Protein AF-0000000078757137 (afdb_homodimer)

Structure (mmCIF, N/CA/C/O backbone):
data_AF-0000000078757137-model_v1
#
loop_
_entity.id
_entity.type
_entity.pdbx_description
1 polymer 'Transcriptional regulator, Crp/Fnr family'
#
loop_
_atom_site.group_PDB
_atom_site.id
_atom_site.type_symbol
_atom_site.label_atom_id
_atom_site.label_alt_id
_atom_site.label_comp_id
_atom_site.label_asym_id
_atom_site.label_entity_id
_atom_site.label_seq_id
_atom_site.pdbx_PDB_ins_code
_atom_site.Cartn_x
_atom_site.Cartn_y
_atom_site.Cartn_z
_atom_site.occupancy
_atom_site.B_iso_or_equiv
_atom_site.auth_seq_id
_atom_site.auth_comp_id
_atom_site.auth_asym_id
_atom_site.auth_atom_id
_atom_site.pdbx_PDB_model_num
ATOM 1 N N . MET A 1 1 ? 7.402 1.262 42.5 1 85.62 1 MET A N 1
ATOM 2 C CA . MET A 1 1 ? 6.785 1.989 41.406 1 85.62 1 MET A CA 1
ATOM 3 C C . MET A 1 1 ? 7.387 1.567 40.062 1 85.62 1 MET A C 1
ATOM 5 O O . MET A 1 1 ? 8.594 1.336 39.969 1 85.62 1 MET A O 1
ATOM 9 N N . GLN A 1 2 ? 6.516 1.352 39.156 1 92.06 2 GLN A N 1
ATOM 10 C CA . GLN A 1 2 ? 6.949 0.977 37.812 1 92.06 2 GLN A CA 1
ATOM 11 C C . GLN A 1 2 ? 6.891 2.17 36.844 1 92.06 2 GLN A C 1
ATOM 13 O O . GLN A 1 2 ? 5.902 2.904 36.812 1 92.06 2 GLN A O 1
ATOM 18 N N . VAL A 1 3 ? 8.016 2.514 36.25 1 94.12 3 VAL A N 1
ATOM 19 C CA . VAL A 1 3 ? 8.094 3.562 35.25 1 94.12 3 VAL A CA 1
ATOM 20 C C . VAL A 1 3 ? 8.242 2.938 33.875 1 94.12 3 VAL A C 1
ATOM 22 O O . VAL A 1 3 ? 9.156 2.141 33.625 1 94.12 3 VAL A O 1
ATOM 25 N N . THR A 1 4 ? 7.332 3.246 32.969 1 95 4 THR A N 1
ATOM 26 C CA . THR A 1 4 ? 7.336 2.678 31.625 1 95 4 THR A CA 1
ATOM 27 C C . THR A 1 4 ? 7.371 3.781 30.562 1 95 4 THR A C 1
ATOM 29 O O . THR A 1 4 ? 6.52 4.672 30.562 1 95 4 THR A O 1
ATOM 32 N N . GLU A 1 5 ? 8.344 3.771 29.703 1 94.19 5 GLU A N 1
ATOM 33 C CA . GLU A 1 5 ? 8.352 4.656 28.547 1 94.19 5 GLU A CA 1
ATOM 34 C C . GLU A 1 5 ? 7.395 4.156 27.453 1 94.19 5 GLU A C 1
ATOM 36 O O . GLU A 1 5 ? 7.504 3.012 27.016 1 94.19 5 GLU A O 1
ATOM 41 N N . ILE A 1 6 ? 6.484 4.938 27.094 1 94.75 6 ILE A N 1
ATOM 42 C CA . ILE A 1 6 ? 5.465 4.559 26.125 1 94.75 6 ILE A CA 1
ATOM 43 C C . ILE A 1 6 ? 5.949 4.902 24.719 1 94.75 6 ILE A C 1
ATOM 45 O O . ILE A 1 6 ? 5.922 4.055 23.812 1 94.75 6 ILE A O 1
ATOM 49 N N . THR A 1 7 ? 6.34 6.102 24.484 1 93.25 7 THR A N 1
ATOM 50 C CA . THR A 1 7 ? 6.953 6.664 23.281 1 93.25 7 THR A CA 1
ATOM 51 C C . THR A 1 7 ? 7.789 7.895 23.625 1 93.25 7 THR A C 1
ATOM 53 O O . THR A 1 7 ? 7.84 8.312 24.781 1 93.25 7 THR A O 1
ATOM 56 N N . HIS A 1 8 ? 8.406 8.445 22.688 1 91.38 8 HIS A N 1
ATOM 57 C CA . HIS A 1 8 ? 9.227 9.625 22.953 1 91.38 8 HIS A CA 1
ATOM 58 C C . HIS A 1 8 ? 8.391 10.75 23.547 1 91.38 8 HIS A C 1
ATOM 60 O O . HIS A 1 8 ? 7.348 11.109 23 1 91.38 8 HIS A O 1
ATOM 66 N N . GLY A 1 9 ? 8.828 11.18 24.734 1 92.56 9 GLY A N 1
ATOM 67 C CA . GLY A 1 9 ? 8.164 12.305 25.375 1 92.56 9 GLY A CA 1
ATOM 68 C C . GLY A 1 9 ? 6.969 11.891 26.219 1 92.56 9 GLY A C 1
ATOM 69 O O . GLY A 1 9 ? 6.27 12.734 26.766 1 92.56 9 GLY A O 1
ATOM 70 N N . VAL A 1 10 ? 6.715 10.531 26.297 1 95.75 10 VAL A N 1
ATOM 71 C CA . VAL A 1 10 ? 5.566 10.047 27.047 1 95.75 10 VAL A CA 1
ATOM 72 C C . VAL A 1 10 ? 6.012 8.945 28.016 1 95.75 10 VAL A C 1
ATOM 74 O O . VAL A 1 10 ? 6.547 7.922 27.578 1 95.75 10 VAL A O 1
ATOM 77 N N . VAL A 1 11 ? 5.758 9.109 29.266 1 96.56 11 VAL A N 1
ATOM 78 C CA . VAL A 1 11 ? 6.137 8.156 30.297 1 96.56 11 VAL A CA 1
ATOM 79 C C . VAL A 1 11 ? 4.953 7.906 31.234 1 96.56 11 VAL A C 1
ATOM 81 O O . VAL A 1 11 ? 4.195 8.828 31.547 1 96.56 11 VAL A O 1
ATOM 84 N N . VAL A 1 12 ? 4.793 6.676 31.641 1 97.06 12 VAL A N 1
ATOM 85 C CA . VAL A 1 12 ? 3.758 6.328 32.594 1 97.06 12 VAL A CA 1
ATOM 86 C C . VAL A 1 12 ? 4.402 5.852 33.906 1 97.06 12 VAL A C 1
ATOM 88 O O . VAL A 1 12 ? 5.293 4.996 33.875 1 97.06 12 VAL A O 1
ATOM 91 N N . GLY A 1 13 ? 4.098 6.539 35 1 95.88 13 GLY A N 1
ATOM 92 C CA . GLY A 1 13 ? 4.453 6.055 36.344 1 95.88 13 GLY A CA 1
ATOM 93 C C . GLY A 1 13 ? 3.293 5.395 37.062 1 95.88 13 GLY A C 1
ATOM 94 O O . GLY A 1 13 ? 2.24 6.004 37.25 1 95.88 13 GLY A O 1
ATOM 95 N N . ARG A 1 14 ? 3.482 4.105 37.438 1 92.25 14 ARG A N 1
ATOM 96 C CA . ARG A 1 14 ? 2.443 3.365 38.156 1 92.25 14 ARG A CA 1
ATOM 97 C C . ARG A 1 14 ? 2.812 3.178 39.625 1 92.25 14 ARG A C 1
ATOM 99 O O . ARG A 1 14 ? 3.795 2.504 39.938 1 92.25 14 ARG A O 1
ATOM 106 N N . THR A 1 15 ? 2.002 3.852 40.375 1 91.25 15 THR A N 1
ATOM 107 C CA . THR A 1 15 ? 2.127 3.646 41.812 1 91.25 15 THR A CA 1
ATOM 108 C C . THR A 1 15 ? 1.093 2.639 42.312 1 91.25 15 THR A C 1
ATOM 110 O O . THR A 1 15 ? 0.343 2.07 41.5 1 91.25 15 THR A O 1
ATOM 113 N N . ASP A 1 16 ? 1.133 2.297 43.656 1 88.62 16 ASP A N 1
ATOM 114 C CA . ASP A 1 16 ? 0.153 1.385 44.219 1 88.62 16 ASP A CA 1
ATOM 115 C C . ASP A 1 16 ? -1.258 1.96 44.125 1 88.62 16 ASP A C 1
ATOM 117 O O . ASP A 1 16 ? -2.24 1.215 44.156 1 88.62 16 ASP A O 1
ATOM 121 N N . LYS A 1 17 ? -1.377 3.293 43.875 1 86.75 17 LYS A N 1
ATOM 122 C CA . LYS A 1 17 ? -2.67 3.965 43.969 1 86.75 17 LYS A CA 1
ATOM 123 C C . LYS A 1 17 ? -3.09 4.531 42.625 1 86.75 17 LYS A C 1
ATOM 125 O O . LYS A 1 17 ? -4.281 4.715 42.375 1 86.75 17 LYS A O 1
ATOM 130 N N . ARG A 1 18 ? -2.117 4.969 41.906 1 91.44 18 ARG A N 1
ATOM 131 C CA . ARG A 1 18 ? -2.451 5.77 40.719 1 91.44 18 ARG A CA 1
ATOM 132 C C . ARG A 1 18 ? -1.58 5.383 39.531 1 91.44 18 ARG A C 1
ATOM 134 O O . ARG A 1 18 ? -0.434 4.965 39.719 1 91.44 18 ARG A O 1
ATOM 141 N N . THR A 1 19 ? -2.162 5.469 38.375 1 95.25 19 THR A N 1
ATOM 142 C CA . THR A 1 19 ? -1.427 5.512 37.094 1 95.25 19 THR A CA 1
ATOM 143 C C . THR A 1 19 ? -1.265 6.949 36.625 1 95.25 19 THR A C 1
ATOM 145 O O . THR A 1 19 ? -2.254 7.637 36.344 1 95.25 19 THR A O 1
ATOM 148 N N . VAL A 1 20 ? -0 7.418 36.531 1 97.62 20 VAL A N 1
ATOM 149 C CA . VAL A 1 20 ? 0.282 8.82 36.219 1 97.62 20 VAL A CA 1
ATOM 150 C C . VAL A 1 20 ? 0.923 8.922 34.844 1 97.62 20 VAL A C 1
ATOM 152 O O . VAL A 1 20 ? 1.949 8.289 34.594 1 97.62 20 VAL A O 1
ATOM 155 N N . LEU A 1 21 ? 0.304 9.703 34 1 98.12 21 LEU A N 1
ATOM 156 C CA . LEU A 1 21 ? 0.802 9.93 32.656 1 98.12 21 LEU A CA 1
ATOM 157 C C . LEU A 1 21 ? 1.577 11.242 32.562 1 98.12 21 LEU A C 1
ATOM 159 O O . LEU A 1 21 ? 1.073 12.289 32.969 1 98.12 21 LEU A O 1
ATOM 163 N N . PHE A 1 22 ? 2.844 11.188 32.094 1 97.31 22 PHE A N 1
ATOM 164 C CA . PHE A 1 22 ? 3.662 12.359 31.797 1 97.31 22 PHE A CA 1
ATOM 165 C C . PHE A 1 22 ? 3.805 12.555 30.297 1 97.31 22 PHE A C 1
ATOM 167 O O . PHE A 1 22 ? 4.332 11.688 29.594 1 97.31 22 PHE A O 1
ATOM 174 N N . GLY A 1 23 ? 3.445 13.727 29.766 1 94.56 23 GLY A N 1
ATOM 175 C CA . GLY A 1 23 ? 3.365 13.953 28.328 1 94.56 23 GLY A CA 1
ATOM 176 C C . GLY A 1 23 ? 2.033 13.539 27.734 1 94.56 23 GLY A C 1
ATOM 177 O O . GLY A 1 23 ? 1.483 12.492 28.094 1 94.56 23 GLY A O 1
ATOM 178 N N . CYS A 1 24 ? 1.476 14.336 26.859 1 96.38 24 CYS A N 1
ATOM 179 C CA . CYS A 1 24 ? 0.143 14.047 26.344 1 96.38 24 CYS A CA 1
ATOM 180 C C . CYS A 1 24 ? 0.017 14.5 24.891 1 96.38 24 CYS A C 1
ATOM 182 O O . CYS A 1 24 ? -0.789 15.375 24.578 1 96.38 24 CYS A O 1
ATOM 184 N N . PRO A 1 25 ? 0.8 13.844 23.984 1 95.94 25 PRO A N 1
ATOM 185 C CA . PRO A 1 25 ? 0.634 14.141 22.547 1 95.94 25 PRO A CA 1
ATOM 186 C C . PRO A 1 25 ? -0.701 13.648 22 1 95.94 25 PRO A C 1
ATOM 188 O O . PRO A 1 25 ? -1.481 13.023 22.719 1 95.94 25 PRO A O 1
ATOM 191 N N . PRO A 1 26 ? -1.008 13.984 20.734 1 95.62 26 PRO A N 1
ATOM 192 C CA . PRO A 1 26 ? -2.234 13.461 20.141 1 95.62 26 PRO A CA 1
ATOM 193 C C . PRO A 1 26 ? -2.275 11.93 20.109 1 95.62 26 PRO A C 1
ATOM 195 O O . PRO A 1 26 ? -1.242 11.289 19.922 1 95.62 26 PRO A O 1
ATOM 198 N N . GLU A 1 27 ? -3.434 11.391 20.312 1 96.31 27 GLU A N 1
ATOM 199 C CA . GLU A 1 27 ? -3.717 9.961 20.25 1 96.31 27 GLU A CA 1
ATOM 200 C C . GLU A 1 27 ? -2.912 9.195 21.297 1 96.31 27 GLU A C 1
ATOM 202 O O . GLU A 1 27 ? -2.523 8.047 21.062 1 96.31 27 GLU A O 1
ATOM 207 N N . VAL A 1 28 ? -2.559 9.789 22.375 1 96.75 28 VAL A N 1
ATOM 208 C CA . VAL A 1 28 ? -1.775 9.156 23.438 1 96.75 28 VAL A CA 1
ATOM 209 C C . VAL A 1 28 ? -2.51 7.926 23.953 1 96.75 28 VAL A C 1
ATOM 211 O O . VAL A 1 28 ? -1.882 6.93 24.328 1 96.75 28 VAL A O 1
ATOM 214 N N . ILE A 1 29 ? -3.832 7.953 23.969 1 96.56 29 ILE A N 1
ATOM 215 C CA . ILE A 1 29 ? -4.617 6.812 24.422 1 96.56 29 ILE A CA 1
ATOM 216 C C . ILE A 1 29 ? -4.352 5.609 23.516 1 96.56 29 ILE A C 1
ATOM 218 O O . ILE A 1 29 ? -4.324 4.469 24 1 96.56 29 ILE A O 1
ATOM 222 N N . LYS A 1 30 ? -4.25 5.891 22.25 1 96.62 30 LYS A N 1
ATOM 223 C CA . LYS A 1 30 ? -3.916 4.805 21.328 1 96.62 30 LYS A CA 1
ATOM 224 C C . LYS A 1 30 ? -2.539 4.227 21.641 1 96.62 30 LYS A C 1
ATOM 226 O O . LYS A 1 30 ? -2.342 3.01 21.578 1 96.62 30 LYS A O 1
ATOM 231 N N . HIS A 1 31 ? -1.549 5.062 21.953 1 96.62 31 HIS A N 1
ATOM 232 C CA . HIS A 1 31 ? -0.23 4.602 22.375 1 96.62 31 HIS A CA 1
ATOM 233 C C . HIS A 1 31 ? -0.327 3.682 23.594 1 96.62 31 HIS A C 1
ATOM 235 O O . HIS A 1 31 ? 0.357 2.658 23.656 1 96.62 31 HIS A O 1
ATOM 241 N N . LEU A 1 32 ? -1.182 4.07 24.516 1 96.75 32 LEU A N 1
ATOM 242 C CA . LEU A 1 32 ? -1.356 3.289 25.734 1 96.75 32 LEU A CA 1
ATOM 243 C C . LEU A 1 32 ? -2.027 1.953 25.438 1 96.75 32 LEU A C 1
ATOM 245 O O . LEU A 1 32 ? -1.587 0.908 25.922 1 96.75 32 LEU A O 1
ATOM 249 N N . MET A 1 33 ? -3.008 1.97 24.578 1 95.38 33 MET A N 1
ATOM 250 C CA . MET A 1 33 ? -3.76 0.768 24.234 1 95.38 33 MET A CA 1
ATOM 251 C C . MET A 1 33 ? -2.852 -0.269 23.578 1 95.38 33 MET A C 1
ATOM 253 O O . MET A 1 33 ? -2.934 -1.458 23.891 1 95.38 33 MET A O 1
ATOM 257 N N . VAL A 1 34 ? -2.062 0.181 22.641 1 94 34 VAL A N 1
ATOM 258 C CA . VAL A 1 34 ? -1.17 -0.717 21.906 1 94 34 VAL A CA 1
ATOM 259 C C . VAL A 1 34 ? -0.213 -1.396 22.891 1 94 34 VAL A C 1
ATOM 261 O O . VAL A 1 34 ? 0.199 -2.537 22.672 1 94 34 VAL A O 1
ATOM 264 N N . LYS A 1 35 ? 0.092 -0.786 24.062 1 93.56 35 LYS A N 1
ATOM 265 C CA . LYS A 1 35 ? 1.001 -1.329 25.062 1 93.56 35 LYS A CA 1
ATOM 266 C C . LYS A 1 35 ? 0.233 -2.045 26.172 1 93.56 35 LYS A C 1
ATOM 268 O O . LYS A 1 35 ? 0.822 -2.473 27.172 1 93.56 35 LYS A O 1
ATOM 273 N N . GLY A 1 36 ? -1.113 -2.094 26.062 1 92.94 36 GLY A N 1
ATOM 274 C CA . GLY A 1 36 ? -1.949 -2.781 27.047 1 92.94 36 GLY A CA 1
ATOM 275 C C . GLY A 1 36 ? -2.117 -2.008 28.328 1 92.94 36 GLY A C 1
ATOM 276 O O . GLY A 1 36 ? -2.326 -2.602 29.391 1 92.94 36 GLY A O 1
ATOM 277 N N . ILE A 1 37 ? -1.915 -0.707 28.266 1 94.38 37 ILE A N 1
ATOM 278 C CA . ILE A 1 37 ? -2.062 0.14 29.453 1 94.38 37 ILE A CA 1
ATOM 279 C C . ILE A 1 37 ? -3.424 0.834 29.422 1 94.38 37 ILE A C 1
ATOM 281 O O . ILE A 1 37 ? -3.824 1.381 28.391 1 94.38 37 ILE A O 1
ATOM 285 N N . GLY A 1 38 ? -4.137 0.819 30.453 1 92.38 38 GLY A N 1
ATOM 286 C CA . GLY A 1 38 ? -5.434 1.47 30.562 1 92.38 38 GLY A CA 1
ATOM 287 C C . GLY A 1 38 ? -5.336 2.977 30.688 1 92.38 38 GLY A C 1
ATOM 288 O O . GLY A 1 38 ? -4.254 3.551 30.547 1 92.38 38 GLY A O 1
ATOM 289 N N . SER A 1 39 ? -6.449 3.613 30.969 1 94.94 39 SER A N 1
ATOM 290 C CA . SER A 1 39 ? -6.508 5.062 31.109 1 94.94 39 SER A CA 1
ATOM 291 C C . SER A 1 39 ? -5.695 5.543 32.312 1 94.94 39 SER A C 1
ATOM 293 O O . SER A 1 39 ? -5.703 4.902 33.375 1 94.94 39 SER A O 1
ATOM 295 N N . PRO A 1 40 ? -5.043 6.648 32.188 1 96.94 40 PRO A N 1
ATOM 296 C CA . PRO A 1 40 ? -4.383 7.227 33.344 1 96.94 40 PRO A CA 1
ATOM 297 C C . PRO A 1 40 ? -5.367 7.84 34.344 1 96.94 40 PRO A C 1
ATOM 299 O O . PRO A 1 40 ? -6.414 8.352 33.938 1 96.94 40 PRO A O 1
ATOM 302 N N . ASP A 1 41 ? -4.926 7.84 35.625 1 96.69 41 ASP A N 1
ATOM 303 C CA . ASP A 1 41 ? -5.691 8.516 36.688 1 96.69 41 ASP A CA 1
ATOM 304 C C . ASP A 1 41 ? -5.312 9.992 36.781 1 96.69 41 ASP A C 1
ATOM 306 O O . ASP A 1 41 ? -6.113 10.812 37.219 1 96.69 41 ASP A O 1
ATOM 310 N N . VAL A 1 42 ? -4.078 10.172 36.438 1 98.12 42 VAL A N 1
ATOM 311 C CA . VAL A 1 42 ? -3.494 11.5 36.562 1 98.12 42 VAL A CA 1
ATOM 312 C C . VAL A 1 42 ? -2.734 11.836 35.281 1 98.12 42 VAL A C 1
ATOM 314 O O . VAL A 1 42 ? -2.031 10.984 34.719 1 98.12 42 VAL A O 1
ATOM 317 N N . ILE A 1 43 ? -2.926 13.016 34.75 1 98.56 43 ILE A N 1
ATOM 318 C CA . ILE A 1 43 ? -2.139 13.523 33.625 1 98.56 43 ILE A CA 1
ATOM 319 C C . ILE A 1 43 ? -1.332 14.742 34.094 1 98.56 43 ILE A C 1
ATOM 321 O O . ILE A 1 43 ? -1.896 15.719 34.594 1 98.56 43 ILE A O 1
ATOM 325 N N . VAL A 1 44 ? -0.049 14.648 33.906 1 98.25 44 VAL A N 1
ATOM 326 C CA . VAL A 1 44 ? 0.817 15.797 34.188 1 98.25 44 VAL A CA 1
ATOM 327 C C . VAL A 1 44 ? 1.119 16.531 32.875 1 98.25 44 VAL A C 1
ATOM 329 O O . VAL A 1 44 ? 1.781 15.977 31.984 1 98.25 44 VAL A O 1
ATOM 332 N N . LEU A 1 45 ? 0.645 17.75 32.75 1 97.25 45 LEU A N 1
ATOM 333 C CA . LEU A 1 45 ? 0.901 18.547 31.562 1 97.25 45 LEU A CA 1
ATOM 334 C C . LEU A 1 45 ? 2.361 18.984 31.5 1 97.25 45 LEU A C 1
ATOM 336 O O . LEU A 1 45 ? 2.9 19.5 32.5 1 97.25 45 LEU A O 1
ATOM 340 N N . PRO A 1 46 ? 2.984 18.766 30.391 1 95.31 46 PRO A N 1
ATOM 341 C CA . PRO A 1 46 ? 4.371 19.234 30.266 1 95.31 46 PRO A CA 1
ATOM 342 C C . PRO A 1 46 ? 4.488 20.75 30.219 1 95.31 46 PRO A C 1
ATOM 344 O O . PRO A 1 46 ? 3.514 21.438 29.906 1 95.31 46 PRO A O 1
ATOM 347 N N . ASP A 1 47 ? 5.707 21.219 30.516 1 92.94 47 ASP A N 1
ATOM 348 C CA . ASP A 1 47 ? 6.016 22.641 30.359 1 92.94 47 ASP A CA 1
ATOM 349 C C . ASP A 1 47 ? 6.051 23.031 28.891 1 92.94 47 ASP A C 1
ATOM 351 O O . ASP A 1 47 ? 5.684 24.156 28.531 1 92.94 47 ASP A O 1
ATOM 355 N N . THR A 1 48 ? 6.512 22.109 28.094 1 91.56 48 THR A N 1
ATOM 356 C CA . THR A 1 48 ? 6.609 22.312 26.641 1 91.56 48 THR A CA 1
ATOM 357 C C . THR A 1 48 ? 5.273 22.031 25.969 1 91.56 48 THR A C 1
ATOM 359 O O . THR A 1 48 ? 4.848 20.875 25.891 1 91.56 48 THR A O 1
ATOM 362 N N . PRO A 1 49 ? 4.656 23.062 25.422 1 92.25 49 PRO A N 1
ATOM 363 C CA . PRO A 1 49 ? 3.314 22.828 24.875 1 92.25 49 PRO A CA 1
ATOM 364 C C . PRO A 1 49 ? 3.338 22.141 23.516 1 92.25 49 PRO A C 1
ATOM 366 O O . PRO A 1 49 ? 2.344 21.531 23.109 1 92.25 49 PRO A O 1
ATOM 369 N N . TYR A 1 50 ? 4.383 22.281 22.734 1 92.69 50 TYR A N 1
ATOM 370 C CA . TYR A 1 50 ? 4.52 21.641 21.422 1 92.69 50 TYR A CA 1
ATOM 371 C C . TYR A 1 50 ? 5.984 21.438 21.062 1 92.69 50 TYR A C 1
ATOM 373 O O . TYR A 1 50 ? 6.852 22.188 21.516 1 92.69 50 TYR A O 1
ATOM 381 N N . ARG A 1 51 ? 6.246 20.406 20.359 1 89.38 51 ARG A N 1
ATOM 382 C CA . ARG A 1 51 ? 7.574 20.047 19.859 1 89.38 51 ARG A CA 1
ATOM 383 C C . ARG A 1 51 ? 7.477 19.203 18.609 1 89.38 51 ARG A C 1
ATOM 385 O O . ARG A 1 51 ? 6.609 18.328 18.5 1 89.38 51 ARG A O 1
ATOM 392 N N . PHE A 1 52 ? 8.336 19.406 17.594 1 85.69 52 PHE A N 1
ATOM 393 C CA . PHE A 1 52 ? 8.406 18.656 16.359 1 85.69 52 PHE A CA 1
ATOM 394 C C . PHE A 1 52 ? 7.047 18.625 15.664 1 85.69 52 PHE A C 1
ATOM 396 O O . PHE A 1 52 ? 6.566 17.562 15.266 1 85.69 52 PHE A O 1
ATOM 403 N N . ASN A 1 53 ? 6.336 19.719 15.656 1 85.81 53 ASN A N 1
ATOM 404 C CA . ASN A 1 53 ? 5.062 19.891 14.961 1 85.81 53 ASN A CA 1
ATOM 405 C C . ASN A 1 53 ? 3.945 19.094 15.625 1 85.81 53 ASN A C 1
ATOM 407 O O . ASN A 1 53 ? 2.967 18.734 14.969 1 85.81 53 ASN A O 1
ATOM 411 N N . VAL A 1 54 ? 4.168 18.766 16.922 1 92.62 54 VAL A N 1
ATOM 412 C CA . VAL A 1 54 ? 3.172 17.984 17.656 1 92.62 54 VAL A CA 1
ATOM 413 C C . VAL A 1 54 ? 2.822 18.703 18.969 1 92.62 54 VAL A C 1
ATOM 415 O O . VAL A 1 54 ? 3.711 19.172 19.688 1 92.62 54 VAL A O 1
ATOM 418 N N . LEU A 1 55 ? 1.564 18.812 19.188 1 95.38 55 LEU A N 1
ATOM 419 C CA . LEU A 1 55 ? 1.106 19.312 20.469 1 95.38 55 LEU A CA 1
ATOM 420 C C . LEU A 1 55 ? 1.378 18.312 21.578 1 95.38 55 LEU A C 1
ATOM 422 O O . LEU A 1 55 ? 1.392 17.109 21.344 1 95.38 55 LEU A O 1
ATOM 426 N N . GLN A 1 56 ? 1.565 18.797 22.797 1 95.06 56 GLN A N 1
ATOM 427 C CA . GLN A 1 56 ? 1.932 17.906 23.891 1 95.06 56 GLN A CA 1
ATOM 428 C C . GLN A 1 56 ? 0.898 17.953 25.016 1 95.06 56 GLN A C 1
ATOM 430 O O . GLN A 1 56 ? 1.136 17.422 26.109 1 95.06 56 GLN A O 1
ATOM 435 N N . ASN A 1 57 ? -0.209 18.578 24.812 1 96.62 57 ASN A N 1
ATOM 436 C CA . ASN A 1 57 ? -1.226 18.781 25.844 1 96.62 57 ASN A CA 1
ATOM 437 C C . ASN A 1 57 ? -2.621 18.438 25.312 1 96.62 57 ASN A C 1
ATOM 439 O O . ASN A 1 57 ? -3.57 19.188 25.547 1 96.62 57 ASN A O 1
ATOM 443 N N . CYS A 1 58 ? -2.744 17.344 24.625 1 97.25 58 CYS A N 1
ATOM 444 C CA . CYS A 1 58 ? -4.008 16.891 24.062 1 97.25 58 CYS A CA 1
ATOM 445 C C . CYS A 1 58 ? -4.762 16.016 25.062 1 97.25 58 CYS A C 1
ATOM 447 O O . CYS A 1 58 ? -4.812 14.797 24.922 1 97.25 58 CYS A O 1
ATOM 449 N N . THR A 1 59 ? -5.527 16.578 26 1 98.06 59 THR A N 1
ATOM 450 C CA . THR A 1 59 ? -6.102 15.859 27.141 1 98.06 59 THR A CA 1
ATOM 451 C C . THR A 1 59 ? -7.551 15.477 26.859 1 98.06 59 THR A C 1
ATOM 453 O O . THR A 1 59 ? -8.172 14.766 27.656 1 98.06 59 THR A O 1
ATOM 456 N N . GLU A 1 60 ? -8.078 15.867 25.703 1 97 60 GLU A N 1
ATOM 457 C CA . GLU A 1 60 ? -9.5 15.695 25.422 1 97 60 GLU A CA 1
ATOM 458 C C . GLU A 1 60 ? -9.875 14.211 25.391 1 97 60 GLU A C 1
ATOM 460 O O . GLU A 1 60 ? -10.719 13.766 26.156 1 97 60 GLU A O 1
ATOM 465 N N . PHE A 1 61 ? -9.227 13.453 24.578 1 96.31 61 PHE A N 1
ATOM 466 C CA . PHE A 1 61 ? -9.617 12.07 24.359 1 96.31 61 PHE A CA 1
ATOM 467 C C . PHE A 1 61 ? -9.195 11.203 25.547 1 96.31 61 PHE A C 1
ATOM 469 O O . PHE A 1 61 ? -9.883 10.242 25.891 1 96.31 61 PHE A O 1
ATOM 476 N N . PRO A 1 62 ? -8.055 11.477 26.172 1 97.31 62 PRO A N 1
ATOM 477 C CA . PRO A 1 62 ? -7.805 10.781 27.438 1 97.31 62 PRO A CA 1
ATOM 478 C C . PRO A 1 62 ? -8.938 10.953 28.438 1 97.31 62 PRO A C 1
ATOM 480 O O . PRO A 1 62 ? -9.328 10 29.109 1 97.31 62 PRO A O 1
ATOM 483 N N . LEU A 1 63 ? -9.453 12.156 28.531 1 97.06 63 LEU A N 1
ATOM 484 C CA . LEU A 1 63 ? -10.586 12.398 29.422 1 97.06 63 LEU A CA 1
ATOM 485 C C . LEU A 1 63 ? -11.805 11.586 28.984 1 97.06 63 LEU A C 1
ATOM 487 O O . LEU A 1 63 ? -12.445 10.93 29.812 1 97.06 63 LEU A O 1
ATOM 491 N N . TYR A 1 64 ? -12.141 11.656 27.703 1 94.81 64 TYR A N 1
ATOM 492 C CA . TYR A 1 64 ? -13.312 10.945 27.203 1 94.81 64 TYR A CA 1
ATOM 493 C C . TYR A 1 64 ? -13.172 9.445 27.406 1 94.81 64 TYR A C 1
ATOM 495 O O . TYR A 1 64 ? -14.141 8.766 27.766 1 94.81 64 TYR A O 1
ATOM 503 N N . TYR A 1 65 ? -11.977 8.969 27.094 1 95.25 65 TYR A N 1
ATOM 504 C CA . TYR A 1 65 ? -11.719 7.551 27.312 1 95.25 65 TYR A CA 1
ATOM 505 C C . TYR A 1 65 ? -11.914 7.172 28.766 1 95.25 65 TYR A C 1
ATOM 507 O O . TYR A 1 65 ? -12.578 6.184 29.078 1 95.25 65 TYR A O 1
ATOM 515 N N . PHE A 1 66 ? -11.375 7.938 29.688 1 95.81 66 PHE A N 1
ATOM 516 C CA . PHE A 1 66 ? -11.453 7.734 31.141 1 95.81 66 PHE A CA 1
ATOM 517 C C . PHE A 1 66 ? -12.906 7.746 31.594 1 95.81 66 PHE A C 1
ATOM 519 O O . PHE A 1 66 ? -13.336 6.852 32.344 1 95.81 66 PHE A O 1
ATOM 526 N N . LEU A 1 67 ? -13.68 8.656 31.125 1 92.75 67 LEU A N 1
ATOM 527 C CA . LEU A 1 67 ? -15.023 8.883 31.641 1 92.75 67 LEU A CA 1
ATOM 528 C C . LEU A 1 67 ? -16.016 7.906 31.031 1 92.75 67 LEU A C 1
ATOM 530 O O . LEU A 1 67 ? -16.844 7.32 31.734 1 92.75 67 LEU A O 1
ATOM 534 N N . PHE A 1 68 ? -15.922 7.734 29.672 1 88.19 68 PHE A N 1
ATOM 535 C CA . PHE A 1 68 ? -17.047 7.141 28.984 1 88.19 68 PHE A CA 1
ATOM 536 C C . PHE A 1 68 ? -16.719 5.738 28.484 1 88.19 68 PHE A C 1
ATOM 538 O O . PHE A 1 68 ? -17.594 4.875 28.406 1 88.19 68 PHE A O 1
ATOM 545 N N . VAL A 1 69 ? -15.508 5.52 28.062 1 88.56 69 VAL A N 1
ATOM 546 C CA . VAL A 1 69 ? -15.125 4.203 27.562 1 88.56 69 VAL A CA 1
ATOM 547 C C . VAL A 1 69 ? -14.875 3.262 28.734 1 88.56 69 VAL A C 1
ATOM 549 O O . VAL A 1 69 ? -15.414 2.154 28.781 1 88.56 69 VAL A O 1
ATOM 552 N N . GLU A 1 70 ? -14.125 3.756 29.719 1 92.44 70 GLU A N 1
ATOM 553 C CA . GLU A 1 70 ? -13.852 2.934 30.891 1 92.44 70 GLU A CA 1
ATOM 554 C C . GLU A 1 70 ? -14.953 3.092 31.938 1 92.44 70 GLU A C 1
ATOM 556 O O . GLU A 1 70 ? -14.953 2.391 32.938 1 92.44 70 GLU A O 1
ATOM 561 N N . ARG A 1 71 ? -15.914 4.086 31.812 1 89.38 71 ARG A N 1
ATOM 562 C CA . ARG A 1 71 ? -17.109 4.301 32.625 1 89.38 71 ARG A CA 1
ATOM 563 C C . ARG A 1 71 ? -16.75 4.691 34.062 1 89.38 71 ARG A C 1
ATOM 565 O O . ARG A 1 71 ? -17.406 4.266 35 1 89.38 71 ARG A O 1
ATOM 572 N N . ASN A 1 72 ? -15.633 5.391 34.188 1 89.25 72 ASN A N 1
ATOM 573 C CA . ASN A 1 72 ? -15.219 5.848 35.5 1 89.25 72 ASN A CA 1
ATOM 574 C C . ASN A 1 72 ? -16.188 6.887 36.062 1 89.25 72 ASN A C 1
ATOM 576 O O . ASN A 1 72 ? -16.297 7.031 37.281 1 89.25 72 ASN A O 1
ATOM 580 N N . PHE A 1 73 ? -16.828 7.535 35.156 1 85.62 73 PHE A N 1
ATOM 581 C CA . PHE A 1 73 ? -17.781 8.562 35.594 1 85.62 73 PHE A CA 1
ATOM 582 C C . PHE A 1 73 ? -18.891 7.949 36.438 1 85.62 73 PHE A C 1
ATOM 584 O O . PHE A 1 73 ? -19.344 8.555 37.406 1 85.62 73 PHE A O 1
ATOM 591 N N . MET A 1 74 ? -19.312 6.82 36.031 1 83.12 74 MET A N 1
ATOM 592 C CA . MET A 1 74 ? -20.375 6.125 36.75 1 83.12 74 MET A CA 1
ATOM 593 C C . MET A 1 74 ? -19.938 5.738 38.156 1 83.12 74 MET A C 1
ATOM 595 O O . MET A 1 74 ? -20.766 5.539 39.031 1 83.12 74 MET A O 1
ATOM 599 N N . GLN A 1 75 ? -18.672 5.668 38.344 1 89.06 75 GLN A N 1
ATOM 600 C CA . GLN A 1 75 ? -18.125 5.297 39.625 1 89.06 75 GLN A CA 1
ATOM 601 C C . GLN A 1 75 ? -17.797 6.531 40.469 1 89.06 75 GLN A C 1
ATOM 603 O O . GLN A 1 75 ? -17.234 6.418 41.562 1 89.06 75 GLN A O 1
ATOM 608 N N . GLY A 1 76 ? -18.062 7.672 39.906 1 86.94 76 GLY A N 1
ATOM 609 C CA . GLY A 1 76 ? -17.828 8.922 40.625 1 86.94 76 GLY A CA 1
ATOM 610 C C . GLY A 1 76 ? -16.375 9.344 40.625 1 86.94 76 GLY A C 1
ATOM 611 O O . GLY A 1 76 ? -15.969 10.18 41.438 1 86.94 76 GLY A O 1
ATOM 612 N N . LYS A 1 77 ? -15.594 8.758 39.75 1 92.75 77 LYS A N 1
ATOM 613 C CA . LYS A 1 77 ? -14.18 9.094 39.688 1 92.75 77 LYS A CA 1
ATOM 614 C C . LYS A 1 77 ? -13.938 10.289 38.781 1 92.75 77 LYS A C 1
ATOM 616 O O . LYS A 1 77 ? -14.641 10.469 37.781 1 92.75 77 LYS A O 1
ATOM 621 N N . LYS A 1 78 ? -12.938 11.062 39.156 1 95.62 78 LYS A N 1
ATOM 622 C CA . LYS A 1 78 ? -12.492 12.195 38.344 1 95.62 78 LYS A CA 1
ATOM 623 C C . LYS A 1 78 ? -11.07 11.969 37.844 1 95.62 78 LYS A C 1
ATOM 625 O O . LYS A 1 78 ? -10.258 11.32 38.5 1 95.62 78 LYS A O 1
ATOM 630 N N . LEU A 1 79 ? -10.883 12.43 36.656 1 97.5 79 LEU A N 1
ATOM 631 C CA . LEU A 1 79 ? -9.508 12.508 36.156 1 97.5 79 LEU A CA 1
ATOM 632 C C . LEU A 1 79 ? -8.758 13.656 36.844 1 97.5 79 LEU A C 1
ATOM 634 O O . LEU A 1 79 ? -9.312 14.742 37.031 1 97.5 79 LEU A O 1
ATOM 638 N N . THR A 1 80 ? -7.539 13.398 37.219 1 98.19 80 THR A N 1
ATOM 639 C CA . THR A 1 80 ? -6.727 14.461 37.812 1 98.19 80 THR A CA 1
ATOM 640 C C . THR A 1 80 ? -5.746 15.008 36.781 1 98.19 80 THR A C 1
ATOM 642 O O . THR A 1 80 ? -5.023 14.242 36.125 1 98.19 80 THR A O 1
ATOM 645 N N . ILE A 1 81 ? -5.734 16.312 36.562 1 98.56 81 ILE A N 1
ATOM 646 C CA . ILE A 1 81 ? -4.758 16.953 35.688 1 98.56 81 ILE A CA 1
ATOM 647 C C . ILE A 1 81 ? -3.869 17.891 36.5 1 98.56 81 ILE A C 1
ATOM 649 O O . ILE A 1 81 ? -4.363 18.75 37.219 1 98.56 81 ILE A O 1
ATOM 653 N N . VAL A 1 82 ? -2.574 17.656 36.375 1 98.5 82 VAL A N 1
ATOM 654 C CA . VAL A 1 82 ? -1.57 18.406 37.125 1 98.5 82 VAL A CA 1
ATOM 655 C C . VAL A 1 82 ? -0.774 19.297 36.188 1 98.5 82 VAL A C 1
ATOM 657 O O . VAL A 1 82 ? -0.503 18.906 35.031 1 98.5 82 VAL A O 1
ATOM 660 N N . GLY A 1 83 ? -0.446 20.484 36.562 1 97.44 83 GLY A N 1
ATOM 661 C CA . GLY A 1 83 ? 0.354 21.391 35.75 1 97.44 83 GLY A CA 1
ATOM 662 C C . GLY A 1 83 ? 0.561 22.75 36.406 1 97.44 83 GLY A C 1
ATOM 663 O O . GLY A 1 83 ? 0.227 22.938 37.562 1 97.44 83 GLY A O 1
ATOM 664 N N . THR A 1 84 ? 1.194 23.641 35.688 1 94.69 84 THR A N 1
ATOM 665 C CA . THR A 1 84 ? 1.3 25.016 36.188 1 94.69 84 THR A CA 1
ATOM 666 C C . THR A 1 84 ? -0.067 25.703 36.188 1 94.69 84 THR A C 1
ATOM 668 O O . THR A 1 84 ? -0.992 25.25 35.5 1 94.69 84 THR A O 1
ATOM 671 N N . ALA A 1 85 ? -0.179 26.75 36.906 1 94.5 85 ALA A N 1
ATOM 672 C CA . ALA A 1 85 ? -1.453 27.469 37 1 94.5 85 ALA A CA 1
ATOM 673 C C . ALA A 1 85 ? -1.912 27.938 35.625 1 94.5 85 ALA A C 1
ATOM 675 O O . ALA A 1 85 ? -3.098 27.859 35.281 1 94.5 85 ALA A O 1
ATOM 676 N N . LEU A 1 86 ? -0.991 28.406 34.875 1 93.19 86 LEU A N 1
ATOM 677 C CA . LEU A 1 86 ? -1.298 28.922 33.531 1 93.19 86 LEU A CA 1
ATOM 678 C C . LEU A 1 86 ? -1.794 27.797 32.625 1 93.19 86 LEU A C 1
ATOM 680 O O . LEU A 1 86 ? -2.803 27.953 31.938 1 93.19 86 LEU A O 1
ATOM 684 N N . HIS A 1 87 ? -1.1 26.719 32.688 1 95.25 87 HIS A N 1
ATOM 685 C CA . HIS A 1 87 ? -1.47 25.594 31.828 1 95.25 87 HIS A CA 1
ATOM 686 C C . HIS A 1 87 ? -2.814 25 32.25 1 95.25 87 HIS A C 1
ATOM 688 O O . HIS A 1 87 ? -3.605 24.594 31.391 1 95.25 87 HIS A O 1
ATOM 694 N N . LEU A 1 88 ? -3.076 24.938 33.5 1 97.62 88 LEU A N 1
ATOM 695 C CA . LEU A 1 88 ? -4.328 24.375 34 1 97.62 88 LEU A CA 1
ATOM 696 C C . LEU A 1 88 ? -5.508 25.266 33.625 1 97.62 88 LEU A C 1
ATOM 698 O O . LEU A 1 88 ? -6.59 24.766 33.312 1 97.62 88 LEU A O 1
ATOM 702 N N . LYS A 1 89 ? -5.238 26.547 33.719 1 97.38 89 LYS A N 1
ATOM 703 C CA . LYS A 1 89 ? -6.293 27.469 33.344 1 97.38 89 LYS A CA 1
ATOM 704 C C . LYS A 1 89 ? -6.668 27.297 31.859 1 97.38 89 LYS A C 1
ATOM 706 O O . LYS A 1 89 ? -7.848 27.25 31.516 1 97.38 89 LYS A O 1
ATOM 711 N N . ALA A 1 90 ? -5.703 27.25 31.047 1 97.44 90 ALA A N 1
ATOM 712 C CA . ALA A 1 90 ? -5.918 27.062 29.625 1 97.44 90 ALA A CA 1
ATOM 713 C C . ALA A 1 90 ? -6.578 25.719 29.344 1 97.44 90 ALA A C 1
ATOM 715 O O . ALA A 1 90 ? -7.508 25.625 28.531 1 97.44 90 ALA A O 1
ATOM 716 N N . ASN A 1 91 ? -6.086 24.688 30 1 98 91 ASN A N 1
ATOM 717 C CA . ASN A 1 91 ? -6.613 23.344 29.766 1 98 91 ASN A CA 1
ATOM 718 C C . ASN A 1 91 ? -8.062 23.219 30.219 1 98 91 ASN A C 1
ATOM 720 O O . ASN A 1 91 ? -8.867 22.547 29.562 1 98 91 ASN A O 1
ATOM 724 N N . ARG A 1 92 ? -8.391 23.844 31.328 1 98.06 92 ARG A N 1
ATOM 725 C CA . ARG A 1 92 ? -9.758 23.844 31.844 1 98.06 92 ARG A CA 1
ATOM 726 C C . ARG A 1 92 ? -10.711 24.469 30.812 1 98.06 92 ARG A C 1
ATOM 728 O O . ARG A 1 92 ? -11.773 23.891 30.531 1 98.06 92 ARG A O 1
ATOM 735 N N . LYS A 1 93 ? -10.312 25.547 30.297 1 97.81 93 LYS A N 1
ATOM 736 C CA . LYS A 1 93 ? -11.133 26.203 29.281 1 97.81 93 LYS A CA 1
ATOM 737 C C . LYS A 1 93 ? -11.227 25.359 28.016 1 97.81 93 LYS A C 1
ATOM 739 O O . LYS A 1 93 ? -12.281 25.312 27.375 1 97.81 93 LYS A O 1
ATOM 744 N N . LEU A 1 94 ? -10.133 24.781 27.641 1 98 94 LEU A N 1
ATOM 745 C CA . LEU A 1 94 ? -10.094 23.922 26.453 1 98 94 LEU A CA 1
ATOM 746 C C . LEU A 1 94 ? -11.078 22.766 26.594 1 98 94 LEU A C 1
ATOM 748 O O . LEU A 1 94 ? -11.867 22.5 25.688 1 98 94 LEU A O 1
ATOM 752 N N . LEU A 1 95 ? -11.023 22.047 27.719 1 98.12 95 LEU A N 1
ATOM 753 C CA . LEU A 1 95 ? -11.883 20.891 27.953 1 98.12 95 LEU A CA 1
ATOM 754 C C . LEU A 1 95 ? -13.344 21.312 28.031 1 98.12 95 LEU A C 1
ATOM 756 O O . LEU A 1 95 ? -14.234 20.578 27.578 1 98.12 95 LEU A O 1
ATOM 760 N N . ARG A 1 96 ? -13.586 22.469 28.625 1 97 96 ARG A N 1
ATOM 761 C CA . ARG A 1 96 ? -14.953 22.984 28.656 1 97 96 ARG A CA 1
ATOM 762 C C . ARG A 1 96 ? -15.477 23.234 27.25 1 97 96 ARG A C 1
ATOM 764 O O . ARG A 1 96 ? -16.594 22.812 26.906 1 97 96 ARG A O 1
ATOM 771 N N . LEU A 1 97 ? -14.719 23.875 26.438 1 97.5 97 LEU A N 1
ATOM 772 C CA . LEU A 1 97 ? -15.109 24.234 25.078 1 97.5 97 LEU A CA 1
ATOM 773 C C . LEU A 1 97 ? -15.375 22.984 24.25 1 97.5 97 LEU A C 1
ATOM 775 O O . LEU A 1 97 ? -16.344 22.938 23.5 1 97.5 97 LEU A O 1
ATOM 779 N N . THR A 1 98 ? -14.531 21.969 24.344 1 96.69 98 THR A N 1
ATOM 780 C CA . THR A 1 98 ? -14.617 20.781 23.5 1 96.69 98 THR A CA 1
ATOM 781 C C . THR A 1 98 ? -15.703 19.844 24 1 96.69 98 THR A C 1
ATOM 783 O O . THR A 1 98 ? -16.281 19.094 23.219 1 96.69 98 THR A O 1
ATOM 786 N N . LEU A 1 99 ? -15.953 19.875 25.281 1 94.12 99 LEU A N 1
ATOM 787 C CA . LEU A 1 99 ? -16.953 18.984 25.844 1 94.12 99 LEU A CA 1
ATOM 788 C C . LEU A 1 99 ? -18.344 19.594 25.734 1 94.12 99 LEU A C 1
ATOM 790 O O . LEU A 1 99 ? -19.312 18.875 25.438 1 94.12 99 LEU A O 1
ATOM 794 N N . LEU A 1 100 ? -18.484 20.953 25.984 1 93.62 100 LEU A N 1
ATOM 795 C CA . LEU A 1 100 ? -19.812 21.547 26.141 1 93.62 100 LEU A CA 1
ATOM 796 C C . LEU A 1 100 ? -20.094 22.516 25.016 1 93.62 100 LEU A C 1
ATOM 798 O O . LEU A 1 100 ? -21.25 22.922 24.828 1 93.62 100 LEU A O 1
ATOM 802 N N . GLY A 1 101 ? -19.109 22.891 24.266 1 95.25 101 GLY A N 1
ATOM 803 C CA . GLY A 1 101 ? -19.312 23.875 23.219 1 95.25 101 GLY A CA 1
ATOM 804 C C . GLY A 1 101 ? -19.281 25.297 23.734 1 95.25 101 GLY A C 1
ATOM 805 O O . GLY A 1 101 ? -19 25.531 24.922 1 95.25 101 GLY A O 1
ATOM 806 N N . PRO A 1 102 ? -19.578 26.266 22.859 1 97.06 102 PRO A N 1
ATOM 807 C CA . PRO A 1 102 ? -19.547 27.672 23.25 1 97.06 102 PRO A CA 1
ATOM 808 C C . PRO A 1 102 ? -20.656 28.031 24.234 1 97.06 102 PRO A C 1
ATOM 810 O O . PRO A 1 102 ? -21.766 27.484 24.156 1 97.06 102 PRO A O 1
ATOM 813 N N . THR A 1 103 ? -20.375 29 25.125 1 95.5 103 THR A N 1
ATOM 814 C CA . THR A 1 103 ? -21.391 29.562 26.016 1 95.5 103 THR A CA 1
ATOM 815 C C . THR A 1 103 ? -22.266 30.562 25.266 1 95.5 103 THR A C 1
ATOM 817 O O . THR A 1 103 ? -21.938 30.969 24.141 1 95.5 103 THR A O 1
ATOM 820 N N . ARG A 1 104 ? -23.359 30.922 25.922 1 95.38 104 ARG A N 1
ATOM 821 C CA . ARG A 1 104 ? -24.234 31.922 25.328 1 95.38 104 ARG A CA 1
ATOM 822 C C . ARG A 1 104 ? -23.484 33.25 25.078 1 95.38 104 ARG A C 1
ATOM 824 O O . ARG A 1 104 ? -23.672 33.875 24.062 1 95.38 104 ARG A O 1
ATOM 831 N N . LYS A 1 105 ? -22.656 33.562 26.031 1 96.25 105 LYS A N 1
ATOM 832 C CA . LYS A 1 105 ? -21.859 34.781 25.922 1 96.25 105 LYS A CA 1
ATOM 833 C C . LYS A 1 105 ? -20.891 34.688 24.734 1 96.25 105 LYS A C 1
ATOM 835 O O . LYS A 1 105 ? -20.688 35.688 24.047 1 96.25 105 LYS A O 1
ATOM 840 N N . GLU A 1 106 ? -20.312 33.594 24.562 1 96.69 106 GLU A N 1
ATOM 841 C CA . GLU A 1 106 ? -19.375 33.406 23.469 1 96.69 106 GLU A CA 1
ATOM 842 C C . GLU A 1 106 ? -20.094 33.469 22.109 1 96.69 106 GLU A C 1
ATOM 844 O O . GLU A 1 106 ? -19.594 34.031 21.156 1 96.69 106 GLU A O 1
ATOM 849 N N . TYR A 1 107 ? -21.312 32.844 21.984 1 97.06 107 TYR A N 1
ATOM 850 C CA . TYR A 1 107 ? -22.125 32.969 20.766 1 97.06 107 TYR A CA 1
ATOM 851 C C . TYR A 1 107 ? -22.469 34.438 20.5 1 97.06 107 TYR A C 1
ATOM 853 O O . TYR A 1 107 ? -22.422 34.875 19.359 1 97.06 107 TYR A O 1
ATOM 861 N N . ASP A 1 108 ? -22.812 35.156 21.594 1 95.88 108 ASP A N 1
ATOM 862 C CA . ASP A 1 108 ? -23.172 36.562 21.453 1 95.88 108 ASP A CA 1
ATOM 863 C C . ASP A 1 108 ? -22 37.375 20.906 1 95.88 108 ASP A C 1
ATOM 865 O O . ASP A 1 108 ? -22.188 38.281 20.094 1 95.88 108 ASP A O 1
ATOM 869 N N . ALA A 1 109 ? -20.859 37.031 21.344 1 96.06 109 ALA A N 1
ATOM 870 C CA . ALA A 1 109 ? -19.641 37.719 20.938 1 96.06 109 ALA A CA 1
ATOM 871 C C . ALA A 1 109 ? -19.344 37.469 19.469 1 96.06 109 ALA A C 1
ATOM 873 O O . ALA A 1 109 ? -18.672 38.281 18.812 1 96.06 109 ALA A O 1
ATOM 874 N N . LEU A 1 110 ? -19.875 36.375 18.906 1 95.5 110 LEU A N 1
ATOM 875 C CA . LEU A 1 110 ? -19.609 36 17.516 1 95.5 110 LEU A CA 1
ATOM 876 C C . LEU A 1 110 ? -20.578 36.656 16.562 1 95.5 110 LEU A C 1
ATOM 878 O O . LEU A 1 110 ? -20.391 36.656 15.344 1 95.5 110 LEU A O 1
ATOM 882 N N . GLY A 1 111 ? -21.531 37.344 17.109 1 92.62 111 GLY A N 1
ATOM 883 C CA . GLY A 1 111 ? -22.531 38.031 16.281 1 92.62 111 GLY A CA 1
ATOM 884 C C . GLY A 1 111 ? -23.812 37.25 16.141 1 92.62 111 GLY A C 1
ATOM 885 O O . GLY A 1 111 ? -24.094 36.344 16.953 1 92.62 111 GLY A O 1
ATOM 886 N N . GLN A 1 112 ? -24.594 37.625 15.141 1 90.5 112 GLN A N 1
ATOM 887 C CA . GLN A 1 112 ? -25.922 37.031 15.008 1 90.5 112 GLN A CA 1
ATOM 888 C C . GLN A 1 112 ? -25.906 35.875 14.016 1 90.5 112 GLN A C 1
ATOM 890 O O . GLN A 1 112 ? -25.188 35.906 13.016 1 90.5 112 GLN A O 1
ATOM 895 N N . SER A 1 113 ? -26.531 34.844 14.344 1 93.81 113 SER A N 1
ATOM 896 C CA . SER A 1 113 ? -26.812 33.688 13.492 1 93.81 113 SER A CA 1
ATOM 897 C C . SER A 1 113 ? -28.156 33.062 13.836 1 93.81 113 SER A C 1
ATOM 899 O O . SER A 1 113 ? -28.531 32.969 15.008 1 93.81 113 SER A O 1
ATOM 901 N N . PRO A 1 114 ? -28.844 32.719 12.797 1 93.38 114 PRO A N 1
ATOM 902 C CA . PRO A 1 114 ? -30.109 32.062 13.07 1 93.38 114 PRO A CA 1
ATOM 903 C C . PRO A 1 114 ? -29.938 30.656 13.664 1 93.38 114 PRO A C 1
ATOM 905 O O . PRO A 1 114 ? -30.922 30.031 14.086 1 93.38 114 PRO A O 1
ATOM 908 N N . TRP A 1 115 ? -28.734 30.188 13.82 1 95.69 115 TRP A N 1
ATOM 909 C CA . TRP A 1 115 ? -28.516 28.797 14.188 1 95.69 115 TRP A CA 1
ATOM 910 C C . TRP A 1 115 ? -27.938 28.688 15.602 1 95.69 115 TRP A C 1
ATOM 912 O O . TRP A 1 115 ? -27.953 27.609 16.203 1 95.69 115 TRP A O 1
ATOM 922 N N . PHE A 1 116 ? -27.422 29.75 16.203 1 96.81 116 PHE A N 1
ATOM 923 C CA . PHE A 1 116 ? -26.672 29.688 17.453 1 96.81 116 PHE A CA 1
ATOM 924 C C . PHE A 1 116 ? -27.547 29.188 18.594 1 96.81 116 PHE A C 1
ATOM 926 O O . PHE A 1 116 ? -27.094 28.438 19.438 1 96.81 116 PHE A O 1
ATOM 933 N N . ASP A 1 117 ? -28.797 29.625 18.547 1 95.94 117 ASP A N 1
ATOM 934 C CA . ASP A 1 117 ? -29.719 29.172 19.578 1 95.94 117 ASP A CA 1
ATOM 935 C C . ASP A 1 117 ? -29.922 27.656 19.516 1 95.94 117 ASP A C 1
ATOM 937 O O . ASP A 1 117 ? -29.922 26.984 20.547 1 95.94 117 ASP A O 1
ATOM 941 N N . GLU A 1 118 ? -30.156 27.219 18.359 1 96.31 118 GLU A N 1
ATOM 942 C CA . GLU A 1 118 ? -30.359 25.781 18.203 1 96.31 118 GLU A CA 1
ATOM 943 C C . GLU A 1 118 ? -29.109 25 18.562 1 96.31 118 GLU A C 1
ATOM 945 O O . GLU A 1 118 ? -29.172 23.969 19.219 1 96.31 118 GLU A O 1
ATOM 950 N N . LEU A 1 119 ? -27.953 25.453 18.062 1 97.31 119 LEU A N 1
ATOM 951 C CA . LEU A 1 119 ? -26.703 24.766 18.344 1 97.31 119 LEU A CA 1
ATOM 952 C C . LEU A 1 119 ? -26.453 24.703 19.844 1 97.31 119 LEU A C 1
ATOM 954 O O . LEU A 1 119 ? -25.984 23.672 20.359 1 97.31 119 LEU A O 1
ATOM 958 N N . TYR A 1 120 ? -26.781 25.797 20.5 1 96.56 120 TYR A N 1
ATOM 959 C CA . TYR A 1 120 ? -26.656 25.828 21.953 1 96.56 120 TYR A CA 1
ATOM 960 C C . TYR A 1 120 ? -27.578 24.812 22.594 1 96.56 120 TYR A C 1
ATOM 962 O O . TYR A 1 120 ? -27.172 24.062 23.484 1 96.56 120 TYR A O 1
ATOM 970 N N . ARG A 1 121 ? -28.797 24.75 22.172 1 95.38 121 ARG A N 1
ATOM 971 C CA . ARG A 1 121 ? -29.797 23.828 22.719 1 95.38 121 ARG A CA 1
ATOM 972 C C . ARG A 1 121 ? -29.375 22.375 22.5 1 95.38 121 ARG A C 1
ATOM 974 O O . ARG A 1 121 ? -29.562 21.531 23.375 1 95.38 121 ARG A O 1
ATOM 981 N N . GLU A 1 122 ? -28.906 22.109 21.344 1 96.38 122 GLU A N 1
ATOM 982 C CA . GLU A 1 122 ? -28.453 20.75 21.031 1 96.38 122 GLU A CA 1
ATOM 983 C C . GLU A 1 122 ? -27.328 20.328 21.984 1 96.38 122 GLU A C 1
ATOM 985 O O . GLU A 1 122 ? -27.391 19.219 22.547 1 96.38 122 GLU A O 1
ATOM 990 N N . ALA A 1 123 ? -26.344 21.188 22.156 1 95.5 123 ALA A N 1
ATOM 991 C CA . ALA A 1 123 ? -25.219 20.875 23.016 1 95.5 123 ALA A CA 1
ATOM 992 C C . ALA A 1 123 ? -25.688 20.625 24.453 1 95.5 123 ALA A C 1
ATOM 994 O O . ALA A 1 123 ? -25.219 19.688 25.109 1 95.5 123 ALA A O 1
ATOM 995 N N . ARG A 1 124 ? -26.641 21.406 24.938 1 93.69 124 ARG A N 1
ATOM 996 C CA . ARG A 1 124 ? -27.156 21.25 26.297 1 93.69 124 ARG A CA 1
ATOM 997 C C . ARG A 1 124 ? -27.953 19.953 26.453 1 93.69 124 ARG A C 1
ATOM 999 O O . ARG A 1 124 ? -27.875 19.297 27.484 1 93.69 124 ARG A O 1
ATOM 1006 N N . ALA A 1 125 ? -28.641 19.672 25.406 1 93.81 125 ALA A N 1
ATOM 1007 C CA . ALA A 1 125 ? -29.453 18.469 25.438 1 93.81 125 ALA A CA 1
ATOM 1008 C C . ALA A 1 125 ? -28.562 17.219 25.484 1 93.81 125 ALA A C 1
ATOM 1010 O O . ALA A 1 125 ? -28.922 16.219 26.109 1 93.81 125 ALA A O 1
ATOM 1011 N N . ILE A 1 126 ? -27.438 17.266 24.875 1 92.94 126 ILE A N 1
ATOM 1012 C CA . ILE A 1 126 ? -26.562 16.094 24.734 1 92.94 126 ILE A CA 1
ATOM 1013 C C . ILE A 1 126 ? -25.641 16.016 25.938 1 92.94 126 ILE A C 1
ATOM 1015 O O . ILE A 1 126 ? -25.109 14.945 26.25 1 92.94 126 ILE A O 1
ATOM 1019 N N . SER A 1 127 ? -25.453 17.078 26.641 1 90.81 127 SER A N 1
ATOM 1020 C CA . SER A 1 127 ? -24.547 17.125 27.797 1 90.81 127 SER A CA 1
ATOM 1021 C C . SER A 1 127 ? -25 16.156 28.875 1 90.81 127 SER A C 1
ATOM 1023 O O . SER A 1 127 ? -26.188 15.875 29.016 1 90.81 127 SER A O 1
ATOM 1025 N N . VAL A 1 128 ? -24.031 15.688 29.594 1 87.25 128 VAL A N 1
ATOM 1026 C CA . VAL A 1 128 ? -24.312 14.75 30.672 1 87.25 128 VAL A CA 1
ATOM 1027 C C . VAL A 1 128 ? -24.938 15.492 31.844 1 87.25 128 VAL A C 1
ATOM 1029 O O . VAL A 1 128 ? -24.469 16.562 32.25 1 87.25 128 VAL A O 1
ATOM 1032 N N . LYS A 1 129 ? -26.016 14.836 32.406 1 89.31 129 LYS A N 1
ATOM 1033 C CA . LYS A 1 129 ? -26.734 15.422 33.531 1 89.31 129 LYS A CA 1
ATOM 1034 C C . LYS A 1 129 ? -26.844 14.438 34.688 1 89.31 129 LYS A C 1
ATOM 1036 O O . LYS A 1 129 ? -26.75 13.227 34.469 1 89.31 129 LYS A O 1
ATOM 1041 N N . ASN A 1 130 ? -26.844 15.094 35.812 1 86.25 130 ASN A N 1
ATOM 1042 C CA . ASN A 1 130 ? -27.094 14.234 36.969 1 86.25 130 ASN A CA 1
ATOM 1043 C C . ASN A 1 130 ? -28.578 13.898 37.094 1 86.25 130 ASN A C 1
ATOM 1045 O O . ASN A 1 130 ? -29.391 14.242 36.219 1 86.25 130 ASN A O 1
ATOM 1049 N N . SER A 1 131 ? -28.906 13.188 38.219 1 84.88 131 SER A N 1
ATOM 1050 C CA . SER A 1 131 ? -30.281 12.711 38.406 1 84.88 131 SER A CA 1
ATOM 1051 C C . SER A 1 131 ? -31.25 13.875 38.594 1 84.88 131 SER A C 1
ATOM 1053 O O . SER A 1 131 ? -32.438 13.75 38.312 1 84.88 131 SER A O 1
ATOM 1055 N N . GLU A 1 132 ? -30.75 15 39.062 1 89.12 132 GLU A N 1
ATOM 1056 C CA . GLU A 1 132 ? -31.594 16.172 39.312 1 89.12 132 GLU A CA 1
ATOM 1057 C C . GLU A 1 132 ? -31.703 17.047 38.062 1 89.12 132 GLU A C 1
ATOM 1059 O O . GLU A 1 132 ? -32.406 18.062 38.094 1 89.12 132 GLU A O 1
ATOM 1064 N N . GLY A 1 133 ? -31.016 16.656 37.031 1 85.88 133 GLY A N 1
ATOM 1065 C CA . GLY A 1 133 ? -31.125 17.391 35.781 1 85.88 133 GLY A CA 1
ATOM 1066 C C . GLY A 1 133 ? -30.078 18.469 35.625 1 85.88 133 GLY A C 1
ATOM 1067 O O . GLY A 1 133 ? -30.062 19.219 34.656 1 85.88 133 GLY A O 1
ATOM 1068 N N . ARG A 1 134 ? -29.219 18.562 36.594 1 89.56 134 ARG A N 1
ATOM 1069 C CA . ARG A 1 134 ? -28.141 19.547 36.5 1 89.56 134 ARG A CA 1
ATOM 1070 C C . ARG A 1 134 ? -27.047 19.078 35.562 1 89.56 134 ARG A C 1
ATOM 1072 O O . ARG A 1 134 ? -26.578 17.953 35.625 1 89.56 134 ARG A O 1
ATOM 1079 N N . GLU A 1 135 ? -26.641 20.047 34.688 1 90.62 135 GLU A N 1
ATOM 1080 C CA . GLU A 1 135 ? -25.562 19.75 33.75 1 90.62 135 GLU A CA 1
ATOM 1081 C C . GLU A 1 135 ? -24.219 19.688 34.469 1 90.62 135 GLU A C 1
ATOM 1083 O O . GLU A 1 135 ? -23.906 20.547 35.312 1 90.62 135 GLU A O 1
ATOM 1088 N N . PHE A 1 136 ? -23.484 18.719 34.156 1 90.88 136 PHE A N 1
ATOM 1089 C CA . PHE A 1 136 ? -22.156 18.594 34.719 1 90.88 136 PHE A CA 1
ATOM 1090 C C . PHE A 1 136 ? -21.203 19.609 34.094 1 90.88 136 PHE A C 1
ATOM 1092 O O . PHE A 1 136 ? -21.281 19.875 32.875 1 90.88 136 PHE A O 1
ATOM 1099 N N . SER A 1 137 ? -20.391 20.188 34.938 1 91.56 137 SER A N 1
ATOM 1100 C CA . SER A 1 137 ? -19.312 21.047 34.469 1 91.56 137 SER A CA 1
ATOM 1101 C C . SER A 1 137 ? -18 20.297 34.375 1 91.56 137 SER A C 1
ATOM 1103 O O . SER A 1 137 ? -17.891 19.156 34.812 1 91.56 137 SER A O 1
ATOM 1105 N N . ILE A 1 138 ? -17.031 20.969 33.812 1 95.06 138 ILE A N 1
ATOM 1106 C CA . ILE A 1 138 ? -15.719 20.328 33.625 1 95.06 138 ILE A CA 1
ATOM 1107 C C . ILE A 1 138 ? -15.133 20.016 35 1 95.06 138 ILE A C 1
ATOM 1109 O O . ILE A 1 138 ? -14.438 19 35.156 1 95.06 138 ILE A O 1
ATOM 1113 N N . ASP A 1 139 ? -15.5 20.781 36 1 94.81 139 ASP A N 1
ATOM 1114 C CA . ASP A 1 139 ? -14.969 20.594 37.344 1 94.81 139 ASP A CA 1
ATOM 1115 C C . ASP A 1 139 ? -15.594 19.375 38 1 94.81 139 ASP A C 1
ATOM 1117 O O . ASP A 1 139 ? -15.086 18.891 39.031 1 94.81 139 ASP A O 1
ATOM 1121 N N . ASP A 1 140 ? -16.672 18.891 37.469 1 94.12 140 ASP A N 1
ATOM 1122 C CA . ASP A 1 140 ? -17.281 17.656 37.938 1 94.12 140 ASP A CA 1
ATOM 1123 C C . ASP A 1 140 ? -16.547 16.422 37.406 1 94.12 140 ASP A C 1
ATOM 1125 O O . ASP A 1 140 ? -16.672 15.328 37.938 1 94.12 140 ASP A O 1
ATOM 1129 N N . PHE A 1 141 ? -15.797 16.641 36.375 1 95.31 141 PHE A N 1
ATOM 1130 C CA . PHE A 1 141 ? -15.156 15.523 35.688 1 95.31 141 PHE A CA 1
ATOM 1131 C C . PHE A 1 141 ? -13.664 15.5 35.969 1 95.31 141 PHE A C 1
ATOM 1133 O O . PHE A 1 141 ? -13.023 14.453 35.875 1 95.31 141 PHE A O 1
ATOM 1140 N N . VAL A 1 142 ? -13.078 16.688 36.281 1 97.69 142 VAL A N 1
ATOM 1141 C CA . VAL A 1 142 ? -11.625 16.797 36.344 1 97.69 142 VAL A CA 1
ATOM 1142 C C . VAL A 1 142 ? -11.219 17.516 37.625 1 97.69 142 VAL A C 1
ATOM 1144 O O . VAL A 1 142 ? -11.844 18.516 38 1 97.69 142 VAL A O 1
ATOM 1147 N N . ASP A 1 143 ? -10.266 16.984 38.344 1 97.5 143 ASP A N 1
ATOM 1148 C CA . ASP A 1 143 ? -9.586 17.688 39.438 1 97.5 143 ASP A CA 1
ATOM 1149 C C . ASP A 1 143 ? -8.305 18.344 38.938 1 97.5 143 ASP A C 1
ATOM 1151 O O . ASP A 1 143 ? -7.336 17.656 38.594 1 97.5 143 ASP A O 1
ATOM 1155 N N . PHE A 1 144 ? -8.328 19.656 38.938 1 98.25 144 PHE A N 1
ATOM 1156 C CA . PHE A 1 144 ? -7.148 20.391 38.5 1 98.25 144 PHE A CA 1
ATOM 1157 C C . PHE A 1 144 ? -6.25 20.719 39.688 1 98.25 144 PHE A C 1
ATOM 1159 O O . PHE A 1 144 ? -6.664 21.422 40.625 1 98.25 144 PHE A O 1
ATOM 1166 N N . VAL A 1 145 ? -5.027 20.203 39.656 1 98.38 145 VAL A N 1
ATOM 1167 C CA . VAL A 1 145 ? -4.117 20.375 40.781 1 98.38 145 VAL A CA 1
ATOM 1168 C C . VAL A 1 145 ? -2.865 21.125 40.344 1 98.38 145 VAL A C 1
ATOM 1170 O O . VAL A 1 145 ? -2.037 20.562 39.594 1 98.38 145 VAL A O 1
ATOM 1173 N N . PRO A 1 146 ? -2.633 22.328 40.75 1 97.88 146 PRO A N 1
ATOM 1174 C CA . PRO A 1 146 ? -1.457 23.094 40.344 1 97.88 146 PRO A CA 1
ATOM 1175 C C . PRO A 1 146 ? -0.203 22.75 41.125 1 97.88 146 PRO A C 1
ATOM 1177 O O . PRO A 1 146 ? -0.3 22.312 42.281 1 97.88 146 PRO A O 1
ATOM 1180 N N . PHE A 1 147 ? 0.944 22.875 40.531 1 97.31 147 PHE A N 1
ATOM 1181 C CA . PHE A 1 147 ? 2.195 22.891 41.281 1 97.31 147 PHE A CA 1
ATOM 1182 C C . PHE A 1 147 ? 2.291 24.125 42.156 1 97.31 147 PHE A C 1
ATOM 1184 O O . PHE A 1 147 ? 2.211 25.25 41.656 1 97.31 147 PHE A O 1
ATOM 1191 N N . GLN A 1 148 ? 2.365 23.922 43.344 1 95.44 148 GLN A N 1
ATOM 1192 C CA . GLN A 1 148 ? 2.623 24.984 44.312 1 95.44 148 GLN A CA 1
ATOM 1193 C C . GLN A 1 148 ? 4.008 24.844 44.938 1 95.44 148 GLN A C 1
ATOM 1195 O O . GLN A 1 148 ? 4.281 23.859 45.625 1 95.44 148 GLN A O 1
ATOM 1200 N N . ASN A 1 149 ? 4.82 25.797 44.781 1 93.5 149 ASN A N 1
ATOM 1201 C CA . ASN A 1 149 ? 6.203 25.75 45.219 1 93.5 149 ASN A CA 1
ATOM 1202 C C . ASN A 1 149 ? 6.891 24.453 44.781 1 93.5 149 ASN A C 1
ATOM 1204 O O . ASN A 1 149 ? 7.543 23.781 45.562 1 93.5 149 ASN A O 1
ATOM 1208 N N . GLY A 1 150 ? 6.547 24.078 43.594 1 94.75 150 GLY A N 1
ATOM 1209 C CA . GLY A 1 150 ? 7.234 22.969 42.969 1 94.75 150 GLY A CA 1
ATOM 1210 C C . GLY A 1 150 ? 6.637 21.609 43.312 1 94.75 150 GLY A C 1
ATOM 1211 O O . GLY A 1 150 ? 7.191 20.562 42.938 1 94.75 150 GLY A O 1
ATOM 1212 N N . VAL A 1 151 ? 5.531 21.594 44 1 97.25 151 VAL A N 1
ATOM 1213 C CA . VAL A 1 151 ? 4.957 20.312 44.375 1 97.25 151 VAL A CA 1
ATOM 1214 C C . VAL A 1 151 ? 3.447 20.344 44.156 1 97.25 151 VAL A C 1
ATOM 1216 O O . VAL A 1 151 ? 2.785 21.328 44.469 1 97.25 151 VAL A O 1
ATOM 1219 N N . ALA A 1 152 ? 2.92 19.297 43.531 1 97.81 152 ALA A N 1
ATOM 1220 C CA . ALA A 1 152 ? 1.483 19.047 43.469 1 97.81 152 ALA A CA 1
ATOM 1221 C C . ALA A 1 152 ? 1.064 17.922 44.406 1 97.81 152 ALA A C 1
ATOM 1223 O O . ALA A 1 152 ? 1.633 16.828 44.375 1 97.81 152 ALA A O 1
ATOM 1224 N N . ARG A 1 153 ? 0.135 18.188 45.25 1 96.38 153 ARG A N 1
ATOM 1225 C CA . ARG A 1 153 ? -0.367 17.203 46.188 1 96.38 153 ARG A CA 1
ATOM 1226 C C . ARG A 1 153 ? -1.776 16.75 45.844 1 96.38 153 ARG A C 1
ATOM 1228 O O . ARG A 1 153 ? -2.713 17.547 45.844 1 96.38 153 ARG A O 1
ATOM 1235 N N . LEU A 1 154 ? -1.865 15.539 45.594 1 95.81 154 LEU A N 1
ATOM 1236 C CA . LEU A 1 154 ? -3.15 14.977 45.188 1 95.81 154 LEU A CA 1
ATOM 1237 C C . LEU A 1 154 ? -4.008 14.664 46.406 1 95.81 154 LEU A C 1
ATOM 1239 O O . LEU A 1 154 ? -3.52 14.703 47.531 1 95.81 154 LEU A O 1
ATOM 1243 N N . ALA A 1 155 ? -5.25 14.344 46.188 1 91.5 155 ALA A N 1
ATOM 1244 C CA . ALA A 1 155 ? -6.215 14.109 47.281 1 91.5 155 ALA A CA 1
ATOM 1245 C C . ALA A 1 155 ? -5.824 12.906 48.125 1 91.5 155 ALA A C 1
ATOM 1247 O O . ALA A 1 155 ? -6.086 12.867 49.312 1 91.5 155 ALA A O 1
ATOM 1248 N N . ASP A 1 156 ? -5.176 11.953 47.531 1 91.75 156 ASP A N 1
ATOM 1249 C CA . ASP A 1 156 ? -4.836 10.719 48.25 1 91.75 156 ASP A CA 1
ATOM 1250 C C . ASP A 1 156 ? -3.461 10.828 48.906 1 91.75 156 ASP A C 1
ATOM 1252 O O . ASP A 1 156 ? -2.93 9.836 49.406 1 91.75 156 ASP A O 1
ATOM 1256 N N . GLY A 1 157 ? -2.838 11.93 48.781 1 90.81 157 GLY A N 1
ATOM 1257 C CA . GLY A 1 157 ? -1.567 12.164 49.469 1 90.81 157 GLY A CA 1
ATOM 1258 C C . GLY A 1 157 ? -0.371 11.992 48.531 1 90.81 157 GLY A C 1
ATOM 1259 O O . GLY A 1 157 ? 0.761 12.289 48.938 1 90.81 157 GLY A O 1
ATOM 1260 N N . THR A 1 158 ? -0.635 11.555 47.344 1 93.44 158 THR A N 1
ATOM 1261 C CA . THR A 1 158 ? 0.455 11.422 46.375 1 93.44 158 THR A CA 1
ATOM 1262 C C . THR A 1 158 ? 1.056 12.781 46.062 1 93.44 158 THR A C 1
ATOM 1264 O O . THR A 1 158 ? 0.327 13.75 45.812 1 93.44 158 THR A O 1
ATOM 1267 N N . GLU A 1 159 ? 2.365 12.789 46.094 1 95.31 159 GLU A N 1
ATOM 1268 C CA . GLU A 1 159 ? 3.059 14.031 45.75 1 95.31 159 GLU A CA 1
ATOM 1269 C C . GLU A 1 159 ? 3.854 13.891 44.469 1 95.31 159 GLU A C 1
ATOM 1271 O O . GLU A 1 159 ? 4.578 12.914 44.281 1 95.31 159 GLU A O 1
ATOM 1276 N N . ILE A 1 160 ? 3.676 14.859 43.625 1 97.12 160 ILE A N 1
ATOM 1277 C CA . ILE A 1 160 ? 4.445 14.961 42.375 1 97.12 160 ILE A CA 1
ATOM 1278 C C . ILE A 1 160 ? 5.305 16.219 42.406 1 97.12 160 ILE A C 1
ATOM 1280 O O . ILE A 1 160 ? 4.793 17.328 42.594 1 97.12 160 ILE A O 1
ATOM 1284 N N . PHE A 1 161 ? 6.586 16.031 42.188 1 97.44 161 PHE A N 1
ATOM 1285 C CA . PHE A 1 161 ? 7.508 17.156 42.281 1 97.44 161 PHE A CA 1
ATOM 1286 C C . PHE A 1 161 ? 7.887 17.656 40.875 1 97.44 161 PHE A C 1
ATOM 1288 O O . PHE A 1 161 ? 8.102 16.844 39.969 1 97.44 161 PHE A O 1
ATOM 1295 N N . HIS A 1 162 ? 7.816 18.938 40.719 1 96.94 162 HIS A N 1
ATOM 1296 C CA . HIS A 1 162 ? 8.305 19.625 39.531 1 96.94 162 HIS A CA 1
ATOM 1297 C C . HIS A 1 162 ? 9.711 20.172 39.75 1 96.94 162 HIS A C 1
ATOM 1299 O O . HIS A 1 162 ? 9.883 21.266 40.281 1 96.94 162 HIS A O 1
ATOM 1305 N N . ASN A 1 163 ? 10.688 19.516 39.188 1 94.5 163 ASN A N 1
ATOM 1306 C CA . ASN A 1 163 ? 12.078 19.812 39.5 1 94.5 163 ASN A CA 1
ATOM 1307 C C . ASN A 1 163 ? 12.68 20.812 38.531 1 94.5 163 ASN A C 1
ATOM 1309 O O . ASN A 1 163 ? 13.516 21.625 38.906 1 94.5 163 ASN A O 1
ATOM 1313 N N . ALA A 1 164 ? 12.391 20.672 37.344 1 93.38 164 ALA A N 1
ATOM 1314 C CA . ALA A 1 164 ? 12.836 21.516 36.219 1 93.38 164 ALA A CA 1
ATOM 1315 C C . ALA A 1 164 ? 11.906 21.391 35.031 1 93.38 164 ALA A C 1
ATOM 1317 O O . ALA A 1 164 ? 10.906 20.672 35.094 1 93.38 164 ALA A O 1
ATOM 1318 N N . ARG A 1 165 ? 12.266 22.141 34.062 1 92.44 165 ARG A N 1
ATOM 1319 C CA . ARG A 1 165 ? 11.438 22.094 32.844 1 92.44 165 ARG A CA 1
ATOM 1320 C C . ARG A 1 165 ? 11.281 20.672 32.344 1 92.44 165 ARG A C 1
ATOM 1322 O O . ARG A 1 165 ? 12.266 20.047 31.922 1 92.44 165 ARG A O 1
ATOM 1329 N N . ASP A 1 166 ? 10.094 20.156 32.406 1 94.75 166 ASP A N 1
ATOM 1330 C CA . ASP A 1 166 ? 9.703 18.828 31.906 1 94.75 166 ASP A CA 1
ATOM 1331 C C . ASP A 1 166 ? 10.398 17.719 32.719 1 94.75 166 ASP A C 1
ATOM 1333 O O . ASP A 1 166 ? 10.625 16.641 32.188 1 94.75 166 ASP A O 1
ATOM 1337 N N . GLN A 1 167 ? 10.844 18.031 33.906 1 96 167 GLN A N 1
ATOM 1338 C CA . GLN A 1 167 ? 11.453 17.062 34.812 1 96 167 GLN A CA 1
ATOM 1339 C C . GLN A 1 167 ? 10.648 16.953 36.094 1 96 167 GLN A C 1
ATOM 1341 O O . GLN A 1 167 ? 10.352 17.969 36.75 1 96 167 GLN A O 1
ATOM 1346 N N . TYR A 1 168 ? 10.359 15.758 36.438 1 97.06 168 TYR A N 1
ATOM 1347 C CA . TYR A 1 168 ? 9.477 15.516 37.562 1 97.06 168 TYR A CA 1
ATOM 1348 C C . TYR A 1 168 ? 10.016 14.406 38.469 1 97.06 168 TYR A C 1
ATOM 1350 O O . TYR A 1 168 ? 11.008 13.758 38.125 1 97.06 168 TYR A O 1
ATOM 1358 N N . ARG A 1 169 ? 9.492 14.32 39.594 1 96.75 169 ARG A N 1
ATOM 1359 C CA . ARG A 1 169 ? 9.789 13.227 40.5 1 96.75 169 ARG A CA 1
ATOM 1360 C C . ARG A 1 169 ? 8.516 12.68 41.156 1 96.75 169 ARG A C 1
ATOM 1362 O O . ARG A 1 169 ? 7.629 13.445 41.531 1 96.75 169 ARG A O 1
ATOM 1369 N N . LEU A 1 170 ? 8.367 11.438 41.094 1 95.44 170 LEU A N 1
ATOM 1370 C CA . LEU A 1 170 ? 7.234 10.703 41.656 1 95.44 170 LEU A CA 1
ATOM 1371 C C . LEU A 1 170 ? 7.707 9.523 42.5 1 95.44 170 LEU A C 1
ATOM 1373 O O . LEU A 1 170 ? 8.461 8.672 42 1 95.44 170 LEU A O 1
ATOM 1377 N N . ASN A 1 171 ? 7.258 9.484 43.719 1 91.81 171 ASN A N 1
ATOM 1378 C CA . ASN A 1 171 ? 7.633 8.406 44.625 1 91.81 171 ASN A CA 1
ATOM 1379 C C . ASN A 1 171 ? 9.141 8.172 44.656 1 91.81 171 ASN A C 1
ATOM 1381 O O . ASN A 1 171 ? 9.594 7.035 44.5 1 91.81 171 ASN A O 1
ATOM 1385 N N . GLY A 1 172 ? 9.891 9.211 44.625 1 88.62 172 GLY A N 1
ATOM 1386 C CA . GLY A 1 172 ? 11.344 9.141 44.75 1 88.62 172 GLY A CA 1
ATOM 1387 C C . GLY A 1 172 ? 12.039 8.883 43.406 1 88.62 172 GLY A C 1
ATOM 1388 O O . GLY A 1 172 ? 13.266 8.977 43.312 1 88.62 172 GLY A O 1
ATOM 1389 N N . GLU A 1 173 ? 11.312 8.562 42.375 1 93.56 173 GLU A N 1
ATOM 1390 C CA . GLU A 1 173 ? 11.891 8.289 41.062 1 93.56 173 GLU A CA 1
ATOM 1391 C C . GLU A 1 173 ? 11.844 9.531 40.188 1 93.56 173 GLU A C 1
ATOM 1393 O O . GLU A 1 173 ? 10.836 10.242 40.156 1 93.56 173 GLU A O 1
ATOM 1398 N N . ASN A 1 174 ? 12.922 9.789 39.5 1 94.19 174 ASN A N 1
ATOM 1399 C CA . ASN A 1 174 ? 12.992 10.906 38.562 1 94.19 174 ASN A CA 1
ATOM 1400 C C . ASN A 1 174 ? 12.375 10.547 37.219 1 94.19 174 ASN A C 1
ATOM 1402 O O . ASN A 1 174 ? 12.648 9.477 36.688 1 94.19 174 ASN A O 1
ATOM 1406 N N . ILE A 1 175 ? 11.492 11.414 36.75 1 95.06 175 ILE A N 1
ATOM 1407 C CA . ILE A 1 175 ? 10.844 11.266 35.469 1 95.06 175 ILE A CA 1
ATOM 1408 C C . ILE A 1 175 ? 11.266 12.406 34.531 1 95.06 175 ILE A C 1
ATOM 1410 O O . ILE A 1 175 ? 10.93 13.562 34.781 1 95.06 175 ILE A O 1
ATOM 1414 N N . ASP A 1 176 ? 11.969 12.047 33.531 1 91.31 176 ASP A N 1
ATOM 1415 C CA . ASP A 1 176 ? 12.414 13.008 32.5 1 91.31 176 ASP A CA 1
ATOM 1416 C C . ASP A 1 176 ? 11.719 12.766 31.172 1 91.31 176 ASP A C 1
ATOM 1418 O O . ASP A 1 176 ? 11.938 11.734 30.531 1 91.31 176 ASP A O 1
ATOM 1422 N N . ILE A 1 177 ? 10.805 13.648 30.859 1 90.06 177 ILE A N 1
ATOM 1423 C CA . ILE A 1 177 ? 10.164 13.547 29.547 1 90.06 177 ILE A CA 1
ATOM 1424 C C . ILE A 1 177 ? 11 14.297 28.516 1 90.06 177 ILE A C 1
ATOM 1426 O O . ILE A 1 177 ? 11.086 15.523 28.547 1 90.06 177 ILE A O 1
ATOM 1430 N N . ARG A 1 178 ? 11.883 13.578 27.703 1 79.56 178 ARG A N 1
ATOM 1431 C CA . ARG A 1 178 ? 12.82 14.062 26.703 1 79.56 178 ARG A CA 1
ATOM 1432 C C . ARG A 1 178 ? 12.125 14.289 25.359 1 79.56 178 ARG A C 1
ATOM 1434 O O . ARG A 1 178 ? 11.406 13.414 24.875 1 79.56 178 ARG A O 1
ATOM 1441 N N . PHE A 1 179 ? 12.07 15.594 24.938 1 86.12 179 PHE A N 1
ATOM 1442 C CA . PHE A 1 179 ? 11.5 15.906 23.641 1 86.12 179 PHE A CA 1
ATOM 1443 C C . PHE A 1 179 ? 12.594 16.016 22.578 1 86.12 179 PHE A C 1
ATOM 1445 O O . PHE A 1 179 ? 12.602 16.953 21.781 1 86.12 179 PHE A O 1
ATOM 1452 N N . ASP A 1 180 ? 13.531 15.156 22.469 1 85.25 180 ASP A N 1
ATOM 1453 C CA . ASP A 1 180 ? 14.695 15.25 21.594 1 85.25 180 ASP A CA 1
ATOM 1454 C C . ASP A 1 180 ? 14.461 14.508 20.281 1 85.25 180 ASP A C 1
ATOM 1456 O O . ASP A 1 180 ? 15.203 14.688 19.328 1 85.25 180 ASP A O 1
ATOM 1460 N N . THR A 1 181 ? 13.43 13.742 20.297 1 88.19 181 THR A N 1
ATOM 1461 C CA . THR A 1 181 ? 13.125 12.953 19.109 1 88.19 181 THR A CA 1
ATOM 1462 C C . THR A 1 181 ? 11.656 13.117 18.719 1 88.19 181 THR A C 1
ATOM 1464 O O . THR A 1 181 ? 10.781 13.172 19.578 1 88.19 181 THR A O 1
ATOM 1467 N N . PRO A 1 182 ? 11.469 13.156 17.438 1 87.94 182 PRO A N 1
ATOM 1468 C CA . PRO A 1 182 ? 10.086 13.266 16.984 1 87.94 182 PRO A CA 1
ATOM 1469 C C . PRO A 1 182 ? 9.234 12.062 17.391 1 87.94 182 PRO A C 1
ATOM 1471 O O . PRO A 1 182 ? 9.742 10.945 17.453 1 87.94 182 PRO A O 1
ATOM 1474 N N . GLN A 1 183 ? 7.945 12.305 17.656 1 90.5 183 GLN A N 1
ATOM 1475 C CA . GLN A 1 183 ? 6.984 11.258 17.984 1 90.5 183 GLN A CA 1
ATOM 1476 C C . GLN A 1 183 ? 6.289 10.734 16.734 1 90.5 183 GLN A C 1
ATOM 1478 O O . GLN A 1 183 ? 5.906 11.508 15.852 1 90.5 183 GLN A O 1
ATOM 1483 N N . ASP A 1 184 ? 6.129 9.414 16.656 1 90.31 184 ASP A N 1
ATOM 1484 C CA . ASP A 1 184 ? 5.418 8.758 15.555 1 90.31 184 ASP A CA 1
ATOM 1485 C C . ASP A 1 184 ? 4.059 8.242 16.016 1 90.31 184 ASP A C 1
ATOM 1487 O O . ASP A 1 184 ? 3.854 7.996 17.203 1 90.31 184 ASP A O 1
ATOM 1491 N N . PRO A 1 185 ? 3.092 8.148 15.047 1 94.12 185 PRO A N 1
ATOM 1492 C CA . PRO A 1 185 ? 1.828 7.52 15.43 1 94.12 185 PRO A CA 1
ATOM 1493 C C . PRO A 1 185 ? 2.006 6.078 15.906 1 94.12 185 PRO A C 1
ATOM 1495 O O . PRO A 1 185 ? 3.01 5.438 15.586 1 94.12 185 PRO A O 1
ATOM 1498 N N . PRO A 1 186 ? 1.116 5.566 16.688 1 94.19 186 PRO A N 1
ATOM 1499 C CA . PRO A 1 186 ? 1.26 4.223 17.25 1 94.19 186 PRO A CA 1
ATOM 1500 C C . PRO A 1 186 ? 0.847 3.123 16.266 1 94.19 186 PRO A C 1
ATOM 1502 O O . PRO A 1 186 ? 0.732 1.959 16.656 1 94.19 186 PRO A O 1
ATOM 1505 N N . TYR A 1 187 ? 0.539 3.381 15.031 1 94 187 TYR A N 1
ATOM 1506 C CA . TYR A 1 187 ? 0.076 2.42 14.031 1 94 187 TYR A CA 1
ATOM 1507 C C . TYR A 1 187 ? 0.84 2.578 12.727 1 94 187 TYR A C 1
ATOM 1509 O O . TYR A 1 187 ? 1.516 3.588 12.508 1 94 187 TYR A O 1
ATOM 1517 N N . ASP A 1 188 ? 0.761 1.486 11.914 1 92.94 188 ASP A N 1
ATOM 1518 C CA . ASP A 1 188 ? 1.358 1.5 10.586 1 92.94 188 ASP A CA 1
ATOM 1519 C C . ASP A 1 188 ? 0.456 2.219 9.586 1 92.94 188 ASP A C 1
ATOM 1521 O O . ASP A 1 188 ? -0.681 1.802 9.352 1 92.94 188 ASP A O 1
ATOM 1525 N N . LEU A 1 189 ? 0.956 3.289 9.016 1 94.38 189 LEU A N 1
ATOM 1526 C CA . LEU A 1 189 ? 0.176 4.09 8.07 1 94.38 189 LEU A CA 1
ATOM 1527 C C . LEU A 1 189 ? 0.136 3.428 6.699 1 94.38 189 LEU A C 1
ATOM 1529 O O . LEU A 1 189 ? -0.577 3.887 5.805 1 94.38 189 LEU A O 1
ATOM 1533 N N . ARG A 1 190 ? 0.877 2.301 6.512 1 91.56 190 ARG A N 1
ATOM 1534 C CA . ARG A 1 190 ? 0.924 1.573 5.246 1 91.56 190 ARG A CA 1
ATOM 1535 C C . ARG A 1 190 ? 1.268 2.506 4.09 1 91.56 190 ARG A C 1
ATOM 1537 O O . ARG A 1 190 ? 0.492 2.637 3.141 1 91.56 190 ARG A O 1
ATOM 1544 N N . SER A 1 191 ? 2.434 3.01 4.086 1 93.75 191 SER A N 1
ATOM 1545 C CA . SER A 1 191 ? 2.879 4.004 3.115 1 93.75 191 SER A CA 1
ATOM 1546 C C . SER A 1 191 ? 2.906 3.426 1.705 1 93.75 191 SER A C 1
ATOM 1548 O O . SER A 1 191 ? 3.316 2.281 1.506 1 93.75 191 SER A O 1
ATOM 1550 N N . ASP A 1 192 ? 2.438 4.164 0.784 1 93.19 192 ASP A N 1
ATOM 1551 C CA . ASP A 1 192 ? 2.457 3.771 -0.622 1 93.19 192 ASP A CA 1
ATOM 1552 C C . ASP A 1 192 ? 3.879 3.797 -1.18 1 93.19 192 ASP A C 1
ATOM 1554 O O . ASP A 1 192 ? 4.703 4.605 -0.752 1 93.19 192 ASP A O 1
ATOM 1558 N N . PHE A 1 193 ? 4.105 2.961 -2.18 1 92.19 193 PHE A N 1
ATOM 1559 C CA . PHE A 1 193 ? 5.391 2.99 -2.867 1 92.19 193 PHE A CA 1
ATOM 1560 C C . PHE A 1 193 ? 5.293 3.789 -4.16 1 92.19 193 PHE A C 1
ATOM 1562 O O . PHE A 1 193 ? 6.273 4.402 -4.594 1 92.19 193 PHE A O 1
ATOM 1569 N N . THR A 1 194 ? 4.078 3.812 -4.703 1 91.62 194 THR A N 1
ATOM 1570 C CA . THR A 1 194 ? 3.947 4.336 -6.059 1 91.62 194 THR A CA 1
ATOM 1571 C C . THR A 1 194 ? 3.074 5.586 -6.074 1 91.62 194 THR A C 1
ATOM 1573 O O . THR A 1 194 ? 2.275 5.805 -5.16 1 91.62 194 THR A O 1
ATOM 1576 N N . THR A 1 195 ? 3.254 6.328 -7.121 1 88.69 195 THR A N 1
ATOM 1577 C CA . THR A 1 195 ? 2.459 7.535 -7.312 1 88.69 195 THR A CA 1
ATOM 1578 C C . THR A 1 195 ? 1.156 7.215 -8.039 1 88.69 195 THR A C 1
ATOM 1580 O O . THR A 1 195 ? 1.028 6.16 -8.656 1 88.69 195 THR A O 1
ATOM 1583 N N . THR A 1 196 ? 0.209 8.078 -7.84 1 83.75 196 THR A N 1
ATOM 1584 C CA . THR A 1 196 ? -1.034 8.023 -8.602 1 83.75 196 THR A CA 1
ATOM 1585 C C . THR A 1 196 ? -1.256 9.32 -9.375 1 83.75 196 THR A C 1
ATOM 1587 O O . THR A 1 196 ? -0.797 10.383 -8.961 1 83.75 196 THR A O 1
ATOM 1590 N N . LEU A 1 197 ? -1.953 9.156 -10.492 1 84.12 197 LEU A N 1
ATOM 1591 C CA . LEU A 1 197 ? -2.303 10.352 -11.25 1 84.12 197 LEU A CA 1
ATOM 1592 C C . LEU A 1 197 ? -3.236 11.258 -10.453 1 84.12 197 LEU A C 1
ATOM 1594 O O . LEU A 1 197 ? -4.156 10.773 -9.789 1 84.12 197 LEU A O 1
ATOM 1598 N N . PRO A 1 198 ? -2.959 12.547 -10.555 1 86.25 198 PRO A N 1
ATOM 1599 C CA . PRO A 1 198 ? -3.871 13.453 -9.859 1 86.25 198 PRO A CA 1
ATOM 1600 C C . PRO A 1 198 ? -5.309 13.344 -10.367 1 86.25 198 PRO A C 1
ATOM 1602 O O . PRO A 1 198 ? -5.535 13.195 -11.57 1 86.25 198 PRO A O 1
ATOM 1605 N N . SER A 1 199 ? -6.285 13.438 -9.5 1 90.12 199 SER A N 1
ATOM 1606 C CA . SER A 1 199 ? -7.703 13.391 -9.836 1 90.12 199 SER A CA 1
ATOM 1607 C C . SER A 1 199 ? -8.266 14.789 -10.07 1 90.12 199 SER A C 1
ATOM 1609 O O . SER A 1 199 ? -7.887 15.742 -9.375 1 90.12 199 SER A O 1
ATOM 1611 N N . GLN A 1 200 ? -9.102 14.906 -11.07 1 92.81 200 GLN A N 1
ATOM 1612 C CA . GLN A 1 200 ? -9.836 16.156 -11.203 1 92.81 200 GLN A CA 1
ATOM 1613 C C . GLN A 1 200 ? -10.836 16.328 -10.055 1 92.81 200 GLN A C 1
ATOM 1615 O O . GLN A 1 200 ? -11.047 17.453 -9.578 1 92.81 200 GLN A O 1
ATOM 1620 N N . PHE A 1 201 ? -11.492 15.266 -9.734 1 96.38 201 PHE A N 1
ATOM 1621 C CA . PHE A 1 201 ? -12.43 15.234 -8.625 1 96.38 201 PHE A CA 1
ATOM 1622 C C . PHE A 1 201 ? -12.406 13.875 -7.934 1 96.38 201 PHE A C 1
ATOM 1624 O O . PHE A 1 201 ? -12.594 12.844 -8.586 1 96.38 201 PHE A O 1
ATOM 1631 N N . GLY A 1 202 ? -12.055 13.797 -6.684 1 96.56 202 GLY A N 1
ATOM 1632 C CA . GLY A 1 202 ? -11.961 12.539 -5.973 1 96.56 202 GLY A CA 1
ATOM 1633 C C . GLY A 1 202 ? -11.555 12.695 -4.52 1 96.56 202 GLY A C 1
ATOM 1634 O O . GLY A 1 202 ? -11.531 13.812 -3.996 1 96.56 202 GLY A O 1
ATOM 1635 N N . VAL A 1 203 ? -11.336 11.516 -3.834 1 97.44 203 VAL A N 1
ATOM 1636 C CA . VAL A 1 203 ? -11.023 11.547 -2.408 1 97.44 203 VAL A CA 1
ATOM 1637 C C . VAL A 1 203 ? -9.945 10.516 -2.096 1 97.44 203 VAL A C 1
ATOM 1639 O O . VAL A 1 203 ? -9.945 9.414 -2.648 1 97.44 203 VAL A O 1
ATOM 1642 N N . THR A 1 204 ? -8.961 10.875 -1.306 1 97.38 204 THR A N 1
ATOM 1643 C CA . THR A 1 204 ? -8.023 9.961 -0.662 1 97.38 204 THR A CA 1
ATOM 1644 C C . THR A 1 204 ? -8.312 9.852 0.832 1 97.38 204 THR A C 1
ATOM 1646 O O . THR A 1 204 ? -8.477 10.859 1.515 1 97.38 204 THR A O 1
ATOM 1649 N N . VAL A 1 205 ? -8.352 8.633 1.325 1 97.81 205 VAL A N 1
ATOM 1650 C CA . VAL A 1 205 ? -8.641 8.422 2.738 1 97.81 205 VAL A CA 1
ATOM 1651 C C . VAL A 1 205 ? -7.344 8.438 3.543 1 97.81 205 VAL A C 1
ATOM 1653 O O . VAL A 1 205 ? -6.473 7.586 3.34 1 97.81 205 VAL A O 1
ATOM 1656 N N . LEU A 1 206 ? -7.18 9.383 4.488 1 97.62 206 LEU A N 1
ATOM 1657 C CA . LEU A 1 206 ? -6.043 9.422 5.406 1 97.62 206 LEU A CA 1
ATOM 1658 C C . LEU A 1 206 ? -6.305 8.547 6.629 1 97.62 206 LEU A C 1
ATOM 1660 O O . LEU A 1 206 ? -5.371 7.977 7.199 1 97.62 206 LEU A O 1
ATOM 1664 N N . GLY A 1 207 ? -7.574 8.523 7.008 1 96.62 207 GLY A N 1
ATOM 1665 C CA . GLY A 1 207 ? -8.031 7.691 8.109 1 96.62 207 GLY A CA 1
ATOM 1666 C C . GLY A 1 207 ? -9.539 7.648 8.242 1 96.62 207 GLY A C 1
ATOM 1667 O O . GLY A 1 207 ? -10.227 8.578 7.824 1 96.62 207 GLY A O 1
ATOM 1668 N N . GLY A 1 208 ? -10.016 6.574 8.805 1 95.31 208 GLY A N 1
ATOM 1669 C CA . GLY A 1 208 ? -11.453 6.406 8.93 1 95.31 208 GLY A CA 1
ATOM 1670 C C . GLY A 1 208 ? -11.891 5.98 10.312 1 95.31 208 GLY A C 1
ATOM 1671 O O . GLY A 1 208 ? -13.07 5.703 10.547 1 95.31 208 GLY A O 1
ATOM 1672 N N . ALA A 1 209 ? -11.008 5.996 11.305 1 95.06 209 ALA A N 1
ATOM 1673 C CA . ALA A 1 209 ? -11.312 5.461 12.625 1 95.06 209 ALA A CA 1
ATOM 1674 C C . ALA A 1 209 ? -11.609 6.582 13.617 1 95.06 209 ALA A C 1
ATOM 1676 O O . ALA A 1 209 ? -11.305 7.75 13.352 1 95.06 209 ALA A O 1
ATOM 1677 N N . SER A 1 210 ? -12.195 6.191 14.68 1 93.19 210 SER A N 1
ATOM 1678 C CA . SER A 1 210 ? -12.391 7.129 15.781 1 93.19 210 SER A CA 1
ATOM 1679 C C . SER A 1 210 ? -11.133 7.258 16.625 1 93.19 210 SER A C 1
ATOM 1681 O O . SER A 1 210 ? -10.141 6.559 16.391 1 93.19 210 SER A O 1
ATOM 1683 N N . GLY A 1 211 ? -11.227 8.109 17.625 1 93.5 211 GLY A N 1
ATOM 1684 C CA . GLY A 1 211 ? -10.094 8.32 18.5 1 93.5 211 GLY A CA 1
ATOM 1685 C C . GLY A 1 211 ? -9.859 7.18 19.469 1 93.5 211 GLY A C 1
ATOM 1686 O O . GLY A 1 211 ? -8.836 7.129 20.141 1 93.5 211 GLY A O 1
ATOM 1687 N N . PHE A 1 212 ? -10.711 6.121 19.422 1 93 212 PHE A N 1
ATOM 1688 C CA . PHE A 1 212 ? -10.641 5.074 20.438 1 93 212 PHE A CA 1
ATOM 1689 C C . PHE A 1 212 ? -10.242 3.742 19.812 1 93 212 PHE A C 1
ATOM 1691 O O . PHE A 1 212 ? -10.305 2.701 20.469 1 93 212 PHE A O 1
ATOM 1698 N N . ILE A 1 213 ? -9.898 3.803 18.547 1 92.88 213 ILE A N 1
ATOM 1699 C CA . ILE A 1 213 ? -9.43 2.607 17.844 1 92.88 213 ILE A CA 1
ATOM 1700 C C . ILE A 1 213 ? -7.902 2.613 17.781 1 92.88 213 ILE A C 1
ATOM 17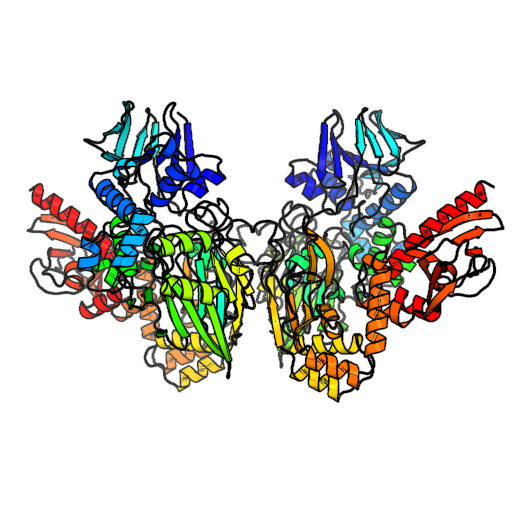02 O O . ILE A 1 213 ? -7.309 3.441 17.094 1 92.88 213 ILE A O 1
ATOM 1706 N N . ALA A 1 214 ? -7.273 1.756 18.406 1 92.69 214 ALA A N 1
ATOM 1707 C CA . ALA A 1 214 ? -5.859 1.798 18.766 1 92.69 214 ALA A CA 1
ATOM 1708 C C . ALA A 1 214 ? -4.977 1.798 17.516 1 92.69 214 ALA A C 1
ATOM 1710 O O . ALA A 1 214 ? -3.996 2.543 17.438 1 92.69 214 ALA A O 1
ATOM 1711 N N . ASP A 1 215 ? -5.32 1.027 16.5 1 92.81 215 ASP A N 1
ATOM 1712 C CA . ASP A 1 215 ? -4.316 0.715 15.484 1 92.81 215 ASP A CA 1
ATOM 1713 C C . ASP A 1 215 ? -4.684 1.332 14.141 1 92.81 215 ASP A C 1
ATOM 1715 O O . ASP A 1 215 ? -4.219 0.876 13.094 1 92.81 215 ASP A O 1
ATOM 1719 N N . LYS A 1 216 ? -5.547 2.309 14.172 1 94.81 216 LYS A N 1
ATOM 1720 C CA . LYS A 1 216 ? -5.961 2.955 12.93 1 94.81 216 LYS A CA 1
ATOM 1721 C C . LYS A 1 216 ? -5.992 4.473 13.086 1 94.81 216 LYS A C 1
ATOM 1723 O O . LYS A 1 216 ? -6.324 4.988 14.156 1 94.81 216 LYS A O 1
ATOM 1728 N N . PRO A 1 217 ? -5.676 5.211 12.023 1 96.19 217 PRO A N 1
ATOM 1729 C CA . PRO A 1 217 ? -5.695 6.676 12.109 1 96.19 217 PRO A CA 1
ATOM 1730 C C . PRO A 1 217 ? -7.109 7.238 12.242 1 96.19 217 PRO A C 1
ATOM 1732 O O . PRO A 1 217 ? -8.055 6.672 11.695 1 96.19 217 PRO A O 1
ATOM 1735 N N . CYS A 1 218 ? -7.207 8.352 12.852 1 96.75 218 CYS A N 1
ATOM 1736 C CA . CYS A 1 218 ? -8.469 9.062 13.023 1 96.75 218 CYS A CA 1
ATOM 1737 C C . CYS A 1 218 ? -9.031 9.508 11.68 1 96.75 218 CYS A C 1
ATOM 1739 O O . CYS A 1 218 ? -8.336 9.469 10.664 1 96.75 218 CYS A O 1
ATOM 1741 N N . SER A 1 219 ? -10.242 9.961 11.734 1 94.81 219 SER A N 1
ATOM 1742 C CA . SER A 1 219 ? -10.984 10.32 10.531 1 94.81 219 SER A CA 1
ATOM 1743 C C . SER A 1 219 ? -10.398 11.555 9.867 1 94.81 219 SER A C 1
ATOM 1745 O O . SER A 1 219 ? -10.172 12.578 10.523 1 94.81 219 SER A O 1
ATOM 1747 N N . GLY A 1 220 ? -10.148 11.461 8.617 1 97.31 220 GLY A N 1
ATOM 1748 C CA . GLY A 1 220 ? -9.664 12.547 7.777 1 97.31 220 GLY A CA 1
ATOM 1749 C C . GLY A 1 220 ? -9.523 12.148 6.32 1 97.31 220 GLY A C 1
ATOM 1750 O O . GLY A 1 220 ? -9.164 11.008 6.012 1 97.31 220 GLY A O 1
ATOM 1751 N N . LEU A 1 221 ? -9.82 13.055 5.43 1 98.38 221 LEU A N 1
ATOM 1752 C CA . LEU A 1 221 ? -9.773 12.812 3.988 1 98.38 221 LEU A CA 1
ATOM 1753 C C . LEU A 1 221 ? -8.992 13.914 3.281 1 98.38 221 LEU A C 1
ATOM 1755 O O . LEU A 1 221 ? -8.766 14.992 3.85 1 98.38 221 LEU A O 1
ATOM 1759 N N . VAL A 1 222 ? -8.523 13.633 2.129 1 98.19 222 VAL A N 1
ATOM 1760 C CA . VAL A 1 222 ? -8.055 14.633 1.179 1 98.19 222 VAL A CA 1
ATOM 1761 C C . VAL A 1 222 ? -8.984 14.688 -0.027 1 98.19 222 VAL A C 1
ATOM 1763 O O . VAL A 1 222 ? -9.102 13.711 -0.773 1 98.19 222 VAL A O 1
ATOM 1766 N N . LEU A 1 223 ? -9.695 15.734 -0.178 1 98.25 223 LEU A N 1
ATOM 1767 C CA . LEU A 1 223 ? -10.508 15.953 -1.367 1 98.25 223 LEU A CA 1
ATOM 1768 C C . LEU A 1 223 ? -9.664 16.516 -2.508 1 98.25 223 LEU A C 1
ATOM 1770 O O . LEU A 1 223 ? -8.938 17.5 -2.326 1 98.25 223 LEU A O 1
ATOM 1774 N N . HIS A 1 224 ? -9.719 15.875 -3.592 1 96.19 224 HIS A N 1
ATOM 1775 C CA . HIS A 1 224 ? -9.062 16.359 -4.801 1 96.19 224 HIS A CA 1
ATOM 1776 C C . HIS A 1 224 ? -10.023 17.156 -5.672 1 96.19 224 HIS A C 1
ATOM 1778 O O . HIS A 1 224 ? -11.109 16.672 -6 1 96.19 224 HIS A O 1
ATOM 1784 N N . TYR A 1 225 ? -9.68 18.375 -5.98 1 94.19 225 TYR A N 1
ATOM 1785 C CA . TYR A 1 225 ? -10.461 19.234 -6.863 1 94.19 225 TYR A CA 1
ATOM 1786 C C . TYR A 1 225 ? -9.555 19.984 -7.832 1 94.19 225 TYR A C 1
ATOM 1788 O O . TYR A 1 225 ? -8.766 20.844 -7.414 1 94.19 225 TYR A O 1
ATOM 1796 N N . ASN A 1 226 ? -9.633 19.75 -9.102 1 90.12 226 ASN A N 1
ATOM 1797 C CA . ASN A 1 226 ? -8.773 20.328 -10.133 1 90.12 226 ASN A CA 1
ATOM 1798 C C . ASN A 1 226 ? -7.297 20.062 -9.844 1 90.12 226 ASN A C 1
ATOM 1800 O O . ASN A 1 226 ? -6.473 20.984 -9.922 1 90.12 226 ASN A O 1
ATOM 1804 N N . SER A 1 227 ? -7.008 18.891 -9.312 1 85.62 227 SER A N 1
ATOM 1805 C CA . SER A 1 227 ? -5.66 18.391 -9.047 1 85.62 227 SER A CA 1
ATOM 1806 C C . SER A 1 227 ? -5.039 19.109 -7.852 1 85.62 227 SER A C 1
ATOM 1808 O O . SER A 1 227 ? -3.818 19.062 -7.668 1 85.62 227 SER A O 1
ATOM 1810 N N . GLU A 1 228 ? -5.84 19.859 -7.098 1 91.62 228 GLU A N 1
ATOM 1811 C CA . GLU A 1 228 ? -5.441 20.453 -5.82 1 91.62 228 GLU A CA 1
ATOM 1812 C C . GLU A 1 228 ? -5.957 19.609 -4.648 1 91.62 228 GLU A C 1
ATOM 1814 O O . GLU A 1 228 ? -6.816 18.75 -4.828 1 91.62 228 GLU A O 1
ATOM 1819 N N . HIS A 1 229 ? -5.414 19.891 -3.48 1 95.31 229 HIS A N 1
ATOM 1820 C CA . HIS A 1 229 ? -5.758 19.078 -2.322 1 95.31 229 HIS A CA 1
ATOM 1821 C C . HIS A 1 229 ? -6.422 19.906 -1.233 1 95.31 229 HIS A C 1
ATOM 1823 O O . HIS A 1 229 ? -5.914 20.969 -0.863 1 95.31 229 HIS A O 1
ATOM 1829 N N . MET A 1 230 ? -7.539 19.5 -0.825 1 97.69 230 MET A N 1
ATOM 1830 C CA . MET A 1 230 ? -8.242 20.062 0.328 1 97.69 230 MET A CA 1
ATOM 1831 C C . MET A 1 230 ? -8.391 19.016 1.432 1 97.69 230 MET A C 1
ATOM 1833 O O . MET A 1 230 ? -8.914 17.922 1.197 1 97.69 230 MET A O 1
ATOM 1837 N N . LEU A 1 231 ? -7.898 19.359 2.562 1 98.38 231 LEU A N 1
ATOM 1838 C CA . LEU A 1 231 ? -8.156 18.469 3.693 1 98.38 231 LEU A CA 1
ATOM 1839 C C . LEU A 1 231 ? -9.609 18.578 4.141 1 98.38 231 LEU A C 1
ATOM 1841 O O . LEU A 1 231 ? -10.188 19.656 4.156 1 98.38 231 LEU A O 1
ATOM 1845 N N . ILE A 1 232 ? -10.25 17.469 4.387 1 98.69 232 ILE A N 1
ATOM 1846 C CA . ILE A 1 232 ? -11.445 17.422 5.211 1 98.69 232 ILE A CA 1
ATOM 1847 C C . ILE A 1 232 ? -11.094 16.922 6.609 1 98.69 232 ILE A C 1
ATOM 1849 O O . ILE A 1 232 ? -10.922 15.719 6.824 1 98.69 232 ILE A O 1
ATOM 1853 N N . ASP A 1 233 ? -11.039 17.875 7.516 1 98.31 233 ASP A N 1
ATOM 1854 C CA . ASP A 1 233 ? -10.523 17.672 8.867 1 98.31 233 ASP A CA 1
ATOM 1855 C C . ASP A 1 233 ? -9.016 17.422 8.836 1 98.31 233 ASP A C 1
ATOM 1857 O O . ASP A 1 233 ? -8.422 17.266 7.766 1 98.31 233 ASP A O 1
ATOM 1861 N N . CYS A 1 234 ? -8.414 17.547 9.969 1 97.38 234 CYS A N 1
ATOM 1862 C CA . CYS A 1 234 ? -6.973 17.406 10.133 1 97.38 234 CYS A CA 1
ATOM 1863 C C . CYS A 1 234 ? -6.641 16.297 11.133 1 97.38 234 CYS A C 1
ATOM 1865 O O . CYS A 1 234 ? -6.758 16.484 12.344 1 97.38 234 CYS A O 1
ATOM 1867 N N . VAL A 1 235 ? -6.105 15.195 10.609 1 96.38 235 VAL A N 1
ATOM 1868 C CA . VAL A 1 235 ? -5.801 14.039 11.445 1 96.38 235 VAL A CA 1
ATOM 1869 C C . VAL A 1 235 ? -4.562 14.328 12.289 1 96.38 235 VAL A C 1
ATOM 1871 O O . VAL A 1 235 ? -3.727 15.156 11.922 1 96.38 235 VAL A O 1
ATOM 1874 N N . PRO A 1 236 ? -4.449 13.656 13.484 1 95.88 236 PRO A N 1
ATOM 1875 C CA . PRO A 1 236 ? -3.16 13.68 14.18 1 95.88 236 PRO A CA 1
ATOM 1876 C C . PRO A 1 236 ? -2.023 13.109 13.336 1 95.88 236 PRO A C 1
ATOM 1878 O O . PRO A 1 236 ? -2.25 12.219 12.516 1 95.88 236 PRO A O 1
ATOM 1881 N N . TYR A 1 237 ? -0.831 13.688 13.5 1 95.5 237 TYR A N 1
ATOM 1882 C CA . TYR A 1 237 ? 0.335 13.258 12.734 1 95.5 237 TYR A CA 1
ATOM 1883 C C . TYR A 1 237 ? 0.099 13.438 11.234 1 95.5 237 TYR A C 1
ATOM 1885 O O . TYR A 1 237 ? 0.322 12.508 10.453 1 95.5 237 TYR A O 1
ATOM 1893 N N . LEU A 1 238 ? -0.389 14.609 10.914 1 95.94 238 LEU A N 1
ATOM 1894 C CA . LEU A 1 238 ? -0.812 14.945 9.555 1 95.94 238 LEU A CA 1
ATOM 1895 C C . LEU A 1 238 ? 0.329 14.742 8.57 1 95.94 238 LEU A C 1
ATOM 1897 O O . LEU A 1 238 ? 0.129 14.172 7.492 1 95.94 238 LEU A O 1
ATOM 1901 N N . GLU A 1 239 ? 1.533 15.242 8.883 1 93.69 239 GLU A N 1
ATOM 1902 C CA . GLU A 1 239 ? 2.66 15.133 7.961 1 93.69 239 GLU A CA 1
ATOM 1903 C C . GLU A 1 239 ? 2.941 13.68 7.602 1 93.69 239 GLU A C 1
ATOM 1905 O O . GLU A 1 239 ? 3.146 13.352 6.43 1 93.69 239 GLU A O 1
ATOM 1910 N N . GLN A 1 240 ? 2.979 12.836 8.625 1 95.12 240 GLN A N 1
ATOM 1911 C CA . GLN A 1 240 ? 3.217 11.414 8.391 1 95.12 240 GLN A CA 1
ATOM 1912 C C . GLN A 1 240 ? 2.098 10.805 7.559 1 95.12 240 GLN A C 1
ATOM 1914 O O . GLN A 1 240 ? 2.355 10 6.656 1 95.12 240 GLN A O 1
ATOM 1919 N N . ALA A 1 241 ? 0.876 11.172 7.875 1 96.88 241 ALA A N 1
ATOM 1920 C CA . ALA A 1 241 ? -0.271 10.656 7.133 1 96.88 241 ALA A CA 1
ATOM 1921 C C . ALA A 1 241 ? -0.212 11.07 5.668 1 96.88 241 ALA A C 1
ATOM 1923 O O . ALA A 1 241 ? -0.491 10.266 4.773 1 96.88 241 ALA A O 1
ATOM 1924 N N . LEU A 1 242 ? 0.114 12.312 5.426 1 96.56 242 LEU A N 1
ATOM 1925 C CA . LEU A 1 242 ? 0.224 12.82 4.062 1 96.56 242 LEU A CA 1
ATOM 1926 C C . LEU A 1 242 ? 1.367 12.133 3.318 1 96.56 242 LEU A C 1
ATOM 1928 O O . LEU A 1 242 ? 1.194 11.688 2.184 1 96.56 242 LEU A O 1
ATOM 1932 N N . ASN A 1 243 ? 2.492 12.055 3.963 1 95.38 243 ASN A N 1
ATOM 1933 C CA . ASN A 1 243 ? 3.652 11.422 3.342 1 95.38 243 ASN A CA 1
ATOM 1934 C C . ASN A 1 243 ? 3.375 9.969 2.973 1 95.38 243 ASN A C 1
ATOM 1936 O O . ASN A 1 243 ? 3.879 9.477 1.964 1 95.38 243 ASN A O 1
ATOM 1940 N N . ALA A 1 244 ? 2.617 9.328 3.793 1 96.56 244 ALA A N 1
ATOM 1941 C CA . ALA A 1 244 ? 2.275 7.938 3.523 1 96.56 244 ALA A CA 1
ATOM 1942 C C . ALA A 1 244 ? 1.511 7.805 2.209 1 96.56 244 ALA A C 1
ATOM 1944 O O . ALA A 1 244 ? 1.507 6.738 1.59 1 96.56 244 ALA A O 1
ATOM 1945 N N . ARG A 1 245 ? 0.852 8.859 1.727 1 96.25 245 ARG A N 1
ATOM 1946 C CA . ARG A 1 245 ? 0.067 8.852 0.496 1 96.25 245 ARG A CA 1
ATOM 1947 C C . ARG A 1 245 ? 0.803 9.578 -0.626 1 96.25 245 ARG A C 1
ATOM 1949 O O . ARG A 1 245 ? 0.219 9.867 -1.672 1 96.25 245 ARG A O 1
ATOM 1956 N N . GLY A 1 246 ? 2.082 9.992 -0.391 1 95.25 246 GLY A N 1
ATOM 1957 C CA . GLY A 1 246 ? 2.875 10.672 -1.402 1 95.25 246 GLY A CA 1
ATOM 1958 C C . GLY A 1 246 ? 2.508 12.133 -1.559 1 95.25 246 GLY A C 1
ATOM 1959 O O . GLY A 1 246 ? 2.695 12.719 -2.629 1 95.25 246 GLY A O 1
ATOM 1960 N N . ILE A 1 247 ? 1.957 12.742 -0.528 1 95.06 247 ILE A N 1
ATOM 1961 C CA . ILE A 1 247 ? 1.574 14.148 -0.544 1 95.06 247 ILE A CA 1
ATOM 1962 C C . ILE A 1 247 ? 2.445 14.93 0.435 1 95.06 247 ILE A C 1
ATOM 1964 O O . ILE A 1 247 ? 2.557 14.562 1.607 1 95.06 247 ILE A O 1
ATOM 1968 N N . SER A 1 248 ? 3.141 15.922 -0.075 1 92.88 248 SER A N 1
ATOM 1969 C CA . SER A 1 248 ? 3.881 16.781 0.847 1 92.88 248 SER A CA 1
ATOM 1970 C C . SER A 1 248 ? 2.98 17.844 1.451 1 92.88 248 SER A C 1
ATOM 1972 O O . SER A 1 248 ? 1.927 18.172 0.897 1 92.88 248 SER A O 1
ATOM 1974 N N . SER A 1 249 ? 3.381 18.391 2.547 1 90.38 249 SER A N 1
ATOM 1975 C CA . SER A 1 249 ? 2.572 19.375 3.27 1 90.38 249 SER A CA 1
ATOM 1976 C C . SER A 1 249 ? 2.365 20.641 2.441 1 90.38 249 SER A C 1
ATOM 1978 O O . SER A 1 249 ? 1.338 21.312 2.568 1 90.38 249 SER A O 1
ATOM 1980 N N . THR A 1 250 ? 3.318 20.938 1.55 1 89 250 THR A N 1
ATOM 1981 C CA . THR A 1 250 ? 3.258 22.156 0.761 1 89 250 THR A CA 1
ATOM 1982 C C . THR A 1 250 ? 2.162 22.078 -0.297 1 89 250 THR A C 1
ATOM 1984 O O . THR A 1 250 ? 1.767 23.078 -0.879 1 89 250 THR A O 1
ATOM 1987 N N . GLU A 1 251 ? 1.688 20.891 -0.489 1 92.19 251 GLU A N 1
ATOM 1988 C CA . GLU A 1 251 ? 0.658 20.688 -1.504 1 92.19 251 GLU A CA 1
ATOM 1989 C C . GLU A 1 251 ? -0.731 20.984 -0.948 1 92.19 251 GLU A C 1
ATOM 1991 O O . GLU A 1 251 ? -1.697 21.109 -1.706 1 92.19 251 GLU A O 1
ATOM 1996 N N . ILE A 1 252 ? -0.87 21.156 0.331 1 94.06 252 ILE A N 1
ATOM 1997 C CA . ILE A 1 252 ? -2.164 21.406 0.956 1 94.06 252 ILE A CA 1
ATOM 1998 C C . ILE A 1 252 ? -2.496 22.891 0.893 1 94.06 252 ILE A C 1
ATOM 2000 O O . ILE A 1 252 ? -1.749 23.719 1.413 1 94.06 252 ILE A O 1
ATOM 2004 N N . ARG A 1 253 ? -3.648 23.188 0.341 1 91.12 253 ARG A N 1
ATOM 2005 C CA . ARG A 1 253 ? -4 24.594 0.143 1 91.12 253 ARG A CA 1
ATOM 2006 C C . ARG A 1 253 ? -5.258 24.953 0.923 1 91.12 253 ARG A C 1
ATOM 2008 O O . ARG A 1 253 ? -5.52 26.141 1.171 1 91.12 253 ARG A O 1
ATOM 2015 N N . SER A 1 254 ? -5.973 23.984 1.244 1 96.38 254 SER A N 1
ATOM 2016 C CA . SER A 1 254 ? -7.246 24.266 1.896 1 96.38 254 SER A CA 1
ATOM 2017 C C . SER A 1 254 ? -7.609 23.172 2.906 1 96.38 254 SER A C 1
ATOM 2019 O O . SER A 1 254 ? -7.121 22.047 2.811 1 96.38 254 SER A O 1
ATOM 2021 N N . LEU A 1 255 ? -8.352 23.562 3.873 1 98.25 255 LEU A N 1
ATOM 2022 C CA . LEU A 1 255 ? -8.898 22.703 4.914 1 98.25 255 LEU A CA 1
ATOM 2023 C C . LEU A 1 255 ? -10.383 22.984 5.137 1 98.25 255 LEU A C 1
ATOM 2025 O O . LEU A 1 255 ? -10.758 24.125 5.434 1 98.25 255 LEU A O 1
ATOM 2029 N N . PHE A 1 256 ? -11.227 22.062 4.832 1 98.75 256 PHE A N 1
ATOM 2030 C CA . PHE A 1 256 ? -12.602 22.094 5.316 1 98.75 256 PHE A CA 1
ATOM 2031 C C . PHE A 1 256 ? -12.703 21.469 6.703 1 98.75 256 PHE A C 1
ATOM 2033 O O . PHE A 1 256 ? -12.484 20.266 6.859 1 98.75 256 PHE A O 1
ATOM 2040 N N . LEU A 1 257 ? -13.047 22.203 7.691 1 98.75 257 LEU A N 1
ATOM 2041 C CA . LEU A 1 257 ? -13.055 21.719 9.07 1 98.75 257 LEU A CA 1
ATOM 2042 C C . LEU A 1 257 ? -14.484 21.469 9.539 1 98.75 257 LEU A C 1
ATOM 2044 O O . LEU A 1 257 ? -15.305 22.391 9.562 1 98.75 257 LEU A O 1
ATOM 2048 N N . THR A 1 258 ? -14.742 20.219 9.938 1 98.62 258 THR A N 1
ATOM 2049 C CA . THR A 1 258 ? -16.094 19.859 10.359 1 98.62 258 THR A CA 1
ATOM 2050 C C . THR A 1 258 ? -16.359 20.328 11.789 1 98.62 258 THR A C 1
ATOM 2052 O O . THR A 1 258 ? -17.406 20.906 12.07 1 98.62 258 THR A O 1
ATOM 2055 N N . HIS A 1 259 ? -15.477 20.047 12.695 1 98.44 259 HIS A N 1
ATOM 2056 C CA . HIS A 1 259 ? -15.578 20.453 14.086 1 98.44 259 HIS A CA 1
ATOM 2057 C C . HIS A 1 259 ? -14.242 20.297 14.812 1 98.44 259 HIS A C 1
ATOM 2059 O O . HIS A 1 259 ? -13.234 19.953 14.195 1 98.44 259 HIS A O 1
ATOM 2065 N N . ILE A 1 260 ? -14.211 20.562 16.125 1 98.44 260 ILE A N 1
ATOM 2066 C CA . ILE A 1 260 ? -12.891 20.844 16.688 1 98.44 260 ILE A CA 1
ATOM 2067 C C . ILE A 1 260 ? -12.453 19.688 17.578 1 98.44 260 ILE A C 1
ATOM 2069 O O . ILE A 1 260 ? -11.43 19.766 18.266 1 98.44 260 ILE A O 1
ATOM 2073 N N . HIS A 1 261 ? -13.164 18.547 17.641 1 97.69 261 HIS A N 1
ATOM 2074 C CA . HIS A 1 261 ? -12.68 17.422 18.438 1 97.69 261 HIS A CA 1
ATOM 2075 C C . HIS A 1 261 ? -11.297 16.969 17.953 1 97.69 261 HIS A C 1
ATOM 2077 O O . HIS A 1 261 ? -10.984 17.078 16.766 1 97.69 261 HIS A O 1
ATOM 2083 N N . ASP A 1 262 ? -10.531 16.438 18.828 1 96.31 262 ASP A N 1
ATOM 2084 C CA . ASP A 1 262 ? -9.117 16.125 18.609 1 96.31 262 ASP A CA 1
ATOM 2085 C C . ASP A 1 262 ? -8.945 15.117 17.469 1 96.31 262 ASP A C 1
ATOM 2087 O O . ASP A 1 262 ? -7.926 15.125 16.781 1 96.31 262 ASP A O 1
ATOM 2091 N N . ASP A 1 263 ? -9.891 14.242 17.344 1 95.81 263 ASP A N 1
ATOM 2092 C CA . ASP A 1 263 ? -9.742 13.227 16.312 1 95.81 263 ASP A CA 1
ATOM 2093 C C . ASP A 1 263 ? -10.07 13.781 14.93 1 95.81 263 ASP A C 1
ATOM 2095 O O . ASP A 1 263 ? -9.867 13.109 13.914 1 95.81 263 ASP A O 1
ATOM 2099 N N . HIS A 1 264 ? -10.453 15.07 14.867 1 97.19 264 HIS A N 1
ATOM 2100 C CA . HIS A 1 264 ? -10.766 15.711 13.594 1 97.19 264 HIS A CA 1
ATOM 2101 C C . HIS A 1 264 ? -9.961 17 13.422 1 97.19 264 HIS A C 1
ATOM 2103 O O . HIS A 1 264 ? -9.883 17.531 12.312 1 97.19 264 HIS A O 1
ATOM 2109 N N . CYS A 1 265 ? -9.445 17.5 14.477 1 97.44 265 CYS A N 1
ATOM 2110 C CA . CYS A 1 265 ? -8.914 18.859 14.43 1 97.44 265 CYS A CA 1
ATOM 2111 C C . CYS A 1 265 ? -7.539 18.922 15.078 1 97.44 265 CYS A C 1
ATOM 2113 O O . CYS A 1 265 ? -7.391 19.484 16.172 1 97.44 265 CYS A O 1
ATOM 2115 N N . ASN A 1 266 ? -6.551 18.484 14.469 1 96 266 ASN A N 1
ATOM 2116 C CA . ASN A 1 266 ? -5.148 18.688 14.828 1 96 266 ASN A CA 1
ATOM 2117 C C . ASN A 1 266 ? -4.441 19.609 13.844 1 96 266 ASN A C 1
ATOM 2119 O O . ASN A 1 266 ? -3.557 19.172 13.102 1 96 266 ASN A O 1
ATOM 2123 N N . ILE A 1 267 ? -4.699 20.906 13.984 1 96.5 267 ILE A N 1
ATOM 2124 C CA . ILE A 1 267 ? -4.352 21.812 12.891 1 96.5 267 ILE A CA 1
ATOM 2125 C C . ILE A 1 267 ? -3.035 22.516 13.211 1 96.5 267 ILE A C 1
ATOM 2127 O O . ILE A 1 267 ? -2.576 23.359 12.438 1 96.5 267 ILE A O 1
ATOM 2131 N N . PHE A 1 268 ? -2.346 22.156 14.289 1 95.81 268 PHE A N 1
ATOM 2132 C CA . PHE A 1 268 ? -1.095 22.797 14.68 1 95.81 268 PHE A CA 1
ATOM 2133 C C . PHE A 1 268 ? -0.058 22.688 13.57 1 95.81 268 PHE A C 1
ATOM 2135 O O . PHE A 1 268 ? 0.638 23.656 13.266 1 95.81 268 PHE A O 1
ATOM 2142 N N . PRO A 1 269 ? 0.007 21.516 12.891 1 94.25 269 PRO A N 1
ATOM 2143 C CA . PRO A 1 269 ? 1.021 21.391 11.844 1 94.25 269 PRO A CA 1
ATOM 2144 C C . PRO A 1 269 ? 0.819 22.406 10.711 1 94.25 269 PRO A C 1
ATOM 2146 O O . PRO A 1 269 ? 1.77 22.734 9.992 1 94.25 269 PRO A O 1
ATOM 2149 N N . LEU A 1 270 ? -0.315 22.906 10.57 1 94.69 270 LEU A N 1
ATOM 2150 C CA . LEU A 1 270 ? -0.6 23.844 9.484 1 94.69 270 LEU A CA 1
ATOM 2151 C C . LEU A 1 270 ? 0.05 25.188 9.758 1 94.69 270 LEU A C 1
ATOM 2153 O O . LEU A 1 270 ? 0.221 26 8.836 1 94.69 270 LEU A O 1
ATOM 2157 N N . LEU A 1 271 ? 0.401 25.438 11.039 1 91.81 271 LEU A N 1
ATOM 2158 C CA . LEU A 1 271 ? 1.113 26.656 11.406 1 91.81 271 LEU A CA 1
ATOM 2159 C C . LEU A 1 271 ? 2.562 26.594 10.938 1 91.81 271 LEU A C 1
ATOM 2161 O O . LEU A 1 271 ? 3.248 27.625 10.906 1 91.81 271 LEU A O 1
ATOM 2165 N N . ARG A 1 272 ? 2.924 25.469 10.539 1 85.31 272 ARG A N 1
ATOM 2166 C CA . ARG A 1 272 ? 4.328 25.266 10.195 1 85.31 272 ARG A CA 1
ATOM 2167 C C . ARG A 1 272 ? 4.508 25.109 8.688 1 85.31 272 ARG A C 1
ATOM 2169 O O . ARG A 1 272 ? 5.516 24.562 8.234 1 85.31 272 ARG A O 1
ATOM 2176 N N . LEU A 1 273 ? 3.537 25.547 7.988 1 88.38 273 LEU A N 1
ATOM 2177 C CA . LEU A 1 273 ? 3.607 25.484 6.535 1 88.38 273 LEU A CA 1
ATOM 2178 C C . LEU A 1 273 ? 4.184 26.766 5.957 1 88.38 273 LEU A C 1
ATOM 2180 O O . LEU A 1 273 ? 4.23 27.797 6.641 1 88.38 273 LEU A O 1
ATOM 2184 N N . SER A 1 274 ? 4.648 26.672 4.73 1 84.88 274 SER A N 1
ATOM 2185 C CA . SER A 1 274 ? 5.266 27.812 4.047 1 84.88 274 SER A CA 1
ATOM 2186 C C . SER A 1 274 ? 4.215 28.719 3.424 1 84.88 274 SER A C 1
ATOM 2188 O O . SER A 1 274 ? 4.512 29.859 3.053 1 84.88 274 SER A O 1
ATOM 2190 N N . ASN A 1 275 ? 3.045 28.203 3.301 1 86.44 275 ASN A N 1
ATOM 2191 C CA . ASN A 1 275 ? 1.939 28.984 2.76 1 86.44 275 ASN A CA 1
ATOM 2192 C C . ASN A 1 275 ? 0.696 28.875 3.639 1 86.44 275 ASN A C 1
ATOM 2194 O O . ASN A 1 275 ? 0.457 27.844 4.262 1 86.44 275 ASN A O 1
ATOM 2198 N N . LYS A 1 276 ? -0.11 29.969 3.627 1 92.06 276 LYS A N 1
ATOM 2199 C CA . LYS A 1 276 ? -1.359 29.969 4.383 1 92.06 276 LYS A CA 1
ATOM 2200 C C . LYS A 1 276 ? -2.363 29 3.779 1 92.06 276 LYS A C 1
ATOM 2202 O O . LYS A 1 276 ? -2.479 28.891 2.555 1 92.06 276 LYS A O 1
ATOM 2207 N N . VAL A 1 277 ? -2.967 28.375 4.641 1 95.12 277 VAL A N 1
ATOM 2208 C CA . VAL A 1 277 ? -4.027 27.453 4.234 1 95.12 277 VAL A CA 1
ATOM 2209 C C . VAL A 1 277 ? -5.383 28.141 4.34 1 95.12 277 VAL A C 1
ATOM 2211 O O . VAL A 1 277 ? -5.633 28.891 5.293 1 95.12 277 VAL A O 1
ATOM 2214 N N . ARG A 1 278 ? -6.238 28 3.295 1 97 278 ARG A N 1
ATOM 2215 C CA . ARG A 1 278 ? -7.621 28.438 3.391 1 97 278 ARG A CA 1
ATOM 2216 C C . ARG A 1 278 ? -8.43 27.547 4.32 1 97 278 ARG A C 1
ATOM 2218 O O . ARG A 1 278 ? -8.617 26.359 4.035 1 97 278 ARG A O 1
ATOM 2225 N N . LEU A 1 279 ? -8.75 28.078 5.418 1 98.38 279 LEU A N 1
ATOM 2226 C CA . LEU A 1 279 ? -9.578 27.328 6.352 1 98.38 279 LEU A CA 1
ATOM 2227 C C . LEU A 1 279 ? -11.055 27.594 6.113 1 98.38 279 LEU A C 1
ATOM 2229 O O . LEU A 1 279 ? -11.531 28.703 6.355 1 98.38 279 LEU A O 1
ATOM 2233 N N . ILE A 1 280 ? -11.766 26.641 5.617 1 98.62 280 ILE A N 1
ATOM 2234 C CA . ILE A 1 280 ? -13.172 26.719 5.242 1 98.62 280 ILE A CA 1
ATOM 2235 C C . ILE A 1 280 ? -14.039 26.172 6.375 1 98.62 280 ILE A C 1
ATOM 2237 O O . ILE A 1 280 ? -13.969 24.984 6.699 1 98.62 280 ILE A O 1
ATOM 2241 N N . ALA A 1 281 ? -14.844 26.969 6.984 1 98.56 281 ALA A N 1
ATOM 2242 C CA . ALA A 1 281 ? -15.719 26.594 8.094 1 98.56 281 ALA A CA 1
ATOM 2243 C C . ALA A 1 281 ? -16.766 27.688 8.352 1 98.56 281 ALA A C 1
ATOM 2245 O O . ALA A 1 281 ? -16.75 28.734 7.711 1 98.56 281 ALA A O 1
ATOM 2246 N N . THR A 1 282 ? -17.703 27.453 9.18 1 98.31 282 THR A N 1
ATOM 2247 C CA . THR A 1 282 ? -18.594 28.484 9.688 1 98.31 282 THR A CA 1
ATOM 2248 C C . THR A 1 282 ? -17.859 29.359 10.719 1 98.31 282 THR A C 1
ATOM 2250 O O . THR A 1 282 ? -16.797 28.984 11.211 1 98.31 282 THR A O 1
ATOM 2253 N N . LYS A 1 283 ? -18.391 30.5 11.008 1 97.31 283 LYS A N 1
ATOM 2254 C CA . LYS A 1 283 ? -17.688 31.453 11.844 1 97.31 283 LYS A CA 1
ATOM 2255 C C . LYS A 1 283 ? -17.453 30.906 13.25 1 97.31 283 LYS A C 1
ATOM 2257 O O . LYS A 1 283 ? -16.391 31.125 13.836 1 97.31 283 LYS A O 1
ATOM 2262 N N . GLU A 1 284 ? -18.484 30.203 13.812 1 98 284 GLU A N 1
ATOM 2263 C CA . GLU A 1 284 ? -18.312 29.672 15.164 1 98 284 GLU A CA 1
ATOM 2264 C C . GLU A 1 284 ? -17.266 28.562 15.195 1 98 284 GLU A C 1
ATOM 2266 O O . GLU A 1 284 ? -16.484 28.484 16.141 1 98 284 GLU A O 1
ATOM 2271 N N . ILE A 1 285 ? -17.266 27.672 14.188 1 98.62 285 ILE A N 1
ATOM 2272 C CA . ILE A 1 285 ? -16.297 26.578 14.141 1 98.62 285 ILE A CA 1
ATOM 2273 C C . ILE A 1 285 ? -14.891 27.156 13.945 1 98.62 285 ILE A C 1
ATOM 2275 O O . ILE A 1 285 ? -13.93 26.656 14.539 1 98.62 285 ILE A O 1
ATOM 2279 N N . PHE A 1 286 ? -14.773 28.156 13.125 1 98.44 286 PHE A N 1
ATOM 2280 C CA . PHE A 1 286 ? -13.492 28.828 12.953 1 98.44 286 PHE A CA 1
ATOM 2281 C C . PHE A 1 286 ? -13 29.406 14.281 1 98.44 286 PHE A C 1
ATOM 2283 O O . PHE A 1 286 ? -11.844 29.203 14.664 1 98.44 286 PHE A O 1
ATOM 2290 N N . TRP A 1 287 ? -13.867 30.094 14.938 1 98.5 287 TRP A N 1
ATOM 2291 C CA . TRP A 1 287 ? -13.5 30.672 16.219 1 98.5 287 TRP A CA 1
ATOM 2292 C C . TRP A 1 287 ? -13.086 29.594 17.219 1 98.5 287 TRP A C 1
ATOM 2294 O O . TRP A 1 287 ? -12.094 29.734 17.922 1 98.5 287 TRP A O 1
ATOM 2304 N N . MET A 1 288 ? -13.891 28.562 17.281 1 98.62 288 MET A N 1
ATOM 2305 C CA . MET A 1 288 ? -13.602 27.469 18.203 1 98.62 288 MET A CA 1
ATOM 2306 C C . MET A 1 288 ? -12.234 26.859 17.906 1 98.62 288 MET A C 1
ATOM 2308 O O . MET A 1 288 ? -11.484 26.547 18.844 1 98.62 288 MET A O 1
ATOM 2312 N N . ALA A 1 289 ? -11.938 26.688 16.625 1 98.62 289 ALA A N 1
ATOM 2313 C CA . ALA A 1 289 ? -10.656 26.109 16.234 1 98.62 289 ALA A CA 1
ATOM 2314 C C . ALA A 1 289 ? -9.5 27.016 16.656 1 98.62 289 ALA A C 1
ATOM 2316 O O . ALA A 1 289 ? -8.492 26.531 17.172 1 98.62 289 ALA A O 1
ATOM 2317 N N . MET A 1 290 ? -9.641 28.312 16.453 1 98.19 290 MET A N 1
ATOM 2318 C CA . MET A 1 290 ? -8.602 29.266 16.828 1 98.19 290 MET A CA 1
ATOM 2319 C C . MET A 1 290 ? -8.445 29.344 18.344 1 98.19 290 MET A C 1
ATOM 2321 O O . MET A 1 290 ? -7.332 29.438 18.844 1 98.19 290 MET A O 1
ATOM 2325 N N . MET A 1 291 ? -9.562 29.297 19.016 1 98.25 291 MET A N 1
ATOM 2326 C CA . MET A 1 291 ? -9.531 29.312 20.469 1 98.25 291 MET A CA 1
ATOM 2327 C C . MET A 1 291 ? -8.828 28.078 21.016 1 98.25 291 MET A C 1
ATOM 2329 O O . MET A 1 291 ? -7.973 28.188 21.906 1 98.25 291 MET A O 1
ATOM 2333 N N . LYS A 1 292 ? -9.227 26.969 20.469 1 98.19 292 LYS A N 1
ATOM 2334 C CA . LYS A 1 292 ? -8.57 25.719 20.875 1 98.19 292 LYS A CA 1
ATOM 2335 C C . LYS A 1 292 ? -7.066 25.797 20.656 1 98.19 292 LYS A C 1
ATOM 2337 O O . LYS A 1 292 ? -6.285 25.453 21.547 1 98.19 292 LYS A O 1
ATOM 2342 N N . LEU A 1 293 ? -6.688 26.234 19.5 1 97.12 293 LEU A N 1
ATOM 2343 C CA . LEU A 1 293 ? -5.273 26.359 19.172 1 97.12 293 LEU A CA 1
ATOM 2344 C C . LEU A 1 293 ? -4.578 27.344 20.109 1 97.12 293 LEU A C 1
ATOM 2346 O O . LEU A 1 293 ? -3.439 27.109 20.516 1 97.12 293 LEU A O 1
ATOM 2350 N N . SER A 1 294 ? -5.238 28.422 20.391 1 96.81 294 SER A N 1
ATOM 2351 C CA . SER A 1 294 ? -4.695 29.422 21.297 1 96.81 294 SER A CA 1
ATOM 2352 C C . SER A 1 294 ? -4.445 28.844 22.688 1 96.81 294 SER A C 1
ATOM 2354 O O . SER A 1 294 ? -3.385 29.062 23.281 1 96.81 294 SER A O 1
ATOM 2356 N N . LEU A 1 295 ? -5.363 28.125 23.172 1 97.31 295 LEU A N 1
ATOM 2357 C CA . LEU A 1 295 ? -5.273 27.531 24.5 1 97.31 295 LEU A CA 1
ATOM 2358 C C . LEU A 1 295 ? -4.172 26.469 24.547 1 97.31 295 LEU A C 1
ATOM 2360 O O . LEU A 1 295 ? -3.523 26.281 25.578 1 97.31 295 LEU A O 1
ATOM 2364 N N . GLN A 1 296 ? -3.932 25.844 23.469 1 96.31 296 GLN A N 1
ATOM 2365 C CA . GLN A 1 296 ? -2.949 24.766 23.422 1 96.31 296 GLN A CA 1
ATOM 2366 C C . GLN A 1 296 ? -1.543 25.312 23.188 1 96.31 296 GLN A C 1
ATOM 2368 O O . GLN A 1 296 ? -0.56 24.719 23.656 1 96.31 296 GLN A O 1
ATOM 2373 N N . THR A 1 297 ? -1.404 26.438 22.484 1 93.69 297 THR A N 1
ATOM 2374 C CA . THR A 1 297 ? -0.095 26.984 22.141 1 93.69 297 THR A CA 1
ATOM 2375 C C . THR A 1 297 ? 0.272 28.125 23.062 1 93.69 297 THR A C 1
ATOM 2377 O O . THR A 1 297 ? 1.425 28.562 23.094 1 93.69 297 THR A O 1
ATOM 2380 N N . MET A 1 298 ? -0.671 28.719 23.75 1 90.12 298 MET A N 1
ATOM 2381 C CA . MET A 1 298 ? -0.518 29.875 24.625 1 90.12 298 MET A CA 1
ATOM 2382 C C . MET A 1 298 ? -0.229 31.141 23.828 1 90.12 298 MET A C 1
ATOM 2384 O O . MET A 1 298 ? 0.388 32.062 24.328 1 90.12 298 MET A O 1
ATOM 2388 N N . LEU A 1 299 ? -0.639 31.125 22.547 1 91.81 299 LEU A N 1
ATOM 2389 C CA . LEU A 1 299 ? -0.509 32.312 21.703 1 91.81 299 LEU A CA 1
ATOM 2390 C C . LEU A 1 299 ? -1.837 33.062 21.594 1 91.81 299 LEU A C 1
ATOM 2392 O O . LEU A 1 299 ? -2.904 32.438 21.672 1 91.81 299 LEU A O 1
ATOM 2396 N N . PRO A 1 300 ? -1.703 34.375 21.375 1 92.31 300 PRO A N 1
ATOM 2397 C CA . PRO A 1 300 ? -2.951 35.125 21.219 1 92.31 300 PRO A CA 1
ATOM 2398 C C . PRO A 1 300 ? -3.768 34.656 20.016 1 92.31 300 PRO A C 1
ATOM 2400 O O . PRO A 1 300 ? -3.203 34.406 18.953 1 92.31 300 PRO A O 1
ATOM 2403 N N . ILE A 1 301 ? -5.051 34.562 20.234 1 95.75 301 ILE A N 1
ATOM 2404 C CA . ILE A 1 301 ? -5.965 34.062 19.219 1 95.75 301 ILE A CA 1
ATOM 2405 C C . ILE A 1 301 ? -5.867 34.906 17.953 1 95.75 301 ILE A C 1
ATOM 2407 O O . ILE A 1 301 ? -5.977 34.375 16.844 1 95.75 301 ILE A O 1
ATOM 2411 N N . ASP A 1 302 ? -5.648 36.219 18.031 1 93.69 302 ASP A N 1
ATOM 2412 C CA . ASP A 1 302 ? -5.609 37.125 16.891 1 93.69 302 ASP A CA 1
ATOM 2413 C C . ASP A 1 302 ? -4.371 36.875 16.031 1 93.69 302 ASP A C 1
ATOM 2415 O O . ASP A 1 302 ? -4.41 37.031 14.812 1 93.69 302 ASP A O 1
ATOM 2419 N N . ASP A 1 303 ? -3.293 36.531 16.672 1 91.69 303 ASP A N 1
ATOM 2420 C CA . ASP A 1 303 ? -2.086 36.156 15.938 1 91.69 303 ASP A CA 1
ATOM 2421 C C . ASP A 1 303 ? -2.301 34.875 15.141 1 91.69 303 ASP A C 1
ATOM 2423 O O . ASP A 1 303 ? -1.855 34.781 13.992 1 91.69 303 ASP A O 1
ATOM 2427 N N . LEU A 1 304 ? -2.979 33.938 15.758 1 95 304 LEU A N 1
ATOM 2428 C CA . LEU A 1 304 ? -3.225 32.656 15.109 1 95 304 LEU A CA 1
ATOM 2429 C C . LEU A 1 304 ? -4.16 32.812 13.922 1 95 304 LEU A C 1
ATOM 2431 O O . LEU A 1 304 ? -3.963 32.188 12.875 1 95 304 LEU A O 1
ATOM 2435 N N . LYS A 1 305 ? -5.16 33.656 14.055 1 95.94 305 LYS A N 1
ATOM 2436 C CA . LYS A 1 305 ? -6.102 33.938 12.969 1 95.94 305 LYS A CA 1
ATOM 2437 C C . LYS A 1 305 ? -5.375 34.406 11.719 1 95.94 305 LYS A C 1
ATOM 2439 O O . LYS A 1 305 ? -5.773 34.094 10.594 1 95.94 305 LYS A O 1
ATOM 2444 N N . GLN A 1 306 ? -4.273 35.125 11.914 1 93.38 306 GLN A N 1
ATOM 2445 C CA . GLN A 1 306 ? -3.537 35.719 10.805 1 93.38 306 GLN A CA 1
ATOM 2446 C C . GLN A 1 306 ? -2.746 34.688 10.047 1 93.38 306 GLN A C 1
ATOM 2448 O O . GLN A 1 306 ? -2.289 34.906 8.93 1 93.38 306 GLN A O 1
ATOM 2453 N N . MET A 1 307 ? -2.641 33.562 10.586 1 95.25 307 MET A N 1
ATOM 2454 C CA . MET A 1 307 ? -1.815 32.531 9.984 1 95.25 307 MET A CA 1
ATOM 2455 C C . MET A 1 307 ? -2.648 31.641 9.062 1 95.25 307 MET A C 1
ATOM 2457 O O . MET A 1 307 ? -2.109 30.766 8.391 1 95.25 307 MET A O 1
ATOM 2461 N N . PHE A 1 308 ? -3.959 31.859 9.016 1 96.38 308 PHE A N 1
ATOM 2462 C CA . PHE A 1 308 ? -4.879 31.188 8.109 1 96.38 308 PHE A CA 1
ATOM 2463 C C . PHE A 1 308 ? -5.609 32.188 7.227 1 96.38 308 PHE A C 1
ATOM 2465 O O . PHE A 1 308 ? -5.602 33.406 7.508 1 96.38 308 PHE A O 1
ATOM 2472 N N . GLN A 1 309 ? -6.027 31.797 6.102 1 95.81 309 GLN A N 1
ATOM 2473 C CA . GLN A 1 309 ? -7.02 32.531 5.316 1 95.81 309 GLN A CA 1
ATOM 2474 C C . GLN A 1 309 ? -8.422 31.969 5.543 1 95.81 309 GLN A C 1
ATOM 2476 O O . GLN A 1 309 ? -8.781 30.938 4.969 1 95.81 309 GLN A O 1
ATOM 2481 N N . PHE A 1 310 ? -9.258 32.75 6.312 1 97.62 310 PHE A N 1
ATOM 2482 C CA . PHE A 1 310 ? -10.586 32.281 6.668 1 97.62 310 PHE A CA 1
ATOM 2483 C C . PHE A 1 310 ? -11.555 32.438 5.508 1 97.62 310 PHE A C 1
ATOM 2485 O O . PHE A 1 310 ? -11.688 33.531 4.953 1 97.62 310 PHE A O 1
ATOM 2492 N N . VAL A 1 311 ? -12.133 31.297 5.113 1 97.44 311 VAL A N 1
ATOM 2493 C CA . VAL A 1 311 ? -13.219 31.281 4.137 1 97.44 311 VAL A CA 1
ATOM 2494 C C . VAL A 1 311 ? -14.516 30.844 4.816 1 97.44 311 VAL A C 1
ATOM 2496 O O . VAL A 1 311 ? -14.742 29.656 5.031 1 97.44 311 VAL A O 1
ATOM 2499 N N . GLU A 1 312 ? -15.344 31.797 5.078 1 97.38 312 GLU A N 1
ATOM 2500 C CA . GLU A 1 312 ? -16.594 31.5 5.766 1 97.38 312 GLU A CA 1
ATOM 2501 C C . GLU A 1 312 ? -17.609 30.859 4.812 1 97.38 312 GLU A C 1
ATOM 2503 O O . GLU A 1 312 ? -17.828 31.359 3.711 1 97.38 312 GLU A O 1
ATOM 2508 N N . VAL A 1 313 ? -18.125 29.766 5.219 1 97.62 313 VAL A N 1
ATOM 2509 C CA . VAL A 1 313 ? -19.234 29.156 4.508 1 97.62 313 VAL A CA 1
ATOM 2510 C C . VAL A 1 313 ? -20.5 29.234 5.363 1 97.62 313 VAL A C 1
ATOM 2512 O O . VAL A 1 313 ? -20.422 29.219 6.594 1 97.62 313 VAL A O 1
ATOM 2515 N N . LYS A 1 314 ? -21.594 29.391 4.715 1 96.44 314 LYS A N 1
ATOM 2516 C CA . LYS A 1 314 ? -22.891 29.469 5.387 1 96.44 314 LYS A CA 1
ATOM 2517 C C . LYS A 1 314 ? -23.688 28.172 5.191 1 96.44 314 LYS A C 1
ATOM 2519 O O . LYS A 1 314 ? -23.812 27.688 4.07 1 96.44 314 LYS A O 1
ATOM 2524 N N . PRO A 1 315 ? -24.172 27.625 6.312 1 96.62 315 PRO A N 1
ATOM 2525 C CA . PRO A 1 315 ? -24.922 26.375 6.184 1 96.62 315 PRO A CA 1
ATOM 2526 C C . PRO A 1 315 ? -26.078 26.484 5.195 1 96.62 315 PRO A C 1
ATOM 2528 O O . PRO A 1 315 ? -26.828 27.469 5.223 1 96.62 315 PRO A O 1
ATOM 2531 N N . TYR A 1 316 ? -26.141 25.5 4.289 1 96.69 316 TYR A N 1
ATOM 2532 C CA . TYR A 1 316 ? -27.234 25.281 3.359 1 96.69 316 TYR A CA 1
ATOM 2533 C C . TYR A 1 316 ? -27.203 26.281 2.215 1 96.69 316 TYR A C 1
ATOM 2535 O O . TYR A 1 316 ? -28.172 26.438 1.475 1 96.69 316 TYR A O 1
ATOM 2543 N N . GLU A 1 317 ? -26.125 27.016 2.131 1 96.56 317 GLU A N 1
ATOM 2544 C CA . GLU A 1 317 ? -25.859 27.891 0.985 1 96.56 317 GLU A CA 1
ATOM 2545 C C . GLU A 1 317 ? -24.641 27.391 0.196 1 96.56 317 GLU A C 1
ATOM 2547 O O . GLU A 1 317 ? -23.656 26.953 0.781 1 96.56 317 GLU A O 1
ATOM 2552 N N . THR A 1 318 ? -24.766 27.453 -1.079 1 96.88 318 THR A N 1
ATOM 2553 C CA . THR A 1 318 ? -23.672 27 -1.932 1 96.88 318 THR A CA 1
ATOM 2554 C C . THR A 1 318 ? -22.594 28.078 -2.049 1 96.88 318 THR A C 1
ATOM 2556 O O . THR A 1 318 ? -22.891 29.234 -2.314 1 96.88 318 THR A O 1
ATOM 2559 N N . THR A 1 319 ? -21.438 27.734 -1.785 1 95.75 319 THR A N 1
ATOM 2560 C CA . THR A 1 319 ? -20.266 28.578 -2.006 1 95.75 319 THR A CA 1
ATOM 2561 C C . THR A 1 319 ? -19.422 28.031 -3.162 1 95.75 319 THR A C 1
ATOM 2563 O O . THR A 1 319 ? -19.016 26.875 -3.146 1 95.75 319 THR A O 1
ATOM 2566 N N . GLU A 1 320 ? -19.234 28.875 -4.137 1 94.62 320 GLU A N 1
ATOM 2567 C CA . GLU A 1 320 ? -18.359 28.5 -5.25 1 94.62 320 GLU A CA 1
ATOM 2568 C C . GLU A 1 320 ? -16.891 28.656 -4.891 1 94.62 320 GLU A C 1
ATOM 2570 O O . GLU A 1 320 ? -16.516 29.641 -4.242 1 94.62 320 GLU A O 1
ATOM 2575 N N . PHE A 1 321 ? -16.156 27.719 -5.137 1 94.75 321 PHE A N 1
ATOM 2576 C CA . PHE A 1 321 ? -14.758 27.641 -4.73 1 94.75 321 PHE A CA 1
ATOM 2577 C C . PHE A 1 321 ? -13.898 27.094 -5.859 1 94.75 321 PHE A C 1
ATOM 2579 O O . PHE A 1 321 ? -13.586 25.906 -5.883 1 94.75 321 PHE A O 1
ATOM 2586 N N . PHE A 1 322 ? -13.406 27.891 -6.816 1 91.25 322 PHE A N 1
ATOM 2587 C CA . PHE A 1 322 ? -12.516 27.578 -7.922 1 91.25 322 PHE A CA 1
ATOM 2588 C C . PHE A 1 322 ? -13.062 26.422 -8.742 1 91.25 322 PHE A C 1
ATOM 2590 O O . PHE A 1 322 ? -12.352 25.453 -9.016 1 91.25 322 PHE A O 1
ATOM 2597 N N . GLY A 1 323 ? -14.312 26.375 -9.109 1 90.62 323 GLY A N 1
ATOM 2598 C CA . GLY A 1 323 ? -14.945 25.344 -9.922 1 90.62 323 GLY A CA 1
ATOM 2599 C C . GLY A 1 323 ? -15.609 24.266 -9.094 1 90.62 323 GLY A C 1
ATOM 2600 O O . GLY A 1 323 ? -16.359 23.453 -9.625 1 90.62 323 GLY A O 1
ATOM 2601 N N . LEU A 1 324 ? -15.32 24.234 -7.855 1 95 324 LEU A N 1
ATOM 2602 C CA . LEU A 1 324 ? -15.977 23.359 -6.895 1 95 324 LEU A CA 1
ATOM 2603 C C . LEU A 1 324 ? -17.125 24.062 -6.199 1 95 324 LEU A C 1
ATOM 2605 O O . LEU A 1 324 ? -17.016 25.234 -5.852 1 95 324 LEU A O 1
ATOM 2609 N N . SER A 1 325 ? -18.203 23.375 -6.105 1 96.69 325 SER A N 1
ATOM 2610 C CA . SER A 1 325 ? -19.297 23.891 -5.289 1 96.69 325 SER A CA 1
ATOM 2611 C C . SER A 1 325 ? -19.328 23.219 -3.922 1 96.69 325 SER A C 1
ATOM 2613 O O . SER A 1 325 ? -19.281 21.984 -3.826 1 96.69 325 SER A O 1
ATOM 2615 N N . ILE A 1 326 ? -19.391 24.062 -2.871 1 97.94 326 ILE A N 1
ATOM 2616 C CA . ILE A 1 326 ? -19.438 23.547 -1.506 1 97.94 326 ILE A CA 1
ATOM 2617 C C . ILE A 1 326 ? -20.766 23.938 -0.85 1 97.94 326 ILE A C 1
ATOM 2619 O O . ILE A 1 326 ? -21.094 25.109 -0.754 1 97.94 326 ILE A O 1
ATOM 2623 N N . GLU A 1 327 ? -21.484 22.969 -0.478 1 98.44 327 GLU A N 1
ATOM 2624 C CA . GLU A 1 327 ? -22.734 23.203 0.244 1 98.44 327 GLU A CA 1
ATOM 2625 C C . GLU A 1 327 ? -22.703 22.578 1.635 1 98.44 327 GLU A C 1
ATOM 2627 O O . GLU A 1 327 ? -23.047 21.406 1.807 1 98.44 327 GLU A O 1
ATOM 2632 N N . PRO A 1 328 ? -22.406 23.453 2.656 1 98.31 328 PRO A N 1
ATOM 2633 C CA . PRO A 1 328 ? -22.312 22.922 4.02 1 98.31 328 PRO A CA 1
ATOM 2634 C C . PRO A 1 328 ? -23.688 22.656 4.645 1 98.31 328 PRO A C 1
ATOM 2636 O O . PRO A 1 328 ? -24.672 23.297 4.258 1 98.31 328 PRO A O 1
ATOM 2639 N N . HIS A 1 329 ? -23.781 21.703 5.52 1 98.56 329 HIS A N 1
ATOM 2640 C CA . HIS A 1 329 ? -24.938 21.438 6.355 1 98.56 329 HIS A CA 1
ATOM 2641 C C . HIS A 1 329 ? -24.531 21.203 7.805 1 98.56 329 HIS A C 1
ATOM 2643 O O . HIS A 1 329 ? -23.422 20.766 8.078 1 98.56 329 HIS A O 1
ATOM 2649 N N . TYR A 1 330 ? -25.406 21.547 8.75 1 98.31 330 TYR A N 1
ATOM 2650 C CA . TYR A 1 330 ? -25.188 21.188 10.148 1 98.31 330 TYR A CA 1
ATOM 2651 C C . TYR A 1 330 ? -25.578 19.734 10.406 1 98.31 330 TYR A C 1
ATOM 2653 O O . TYR A 1 330 ? -26.516 19.219 9.812 1 98.31 330 TYR A O 1
ATOM 2661 N N . THR A 1 331 ? -24.828 19.094 11.219 1 97.94 331 THR A N 1
ATOM 2662 C CA . THR A 1 331 ? -25.219 17.797 11.766 1 97.94 331 THR A CA 1
ATOM 2663 C C . THR A 1 331 ? -25.703 17.938 13.203 1 97.94 331 THR A C 1
ATOM 2665 O O . THR A 1 331 ? -25.859 19.047 13.711 1 97.94 331 THR A O 1
ATOM 2668 N N . VAL A 1 332 ? -26.109 16.844 13.828 1 97.5 332 VAL A N 1
ATOM 2669 C CA . VAL A 1 332 ? -26.469 16.812 15.242 1 97.5 332 VAL A CA 1
ATOM 2670 C C . VAL A 1 332 ? -25.359 16.109 16.031 1 97.5 332 VAL A C 1
ATOM 2672 O O . VAL A 1 332 ? -25.172 14.898 15.875 1 97.5 332 VAL A O 1
ATOM 2675 N N . HIS A 1 333 ? -24.656 16.875 16.781 1 96.25 333 HIS A N 1
ATOM 2676 C CA . HIS A 1 333 ? -23.516 16.406 17.547 1 96.25 333 HIS A CA 1
ATOM 2677 C C . HIS A 1 333 ? -23.359 17.203 18.844 1 96.25 333 HIS A C 1
ATOM 2679 O O . HIS A 1 333 ? -24.156 18.094 19.125 1 96.25 333 HIS A O 1
ATOM 2685 N N . SER A 1 33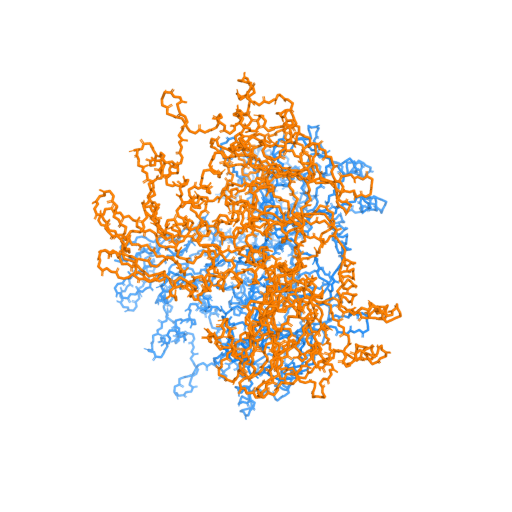4 ? -22.422 16.844 19.688 1 94.88 334 SER A N 1
ATOM 2686 C CA . SER A 1 334 ? -22.281 17.422 21.016 1 94.88 334 SER A CA 1
ATOM 2687 C C . SER A 1 334 ? -21.859 18.875 20.938 1 94.88 334 SER A C 1
ATOM 2689 O O . SER A 1 334 ? -22.109 19.656 21.859 1 94.88 334 SER A O 1
ATOM 2691 N N . ILE A 1 335 ? -21.141 19.234 19.938 1 97.19 335 ILE A N 1
ATOM 2692 C CA . ILE A 1 335 ? -20.75 20.625 19.672 1 97.19 335 ILE A CA 1
ATOM 2693 C C . ILE A 1 335 ? -21.047 20.969 18.219 1 97.19 335 ILE A C 1
ATOM 2695 O O . ILE A 1 335 ? -21.391 20.109 17.406 1 97.19 335 ILE A O 1
ATOM 2699 N N . PRO A 1 336 ? -20.984 22.281 17.844 1 98 336 PRO A N 1
ATOM 2700 C CA . PRO A 1 336 ? -21.25 22.656 16.453 1 98 336 PRO A CA 1
ATOM 2701 C C . PRO A 1 336 ? -20.422 21.859 15.461 1 98 336 PRO A C 1
ATOM 2703 O O . PRO A 1 336 ? -19.188 21.844 15.562 1 98 336 PRO A O 1
ATOM 2706 N N . THR A 1 337 ? -21.031 21.156 14.539 1 98.38 337 THR A N 1
ATOM 2707 C CA . THR A 1 337 ? -20.406 20.266 13.555 1 98.38 337 THR A CA 1
ATOM 2708 C C . THR A 1 337 ? -21.094 20.406 12.195 1 98.38 337 THR A C 1
ATOM 2710 O O . THR A 1 337 ? -22.312 20.5 12.117 1 98.38 337 THR A O 1
ATOM 2713 N N . ILE A 1 338 ? -20.297 20.484 11.195 1 98.62 338 ILE A N 1
ATOM 2714 C CA . ILE A 1 338 ? -20.859 20.578 9.852 1 98.62 338 ILE A CA 1
ATOM 2715 C C . ILE A 1 338 ? -20.281 19.484 8.969 1 98.62 338 ILE A C 1
ATOM 2717 O O . ILE A 1 338 ? -19.234 18.906 9.281 1 98.62 338 ILE A O 1
ATOM 2721 N N . GLY A 1 339 ? -21.016 19.078 7.984 1 98.44 339 GLY A N 1
ATOM 2722 C CA . GLY A 1 339 ? -20.562 18.391 6.785 1 98.44 339 GLY A CA 1
ATOM 2723 C C . GLY A 1 339 ? -20.766 19.203 5.516 1 98.44 339 GLY A C 1
ATOM 2724 O O . GLY A 1 339 ? -21.094 20.391 5.578 1 98.44 339 GLY A O 1
ATOM 2725 N N . ALA A 1 340 ? -20.547 18.578 4.391 1 98.75 340 ALA A N 1
ATOM 2726 C CA . ALA A 1 340 ? -20.75 19.328 3.154 1 98.75 340 ALA A CA 1
ATOM 2727 C C . ALA A 1 340 ? -20.953 18.375 1.972 1 98.75 340 ALA A C 1
ATOM 2729 O O . ALA A 1 340 ? -20.531 17.219 2.016 1 98.75 340 ALA A O 1
ATOM 2730 N N . THR A 1 341 ? -21.656 18.797 0.994 1 98.69 341 THR A N 1
ATOM 2731 C CA . THR A 1 341 ? -21.703 18.219 -0.343 1 98.69 341 THR A CA 1
ATOM 2732 C C . THR A 1 341 ? -20.781 18.984 -1.296 1 98.69 341 THR A C 1
ATOM 2734 O O . THR A 1 341 ? -20.922 20.188 -1.459 1 98.69 341 THR A O 1
ATOM 2737 N N . PHE A 1 342 ? -19.891 18.312 -1.858 1 98.62 342 PHE A N 1
ATOM 2738 C CA . PHE A 1 342 ? -18.984 18.875 -2.859 1 98.62 342 PHE A CA 1
ATOM 2739 C C . PHE A 1 342 ? -19.406 18.438 -4.262 1 98.62 342 PHE A C 1
ATOM 2741 O O . PHE A 1 342 ? -19.625 17.266 -4.512 1 98.62 342 PHE A O 1
ATOM 2748 N N . ARG A 1 343 ? -19.516 19.391 -5.172 1 97.94 343 ARG A N 1
ATOM 2749 C CA . ARG A 1 343 ? -19.953 19.062 -6.523 1 97.94 343 ARG A CA 1
ATOM 2750 C C . ARG A 1 343 ? -19 19.641 -7.562 1 97.94 343 ARG A C 1
ATOM 2752 O O . ARG A 1 343 ? -18.422 20.703 -7.355 1 97.94 343 ARG A O 1
ATOM 2759 N N . MET A 1 344 ? -18.828 18.969 -8.57 1 95.81 344 MET A N 1
ATOM 2760 C CA . MET A 1 344 ? -18.078 19.406 -9.742 1 95.81 344 MET A CA 1
ATOM 2761 C C . MET A 1 344 ? -18.75 18.938 -11.031 1 95.81 344 MET A C 1
ATOM 2763 O O . MET A 1 344 ? -19.297 17.844 -11.086 1 95.81 344 MET A O 1
ATOM 2767 N N . LYS A 1 345 ? -18.703 19.75 -12.023 1 93.06 345 LYS A N 1
ATOM 2768 C CA . LYS A 1 345 ? -19.328 19.422 -13.305 1 93.06 345 LYS A CA 1
ATOM 2769 C C . LYS A 1 345 ? -18.422 18.562 -14.164 1 93.06 345 LYS A C 1
ATOM 2771 O O . LYS A 1 345 ? -17.203 18.781 -14.219 1 93.06 345 LYS A O 1
ATOM 2776 N N . GLU A 1 346 ? -18.906 17.516 -14.742 1 92 346 GLU A N 1
ATOM 2777 C CA . GLU A 1 346 ? -18.297 16.703 -15.789 1 92 346 GLU A CA 1
ATOM 2778 C C . GLU A 1 346 ? -19.141 16.703 -17.062 1 92 346 GLU A C 1
ATOM 2780 O O . GLU A 1 346 ? -20.109 15.953 -17.188 1 92 346 GLU A O 1
ATOM 2785 N N . GLY A 1 347 ? -18.797 17.422 -17.953 1 88.62 347 GLY A N 1
ATOM 2786 C CA . GLY A 1 347 ? -19.703 17.656 -19.078 1 88.62 347 GLY A CA 1
ATOM 2787 C C . GLY A 1 347 ? -21.031 18.25 -18.656 1 88.62 347 GLY A C 1
ATOM 2788 O O . GLY A 1 347 ? -21.078 19.297 -18 1 88.62 347 GLY A O 1
ATOM 2789 N N . ASN A 1 348 ? -22.094 17.516 -18.953 1 86.56 348 ASN A N 1
ATOM 2790 C CA . ASN A 1 348 ? -23.438 17.984 -18.609 1 86.56 348 ASN A CA 1
ATOM 2791 C C . ASN A 1 348 ? -23.922 17.359 -17.297 1 86.56 348 ASN A C 1
ATOM 2793 O O . ASN A 1 348 ? -25.016 17.672 -16.828 1 86.56 348 ASN A O 1
ATOM 2797 N N . SER A 1 349 ? -23.016 16.609 -16.719 1 91.25 349 SER A N 1
ATOM 2798 C CA . SER A 1 349 ? -23.391 15.922 -15.492 1 91.25 349 SER A CA 1
ATOM 2799 C C . SER A 1 349 ? -22.734 16.562 -14.273 1 91.25 349 SER A C 1
ATOM 2801 O O . SER A 1 349 ? -21.625 17.109 -14.375 1 91.25 349 SER A O 1
ATOM 2803 N N . SER A 1 350 ? -23.453 16.562 -13.156 1 94.19 350 SER A N 1
ATOM 2804 C CA . SER A 1 350 ? -22.906 17.016 -11.883 1 94.19 350 SER A CA 1
ATOM 2805 C C . SER A 1 350 ? -22.5 15.836 -11 1 94.19 350 SER A C 1
ATOM 2807 O O . SER A 1 350 ? -23.328 14.977 -10.695 1 94.19 350 SER A O 1
ATOM 2809 N N . ARG A 1 351 ? -21.266 15.82 -10.695 1 96.62 351 ARG A N 1
ATOM 2810 C CA . ARG A 1 351 ? -20.75 14.781 -9.812 1 96.62 351 ARG A CA 1
ATOM 2811 C C . ARG A 1 351 ? -20.703 15.266 -8.367 1 96.62 351 ARG A C 1
ATOM 2813 O O . ARG A 1 351 ? -20.422 16.438 -8.117 1 96.62 351 ARG A O 1
ATOM 2820 N N . SER A 1 352 ? -20.953 14.383 -7.414 1 97.94 352 SER A N 1
ATOM 2821 C CA . SER A 1 352 ? -21.078 14.875 -6.043 1 97.94 352 SER A CA 1
ATOM 2822 C C . SER A 1 352 ? -20.438 13.906 -5.055 1 97.94 352 SER A C 1
ATOM 2824 O O . SER A 1 352 ? -20.531 12.688 -5.219 1 97.94 352 SER A O 1
ATOM 2826 N N . ILE A 1 353 ? -19.734 14.438 -4.109 1 98.38 353 ILE A N 1
ATOM 2827 C CA . ILE A 1 353 ? -19.203 13.758 -2.938 1 98.38 353 ILE A CA 1
ATOM 2828 C C . ILE A 1 353 ? -19.812 14.352 -1.669 1 98.38 353 ILE A C 1
ATOM 2830 O O . ILE A 1 353 ? -19.672 15.555 -1.41 1 98.38 353 ILE A O 1
ATOM 2834 N N . VAL A 1 354 ? -20.453 13.508 -0.915 1 98.62 354 VAL A N 1
ATOM 2835 C CA . VAL A 1 354 ? -21.062 13.984 0.323 1 98.62 354 VAL A CA 1
ATOM 2836 C C . VAL A 1 354 ? -20.25 13.492 1.521 1 98.62 354 VAL A C 1
ATOM 2838 O O . VAL A 1 354 ? -19.969 12.297 1.644 1 98.62 354 VAL A O 1
ATOM 2841 N N . PHE A 1 355 ? -19.859 14.398 2.361 1 98.44 355 PHE A N 1
ATOM 2842 C CA . PHE A 1 355 ? -19.297 14.102 3.674 1 98.44 355 PHE A CA 1
ATOM 2843 C C . PHE A 1 355 ? -20.266 14.516 4.781 1 98.44 355 PHE A C 1
ATOM 2845 O O . PHE A 1 355 ? -20.438 15.703 5.047 1 98.44 355 PHE A O 1
ATOM 2852 N N . ILE A 1 356 ? -20.797 13.578 5.422 1 97.94 356 ILE A N 1
ATOM 2853 C CA . ILE A 1 356 ? -21.844 13.875 6.387 1 97.94 356 ILE A CA 1
ATOM 2854 C C . ILE A 1 356 ? -21.25 14.586 7.602 1 97.94 356 ILE A C 1
ATOM 2856 O O . ILE A 1 356 ? -21.844 15.531 8.125 1 97.94 356 ILE A O 1
ATOM 2860 N N . GLY A 1 357 ? -20.078 14.203 8.062 1 96.69 357 GLY A N 1
ATOM 2861 C CA . GLY A 1 357 ? -19.562 14.617 9.359 1 96.69 357 GLY A CA 1
ATOM 2862 C C . GLY A 1 357 ? -20.094 13.789 10.508 1 96.69 357 GLY A C 1
ATOM 2863 O O . GLY A 1 357 ? -20.969 12.93 10.32 1 96.69 357 GLY A O 1
ATOM 2864 N N . ASP A 1 358 ? -19.531 13.984 11.656 1 96.81 358 ASP A N 1
ATOM 2865 C CA . ASP A 1 358 ? -20.047 13.305 12.836 1 96.81 358 ASP A CA 1
ATOM 2866 C C . ASP A 1 358 ? -21.516 13.672 13.078 1 96.81 358 ASP A C 1
ATOM 2868 O O . ASP A 1 358 ? -21.875 14.844 13.055 1 96.81 358 ASP A O 1
ATOM 2872 N N . ASN A 1 359 ? -22.312 12.711 13.188 1 96.88 359 ASN A N 1
ATOM 2873 C CA . ASN A 1 359 ? -23.766 12.883 13.281 1 96.88 359 ASN A CA 1
ATOM 2874 C C . ASN A 1 359 ? -24.391 11.789 14.141 1 96.88 359 ASN A C 1
ATOM 2876 O O . ASN A 1 359 ? -23.969 10.633 14.086 1 96.88 359 ASN A O 1
ATOM 2880 N N . LYS A 1 360 ? -25.406 12.141 14.898 1 96.38 360 LYS A N 1
ATOM 2881 C CA . LYS A 1 360 ? -26.188 11.148 15.641 1 96.38 360 LYS A CA 1
ATOM 2882 C C . LYS A 1 360 ? -27 10.273 14.688 1 96.38 360 LYS A C 1
ATOM 2884 O O . LYS A 1 360 ? -27.234 10.648 13.539 1 96.38 360 LYS A O 1
ATOM 2889 N N . SER A 1 361 ? -27.484 9.133 15.266 1 96.12 361 SER A N 1
ATOM 2890 C CA . SER A 1 361 ? -28.344 8.258 14.469 1 96.12 361 SER A CA 1
ATOM 2891 C C . SER A 1 361 ? -29.688 8.906 14.18 1 96.12 361 SER A C 1
ATOM 2893 O O . SER A 1 361 ? -30.156 9.75 14.953 1 96.12 361 SER A O 1
ATOM 2895 N N . PHE A 1 362 ? -30.344 8.5 13.156 1 96.38 362 PHE A N 1
ATOM 2896 C CA . PHE A 1 362 ? -31.656 9.047 12.805 1 96.38 362 PHE A CA 1
ATOM 2897 C C . PHE A 1 362 ? -32.656 8.812 13.922 1 96.38 362 PHE A C 1
ATOM 2899 O O . PHE A 1 362 ? -33.5 9.68 14.211 1 96.38 362 PHE A O 1
ATOM 2906 N N . THR A 1 363 ? -32.531 7.668 14.516 1 95.75 363 THR A N 1
ATOM 2907 C CA . THR A 1 363 ? -33.438 7.355 15.625 1 95.75 363 THR A CA 1
ATOM 2908 C C . THR A 1 363 ? -33.281 8.375 16.75 1 95.75 363 THR A C 1
ATOM 2910 O O . THR A 1 363 ? -34.281 8.867 17.297 1 95.75 363 THR A O 1
ATOM 2913 N N . ASP A 1 364 ? -32.094 8.695 17.078 1 95.62 364 ASP A N 1
ATOM 2914 C CA . ASP A 1 364 ? -31.812 9.656 18.141 1 95.62 364 ASP A CA 1
ATOM 2915 C C . ASP A 1 364 ? -32.25 11.062 17.734 1 95.62 364 ASP A C 1
ATOM 2917 O O . ASP A 1 364 ? -32.781 11.812 18.562 1 95.62 364 ASP A O 1
ATOM 2921 N N . ILE A 1 365 ? -32.031 11.414 16.516 1 97.12 365 ILE A N 1
ATOM 2922 C CA . ILE A 1 365 ? -32.375 12.75 16.047 1 97.12 365 ILE A CA 1
ATOM 2923 C C . ILE A 1 365 ? -33.875 12.914 16.016 1 97.12 365 ILE A C 1
ATOM 2925 O O . ILE A 1 365 ? -34.406 13.992 16.344 1 97.12 365 ILE A O 1
ATOM 2929 N N . GLU A 1 366 ? -34.531 11.891 15.617 1 96.81 366 GLU A N 1
ATOM 2930 C CA . GLU A 1 366 ? -36 11.93 15.594 1 96.81 366 GLU A CA 1
ATOM 2931 C C . GLU A 1 366 ? -36.562 12.242 16.969 1 96.81 366 GLU A C 1
ATOM 2933 O O . GLU A 1 366 ? -37.531 13 17.094 1 96.81 366 GLU A O 1
ATOM 2938 N N . GLN A 1 367 ? -36.031 11.664 17.969 1 96.25 367 GLN A N 1
ATOM 2939 C CA . GLN A 1 367 ? -36.438 11.93 19.344 1 96.25 367 GLN A CA 1
ATOM 2940 C C . GLN A 1 367 ? -36.188 13.391 19.719 1 96.25 367 GLN A C 1
ATOM 2942 O O . GLN A 1 367 ? -37 14.023 20.391 1 96.25 367 GLN A O 1
ATOM 2947 N N . MET A 1 368 ? -35.062 13.914 19.297 1 96.94 368 MET A N 1
ATOM 2948 C CA . MET A 1 368 ? -34.719 15.289 19.609 1 96.94 368 MET A CA 1
ATOM 2949 C C . MET A 1 368 ? -35.625 16.266 18.875 1 96.94 368 MET A C 1
ATOM 2951 O O . MET A 1 368 ? -35.938 17.344 19.375 1 96.94 368 MET A O 1
ATOM 2955 N N . VAL A 1 369 ? -36.031 15.891 17.703 1 97.81 369 VAL A N 1
ATOM 2956 C CA . VAL A 1 369 ? -37 16.688 16.969 1 97.81 369 VAL A CA 1
ATOM 2957 C C . VAL A 1 369 ? -38.312 16.719 17.719 1 97.81 369 VAL A C 1
ATOM 2959 O O . VAL A 1 369 ? -38.938 17.766 17.875 1 97.81 369 VAL A O 1
ATOM 2962 N N . ALA A 1 370 ? -38.75 15.594 18.172 1 97.5 370 ALA A N 1
ATOM 2963 C CA . ALA A 1 370 ? -40 15.477 18.906 1 97.5 370 ALA A CA 1
ATOM 2964 C C . ALA A 1 370 ? -39.969 16.328 20.172 1 97.5 370 ALA A C 1
ATOM 2966 O O . ALA A 1 370 ? -41 16.859 20.594 1 97.5 370 ALA A O 1
ATOM 2967 N N . GLN A 1 371 ? -38.844 16.594 20.734 1 96.38 371 GLN A N 1
ATOM 2968 C CA . GLN A 1 371 ? -38.656 17.375 21.969 1 96.38 371 GLN A CA 1
ATOM 2969 C C . GLN A 1 371 ? -38.5 18.859 21.656 1 96.38 371 GLN A C 1
ATOM 2971 O O . GLN A 1 371 ? -38.375 19.672 22.578 1 96.38 371 GLN A O 1
ATOM 2976 N N . GLY A 1 372 ? -38.406 19.203 20.438 1 95.69 372 GLY A N 1
ATOM 2977 C CA . GLY A 1 372 ? -38.25 20.594 20.031 1 95.69 372 GLY A CA 1
ATOM 2978 C C . GLY A 1 372 ? -36.844 21.109 20.109 1 95.69 372 GLY A C 1
ATOM 2979 O O . GLY A 1 372 ? -36.625 22.312 20.109 1 95.69 372 GLY A O 1
ATOM 2980 N N . ILE A 1 373 ? -35.938 20.219 20.172 1 96.88 373 ILE A N 1
ATOM 2981 C CA . ILE A 1 373 ? -34.531 20.578 20.312 1 96.88 373 ILE A CA 1
ATOM 2982 C C . ILE A 1 373 ? -33.906 20.844 18.938 1 96.88 373 ILE A C 1
ATOM 2984 O O . ILE A 1 373 ? -33.188 21.812 18.75 1 96.88 373 ILE A O 1
ATOM 2988 N N . VAL A 1 374 ? -34.188 19.922 17.984 1 97.69 374 VAL A N 1
ATOM 2989 C CA . VAL A 1 374 ? -33.719 20.016 16.609 1 97.69 374 VAL A CA 1
ATOM 2990 C C . VAL A 1 374 ? -34.875 20.391 15.695 1 97.69 374 VAL A C 1
ATOM 2992 O O . VAL A 1 374 ? -35.969 19.875 15.828 1 97.69 374 VAL A O 1
ATOM 2995 N N . ARG A 1 375 ? -34.625 21.219 14.75 1 95.38 375 ARG A N 1
ATOM 2996 C CA . ARG A 1 375 ? -35.656 21.609 13.781 1 95.38 375 ARG A CA 1
ATOM 2997 C C . ARG A 1 375 ? -35.938 20.469 12.805 1 95.38 375 ARG A C 1
ATOM 2999 O O . ARG A 1 375 ? -35.031 19.75 12.398 1 95.38 375 ARG A O 1
ATOM 3006 N N . HIS A 1 376 ? -37.156 20.438 12.461 1 96.31 376 HIS A N 1
ATOM 3007 C CA . HIS A 1 376 ? -37.562 19.422 11.492 1 96.31 376 HIS A CA 1
ATOM 3008 C C . HIS A 1 376 ? -36.844 19.609 10.164 1 96.31 376 HIS A C 1
ATOM 3010 O O . HIS A 1 376 ? -36.469 18.641 9.5 1 96.31 376 HIS A O 1
ATOM 3016 N N . GLU A 1 377 ? -36.688 20.75 9.758 1 95.62 377 GLU A N 1
ATOM 3017 C CA . GLU A 1 377 ? -36.062 21.062 8.484 1 95.62 377 GLU A CA 1
ATOM 3018 C C . GLU A 1 377 ? -34.625 20.547 8.445 1 95.62 377 GLU A C 1
ATOM 3020 O O . GLU A 1 377 ? -34.188 20.016 7.422 1 95.62 377 GLU A O 1
ATOM 3025 N N . LYS A 1 378 ? -33.969 20.734 9.523 1 96.81 378 LYS A N 1
ATOM 3026 C CA . LYS A 1 378 ? -32.594 20.234 9.625 1 96.81 378 LYS A CA 1
ATOM 3027 C C . LYS A 1 378 ? -32.531 18.719 9.461 1 96.81 378 LYS A C 1
ATOM 3029 O O . LYS A 1 378 ? -31.688 18.188 8.742 1 96.81 378 LYS A O 1
ATOM 3034 N N . PHE A 1 379 ? -33.438 18.094 10.125 1 97.31 379 PHE A N 1
ATOM 3035 C CA . PHE A 1 379 ? -33.5 16.641 10.055 1 97.31 379 PHE A CA 1
ATOM 3036 C C . PHE A 1 379 ? -33.875 16.172 8.656 1 97.31 379 PHE A C 1
ATOM 3038 O O . PHE A 1 379 ? -33.344 15.188 8.156 1 97.31 379 PHE A O 1
ATOM 3045 N N . ASP A 1 380 ? -34.75 16.859 8.016 1 97.25 380 ASP A N 1
ATOM 3046 C CA . ASP A 1 380 ? -35.188 16.531 6.66 1 97.25 380 ASP A CA 1
ATOM 3047 C C . ASP A 1 380 ? -34 16.625 5.68 1 97.25 380 ASP A C 1
ATOM 3049 O O . ASP A 1 380 ? -33.875 15.773 4.797 1 97.25 380 ASP A O 1
ATOM 3053 N N . VAL A 1 381 ? -33.25 17.594 5.816 1 97.19 381 VAL A N 1
ATOM 3054 C CA . VAL A 1 381 ? -32.094 17.766 4.945 1 97.19 381 VAL A CA 1
ATOM 3055 C C . VAL A 1 381 ? -31.125 16.609 5.148 1 97.19 381 VAL A C 1
ATOM 3057 O O . VAL A 1 381 ? -30.594 16.062 4.18 1 97.19 381 VAL A O 1
ATOM 3060 N N . LEU A 1 382 ? -30.875 16.25 6.383 1 97.31 382 LEU A N 1
ATOM 3061 C CA . LEU A 1 382 ? -29.969 15.141 6.68 1 97.31 382 LEU A CA 1
ATOM 3062 C C . LEU A 1 382 ? -30.469 13.844 6.047 1 97.31 382 LEU A C 1
ATOM 3064 O O . LEU A 1 382 ? -29.688 13.102 5.449 1 97.31 382 LEU A O 1
ATOM 3068 N N . LYS A 1 383 ? -31.719 13.602 6.172 1 97.25 383 LYS A N 1
ATOM 3069 C CA . LYS A 1 383 ? -32.281 12.414 5.562 1 97.25 383 LYS A CA 1
ATOM 3070 C C . LYS A 1 383 ? -32.125 12.438 4.043 1 97.25 383 LYS A C 1
ATOM 3072 O O . LYS A 1 383 ? -31.844 11.406 3.43 1 97.25 383 LYS A O 1
ATOM 3077 N N . GLN A 1 384 ? -32.344 13.562 3.506 1 97.5 384 GLN A N 1
ATOM 3078 C CA . GLN A 1 384 ? -32.219 13.719 2.061 1 97.5 384 GLN A CA 1
ATOM 3079 C C . GLN A 1 384 ? -30.812 13.414 1.591 1 97.5 384 GLN A C 1
ATOM 3081 O O . GLN A 1 384 ? -30.609 12.805 0.54 1 97.5 384 GLN A O 1
ATOM 3086 N N . LEU A 1 385 ? -29.812 13.867 2.295 1 97.62 385 LEU A N 1
ATOM 3087 C CA . LEU A 1 385 ? -28.422 13.609 1.943 1 97.62 385 LEU A CA 1
ATOM 3088 C C . LEU A 1 385 ? -28.156 12.109 1.886 1 97.62 385 LEU A C 1
ATOM 3090 O O . LEU A 1 385 ? -27.375 11.648 1.044 1 97.62 385 LEU A O 1
ATOM 3094 N N . TYR A 1 386 ? -28.781 11.375 2.762 1 96.06 386 TYR A N 1
ATOM 3095 C CA . TYR A 1 386 ? -28.578 9.93 2.818 1 96.06 386 TYR A CA 1
ATOM 3096 C C . TYR A 1 386 ? -29.344 9.227 1.702 1 96.06 386 TYR A C 1
ATOM 3098 O O . TYR A 1 386 ? -28.953 8.156 1.246 1 96.06 386 TYR A O 1
ATOM 3106 N N . THR A 1 387 ? -30.453 9.797 1.223 1 95.44 387 THR A N 1
ATOM 3107 C CA . THR A 1 387 ? -31.344 9.039 0.356 1 95.44 387 THR A CA 1
ATOM 3108 C C . THR A 1 387 ? -31.188 9.477 -1.099 1 95.44 387 THR A C 1
ATOM 3110 O O . THR A 1 387 ? -31.469 8.703 -2.018 1 95.44 387 THR A O 1
ATOM 3113 N N . GLU A 1 388 ? -30.766 10.656 -1.353 1 95 388 GLU A N 1
ATOM 3114 C CA . GLU A 1 388 ? -30.625 11.156 -2.715 1 95 388 GLU A CA 1
ATOM 3115 C C . GLU A 1 388 ? -29.422 10.539 -3.412 1 95 388 GLU A C 1
ATOM 3117 O O . GLU A 1 388 ? -28.5 10.031 -2.756 1 95 388 GLU A O 1
ATOM 3122 N N . PRO A 1 389 ? -29.453 10.586 -4.738 1 94.5 389 PRO A N 1
ATOM 3123 C CA . PRO A 1 389 ? -28.312 10.039 -5.484 1 94.5 389 PRO A CA 1
ATOM 3124 C C . PRO A 1 389 ? -27.078 10.922 -5.406 1 94.5 389 PRO A C 1
ATOM 3126 O O . PRO A 1 389 ? -27.172 12.141 -5.586 1 94.5 389 PRO A O 1
ATOM 3129 N N . HIS A 1 390 ? -26 10.398 -5.074 1 96.56 390 HIS A N 1
ATOM 3130 C CA . HIS A 1 390 ? -24.656 10.969 -5.082 1 96.56 390 HIS A CA 1
ATOM 3131 C C . HIS A 1 390 ? -23.641 9.977 -5.633 1 96.56 390 HIS A C 1
ATOM 3133 O O . HIS A 1 390 ? -23.922 8.773 -5.719 1 96.56 390 HIS A O 1
ATOM 3139 N N . ASP A 1 391 ? -22.531 10.445 -6.152 1 96.44 391 ASP A N 1
ATOM 3140 C CA . ASP A 1 391 ? -21.484 9.523 -6.59 1 96.44 391 ASP A CA 1
ATOM 3141 C C . ASP A 1 391 ? -20.906 8.766 -5.402 1 96.44 391 ASP A C 1
ATOM 3143 O O . ASP A 1 391 ? -20.641 7.566 -5.492 1 96.44 391 ASP A O 1
ATOM 3147 N N . ILE A 1 392 ? -20.688 9.5 -4.324 1 97.31 392 ILE A N 1
ATOM 3148 C CA . ILE A 1 392 ? -20.172 8.828 -3.133 1 97.31 392 ILE A CA 1
ATOM 3149 C C . ILE A 1 392 ? -20.719 9.523 -1.883 1 97.31 392 ILE A C 1
ATOM 3151 O O . ILE A 1 392 ? -20.797 10.758 -1.84 1 97.31 392 ILE A O 1
ATOM 3155 N N . LEU A 1 393 ? -21.094 8.75 -0.921 1 97.88 393 LEU A N 1
ATOM 3156 C CA . LEU A 1 393 ? -21.547 9.195 0.393 1 97.88 393 LEU A CA 1
ATOM 3157 C C . LEU A 1 393 ? -20.609 8.688 1.486 1 97.88 393 LEU A C 1
ATOM 3159 O O . LEU A 1 393 ? -20.484 7.477 1.688 1 97.88 393 LEU A O 1
ATOM 3163 N N . PHE A 1 394 ? -19.891 9.586 2.152 1 97.88 394 PHE A N 1
ATOM 3164 C CA . PHE A 1 394 ? -19.156 9.258 3.369 1 97.88 394 PHE A CA 1
ATOM 3165 C C . PHE A 1 394 ? -20.016 9.516 4.602 1 97.88 394 PHE A C 1
ATOM 3167 O O . PHE A 1 394 ? -20.344 10.656 4.91 1 97.88 394 PHE A O 1
ATOM 3174 N N . ALA A 1 395 ? -20.297 8.469 5.32 1 96.75 395 ALA A N 1
ATOM 3175 C CA . ALA A 1 395 ? -21.234 8.594 6.426 1 96.75 395 ALA A CA 1
ATOM 3176 C C . ALA A 1 395 ? -20.594 8.164 7.742 1 96.75 395 ALA A C 1
ATOM 3178 O O . ALA A 1 395 ? -19.578 7.453 7.75 1 96.75 395 ALA A O 1
ATOM 3179 N N . ASP A 1 396 ? -21.156 8.656 8.836 1 95.38 396 ASP A N 1
ATOM 3180 C CA . ASP A 1 396 ? -20.734 8.305 10.188 1 95.38 396 ASP A CA 1
ATOM 3181 C C . ASP A 1 396 ? -21.328 6.977 10.633 1 95.38 396 ASP A C 1
ATOM 3183 O O . ASP A 1 396 ? -22.547 6.84 10.727 1 95.38 396 ASP A O 1
ATOM 3187 N N . GLY A 1 397 ? -20.453 6.016 10.898 1 91.94 397 GLY A N 1
ATOM 3188 C CA . GLY A 1 397 ? -20.906 4.711 11.352 1 91.94 397 GLY A CA 1
ATOM 3189 C C . GLY A 1 397 ? -20.484 4.383 12.773 1 91.94 397 GLY A C 1
ATOM 3190 O O . GLY A 1 397 ? -20.469 3.217 13.164 1 91.94 397 GLY A O 1
ATOM 3191 N N . GLY A 1 398 ? -20.109 5.27 13.586 1 88.06 398 GLY A N 1
ATOM 3192 C CA . GLY A 1 398 ? -19.484 5.082 14.883 1 88.06 398 GLY A CA 1
ATOM 3193 C C . GLY A 1 398 ? -20.438 4.531 15.93 1 88.06 398 GLY A C 1
ATOM 3194 O O . GLY A 1 398 ? -20.016 4.02 16.969 1 88.06 398 GLY A O 1
ATOM 3195 N N . MET A 1 399 ? -21.688 4.598 15.742 1 85.88 399 MET A N 1
ATOM 3196 C CA . MET A 1 399 ? -22.734 4.074 16.625 1 85.88 399 MET A CA 1
ATOM 3197 C C . MET A 1 399 ? -22.641 4.695 18.016 1 85.88 399 MET A C 1
ATOM 3199 O O . MET A 1 399 ? -22.078 5.773 18.172 1 85.88 399 MET A O 1
ATOM 3203 N N . GLY A 1 400 ? -23.328 4.207 19.016 1 78.31 400 GLY A N 1
ATOM 3204 C CA . GLY A 1 400 ? -23.328 4.746 20.375 1 78.31 400 GLY A CA 1
ATOM 3205 C C . GLY A 1 400 ? -24.297 5.898 20.547 1 78.31 400 GLY A C 1
ATOM 3206 O O . GLY A 1 400 ? -25.328 5.965 19.859 1 78.31 400 GLY A O 1
ATOM 3207 N N . ILE A 1 401 ? -23.875 6.75 21.469 1 78.38 401 ILE A N 1
ATOM 3208 C CA . ILE A 1 401 ? -24.812 7.797 21.859 1 78.38 401 ILE A CA 1
ATOM 3209 C C . ILE A 1 401 ? -24.562 9.047 21.016 1 78.38 401 ILE A C 1
ATOM 3211 O O . ILE A 1 401 ? -25.438 9.914 20.906 1 78.38 401 ILE A O 1
ATOM 3215 N N . LEU A 1 402 ? -23.422 9.047 20.359 1 88.75 402 LEU A N 1
ATOM 3216 C CA . LEU A 1 402 ? -23.078 10.328 19.766 1 88.75 402 LEU A CA 1
ATOM 3217 C C . LEU A 1 402 ? -22.922 10.203 18.25 1 88.75 402 LEU A C 1
ATOM 3219 O O . LEU A 1 402 ? -22.719 11.195 17.562 1 88.75 402 LEU A O 1
ATOM 3223 N N . HIS A 1 403 ? -23.094 9.023 17.75 1 92.94 403 HIS A N 1
ATOM 3224 C CA . HIS A 1 403 ? -22.719 8.875 16.344 1 92.94 403 HIS A CA 1
ATOM 3225 C C . HIS A 1 403 ? -23.797 8.109 15.57 1 92.94 403 HIS A C 1
ATOM 3227 O O . HIS A 1 403 ? -24.781 7.648 16.156 1 92.94 403 HIS A O 1
ATOM 3233 N N . GLY A 1 404 ? -23.609 8.062 14.344 1 92 404 GLY A N 1
ATOM 3234 C CA . GLY A 1 404 ? -24.562 7.508 13.414 1 92 404 GLY A CA 1
ATOM 3235 C C . GLY A 1 404 ? -24.578 5.992 13.406 1 92 404 GLY A C 1
ATOM 3236 O O . GLY A 1 404 ? -23.828 5.355 14.141 1 92 404 GLY A O 1
ATOM 3237 N N . ASN A 1 405 ? -25.547 5.492 12.641 1 93.44 405 ASN A N 1
ATOM 3238 C CA . ASN A 1 405 ? -25.766 4.059 12.461 1 93.44 405 ASN A CA 1
ATOM 3239 C C . ASN A 1 405 ? -25.781 3.674 10.984 1 93.44 405 ASN A C 1
ATOM 3241 O O . ASN A 1 405 ? -26.484 4.293 10.188 1 93.44 405 ASN A O 1
ATOM 3245 N N . PRO A 1 406 ? -25 2.646 10.656 1 92.31 406 PRO A N 1
ATOM 3246 C CA . PRO A 1 406 ? -25 2.24 9.25 1 92.31 406 PRO A CA 1
ATOM 3247 C C . PRO A 1 406 ? -26.406 1.952 8.711 1 92.31 406 PRO A C 1
ATOM 3249 O O . PRO A 1 406 ? -26.641 2.082 7.508 1 92.31 406 PRO A O 1
ATOM 3252 N N . ARG A 1 407 ? -27.406 1.648 9.484 1 92.5 407 ARG A N 1
ATOM 3253 C CA . ARG A 1 407 ? -28.781 1.385 9.078 1 92.5 407 ARG A CA 1
ATOM 3254 C C . ARG A 1 407 ? -29.422 2.619 8.445 1 92.5 407 ARG A C 1
ATOM 3256 O O . ARG A 1 407 ? -30.344 2.506 7.637 1 92.5 407 ARG A O 1
ATOM 3263 N N . ASP A 1 408 ? -28.859 3.779 8.805 1 94.44 408 ASP A N 1
ATOM 3264 C CA . ASP A 1 408 ? -29.406 5.043 8.305 1 94.44 408 ASP A CA 1
ATOM 3265 C C . ASP A 1 408 ? -29.219 5.156 6.793 1 94.44 408 ASP A C 1
ATOM 3267 O O . ASP A 1 408 ? -29.875 5.957 6.137 1 94.44 408 ASP A O 1
ATOM 3271 N N . ALA A 1 409 ? -28.297 4.324 6.195 1 94 409 ALA A N 1
ATOM 3272 C CA . ALA A 1 409 ? -27.953 4.457 4.781 1 94 409 ALA A CA 1
ATOM 3273 C C . ALA A 1 409 ? -28.594 3.34 3.961 1 94 409 ALA A C 1
ATOM 3275 O O . ALA A 1 409 ? -28.328 3.205 2.766 1 94 409 ALA A O 1
ATOM 3276 N N . LEU A 1 410 ? -29.422 2.518 4.508 1 90.94 410 LEU A N 1
ATOM 3277 C CA . LEU A 1 410 ? -29.984 1.341 3.854 1 90.94 410 LEU A CA 1
ATOM 3278 C C . LEU A 1 410 ? -30.75 1.733 2.6 1 90.94 410 LEU A C 1
ATOM 3280 O O . LEU A 1 410 ? -30.797 0.972 1.63 1 90.94 410 LEU A O 1
ATOM 3284 N N . LYS A 1 411 ? -31.344 2.943 2.598 1 91.12 411 LYS A N 1
ATOM 3285 C CA . LYS A 1 411 ? -32.156 3.381 1.466 1 91.12 411 LYS A CA 1
ATOM 3286 C C . LYS A 1 411 ? -31.375 4.348 0.576 1 91.12 411 LYS A C 1
ATOM 3288 O O . LYS A 1 411 ? -31.969 5.016 -0.283 1 91.12 411 LYS A O 1
ATOM 3293 N N . SER A 1 412 ? -30.156 4.465 0.836 1 93.81 412 SER A N 1
ATOM 3294 C CA . SER A 1 412 ? -29.344 5.414 0.087 1 93.81 412 SER A CA 1
ATOM 3295 C C . SER A 1 412 ? -29.312 5.062 -1.396 1 93.81 412 SER A C 1
ATOM 3297 O O . SER A 1 412 ? -29.234 3.889 -1.76 1 93.81 412 SER A O 1
ATOM 3299 N N . GLN A 1 413 ? -29.297 6.062 -2.25 1 92.62 413 GLN A N 1
ATOM 3300 C CA . GLN A 1 413 ? -29.203 5.902 -3.697 1 92.62 413 GLN A CA 1
ATOM 3301 C C . GLN A 1 413 ? -27.812 6.289 -4.207 1 92.62 413 GLN A C 1
ATOM 3303 O O . GLN A 1 413 ? -27.609 6.441 -5.414 1 92.62 413 GLN A O 1
ATOM 3308 N N . ALA A 1 414 ? -26.906 6.527 -3.262 1 94 414 ALA A N 1
ATOM 3309 C CA . ALA A 1 414 ? -25.547 6.84 -3.672 1 94 414 ALA A CA 1
ATOM 3310 C C . ALA A 1 414 ? -24.891 5.648 -4.371 1 94 414 ALA A C 1
ATOM 3312 O O . ALA A 1 414 ? -25.172 4.496 -4.027 1 94 414 ALA A O 1
ATOM 3313 N N . ASP A 1 415 ? -24.031 5.922 -5.363 1 91.62 415 ASP A N 1
ATOM 3314 C CA . ASP A 1 415 ? -23.328 4.867 -6.082 1 91.62 415 ASP A CA 1
ATOM 3315 C C . ASP A 1 415 ? -22.375 4.109 -5.148 1 91.62 415 ASP A C 1
ATOM 3317 O O . ASP A 1 415 ? -22.234 2.891 -5.266 1 91.62 415 ASP A O 1
ATOM 3321 N N . ARG A 1 416 ? -21.781 4.82 -4.262 1 93.12 416 ARG A N 1
ATOM 3322 C CA . ARG A 1 416 ? -20.891 4.254 -3.266 1 93.12 416 ARG A CA 1
ATOM 3323 C C . ARG A 1 416 ? -21.188 4.805 -1.877 1 93.12 416 ARG A C 1
ATOM 3325 O O . ARG A 1 416 ? -21.359 6.012 -1.704 1 93.12 416 ARG A O 1
ATOM 3332 N N . ILE A 1 417 ? -21.281 3.936 -0.967 1 95.62 417 ILE A N 1
ATOM 3333 C CA . ILE A 1 417 ? -21.5 4.297 0.427 1 95.62 417 ILE A CA 1
ATOM 3334 C C . ILE A 1 417 ? -20.328 3.82 1.283 1 95.62 417 ILE A C 1
ATOM 3336 O O . ILE A 1 417 ? -20.047 2.621 1.351 1 95.62 417 ILE A O 1
ATOM 3340 N N . VAL A 1 418 ? -19.625 4.742 1.891 1 96.5 418 VAL A N 1
ATOM 3341 C CA . VAL A 1 418 ? -18.422 4.453 2.648 1 96.5 418 VAL A CA 1
ATOM 3342 C C . VAL A 1 418 ? -18.578 4.949 4.082 1 96.5 418 VAL A C 1
ATOM 3344 O O . VAL A 1 418 ? -18.844 6.133 4.312 1 96.5 418 VAL A O 1
ATOM 3347 N N . PHE A 1 419 ? -18.422 4.102 5.023 1 96 419 PHE A N 1
ATOM 3348 C CA . PHE A 1 419 ? -18.594 4.5 6.418 1 96 419 PHE A CA 1
ATOM 3349 C C . PHE A 1 419 ? -17.25 4.812 7.062 1 96 419 PHE A C 1
ATOM 3351 O O . PHE A 1 419 ? -16.25 4.145 6.789 1 96 419 PHE A O 1
ATOM 3358 N N . MET A 1 420 ? -17.344 5.855 7.93 1 94.62 420 MET A N 1
ATOM 3359 C CA . MET A 1 420 ? -16.203 6.328 8.711 1 94.62 420 MET A CA 1
ATOM 3360 C C . MET A 1 420 ? -16.469 6.195 10.211 1 94.62 420 MET A C 1
ATOM 3362 O O . MET A 1 420 ? -17.578 5.848 10.609 1 94.62 420 MET A O 1
ATOM 3366 N N . HIS A 1 421 ? -15.391 6.48 10.984 1 93.81 421 HIS A N 1
ATOM 3367 C CA . HIS A 1 421 ? -15.477 6.629 12.43 1 93.81 421 HIS A CA 1
ATOM 3368 C C . HIS A 1 421 ? -15.719 5.281 13.109 1 93.81 421 HIS A C 1
ATOM 3370 O O . HIS A 1 421 ? -16.391 5.207 14.141 1 93.81 421 HIS A O 1
ATOM 3376 N N . LEU A 1 422 ? -15.328 4.152 12.398 1 90 422 LEU A N 1
ATOM 3377 C CA . LEU A 1 422 ? -15.508 2.826 12.984 1 90 422 LEU A CA 1
ATOM 3378 C C . LEU A 1 422 ? -14.328 1.922 12.664 1 90 422 LEU A C 1
ATOM 3380 O O . LEU A 1 422 ? -13.539 2.221 11.766 1 90 422 LEU A O 1
ATOM 3384 N N . GLU A 1 423 ? -14.164 0.944 13.438 1 84.75 423 GLU A N 1
ATOM 3385 C CA . GLU A 1 423 ? -13.102 -0.036 13.219 1 84.75 423 GLU A CA 1
ATOM 3386 C C . GLU A 1 423 ? -13.453 -0.987 12.078 1 84.75 423 GLU A C 1
ATOM 3388 O O . GLU A 1 423 ? -12.617 -1.278 11.227 1 84.75 423 GLU A O 1
ATOM 3393 N N . LYS A 1 424 ? -14.68 -1.527 12.18 1 86.06 424 LYS A N 1
ATOM 3394 C CA . LYS A 1 424 ? -15.227 -2.441 11.18 1 86.06 424 LYS A CA 1
ATOM 3395 C C . LYS A 1 424 ? -16.75 -2.336 11.109 1 86.06 424 LYS A C 1
ATOM 3397 O O . LYS A 1 424 ? -17.391 -1.97 12.094 1 86.06 424 LYS A O 1
ATOM 3402 N N . LEU A 1 425 ? -17.234 -2.635 9.961 1 86 425 LEU A N 1
ATOM 3403 C CA . LEU A 1 425 ? -18.688 -2.66 9.805 1 86 425 LEU A CA 1
ATOM 3404 C C . LEU A 1 425 ? -19.281 -3.85 10.539 1 86 425 LEU A C 1
ATOM 3406 O O . LEU A 1 425 ? -18.688 -4.922 10.602 1 86 425 LEU A O 1
ATOM 3410 N N . PRO A 1 426 ? -20.469 -3.652 11.078 1 83.75 426 PRO A N 1
ATOM 3411 C CA . PRO A 1 426 ? -21.188 -4.82 11.594 1 83.75 426 PRO A CA 1
ATOM 3412 C C . PRO A 1 426 ? -21.359 -5.918 10.547 1 83.75 426 PRO A C 1
ATOM 3414 O O . PRO A 1 426 ? -21.594 -5.621 9.367 1 83.75 426 PRO A O 1
ATOM 3417 N N . PRO A 1 427 ? -21.266 -7.102 10.938 1 79.62 427 PRO A N 1
ATOM 3418 C CA . PRO A 1 427 ? -21.312 -8.242 10.023 1 79.62 427 PRO A CA 1
ATOM 3419 C C . PRO A 1 427 ? -22.516 -8.195 9.078 1 79.62 427 PRO A C 1
ATOM 3421 O O . PRO A 1 427 ? -22.422 -8.609 7.922 1 79.62 427 PRO A O 1
ATOM 3424 N N . GLU A 1 428 ? -23.625 -7.66 9.586 1 81.44 428 GLU A N 1
ATOM 3425 C CA . GLU A 1 428 ? -24.844 -7.605 8.773 1 81.44 428 GLU A CA 1
ATOM 3426 C C . GLU A 1 428 ? -24.656 -6.695 7.562 1 81.44 428 GLU A C 1
ATOM 3428 O O . GLU A 1 428 ? -25.391 -6.797 6.582 1 81.44 428 GLU A O 1
ATOM 3433 N N . PHE A 1 429 ? -23.531 -5.879 7.605 1 84.5 429 PHE A N 1
ATOM 3434 C CA . PHE A 1 429 ? -23.328 -4.922 6.523 1 84.5 429 PHE A CA 1
ATOM 3435 C C . PHE A 1 429 ? -22.031 -5.203 5.777 1 84.5 429 PHE A C 1
ATOM 3437 O O . PHE A 1 429 ? -21.625 -4.414 4.926 1 84.5 429 PHE A O 1
ATOM 3444 N N . ASP A 1 430 ? -21.234 -6.27 6.008 1 80.75 430 ASP A N 1
ATOM 3445 C CA . ASP A 1 430 ? -19.938 -6.598 5.441 1 80.75 430 ASP A CA 1
ATOM 3446 C C . ASP A 1 430 ? -20 -6.66 3.916 1 80.75 430 ASP A C 1
ATOM 3448 O O . ASP A 1 430 ? -19.016 -6.375 3.234 1 80.75 430 ASP A O 1
ATOM 3452 N N . ALA A 1 431 ? -21.016 -6.879 3.33 1 86.44 431 ALA A N 1
ATOM 3453 C CA . ALA A 1 431 ? -21.156 -6.918 1.876 1 86.44 431 ALA A CA 1
ATOM 3454 C C . ALA A 1 431 ? -22.281 -5.992 1.405 1 86.44 431 ALA A C 1
ATOM 3456 O O . ALA A 1 431 ? -22.938 -6.273 0.406 1 86.44 431 ALA A O 1
ATOM 3457 N N . THR A 1 432 ? -22.359 -4.922 2.203 1 85.81 432 THR A N 1
ATOM 3458 C CA . THR A 1 432 ? -23.406 -3.945 1.883 1 85.81 432 THR A CA 1
ATOM 3459 C C . THR A 1 432 ? -22.797 -2.557 1.7 1 85.81 432 THR A C 1
ATOM 3461 O O . THR A 1 432 ? -23.188 -1.819 0.792 1 85.81 432 THR A O 1
ATOM 3464 N N . PHE A 1 433 ? -21.906 -2.236 2.594 1 90.44 433 PHE A N 1
ATOM 3465 C CA . PHE A 1 433 ? -21.281 -0.921 2.572 1 90.44 433 PHE A CA 1
ATOM 3466 C C . PHE A 1 433 ? -19.766 -1.049 2.557 1 90.44 433 PHE A C 1
ATOM 3468 O O . PHE A 1 433 ? -19.219 -2.08 2.957 1 90.44 433 PHE A O 1
ATOM 3475 N N . SER A 1 434 ? -19.156 -0.073 2.02 1 92.94 434 SER A N 1
ATOM 3476 C CA . SER A 1 434 ? -17.688 0.008 2.062 1 92.94 434 SER A CA 1
ATOM 3477 C C . SER A 1 434 ? -17.219 0.711 3.328 1 92.94 434 SER A C 1
ATOM 3479 O O . SER A 1 434 ? -18 1.386 4.004 1 92.94 434 SER A O 1
ATOM 3481 N N . HIS A 1 435 ? -15.945 0.459 3.609 1 92.94 435 HIS A N 1
ATOM 3482 C CA . HIS A 1 435 ? -15.305 1.029 4.789 1 92.94 435 HIS A CA 1
ATOM 3483 C C . HIS A 1 435 ? -14.172 1.977 4.398 1 92.94 435 HIS A C 1
ATOM 3485 O O . HIS A 1 435 ? -13.398 1.686 3.482 1 92.94 435 HIS A O 1
ATOM 3491 N N . ALA A 1 436 ? -14.148 3.143 5.109 1 94.56 436 ALA A N 1
ATOM 3492 C CA . ALA A 1 436 ? -13.086 4.105 4.855 1 94.56 436 ALA A CA 1
ATOM 3493 C C . ALA A 1 436 ? -11.781 3.67 5.516 1 94.56 436 ALA A C 1
ATOM 3495 O O . ALA A 1 436 ? -11.516 4.016 6.672 1 94.56 436 ALA A O 1
ATOM 3496 N N . THR A 1 437 ? -10.938 3.031 4.781 1 93.81 437 THR A N 1
ATOM 3497 C CA . THR A 1 437 ? -9.633 2.582 5.25 1 93.81 437 THR A CA 1
ATOM 3498 C C . THR A 1 437 ? -8.523 3.455 4.672 1 93.81 437 THR A C 1
ATOM 3500 O O . THR A 1 437 ? -8.531 3.779 3.484 1 93.81 437 THR A O 1
ATOM 3503 N N . HIS A 1 438 ? -7.57 3.848 5.613 1 95.31 438 HIS A N 1
ATOM 3504 C CA . HIS A 1 438 ? -6.473 4.676 5.133 1 95.31 438 HIS A CA 1
ATOM 3505 C C . HIS A 1 438 ? -5.738 4.004 3.977 1 95.31 438 HIS A C 1
ATOM 3507 O O . HIS A 1 438 ? -5.43 2.814 4.039 1 95.31 438 HIS A O 1
ATOM 3513 N N . GLY A 1 439 ? -5.512 4.777 2.932 1 94.25 439 GLY A N 1
ATOM 3514 C CA . GLY A 1 439 ? -4.871 4.262 1.73 1 94.25 439 GLY A CA 1
ATOM 3515 C C . GLY A 1 439 ? -5.824 4.129 0.558 1 94.25 439 GLY A C 1
ATOM 3516 O O . GLY A 1 439 ? -5.395 4.07 -0.595 1 94.25 439 GLY A O 1
ATOM 3517 N N . LYS A 1 440 ? -7.137 4.02 0.784 1 95.88 440 LYS A N 1
ATOM 3518 C CA . LYS A 1 440 ? -8.117 3.947 -0.296 1 95.88 440 LYS A CA 1
ATOM 3519 C C . LYS A 1 440 ? -8.242 5.285 -1.019 1 95.88 440 LYS A C 1
ATOM 3521 O O . LYS A 1 440 ? -7.988 6.34 -0.431 1 95.88 440 LYS A O 1
ATOM 3526 N N . ARG A 1 441 ? -8.523 5.238 -2.279 1 95.56 441 ARG A N 1
ATOM 3527 C CA . ARG A 1 441 ? -8.711 6.406 -3.133 1 95.56 441 ARG A CA 1
ATOM 3528 C C . ARG A 1 441 ? -9.938 6.238 -4.031 1 95.56 441 ARG A C 1
ATOM 3530 O O . ARG A 1 441 ? -10.125 5.18 -4.637 1 95.56 441 ARG A O 1
ATOM 3537 N N . TYR A 1 442 ? -10.781 7.156 -4.047 1 95.75 442 TYR A N 1
ATOM 3538 C CA . TYR A 1 442 ? -11.969 7.164 -4.891 1 95.75 442 TYR A CA 1
ATOM 3539 C C . TYR A 1 442 ? -11.867 8.234 -5.969 1 95.75 442 TYR A C 1
ATOM 3541 O O . TYR A 1 442 ? -11.961 9.43 -5.676 1 95.75 442 TYR A O 1
ATOM 3549 N N . ASN A 1 443 ? -11.648 7.867 -7.164 1 92.56 443 ASN A N 1
ATOM 3550 C CA . ASN A 1 443 ? -11.578 8.781 -8.297 1 92.56 443 ASN A CA 1
ATOM 3551 C C . ASN A 1 443 ? -12.93 8.938 -8.992 1 92.56 443 ASN A C 1
ATOM 3553 O O . ASN A 1 443 ? -13.445 7.98 -9.57 1 92.56 443 ASN A O 1
ATOM 3557 N N . ILE A 1 444 ? -13.523 10.062 -8.938 1 94.5 444 ILE A N 1
ATOM 3558 C CA . ILE A 1 444 ? -14.844 10.305 -9.508 1 94.5 444 ILE A CA 1
ATOM 3559 C C . ILE A 1 444 ? -14.703 10.852 -10.93 1 94.5 444 ILE A C 1
ATOM 3561 O O . ILE A 1 444 ? -15.344 10.367 -11.859 1 94.5 444 ILE A O 1
ATOM 3565 N N . ILE A 1 445 ? -13.906 11.914 -11.086 1 92.94 445 ILE A N 1
ATOM 3566 C CA . ILE A 1 445 ? -13.531 12.445 -12.398 1 92.94 445 ILE A CA 1
ATOM 3567 C C . ILE A 1 445 ? -12.016 12.312 -12.586 1 92.94 445 ILE A C 1
ATOM 3569 O O . ILE A 1 445 ? -11.234 12.906 -11.836 1 92.94 445 ILE A O 1
ATOM 3573 N N . GLN A 1 446 ? -11.641 11.555 -13.578 1 86.62 446 GLN A N 1
ATOM 3574 C CA . GLN A 1 446 ? -10.227 11.281 -13.82 1 86.62 446 GLN A CA 1
ATOM 3575 C C . GLN A 1 446 ? -9.484 12.555 -14.219 1 86.62 446 GLN A C 1
ATOM 3577 O O . GLN A 1 446 ? -10.023 13.391 -14.938 1 86.62 446 GLN A O 1
ATOM 3582 N N . GLY A 1 447 ? -8.281 12.625 -13.617 1 83.44 447 GLY A N 1
ATOM 3583 C CA . GLY A 1 447 ? -7.414 13.703 -14.07 1 83.44 447 GLY A CA 1
ATOM 3584 C C . GLY A 1 447 ? -6.574 13.328 -15.273 1 83.44 447 GLY A C 1
ATOM 3585 O O . GLY A 1 447 ? -6.848 12.328 -15.938 1 83.44 447 GLY A O 1
ATOM 3586 N N . SER A 1 448 ? -5.758 14.273 -15.727 1 79.12 448 SER A N 1
ATOM 3587 C CA . SER A 1 448 ? -4.879 14.031 -16.875 1 79.12 448 SER A CA 1
ATOM 3588 C C . SER A 1 448 ? -3.453 14.492 -16.578 1 79.12 448 SER A C 1
ATOM 3590 O O . SER A 1 448 ? -3.205 15.156 -15.57 1 79.12 448 SER A O 1
ATOM 3592 N N . TYR A 1 449 ? -2.547 14.07 -17.344 1 78.56 449 TYR A N 1
ATOM 3593 C CA . TYR A 1 449 ? -1.146 14.469 -17.25 1 78.56 449 TYR A CA 1
ATOM 3594 C C . TYR A 1 449 ? -0.999 15.977 -17.406 1 78.56 449 TYR A C 1
ATOM 3596 O O . TYR A 1 449 ? 0.012 16.547 -16.984 1 78.56 449 TYR A O 1
ATOM 3604 N N . ASP A 1 450 ? -2.006 16.641 -17.859 1 79.94 450 ASP A N 1
ATOM 3605 C CA . ASP A 1 450 ? -1.992 18.094 -18.016 1 79.94 450 ASP A CA 1
ATOM 3606 C C . ASP A 1 450 ? -1.86 18.797 -16.656 1 79.94 450 ASP A C 1
ATOM 3608 O O . ASP A 1 450 ? -1.327 19.906 -16.578 1 79.94 450 ASP A O 1
ATOM 3612 N N . SER A 1 451 ? -2.305 18.062 -15.688 1 86.31 451 SER A N 1
ATOM 3613 C CA . SER A 1 451 ? -2.223 18.641 -14.344 1 86.31 451 SER A CA 1
ATOM 3614 C C . SER A 1 451 ? -0.772 18.859 -13.93 1 86.31 451 SER A C 1
ATOM 3616 O O . SER A 1 451 ? -0.463 19.828 -13.227 1 86.31 451 SER A O 1
ATOM 3618 N N . TYR A 1 452 ? 0.133 18.031 -14.352 1 88.38 452 TYR A N 1
ATOM 3619 C CA . TYR A 1 452 ? 1.55 18.188 -14.047 1 88.38 452 TYR A CA 1
ATOM 3620 C C . TYR A 1 452 ? 2.133 19.391 -14.781 1 88.38 452 TYR A C 1
ATOM 3622 O O . TYR A 1 452 ? 2.994 20.094 -14.242 1 88.38 452 TYR A O 1
ATOM 3630 N N . MET A 1 453 ? 1.646 19.656 -15.953 1 85.44 453 MET A N 1
ATOM 3631 C CA . MET A 1 453 ? 2.098 20.812 -16.734 1 85.44 453 MET A CA 1
ATOM 3632 C C . MET A 1 453 ? 1.669 22.109 -16.062 1 85.44 453 MET A C 1
ATOM 3634 O O . MET A 1 453 ? 2.459 23.047 -15.961 1 85.44 453 MET A O 1
ATOM 3638 N N . ILE A 1 454 ? 0.447 22.078 -15.641 1 86.12 454 ILE A N 1
ATOM 3639 C CA . ILE A 1 454 ? -0.082 23.266 -14.977 1 86.12 454 ILE A CA 1
ATOM 3640 C C . ILE A 1 454 ? 0.715 23.547 -13.703 1 86.12 454 ILE A C 1
ATOM 3642 O O . ILE A 1 454 ? 1.116 24.672 -13.445 1 86.12 454 ILE A O 1
ATOM 3646 N N . ARG A 1 455 ? 0.956 22.531 -12.93 1 89.56 455 ARG A N 1
ATOM 3647 C CA . ARG A 1 455 ? 1.726 22.672 -11.703 1 89.56 455 ARG A CA 1
ATOM 3648 C C . ARG A 1 455 ? 3.141 23.156 -11.992 1 89.56 455 ARG A C 1
ATOM 3650 O O . ARG A 1 455 ? 3.674 24 -11.266 1 89.56 455 ARG A O 1
ATOM 3657 N N . THR A 1 456 ? 3.742 22.641 -13 1 91.06 456 THR A N 1
ATOM 3658 C CA . THR A 1 456 ? 5.094 23.047 -13.383 1 91.06 456 THR A CA 1
ATOM 3659 C C . THR A 1 456 ? 5.133 24.516 -13.766 1 91.06 456 THR A C 1
ATOM 3661 O O . THR A 1 456 ? 6.039 25.25 -13.359 1 91.06 456 THR A O 1
ATOM 3664 N N . MET A 1 457 ? 4.191 24.953 -14.469 1 87.44 457 MET A N 1
ATOM 3665 C CA . MET A 1 457 ? 4.121 26.344 -14.883 1 87.44 457 MET A CA 1
ATOM 3666 C C . MET A 1 457 ? 4 27.266 -13.68 1 87.44 457 MET A C 1
ATOM 3668 O O . MET A 1 457 ? 4.625 28.328 -13.633 1 87.44 457 MET A O 1
ATOM 3672 N N . HIS A 1 458 ? 3.213 26.844 -12.734 1 87.19 458 HIS A N 1
ATOM 3673 C CA . HIS A 1 458 ? 3.055 27.641 -11.523 1 87.19 458 HIS A CA 1
ATOM 3674 C C . HIS A 1 458 ? 4.367 27.734 -10.75 1 87.19 458 HIS A C 1
ATOM 3676 O O . HIS A 1 458 ? 4.738 28.797 -10.273 1 87.19 458 HIS A O 1
ATOM 3682 N N . ILE A 1 459 ? 5.035 26.625 -10.609 1 89.31 459 ILE A N 1
ATOM 3683 C CA . ILE A 1 459 ? 6.289 26.594 -9.867 1 89.31 459 ILE A CA 1
ATOM 3684 C C . ILE A 1 459 ? 7.328 27.469 -10.562 1 89.31 459 ILE A C 1
ATOM 3686 O O . ILE A 1 459 ? 8.039 28.234 -9.914 1 89.31 459 ILE A O 1
ATOM 3690 N N . LEU A 1 460 ? 7.414 27.438 -11.898 1 88.81 460 LEU A N 1
ATOM 3691 C CA . LEU A 1 460 ? 8.359 28.234 -12.656 1 88.81 460 LEU A CA 1
ATOM 3692 C C . LEU A 1 460 ? 8.047 29.734 -12.516 1 88.81 460 LEU A C 1
ATOM 3694 O O . LEU A 1 460 ? 8.945 30.547 -12.312 1 88.81 460 LEU A O 1
ATOM 3698 N N . SER A 1 461 ? 6.789 30 -12.555 1 86.56 461 SER A N 1
ATOM 3699 C CA . SER A 1 461 ? 6.371 31.391 -12.445 1 86.56 461 SER A CA 1
ATOM 3700 C C . SER A 1 461 ? 6.676 31.953 -11.062 1 86.56 461 SER A C 1
ATOM 3702 O O . SER A 1 461 ? 6.988 33.125 -10.922 1 86.56 461 SER A O 1
ATOM 3704 N N . ASP A 1 462 ? 6.539 31.125 -10.094 1 84.25 462 ASP A N 1
ATOM 3705 C CA . ASP A 1 462 ? 6.809 31.547 -8.727 1 84.25 462 ASP A CA 1
ATOM 3706 C C . ASP A 1 462 ? 8.305 31.688 -8.477 1 84.25 462 ASP A C 1
ATOM 3708 O O . ASP A 1 462 ? 8.734 32.531 -7.703 1 84.25 462 ASP A O 1
ATOM 3712 N N . SER A 1 463 ? 9.031 30.875 -9.102 1 87.62 463 SER A N 1
ATOM 3713 C CA . SER A 1 463 ? 10.469 30.828 -8.883 1 87.62 463 SER A CA 1
ATOM 3714 C C . SER A 1 463 ? 11.18 31.906 -9.703 1 87.62 463 SER A C 1
ATOM 3716 O O . SER A 1 463 ? 12.227 32.406 -9.297 1 87.62 463 SER A O 1
ATOM 3718 N N . PHE A 1 464 ? 10.617 32.188 -10.906 1 89.12 464 PHE A N 1
ATOM 3719 C CA . PHE A 1 464 ? 11.227 33.156 -11.805 1 89.12 464 PHE A CA 1
ATOM 3720 C C . PHE A 1 464 ? 10.219 34.25 -12.188 1 89.12 464 PHE A C 1
ATOM 3722 O O . PHE A 1 464 ? 9.523 34.125 -13.195 1 89.12 464 PHE A O 1
ATOM 3729 N N . HIS A 1 465 ? 10.352 35.312 -11.453 1 85 465 HIS A N 1
ATOM 3730 C CA . HIS A 1 465 ? 9.438 36.438 -11.711 1 85 465 HIS A CA 1
ATOM 3731 C C . HIS A 1 465 ? 9.633 37 -13.117 1 85 465 HIS A C 1
ATOM 3733 O O . HIS A 1 465 ? 10.773 37.188 -13.555 1 85 465 HIS A O 1
ATOM 3739 N N . ASN A 1 466 ? 8.648 37.188 -13.859 1 84.12 466 ASN A N 1
ATOM 3740 C CA . ASN A 1 466 ? 8.625 37.781 -15.188 1 84.12 466 ASN A CA 1
ATOM 3741 C C . ASN A 1 466 ? 9.391 36.938 -16.203 1 84.12 466 ASN A C 1
ATOM 3743 O O . ASN A 1 466 ? 10.102 37.469 -17.047 1 84.12 466 ASN A O 1
ATOM 3747 N N . ILE A 1 467 ? 9.352 35.688 -16.016 1 89.81 467 ILE A N 1
ATOM 3748 C CA . ILE A 1 467 ? 9.906 34.812 -17.047 1 89.81 467 ILE A CA 1
ATOM 3749 C C . ILE A 1 467 ? 9.242 35.094 -18.391 1 89.81 467 ILE A C 1
ATOM 3751 O O . ILE A 1 467 ? 8.031 35.312 -18.453 1 89.81 467 ILE A O 1
ATOM 3755 N N . SER A 1 468 ? 10.055 35.219 -19.453 1 88.88 468 SER A N 1
ATOM 3756 C CA . SER A 1 468 ? 9.492 35.5 -20.766 1 88.88 468 SER A CA 1
ATOM 3757 C C . SER A 1 468 ? 8.617 34.375 -21.266 1 88.88 468 SER A C 1
ATOM 3759 O O . SER A 1 468 ? 8.875 33.188 -20.953 1 88.88 468 SER A O 1
ATOM 3761 N N . HIS A 1 469 ? 7.652 34.688 -22.047 1 83.81 469 HIS A N 1
ATOM 3762 C CA . HIS A 1 469 ? 6.762 33.656 -22.625 1 83.81 469 HIS A CA 1
ATOM 3763 C C . HIS A 1 469 ? 7.535 32.688 -23.484 1 83.81 469 HIS A C 1
ATOM 3765 O O . HIS A 1 469 ? 7.219 31.484 -23.484 1 83.81 469 HIS A O 1
ATOM 3771 N N . ASP A 1 470 ? 8.484 33.156 -24.172 1 85.31 470 ASP A N 1
ATOM 3772 C CA . ASP A 1 470 ? 9.266 32.281 -25.062 1 85.31 470 ASP A CA 1
ATOM 3773 C C . ASP A 1 470 ? 10.016 31.219 -24.266 1 85.31 470 ASP A C 1
ATOM 3775 O O . ASP A 1 470 ? 9.992 30.047 -24.625 1 85.31 470 ASP A O 1
ATOM 3779 N N . TRP A 1 471 ? 10.562 31.625 -23.266 1 89.31 471 TRP A N 1
ATOM 3780 C CA . TRP A 1 471 ? 11.344 30.672 -22.484 1 89.31 471 TRP A CA 1
ATOM 3781 C C . TRP A 1 471 ? 10.438 29.75 -21.672 1 89.31 471 TRP A C 1
ATOM 3783 O O . TRP A 1 471 ? 10.75 28.562 -21.484 1 89.31 471 TRP A O 1
ATOM 3793 N N . ALA A 1 472 ? 9.352 30.281 -21.141 1 87.62 472 ALA A N 1
ATOM 3794 C CA . ALA A 1 472 ? 8.375 29.422 -20.484 1 87.62 472 ALA A CA 1
ATOM 3795 C C . ALA A 1 472 ? 7.887 28.328 -21.422 1 87.62 472 ALA A C 1
ATOM 3797 O O . ALA A 1 472 ? 7.805 27.156 -21.031 1 87.62 472 ALA A O 1
ATOM 3798 N N . THR A 1 473 ? 7.648 28.719 -22.609 1 83.56 473 THR A N 1
ATOM 3799 C CA . THR A 1 473 ? 7.184 27.781 -23.625 1 83.56 473 THR A CA 1
ATOM 3800 C C . THR A 1 473 ? 8.266 26.766 -23.953 1 83.56 473 THR A C 1
ATOM 3802 O O . THR A 1 473 ? 7.988 25.562 -24.062 1 83.56 473 THR A O 1
ATOM 3805 N N . ALA A 1 474 ? 9.422 27.234 -24.094 1 87.75 474 ALA A N 1
ATOM 3806 C CA . ALA A 1 474 ? 10.539 26.344 -24.422 1 87.75 474 ALA A CA 1
ATOM 3807 C C . ALA A 1 474 ? 10.75 25.312 -23.328 1 87.75 474 ALA A C 1
ATOM 3809 O O . ALA A 1 474 ? 10.922 24.125 -23.625 1 87.75 474 ALA A O 1
ATOM 3810 N N . LEU A 1 475 ? 10.703 25.719 -22.125 1 89.81 475 LEU A N 1
ATOM 3811 C CA . LEU A 1 475 ? 10.898 24.812 -21.016 1 89.81 475 LEU A CA 1
ATOM 3812 C C . LEU A 1 475 ? 9.75 23.812 -20.906 1 89.81 475 LEU A C 1
ATOM 3814 O O . LEU A 1 475 ? 9.969 22.625 -20.703 1 89.81 475 LEU A O 1
ATOM 3818 N N . MET A 1 476 ? 8.539 24.25 -21.156 1 86.19 476 MET A N 1
ATOM 3819 C CA . MET A 1 476 ? 7.34 23.422 -21.016 1 86.19 476 MET A CA 1
ATOM 3820 C C . MET A 1 476 ? 7.25 22.391 -22.125 1 86.19 476 MET A C 1
ATOM 3822 O O . MET A 1 476 ? 6.68 21.312 -21.938 1 86.19 476 MET A O 1
ATOM 3826 N N . ASN A 1 477 ? 7.84 22.719 -23.219 1 81.69 477 ASN A N 1
ATOM 3827 C CA . ASN A 1 477 ? 7.801 21.781 -24.344 1 81.69 477 ASN A CA 1
ATOM 3828 C C . ASN A 1 477 ? 8.898 20.734 -24.234 1 81.69 477 ASN A C 1
ATOM 3830 O O . ASN A 1 477 ? 8.867 19.719 -24.938 1 81.69 477 ASN A O 1
ATOM 3834 N N . ASN A 1 478 ? 9.766 20.938 -23.344 1 83.25 478 ASN A N 1
ATOM 3835 C CA . ASN A 1 478 ? 10.922 20.031 -23.312 1 83.25 478 ASN A CA 1
ATOM 3836 C C . ASN A 1 478 ? 10.984 19.266 -22 1 83.25 478 ASN A C 1
ATOM 3838 O O . ASN A 1 478 ? 11.906 18.469 -21.781 1 83.25 478 ASN A O 1
ATOM 3842 N N . PHE A 1 479 ? 10.023 19.438 -21.188 1 85.75 479 PHE A N 1
ATOM 3843 C CA . PHE A 1 479 ? 10.148 18.719 -19.922 1 85.75 479 PHE A CA 1
ATOM 3844 C C . PHE A 1 479 ? 9.516 17.328 -20.047 1 85.75 479 PHE A C 1
ATOM 3846 O O . PHE A 1 479 ? 8.773 17.047 -20.984 1 85.75 479 PHE A O 1
ATOM 3853 N N . ARG A 1 480 ? 9.867 16.422 -19.188 1 88.38 480 ARG A N 1
ATOM 3854 C CA . ARG A 1 480 ? 9.312 15.086 -19.078 1 88.38 480 ARG A CA 1
ATOM 3855 C C . ARG A 1 480 ? 8.938 14.766 -17.625 1 88.38 480 ARG A C 1
ATOM 3857 O O . ARG A 1 480 ? 9.602 15.227 -16.703 1 88.38 480 ARG A O 1
ATOM 3864 N N . ILE A 1 481 ? 7.832 14.016 -17.516 1 90.56 481 ILE A N 1
ATOM 3865 C CA . ILE A 1 481 ? 7.414 13.594 -16.188 1 90.56 481 ILE A CA 1
ATOM 3866 C C . ILE A 1 481 ? 8.062 12.25 -15.844 1 90.56 481 ILE A C 1
ATOM 3868 O O . ILE A 1 481 ? 8.023 11.312 -16.641 1 90.56 481 ILE A O 1
ATOM 3872 N N . VAL A 1 482 ? 8.672 12.18 -14.75 1 92.44 482 VAL A N 1
ATOM 3873 C CA . VAL A 1 482 ? 9.273 10.938 -14.281 1 92.44 482 VAL A CA 1
ATOM 3874 C C . VAL A 1 482 ? 8.805 10.633 -12.859 1 92.44 482 VAL A C 1
ATOM 3876 O O . VAL A 1 482 ? 8.609 11.547 -12.062 1 92.44 482 VAL A O 1
ATOM 3879 N N . THR A 1 483 ? 8.586 9.367 -12.57 1 92.5 483 THR A N 1
ATOM 3880 C CA . THR A 1 483 ? 8.109 8.969 -11.25 1 92.5 483 THR A CA 1
ATOM 3881 C C . THR A 1 483 ? 9.117 8.047 -10.57 1 92.5 483 THR A C 1
ATOM 3883 O O . THR A 1 483 ? 9.836 7.305 -11.242 1 92.5 483 THR A O 1
ATOM 3886 N N . PHE A 1 484 ? 9.258 8.133 -9.266 1 95.12 484 PHE A N 1
ATOM 3887 C CA . PHE A 1 484 ? 10.094 7.27 -8.445 1 95.12 484 PHE A CA 1
ATOM 3888 C C . PHE A 1 484 ? 9.297 6.688 -7.281 1 95.12 484 PHE A C 1
ATOM 3890 O O . PHE A 1 484 ? 8.43 7.359 -6.723 1 95.12 484 PHE A O 1
ATOM 3897 N N . ASN A 1 485 ? 9.578 5.375 -6.914 1 95.19 485 ASN A N 1
ATOM 3898 C CA . ASN A 1 485 ? 9.008 4.77 -5.715 1 95.19 485 ASN A CA 1
ATOM 3899 C C . ASN A 1 485 ? 9.625 5.352 -4.445 1 95.19 485 ASN A C 1
ATOM 3901 O O . ASN A 1 485 ? 10.758 5.84 -4.465 1 95.19 485 ASN A O 1
ATOM 3905 N N . SER A 1 486 ? 8.844 5.316 -3.365 1 94.69 486 SER A N 1
ATOM 3906 C CA . SER A 1 486 ? 9.461 5.645 -2.08 1 94.69 486 SER A CA 1
ATOM 3907 C C . SER A 1 486 ? 10.703 4.801 -1.832 1 94.69 486 SER A C 1
ATOM 3909 O O . SER A 1 486 ? 10.695 3.59 -2.053 1 94.69 486 SER A O 1
ATOM 3911 N N . GLY A 1 487 ? 11.781 5.496 -1.466 1 92.5 487 GLY A N 1
ATOM 3912 C CA . GLY A 1 487 ? 13.031 4.824 -1.152 1 92.5 487 GLY A CA 1
ATOM 3913 C C . GLY A 1 487 ? 13.977 4.738 -2.338 1 92.5 487 GLY A C 1
ATOM 3914 O O . GLY A 1 487 ? 15.148 4.406 -2.178 1 92.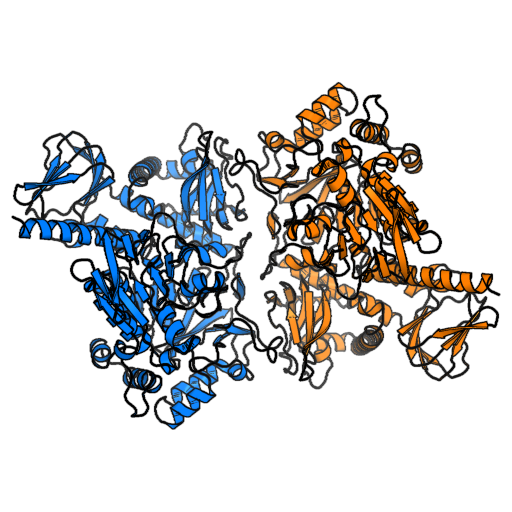5 487 GLY A O 1
ATOM 3915 N N . ASP A 1 488 ? 13.516 5.008 -3.549 1 94.19 488 ASP A N 1
ATOM 3916 C CA . ASP A 1 488 ? 14.367 4.941 -4.734 1 94.19 488 ASP A CA 1
ATOM 3917 C C . ASP A 1 488 ? 15.43 6.039 -4.707 1 94.19 488 ASP A C 1
ATOM 3919 O O . ASP A 1 488 ? 15.203 7.113 -4.148 1 94.19 488 ASP A O 1
ATOM 3923 N N . ILE A 1 489 ? 16.531 5.781 -5.324 1 93.5 489 ILE A N 1
ATOM 3924 C CA . ILE A 1 489 ? 17.609 6.754 -5.488 1 93.5 489 ILE A CA 1
ATOM 3925 C C . ILE A 1 489 ? 17.422 7.523 -6.793 1 93.5 489 ILE A C 1
ATOM 3927 O O . ILE A 1 489 ? 17.344 6.922 -7.867 1 93.5 489 ILE A O 1
ATOM 3931 N N . ILE A 1 490 ? 17.344 8.812 -6.672 1 92.38 490 ILE A N 1
ATOM 3932 C CA . ILE A 1 490 ? 17.109 9.672 -7.828 1 92.38 490 ILE A CA 1
ATOM 3933 C C . ILE A 1 490 ? 18.453 10.102 -8.422 1 92.38 490 ILE A C 1
ATOM 3935 O O . ILE A 1 490 ? 18.656 10.023 -9.633 1 92.38 490 ILE A O 1
ATOM 3939 N N . PHE A 1 491 ? 19.375 10.641 -7.383 1 89.69 491 PHE A N 1
ATOM 3940 C CA . PHE A 1 491 ? 20.766 10.977 -7.641 1 89.69 491 PHE A CA 1
ATOM 3941 C C . PHE A 1 491 ? 21.688 10.328 -6.602 1 89.69 491 PHE A C 1
ATOM 3943 O O . PHE A 1 491 ? 21.297 10.18 -5.441 1 89.69 491 PHE A O 1
ATOM 3950 N N . LYS A 1 492 ? 22.875 10 -7.156 1 89.75 492 LYS A N 1
ATOM 3951 C CA . LYS A 1 492 ? 23.875 9.469 -6.23 1 89.75 492 LYS A CA 1
ATOM 3952 C C . LYS A 1 492 ? 25 10.469 -5.988 1 89.75 492 LYS A C 1
ATOM 3954 O O . LYS A 1 492 ? 25.453 11.133 -6.918 1 89.75 492 LYS A O 1
ATOM 3959 N N . GLN A 1 493 ? 25.359 10.539 -4.777 1 89.31 493 GLN A N 1
ATOM 3960 C CA . GLN A 1 493 ? 26.469 11.406 -4.391 1 89.31 493 GLN A CA 1
ATOM 3961 C C . GLN A 1 493 ? 27.719 11.094 -5.211 1 89.31 493 GLN A C 1
ATOM 3963 O O . GLN A 1 493 ? 28.031 9.93 -5.457 1 89.31 493 GLN A O 1
ATOM 3968 N N . ASN A 1 494 ? 28.406 12.156 -5.742 1 85.75 494 ASN A N 1
ATOM 3969 C CA . ASN A 1 494 ? 29.672 12.109 -6.457 1 85.75 494 ASN A CA 1
ATOM 3970 C C . ASN A 1 494 ? 29.5 11.617 -7.891 1 85.75 494 ASN A C 1
ATOM 3972 O O . ASN A 1 494 ? 30.469 11.375 -8.594 1 85.75 494 ASN A O 1
ATOM 3976 N N . GLU A 1 495 ? 28.312 11.414 -8.305 1 86.69 495 GLU A N 1
ATOM 3977 C CA . GLU A 1 495 ? 28.062 11.055 -9.695 1 86.69 495 GLU A CA 1
ATOM 3978 C C . GLU A 1 495 ? 28.047 12.289 -10.586 1 86.69 495 GLU A C 1
ATOM 3980 O O . GLU A 1 495 ? 27.656 13.375 -10.141 1 86.69 495 GLU A O 1
ATOM 3985 N N . ALA A 1 496 ? 28.531 12.055 -11.773 1 85.44 496 ALA A N 1
ATOM 3986 C CA . ALA A 1 496 ? 28.438 13.133 -12.758 1 85.44 496 ALA A CA 1
ATOM 3987 C C . ALA A 1 496 ? 26.984 13.367 -13.172 1 85.44 496 ALA A C 1
ATOM 3989 O O . ALA A 1 496 ? 26.219 12.414 -13.32 1 85.44 496 ALA A O 1
ATOM 3990 N N . SER A 1 497 ? 26.672 14.625 -13.352 1 85.81 497 SER A N 1
ATOM 3991 C CA . SER A 1 497 ? 25.312 14.945 -13.805 1 85.81 497 SER A CA 1
ATOM 3992 C C . SER A 1 497 ? 25 14.258 -15.125 1 85.81 497 SER A C 1
ATOM 3994 O O . SER A 1 497 ? 25.859 14.172 -16.016 1 85.81 497 SER A O 1
ATOM 3996 N N . LYS A 1 498 ? 23.844 13.773 -15.281 1 82.62 498 LYS A N 1
ATOM 3997 C CA . LYS A 1 498 ? 23.391 13.133 -16.516 1 82.62 498 LYS A CA 1
ATOM 3998 C C . LYS A 1 498 ? 22.641 14.125 -17.406 1 82.62 498 LYS A C 1
ATOM 4000 O O . LYS A 1 498 ? 21.938 13.719 -18.328 1 82.62 498 LYS A O 1
ATOM 4005 N N . GLY A 1 499 ? 22.703 15.352 -16.969 1 86.56 499 GLY A N 1
ATOM 4006 C CA . GLY A 1 499 ? 22.172 16.406 -17.828 1 86.56 499 GLY A CA 1
ATOM 4007 C C . GLY A 1 499 ? 20.734 16.766 -17.516 1 86.56 499 GLY A C 1
ATOM 4008 O O . GLY A 1 499 ? 20.031 17.344 -18.359 1 86.56 499 GLY A O 1
ATOM 4009 N N . LEU A 1 500 ? 20.266 16.406 -16.328 1 90.06 500 LEU A N 1
ATOM 4010 C CA . LEU A 1 500 ? 18.875 16.719 -15.977 1 90.06 500 LEU A CA 1
ATOM 4011 C C . LEU A 1 500 ? 18.812 17.406 -14.617 1 90.06 500 LEU A C 1
ATOM 4013 O O . LEU A 1 500 ? 19.625 17.141 -13.742 1 90.06 500 LEU A O 1
ATOM 4017 N N . ILE A 1 501 ? 17.906 18.344 -14.5 1 92.06 501 ILE A N 1
ATOM 4018 C CA . ILE A 1 501 ? 17.484 18.906 -13.219 1 92.06 501 ILE A CA 1
ATOM 4019 C C . ILE A 1 501 ? 16 18.609 -13 1 92.06 501 ILE A C 1
ATOM 4021 O O . ILE A 1 501 ? 15.266 18.344 -13.961 1 92.06 501 ILE A O 1
ATOM 4025 N N . TYR A 1 502 ? 15.602 18.594 -11.742 1 94.81 502 TYR A N 1
ATOM 4026 C CA . TYR A 1 502 ? 14.234 18.172 -11.469 1 94.81 502 TYR A CA 1
ATOM 4027 C C . TYR A 1 502 ? 13.484 19.234 -10.672 1 94.81 502 TYR A C 1
ATOM 4029 O O . TYR A 1 502 ? 14.086 19.969 -9.883 1 94.81 502 TYR A O 1
ATOM 4037 N N . ILE A 1 503 ? 12.266 19.359 -10.93 1 94.88 503 ILE A N 1
ATOM 4038 C CA . ILE A 1 503 ? 11.305 20.031 -10.062 1 94.88 503 ILE A CA 1
ATOM 4039 C C . ILE A 1 503 ? 10.398 19 -9.391 1 94.88 503 ILE A C 1
ATOM 4041 O O . ILE A 1 503 ? 9.812 18.156 -10.07 1 94.88 503 ILE A O 1
ATOM 4045 N N . ILE A 1 504 ? 10.328 19.016 -8.078 1 95.94 504 ILE A N 1
ATOM 4046 C CA . ILE A 1 504 ? 9.43 18.094 -7.391 1 95.94 504 ILE A CA 1
ATOM 4047 C C . ILE A 1 504 ? 7.984 18.562 -7.562 1 95.94 504 ILE A C 1
ATOM 4049 O O . ILE A 1 504 ? 7.629 19.656 -7.141 1 95.94 504 ILE A O 1
ATOM 4053 N N . LEU A 1 505 ? 7.176 17.766 -8.172 1 95.06 505 LEU A N 1
ATOM 4054 C CA . LEU A 1 505 ? 5.777 18.109 -8.391 1 95.06 505 LEU A CA 1
ATOM 4055 C C . LEU A 1 505 ? 4.895 17.562 -7.273 1 95.06 505 LEU A C 1
ATOM 4057 O O . LEU A 1 505 ? 3.924 18.219 -6.871 1 95.06 505 LEU A O 1
ATOM 4061 N N . THR A 1 506 ? 5.137 16.328 -6.852 1 94.56 506 THR A N 1
ATOM 4062 C CA . THR A 1 506 ? 4.438 15.711 -5.734 1 94.56 506 THR A CA 1
ATOM 4063 C C . THR A 1 506 ? 5.406 14.914 -4.867 1 94.56 506 THR A C 1
ATOM 4065 O O . THR A 1 506 ? 6.367 14.328 -5.379 1 94.56 506 THR A O 1
ATOM 4068 N N . GLY A 1 507 ? 5.137 14.977 -3.572 1 95.31 507 GLY A N 1
ATOM 4069 C CA . GLY A 1 507 ? 5.934 14.195 -2.645 1 95.31 507 GLY A CA 1
ATOM 4070 C C . GLY A 1 507 ? 7.117 14.953 -2.082 1 95.31 507 GLY A C 1
ATOM 4071 O O . GLY A 1 507 ? 7.133 16.188 -2.086 1 95.31 507 GLY A O 1
ATOM 4072 N N . SER A 1 508 ? 8.062 14.148 -1.445 1 95.38 508 SER A N 1
ATOM 4073 C CA . SER A 1 508 ? 9.242 14.734 -0.809 1 95.38 508 SER A CA 1
ATOM 4074 C C . SER A 1 508 ? 10.484 13.898 -1.072 1 95.38 508 SER A C 1
ATOM 4076 O O . SER A 1 508 ? 10.391 12.695 -1.32 1 95.38 508 SER A O 1
ATOM 4078 N N . CYS A 1 509 ? 11.57 14.562 -1.122 1 95.44 509 CYS A N 1
ATOM 4079 C CA . CYS A 1 509 ? 12.875 13.922 -1.302 1 95.44 509 CYS A CA 1
ATOM 4080 C C . CYS A 1 509 ? 13.812 14.258 -0.151 1 95.44 509 CYS A C 1
ATOM 4082 O O . CYS A 1 509 ? 13.703 15.328 0.45 1 95.44 509 CYS A O 1
ATOM 4084 N N . SER A 1 510 ? 14.641 13.359 0.179 1 94.06 510 SER A N 1
ATOM 4085 C CA . SER A 1 510 ? 15.68 13.586 1.183 1 94.06 510 SER A CA 1
ATOM 4086 C C . SER A 1 510 ? 17.031 13.82 0.53 1 94.06 510 SER A C 1
ATOM 4088 O O . SER A 1 510 ? 17.422 13.102 -0.388 1 94.06 510 SER A O 1
ATOM 4090 N N . VAL A 1 511 ? 17.672 14.859 0.915 1 91.62 511 VAL A N 1
ATOM 4091 C CA . VAL A 1 511 ? 19.062 15.094 0.532 1 91.62 511 VAL A CA 1
ATOM 4092 C C . VAL A 1 511 ? 20 14.367 1.496 1 91.62 511 VAL A C 1
ATOM 4094 O O . VAL A 1 511 ? 20.141 14.773 2.652 1 91.62 511 VAL A O 1
ATOM 4097 N N . MET A 1 512 ? 20.625 13.312 0.983 1 92.62 512 MET A N 1
ATOM 4098 C CA . MET A 1 512 ? 21.422 12.43 1.828 1 92.62 512 MET A CA 1
ATOM 4099 C C . MET A 1 512 ? 22.906 12.609 1.533 1 92.62 512 MET A C 1
ATOM 4101 O O . MET A 1 512 ? 23.312 12.617 0.371 1 92.62 512 MET A O 1
ATOM 4105 N N . TYR A 1 513 ? 23.688 12.789 2.559 1 90.06 513 TYR A N 1
ATOM 4106 C CA . TYR A 1 513 ? 25.125 12.961 2.41 1 90.06 513 TYR A CA 1
ATOM 4107 C C . TYR A 1 513 ? 25.875 11.898 3.199 1 90.06 513 TYR A C 1
ATOM 4109 O O . TYR A 1 513 ? 25.609 11.68 4.383 1 90.06 513 TYR A O 1
ATOM 4117 N N . HIS A 1 514 ? 26.703 11.188 2.521 1 87.12 514 HIS A N 1
ATOM 4118 C CA . HIS A 1 514 ? 27.578 10.203 3.152 1 87.12 514 HIS A CA 1
ATOM 4119 C C . HIS A 1 514 ? 29 10.734 3.277 1 87.12 514 HIS A C 1
ATOM 4121 O O . HIS A 1 514 ? 29.641 11.047 2.273 1 87.12 514 HIS A O 1
ATOM 4127 N N . ASP A 1 515 ? 29.562 10.867 4.516 1 83.5 515 ASP A N 1
ATOM 4128 C CA . ASP A 1 515 ? 30.891 11.438 4.727 1 83.5 515 ASP A CA 1
ATOM 4129 C C . ASP A 1 515 ? 31.953 10.352 4.746 1 83.5 515 ASP A C 1
ATOM 4131 O O . ASP A 1 515 ? 33.094 10.602 5.164 1 83.5 515 ASP A O 1
ATOM 4135 N N . GLY A 1 516 ? 31.641 9.203 4.25 1 75.44 516 GLY A N 1
ATOM 4136 C CA . GLY A 1 516 ? 32.562 8.078 4.27 1 75.44 516 GLY A CA 1
ATOM 4137 C C . GLY A 1 516 ? 32.344 7.137 5.434 1 75.44 516 GLY A C 1
ATOM 4138 O O . GLY A 1 516 ? 32.719 5.965 5.371 1 75.44 516 GLY A O 1
ATOM 4139 N N . LYS A 1 517 ? 31.766 7.711 6.527 1 75.19 517 LYS A N 1
ATOM 4140 C CA . LYS A 1 517 ? 31.547 6.895 7.719 1 75.19 517 LYS A CA 1
ATOM 4141 C C . LYS A 1 517 ? 30.047 6.773 8.031 1 75.19 517 LYS A C 1
ATOM 4143 O O . LYS A 1 517 ? 29.578 5.699 8.406 1 75.19 517 LYS A O 1
ATOM 4148 N N . THR A 1 518 ? 29.391 7.883 7.91 1 85.31 518 THR A N 1
ATOM 4149 C CA . THR A 1 518 ? 27.984 7.961 8.32 1 85.31 518 THR A CA 1
ATOM 4150 C C . THR A 1 518 ? 27.141 8.609 7.234 1 85.31 518 THR A C 1
ATOM 4152 O O . THR A 1 518 ? 27.609 9.469 6.5 1 85.31 518 THR A O 1
ATOM 4155 N N . LEU A 1 519 ? 25.953 8.062 7.094 1 89.25 519 LEU A N 1
ATOM 4156 C CA . LEU A 1 519 ? 24.938 8.664 6.234 1 89.25 519 LEU A CA 1
ATOM 4157 C C . LEU A 1 519 ? 24.047 9.617 7.031 1 89.25 519 LEU A C 1
ATOM 4159 O O . LEU A 1 519 ? 23.562 9.266 8.109 1 89.25 519 LEU A O 1
ATOM 4163 N N . SER A 1 520 ? 23.906 10.828 6.594 1 88.75 520 SER A N 1
ATOM 4164 C CA . SER A 1 520 ? 23.078 11.797 7.289 1 88.75 520 SER A CA 1
ATOM 4165 C C . SER A 1 520 ? 22.156 12.523 6.32 1 88.75 520 SER A C 1
ATOM 4167 O O . SER A 1 520 ? 22.531 12.797 5.18 1 88.75 520 SER A O 1
ATOM 4169 N N . GLU A 1 521 ? 20.969 12.805 6.777 1 88.12 521 GLU A N 1
ATOM 4170 C CA . GLU A 1 521 ? 20.047 13.641 6.016 1 88.12 521 GLU A CA 1
ATOM 4171 C C . GLU A 1 521 ? 20.328 15.125 6.234 1 88.12 521 GLU A C 1
ATOM 4173 O O . GLU A 1 521 ? 20.25 15.617 7.359 1 88.12 521 GLU A O 1
ATOM 4178 N N . LYS A 1 522 ? 20.609 15.812 5.188 1 83.56 522 LYS A N 1
ATOM 4179 C CA . LYS A 1 522 ? 21 17.219 5.297 1 83.56 522 LYS A CA 1
ATOM 4180 C C . LYS A 1 522 ? 19.781 18.141 5.125 1 83.56 522 LYS A C 1
ATOM 4182 O O . LYS A 1 522 ? 19.766 19.25 5.648 1 83.56 522 LYS A O 1
ATOM 4187 N N . ALA A 1 523 ? 18.859 17.688 4.316 1 84.94 523 ALA A N 1
ATOM 4188 C CA . ALA A 1 523 ? 17.688 18.516 4.047 1 84.94 523 ALA A CA 1
ATOM 4189 C C . ALA A 1 523 ? 16.547 17.672 3.488 1 84.94 523 ALA A C 1
ATOM 4191 O O . ALA A 1 523 ? 16.766 16.547 3.02 1 84.94 523 ALA A O 1
ATOM 4192 N N . ARG A 1 524 ? 15.43 18.203 3.639 1 89.25 524 ARG A N 1
ATOM 4193 C CA . ARG A 1 524 ? 14.234 17.641 3.006 1 89.25 524 ARG A CA 1
ATOM 4194 C C . ARG A 1 524 ? 13.664 18.609 1.972 1 89.25 524 ARG A C 1
ATOM 4196 O O . ARG A 1 524 ? 13.539 19.812 2.234 1 89.25 524 ARG A O 1
ATOM 4203 N N . LYS A 1 525 ? 13.484 18.094 0.796 1 92.19 525 LYS A N 1
ATOM 4204 C CA . LYS A 1 525 ? 12.891 18.891 -0.28 1 92.19 525 LYS A CA 1
ATOM 4205 C C . LYS A 1 525 ? 11.445 18.469 -0.543 1 92.19 525 LYS A C 1
ATOM 4207 O O . LYS A 1 525 ? 11.117 17.281 -0.449 1 92.19 525 LYS A O 1
ATOM 4212 N N . GLU A 1 526 ? 10.602 19.422 -0.802 1 92.38 526 GLU A N 1
ATOM 4213 C CA . GLU A 1 526 ? 9.172 19.156 -0.971 1 92.38 526 GLU A CA 1
ATOM 4214 C C . GLU A 1 526 ? 8.672 19.688 -2.314 1 92.38 526 GLU A C 1
ATOM 4216 O O . GLU A 1 526 ? 9.43 20.297 -3.068 1 92.38 526 GLU A O 1
ATOM 4221 N N . ALA A 1 527 ? 7.41 19.359 -2.635 1 93.38 527 ALA A N 1
ATOM 4222 C CA . ALA A 1 527 ? 6.805 19.828 -3.879 1 93.38 527 ALA A CA 1
ATOM 4223 C C . ALA A 1 527 ? 7.016 21.328 -4.066 1 93.38 527 ALA A C 1
ATOM 4225 O O . ALA A 1 527 ? 6.824 22.109 -3.135 1 93.38 527 ALA A O 1
ATOM 4226 N N . GLY A 1 528 ? 7.457 21.688 -5.242 1 91.44 528 GLY A N 1
ATOM 4227 C CA . GLY A 1 528 ? 7.777 23.078 -5.535 1 91.44 528 GLY A CA 1
ATOM 4228 C C . GLY A 1 528 ? 9.266 23.359 -5.539 1 91.44 528 GLY A C 1
ATOM 4229 O O . GLY A 1 528 ? 9.719 24.359 -6.105 1 91.44 528 GLY A O 1
ATOM 4230 N N . ASP A 1 529 ? 10.047 22.469 -4.938 1 91.75 529 ASP A N 1
ATOM 4231 C CA . ASP A 1 529 ? 11.492 22.656 -4.84 1 91.75 529 ASP A CA 1
ATOM 4232 C C . ASP A 1 529 ? 12.203 22.094 -6.062 1 91.75 529 ASP A C 1
ATOM 4234 O O . ASP A 1 529 ? 11.672 21.203 -6.742 1 91.75 529 ASP A O 1
ATOM 4238 N N . PHE A 1 530 ? 13.383 22.609 -6.305 1 91.69 530 PHE A N 1
ATOM 4239 C CA . PHE A 1 530 ? 14.273 22.094 -7.34 1 91.69 530 PHE A CA 1
ATOM 4240 C C . PHE A 1 530 ? 15.297 21.141 -6.746 1 91.69 530 PHE A C 1
ATOM 4242 O O . PHE A 1 530 ? 15.711 21.297 -5.594 1 91.69 530 PHE A O 1
ATOM 4249 N N . VAL A 1 531 ? 15.656 20.188 -7.496 1 91.25 531 VAL A N 1
ATOM 4250 C CA . VAL A 1 531 ? 16.719 19.25 -7.113 1 91.25 531 VAL A CA 1
ATOM 4251 C C . VAL A 1 531 ? 17.719 19.109 -8.25 1 91.25 531 VAL A C 1
ATOM 4253 O O . VAL A 1 531 ? 17.344 19 -9.414 1 91.25 531 VAL A O 1
ATOM 4256 N N . GLY A 1 532 ? 19.031 19.125 -7.922 1 87.56 532 GLY A N 1
ATOM 4257 C CA . GLY A 1 532 ? 20.094 18.984 -8.906 1 87.56 532 GLY A CA 1
ATOM 4258 C C . GLY A 1 532 ? 20.438 20.281 -9.609 1 87.56 532 GLY A C 1
ATOM 4259 O O . GLY A 1 532 ? 21.266 20.297 -10.516 1 87.56 532 GLY A O 1
ATOM 4260 N N . GLU A 1 533 ? 19.875 21.391 -9.211 1 83.38 533 GLU A N 1
ATOM 4261 C CA . GLU A 1 533 ? 20.031 22.672 -9.898 1 83.38 533 GLU A CA 1
ATOM 4262 C C . GLU A 1 533 ? 21.422 23.234 -9.68 1 83.38 533 GLU A C 1
ATOM 4264 O O . GLU A 1 533 ? 21.922 24 -10.516 1 83.38 533 GLU A O 1
ATOM 4269 N N . MET A 1 534 ? 22.016 22.891 -8.641 1 79 534 MET A N 1
ATOM 4270 C CA . MET A 1 534 ? 23.328 23.438 -8.32 1 79 534 MET A CA 1
ATOM 4271 C C . MET A 1 534 ? 24.359 23 -9.352 1 79 534 MET A C 1
ATOM 4273 O O . MET A 1 534 ? 25.312 23.734 -9.625 1 79 534 MET A O 1
ATOM 4277 N N . ALA A 1 535 ? 24.156 21.875 -9.914 1 78.62 535 ALA A N 1
ATOM 4278 C CA . ALA A 1 535 ? 25.094 21.344 -10.914 1 78.62 535 ALA A CA 1
ATOM 4279 C C . ALA A 1 535 ? 25.062 22.172 -12.195 1 78.62 535 ALA A C 1
ATOM 4281 O O . ALA A 1 535 ? 26 22.156 -12.984 1 78.62 535 ALA A O 1
ATOM 4282 N N . VAL A 1 536 ? 24.016 22.969 -12.352 1 79.19 536 VAL A N 1
ATOM 4283 C CA . VAL A 1 536 ? 23.844 23.734 -13.578 1 79.19 536 VAL A CA 1
ATOM 4284 C C . VAL A 1 536 ? 24.906 24.828 -13.664 1 79.19 536 VAL A C 1
ATOM 4286 O O . VAL A 1 536 ? 25.391 25.141 -14.75 1 79.19 536 VAL A O 1
ATOM 4289 N N . LEU A 1 537 ? 25.234 25.328 -12.516 1 79.44 537 LEU A N 1
ATOM 4290 C CA . LEU A 1 537 ? 26.156 26.453 -12.508 1 79.44 537 LEU A CA 1
ATOM 4291 C C . LEU A 1 537 ? 27.547 26.031 -12.031 1 79.44 537 LEU A C 1
ATOM 4293 O O . LEU A 1 537 ? 28.484 26.812 -12.055 1 79.44 537 LEU A O 1
ATOM 4297 N N . ASP A 1 538 ? 27.562 24.766 -11.57 1 75.94 538 ASP A N 1
ATOM 4298 C CA . ASP A 1 538 ? 28.844 24.25 -11.109 1 75.94 538 ASP A CA 1
ATOM 4299 C C . ASP A 1 538 ? 29.688 23.734 -12.273 1 75.94 538 ASP A C 1
ATOM 4301 O O . ASP A 1 538 ? 29.188 22.984 -13.117 1 75.94 538 ASP A O 1
ATOM 4305 N N . ASP A 1 539 ? 30.859 24.156 -12.297 1 71 539 ASP A N 1
ATOM 4306 C CA . ASP A 1 539 ? 31.766 23.781 -13.375 1 71 539 ASP A CA 1
ATOM 4307 C C . ASP A 1 539 ? 32.062 22.297 -13.359 1 71 539 ASP A C 1
ATOM 4309 O O . ASP A 1 539 ? 32.219 21.672 -14.406 1 71 539 ASP A O 1
ATOM 4313 N N . ASN A 1 540 ? 32.125 21.641 -12.188 1 73.75 540 ASN A N 1
ATOM 4314 C CA . ASN A 1 540 ? 32.531 20.25 -12.062 1 73.75 540 ASN A CA 1
ATOM 4315 C C . ASN A 1 540 ? 31.344 19.312 -12.312 1 73.75 540 ASN A C 1
ATOM 4317 O O . ASN A 1 540 ? 31.531 18.125 -12.578 1 73.75 540 ASN A O 1
ATOM 4321 N N . LYS A 1 541 ? 30.203 19.766 -12.297 1 79.44 541 LYS A N 1
ATOM 4322 C CA . LYS A 1 541 ? 28.953 19.062 -12.586 1 79.44 541 LYS A CA 1
ATOM 4323 C C . LYS A 1 541 ? 28.859 17.766 -11.797 1 79.44 541 LYS A C 1
ATOM 4325 O O . LYS A 1 541 ? 28.453 16.734 -12.336 1 79.44 541 LYS A O 1
ATOM 4330 N N . VAL A 1 542 ? 29.453 17.688 -10.602 1 83.94 542 VAL A N 1
ATOM 4331 C CA . VAL A 1 542 ? 29.359 16.516 -9.75 1 83.94 542 VAL A CA 1
ATOM 4332 C C . VAL A 1 542 ? 28.328 16.75 -8.656 1 83.94 542 VAL A C 1
ATOM 4334 O O . VAL A 1 542 ? 28.25 17.828 -8.086 1 83.94 542 VAL A O 1
ATOM 4337 N N . ARG A 1 543 ? 27.562 15.719 -8.391 1 87 543 ARG A N 1
ATOM 4338 C CA . ARG A 1 543 ? 26.531 15.812 -7.367 1 87 543 ARG A CA 1
ATOM 4339 C C . ARG A 1 543 ? 27.156 15.82 -5.969 1 87 543 ARG A C 1
ATOM 4341 O O . ARG A 1 543 ? 27.984 14.969 -5.648 1 87 543 ARG A O 1
ATOM 4348 N N . SER A 1 544 ? 26.75 16.75 -5.16 1 83.81 544 SER A N 1
ATOM 4349 C CA . SER A 1 544 ? 27.328 16.891 -3.826 1 83.81 544 SER A CA 1
ATOM 4350 C C . SER A 1 544 ? 26.656 15.953 -2.83 1 83.81 544 SER A C 1
ATOM 4352 O O . SER A 1 544 ? 27.219 15.656 -1.776 1 83.81 544 SER A O 1
ATOM 4354 N N . ALA A 1 545 ? 25.438 15.477 -3.113 1 89.56 545 ALA A N 1
ATOM 4355 C CA . ALA A 1 545 ? 24.672 14.602 -2.23 1 89.56 545 ALA A CA 1
ATOM 4356 C C . ALA A 1 545 ? 23.75 13.688 -3.035 1 89.56 545 ALA A C 1
ATOM 4358 O O . ALA A 1 545 ? 23.531 13.898 -4.227 1 89.56 545 ALA A O 1
ATOM 4359 N N . SER A 1 546 ? 23.328 12.625 -2.391 1 92.38 546 SER A N 1
ATOM 4360 C CA . SER A 1 546 ? 22.312 11.766 -2.992 1 92.38 546 SER A CA 1
ATOM 4361 C C . SER A 1 546 ? 20.906 12.297 -2.729 1 92.38 546 SER A C 1
ATOM 4363 O O . SER A 1 546 ? 20.656 12.883 -1.675 1 92.38 546 SER A O 1
ATOM 4365 N N . ILE A 1 547 ? 20.109 12.219 -3.686 1 93.94 547 ILE A N 1
ATOM 4366 C CA . ILE A 1 547 ? 18.703 12.531 -3.52 1 93.94 547 ILE A CA 1
ATOM 4367 C C . ILE A 1 547 ? 17.891 11.242 -3.479 1 93.94 547 ILE A C 1
ATOM 4369 O O . ILE A 1 547 ? 17.938 10.438 -4.418 1 93.94 547 ILE A O 1
ATOM 4373 N N . VAL A 1 548 ? 17.188 11.023 -2.404 1 95.38 548 VAL A N 1
ATOM 4374 C CA . VAL A 1 548 ? 16.391 9.82 -2.197 1 95.38 548 VAL A CA 1
ATOM 4375 C C . VAL A 1 548 ? 14.906 10.188 -2.127 1 95.38 548 VAL A C 1
ATOM 4377 O O . VAL A 1 548 ? 14.531 11.156 -1.46 1 95.38 548 VAL A O 1
ATOM 4380 N N . ALA A 1 549 ? 14.062 9.453 -2.854 1 96.19 549 ALA A N 1
ATOM 4381 C CA . ALA A 1 549 ? 12.625 9.664 -2.736 1 96.19 549 ALA A CA 1
ATOM 4382 C C . ALA A 1 549 ? 12.117 9.242 -1.356 1 96.19 549 ALA A C 1
ATOM 4384 O O . ALA A 1 549 ? 11.938 8.055 -1.089 1 96.19 549 ALA A O 1
ATOM 4385 N N . ALA A 1 550 ? 11.844 10.188 -0.501 1 95.44 550 ALA A N 1
ATOM 4386 C CA . ALA A 1 550 ? 11.359 9.875 0.84 1 95.44 550 ALA A CA 1
ATOM 4387 C C . ALA A 1 550 ? 9.93 9.352 0.794 1 95.44 550 ALA A C 1
ATOM 4389 O O . ALA A 1 550 ? 9.492 8.625 1.697 1 95.44 550 ALA A O 1
ATOM 4390 N N . THR A 1 551 ? 9.156 9.727 -0.143 1 96.38 551 THR A N 1
ATOM 4391 C CA . THR A 1 551 ? 7.812 9.289 -0.5 1 96.38 551 THR A CA 1
ATOM 4392 C C . THR A 1 551 ? 7.746 8.891 -1.972 1 96.38 551 THR A C 1
ATOM 4394 O O . THR A 1 551 ? 8.75 8.945 -2.682 1 96.38 551 THR A O 1
ATOM 4397 N N . PRO A 1 552 ? 6.551 8.312 -2.443 1 94.88 552 PRO A N 1
ATOM 4398 C CA . PRO A 1 552 ? 6.418 8.352 -3.902 1 94.88 552 PRO A CA 1
ATOM 4399 C C . PRO A 1 552 ? 6.488 9.766 -4.461 1 94.88 552 PRO A C 1
ATOM 4401 O O . PRO A 1 552 ? 5.891 10.688 -3.9 1 94.88 552 PRO A O 1
ATOM 4404 N N . VAL A 1 553 ? 7.324 9.969 -5.504 1 96.25 553 VAL A N 1
ATOM 4405 C CA . VAL A 1 553 ? 7.527 11.336 -5.984 1 96.25 553 VAL A CA 1
ATOM 4406 C C . VAL A 1 553 ? 7.301 11.391 -7.492 1 96.25 553 VAL A C 1
ATOM 4408 O O . VAL A 1 553 ? 7.605 10.43 -8.211 1 96.25 553 VAL A O 1
ATOM 4411 N N . THR A 1 554 ? 6.676 12.398 -7.973 1 95.69 554 THR A N 1
ATOM 4412 C CA . THR A 1 554 ? 6.613 12.789 -9.375 1 95.69 554 THR A CA 1
ATOM 4413 C C . THR A 1 554 ? 7.484 14.008 -9.641 1 95.69 554 THR A C 1
ATOM 4415 O O . THR A 1 554 ? 7.348 15.031 -8.969 1 95.69 554 THR A O 1
ATOM 4418 N N . LEU A 1 555 ? 8.375 13.906 -10.586 1 95.81 555 LEU A N 1
ATOM 4419 C CA . LEU A 1 555 ? 9.312 14.977 -10.906 1 95.81 555 LEU A CA 1
ATOM 4420 C C . LEU A 1 555 ? 9.109 15.461 -12.336 1 95.81 555 LEU A C 1
ATOM 4422 O O . LEU A 1 555 ? 8.734 14.688 -13.219 1 95.81 555 LEU A O 1
ATOM 4426 N N . CYS A 1 556 ? 9.266 16.688 -12.5 1 94.75 556 CYS A N 1
ATOM 4427 C CA . CYS A 1 556 ? 9.469 17.266 -13.828 1 94.75 556 CYS A CA 1
ATOM 4428 C C . CYS A 1 556 ? 10.953 17.344 -14.172 1 94.75 556 CYS A C 1
ATOM 4430 O O . CYS A 1 556 ? 11.703 18.078 -13.531 1 94.75 556 CYS A O 1
ATOM 4432 N N . ALA A 1 557 ? 11.359 16.578 -15.125 1 94 557 ALA A N 1
ATOM 4433 C CA . ALA A 1 557 ? 12.75 16.578 -15.562 1 94 557 ALA A CA 1
ATOM 4434 C C . ALA A 1 557 ? 12.984 17.641 -16.641 1 94 557 ALA A C 1
ATOM 4436 O O . ALA A 1 557 ? 12.227 17.734 -17.609 1 94 557 ALA A O 1
ATOM 4437 N N . ILE A 1 558 ? 14.016 18.484 -16.422 1 92.31 558 ILE A N 1
ATOM 4438 C CA . ILE A 1 558 ? 14.383 19.547 -17.344 1 92.31 558 ILE A CA 1
ATOM 4439 C C . ILE A 1 558 ? 15.836 19.359 -17.797 1 92.31 558 ILE A C 1
ATOM 4441 O O . ILE A 1 558 ? 16.703 19.047 -16.984 1 92.31 558 ILE A O 1
ATOM 4445 N N . ASP A 1 559 ? 16.047 19.547 -19.047 1 91.44 559 ASP A N 1
ATOM 4446 C CA . ASP A 1 559 ? 17.391 19.469 -19.594 1 91.44 559 ASP A CA 1
ATOM 4447 C C . ASP A 1 559 ? 18.297 20.547 -18.984 1 91.44 559 ASP A C 1
ATOM 4449 O O . ASP A 1 559 ? 17.938 21.719 -18.984 1 91.44 559 ASP A O 1
ATOM 4453 N N . GLU A 1 560 ? 19.406 20.125 -18.453 1 91.38 560 GLU A N 1
ATOM 4454 C CA . GLU A 1 560 ? 20.328 21.016 -17.75 1 91.38 560 GLU A CA 1
ATOM 4455 C C . GLU A 1 560 ? 20.844 22.109 -18.672 1 91.38 560 GLU A C 1
ATOM 4457 O O . GLU A 1 560 ? 20.953 23.266 -18.266 1 91.38 560 GLU A O 1
ATOM 4462 N N . LYS A 1 561 ? 21.219 21.766 -19.875 1 89.5 561 LYS A N 1
ATOM 4463 C CA . LYS A 1 561 ? 21.766 22.734 -20.828 1 89.5 561 LYS A CA 1
ATOM 4464 C C . LYS A 1 561 ? 20.719 23.781 -21.203 1 89.5 561 LYS A C 1
ATOM 4466 O O . LYS A 1 561 ? 21.016 24.969 -21.281 1 89.5 561 LYS A O 1
ATOM 4471 N N . LEU A 1 562 ? 19.562 23.297 -21.469 1 92.25 562 LEU A N 1
ATOM 4472 C CA . LEU A 1 562 ? 18.469 24.203 -21.797 1 92.25 562 LEU A CA 1
ATOM 4473 C C . LEU A 1 562 ? 18.203 25.172 -20.641 1 92.25 562 LEU A C 1
ATOM 4475 O O . LEU A 1 562 ? 18 26.359 -20.859 1 92.25 562 LEU A O 1
ATOM 4479 N N . PHE A 1 563 ? 18.188 24.672 -19.453 1 92.12 563 PHE A N 1
ATOM 4480 C CA . PHE A 1 563 ? 17.953 25.5 -18.266 1 92.12 563 PHE A CA 1
ATOM 4481 C C . PHE A 1 563 ? 19.062 26.531 -18.094 1 92.12 563 PHE A C 1
ATOM 4483 O O . PHE A 1 563 ? 18.797 27.672 -17.734 1 92.12 563 PHE A O 1
ATOM 4490 N N . HIS A 1 564 ? 20.234 26.078 -18.281 1 91.81 564 HIS A N 1
ATOM 4491 C CA . HIS A 1 564 ? 21.375 27 -18.219 1 91.81 564 HIS A CA 1
ATOM 4492 C C . HIS A 1 564 ? 21.25 28.109 -19.25 1 91.81 564 HIS A C 1
ATOM 4494 O O . HIS A 1 564 ? 21.5 29.281 -18.938 1 91.81 564 HIS A O 1
ATOM 4500 N N . GLU A 1 565 ? 20.922 27.766 -20.453 1 92.69 565 GLU A N 1
ATOM 4501 C CA . GLU A 1 565 ? 20.719 28.75 -21.516 1 92.69 565 GLU A CA 1
ATOM 4502 C C . GLU A 1 565 ? 19.625 29.75 -21.125 1 92.69 565 GLU A C 1
ATOM 4504 O O . GLU A 1 565 ? 19.766 30.953 -21.391 1 92.69 565 GLU A O 1
ATOM 4509 N N . PHE A 1 566 ? 18.625 29.297 -20.578 1 93.25 566 PHE A N 1
ATOM 4510 C CA . PHE A 1 566 ? 17.547 30.141 -20.078 1 93.25 566 PHE A CA 1
ATOM 4511 C C . PHE A 1 566 ? 18.062 31.156 -19.062 1 93.25 566 PHE A C 1
ATOM 4513 O O . PHE A 1 566 ? 17.797 32.344 -19.172 1 93.25 566 PHE A O 1
ATOM 4520 N N . LEU A 1 567 ? 18.812 30.609 -18.062 1 93.12 567 LEU A N 1
ATOM 4521 C CA . LEU A 1 567 ? 19.328 31.484 -17.016 1 93.12 567 LEU A CA 1
ATOM 4522 C C . LEU A 1 567 ? 20.219 32.562 -17.625 1 93.12 567 LEU A C 1
ATOM 4524 O O . LEU A 1 567 ? 20.156 33.719 -17.188 1 93.12 567 LEU A O 1
ATOM 4528 N N . ILE A 1 568 ? 21 32.219 -18.594 1 92.44 568 ILE A N 1
ATOM 4529 C CA . ILE A 1 568 ? 21.906 33.188 -19.234 1 92.44 568 ILE A CA 1
ATOM 4530 C C . ILE A 1 568 ? 21.094 34.188 -20.031 1 92.44 568 ILE A C 1
ATOM 4532 O O . ILE A 1 568 ? 21.281 35.406 -19.875 1 92.44 568 ILE A O 1
ATOM 4536 N N . ALA A 1 569 ? 20.234 33.688 -20.797 1 93.19 569 ALA A N 1
ATOM 4537 C CA . ALA A 1 569 ? 19.484 34.531 -21.734 1 93.19 569 ALA A CA 1
ATOM 4538 C C . ALA A 1 569 ? 18.625 35.531 -20.984 1 93.19 569 ALA A C 1
ATOM 4540 O O . ALA A 1 569 ? 18.438 36.656 -21.453 1 93.19 569 ALA A O 1
ATOM 4541 N N . GLU A 1 570 ? 18.125 35.188 -19.844 1 93.88 570 GLU A N 1
ATOM 4542 C CA . GLU A 1 570 ? 17.25 36.094 -19.078 1 93.88 570 GLU A CA 1
ATOM 4543 C C . GLU A 1 570 ? 18.016 36.812 -17.984 1 93.88 570 GLU A C 1
ATOM 4545 O O . GLU A 1 570 ? 17.422 37.438 -17.109 1 93.88 570 GLU A O 1
ATOM 4550 N N . ASN A 1 571 ? 19.312 36.656 -18 1 92.25 571 ASN A N 1
ATOM 4551 C CA . ASN A 1 571 ? 20.203 37.312 -17.062 1 92.25 571 ASN A CA 1
ATOM 4552 C C . ASN A 1 571 ? 19.828 37 -15.617 1 92.25 571 ASN A C 1
ATOM 4554 O O . ASN A 1 571 ? 19.625 37.938 -14.805 1 92.25 571 ASN A O 1
ATOM 4558 N N . ARG A 1 572 ? 19.672 35.688 -15.367 1 92.5 572 ARG A N 1
ATOM 4559 C CA . ARG A 1 572 ? 19.234 35.219 -14.047 1 92.5 572 ARG A CA 1
ATOM 4560 C C . ARG A 1 572 ? 20.391 34.594 -13.281 1 92.5 572 ARG A C 1
ATOM 4562 O O . ARG A 1 572 ? 20.234 34.219 -12.109 1 92.5 572 ARG A O 1
ATOM 4569 N N . VAL A 1 573 ? 21.516 34.469 -13.789 1 91.38 573 VAL A N 1
ATOM 4570 C CA . VAL A 1 573 ? 22.625 33.719 -13.211 1 91.38 573 VAL A CA 1
ATOM 4571 C C . VAL A 1 573 ? 23.016 34.344 -11.867 1 91.38 573 VAL A C 1
ATOM 4573 O O . VAL A 1 573 ? 23.125 33.625 -10.859 1 91.38 573 VAL A O 1
ATOM 4576 N N . ASP A 1 574 ? 23.203 35.594 -11.859 1 90.12 574 ASP A N 1
ATOM 4577 C CA . ASP A 1 574 ? 23.625 36.281 -10.641 1 90.12 574 ASP A CA 1
ATOM 4578 C C . ASP A 1 574 ? 22.547 36.188 -9.555 1 90.12 574 ASP A C 1
ATOM 4580 O O . ASP A 1 574 ? 22.859 36.031 -8.375 1 90.12 574 ASP A O 1
ATOM 4584 N N . GLU A 1 575 ? 21.438 36.344 -9.977 1 89.06 575 GLU A N 1
ATOM 4585 C CA . GLU A 1 575 ? 20.328 36.188 -9.047 1 89.06 575 GLU A CA 1
ATOM 4586 C C . GLU A 1 575 ? 20.312 34.812 -8.398 1 89.06 575 GLU A C 1
ATOM 4588 O O . GLU A 1 575 ? 20.172 34.719 -7.176 1 89.06 575 GLU A O 1
ATOM 4593 N N . MET A 1 576 ? 20.469 33.812 -9.227 1 88.81 576 MET A N 1
ATOM 4594 C CA . MET A 1 576 ? 20.438 32.438 -8.727 1 88.81 576 MET A CA 1
ATOM 4595 C C . MET A 1 576 ? 21.609 32.188 -7.789 1 88.81 576 MET A C 1
ATOM 4597 O O . MET A 1 576 ? 21.438 31.547 -6.75 1 88.81 576 MET A O 1
ATOM 4601 N N . ARG A 1 577 ? 22.688 32.625 -8.148 1 88.62 577 ARG A N 1
ATOM 4602 C CA . ARG A 1 577 ? 23.859 32.469 -7.293 1 88.62 577 ARG A CA 1
ATOM 4603 C C . ARG A 1 577 ? 23.641 33.125 -5.938 1 88.62 577 ARG A C 1
ATOM 4605 O O . ARG A 1 577 ? 24.016 32.594 -4.902 1 88.62 577 ARG A O 1
ATOM 4612 N N . HIS A 1 578 ? 23.078 34.312 -6.027 1 89.88 578 HIS A N 1
ATOM 4613 C CA . HIS A 1 578 ? 22.781 35.031 -4.801 1 89.88 578 HIS A CA 1
ATOM 4614 C C . HIS A 1 578 ? 21.781 34.25 -3.932 1 89.88 578 HIS A C 1
ATOM 4616 O O . HIS A 1 578 ? 22.016 34.094 -2.73 1 89.88 578 HIS A O 1
ATOM 4622 N N . LEU A 1 579 ? 20.75 33.812 -4.508 1 89.06 579 LEU A N 1
ATOM 4623 C CA . LEU A 1 579 ? 19.719 33.062 -3.787 1 89.06 579 LEU A CA 1
ATOM 4624 C C . LEU A 1 579 ? 20.297 31.812 -3.145 1 89.06 579 LEU A C 1
ATOM 4626 O O . LEU A 1 579 ? 20.047 31.531 -1.971 1 89.06 579 LEU A O 1
ATOM 4630 N N . TRP A 1 580 ? 21.094 31.141 -3.902 1 86.44 580 TRP A N 1
ATOM 4631 C CA . TRP A 1 580 ? 21.656 29.875 -3.424 1 86.44 580 TRP A CA 1
ATOM 4632 C C . TRP A 1 580 ? 22.625 30.125 -2.271 1 86.44 580 TRP A C 1
ATOM 4634 O O . TRP A 1 580 ? 22.656 29.344 -1.316 1 86.44 580 TRP A O 1
ATOM 4644 N N . LYS A 1 581 ? 23.344 31.109 -2.396 1 88 581 LYS A N 1
ATOM 4645 C CA . LYS A 1 581 ? 24.297 31.438 -1.351 1 88 581 LYS A CA 1
ATOM 4646 C C . LYS A 1 581 ? 23.594 31.812 -0.051 1 88 581 LYS A C 1
ATOM 4648 O O . LYS A 1 581 ? 23.891 31.25 1.006 1 88 581 LYS A O 1
ATOM 4653 N N . VAL A 1 582 ? 22.719 32.719 -0.179 1 90.56 582 VAL A N 1
ATOM 4654 C CA . VAL A 1 582 ? 22.016 33.188 1.008 1 90.56 582 VAL A CA 1
ATOM 4655 C C . VAL A 1 582 ? 21.234 32.031 1.633 1 90.56 582 VAL A C 1
ATOM 4657 O O . VAL A 1 582 ? 21.25 31.859 2.854 1 90.56 582 VAL A O 1
ATOM 4660 N N . ARG A 1 583 ? 20.547 31.297 0.787 1 89.25 583 ARG A N 1
ATOM 4661 C CA . ARG A 1 583 ? 19.797 30.141 1.269 1 89.25 583 ARG A CA 1
ATOM 4662 C C . ARG A 1 583 ? 20.703 29.203 2.07 1 89.25 583 ARG A C 1
ATOM 4664 O O . ARG A 1 583 ? 20.344 28.781 3.172 1 89.25 583 ARG A O 1
ATOM 4671 N N . SER A 1 584 ? 21.812 28.906 1.542 1 85.25 584 SER A N 1
ATOM 4672 C CA . SER A 1 584 ? 22.75 27.969 2.178 1 85.25 584 SER A CA 1
ATOM 4673 C C . SER A 1 584 ? 23.266 28.531 3.496 1 85.25 584 SER A C 1
ATOM 4675 O O . SER A 1 584 ? 23.562 27.781 4.43 1 85.25 584 SER A O 1
ATOM 4677 N N . GLU A 1 585 ? 23.391 29.766 3.578 1 89.5 585 GLU A N 1
ATOM 4678 C CA . GLU A 1 585 ? 23.938 30.422 4.762 1 89.5 585 GLU A CA 1
ATOM 4679 C C . GLU A 1 585 ? 22.922 30.453 5.898 1 89.5 585 GLU A C 1
ATOM 4681 O O . GLU A 1 585 ? 23.281 30.281 7.066 1 89.5 585 GLU A O 1
ATOM 4686 N N . ILE A 1 586 ? 21.688 30.641 5.504 1 89.5 586 ILE A N 1
ATOM 4687 C CA . ILE A 1 586 ? 20.719 30.828 6.582 1 89.5 586 ILE A CA 1
ATOM 4688 C C . ILE A 1 586 ? 20.078 29.5 6.945 1 89.5 586 ILE A C 1
ATOM 4690 O O . ILE A 1 586 ? 19.562 29.328 8.055 1 89.5 586 ILE A O 1
ATOM 4694 N N . GLU A 1 587 ? 20.094 28.516 6.07 1 87.88 587 GLU A N 1
ATOM 4695 C CA . GLU A 1 587 ? 19.391 27.25 6.246 1 87.88 587 GLU A CA 1
ATOM 4696 C C . GLU A 1 587 ? 19.984 26.438 7.398 1 87.88 587 GLU A C 1
ATOM 4698 O O . GLU A 1 587 ? 19.328 25.516 7.914 1 87.88 587 GLU A O 1
ATOM 4703 N N . ARG A 1 588 ? 21.062 26.75 7.902 1 83.12 588 ARG A N 1
ATOM 4704 C CA . ARG A 1 588 ? 21.719 26.016 8.984 1 83.12 588 ARG A CA 1
ATOM 4705 C C . ARG A 1 588 ? 21.203 26.469 10.344 1 83.12 588 ARG A C 1
ATOM 4707 O O . ARG A 1 588 ? 21.422 25.812 11.352 1 83.12 588 ARG A O 1
ATOM 4714 N N . PHE A 1 589 ? 20.453 27.547 10.305 1 87.31 589 PHE A N 1
ATOM 4715 C CA . PHE A 1 589 ? 20.047 28.141 11.57 1 87.31 589 PHE A CA 1
ATOM 4716 C C . PHE A 1 589 ? 18.547 28 11.773 1 87.31 589 PHE A C 1
ATOM 4718 O O . PHE A 1 589 ? 17.766 28.016 10.812 1 87.31 589 PHE A O 1
ATOM 4725 N N . TRP A 1 590 ? 18.188 27.797 13.031 1 85.94 590 TRP A N 1
ATOM 4726 C CA . TRP A 1 590 ? 16.781 27.953 13.391 1 85.94 590 TRP A CA 1
ATOM 4727 C C . TRP A 1 590 ? 16.328 29.406 13.211 1 85.94 590 TRP A C 1
ATOM 4729 O O . TRP A 1 590 ? 17.094 30.328 13.484 1 85.94 590 TRP A O 1
ATOM 4739 N N . PRO A 1 591 ? 15.203 29.641 12.742 1 88.75 591 PRO A N 1
ATOM 4740 C CA . PRO A 1 591 ? 14.188 28.672 12.305 1 88.75 591 PRO A CA 1
ATOM 4741 C C . PRO A 1 591 ? 14.273 28.359 10.812 1 88.75 591 PRO A C 1
ATOM 4743 O O . PRO A 1 591 ? 13.469 27.594 10.289 1 88.75 591 PRO A O 1
ATOM 4746 N N . PHE A 1 592 ? 15.172 28.891 10.109 1 89.38 592 PHE A N 1
ATOM 4747 C CA . PHE A 1 592 ? 15.219 28.875 8.656 1 89.38 592 PHE A CA 1
ATOM 4748 C C . PHE A 1 592 ? 15.453 27.453 8.141 1 89.38 592 PHE A C 1
ATOM 4750 O O . PHE A 1 592 ? 15.055 27.125 7.02 1 89.38 592 PHE A O 1
ATOM 4757 N N . ALA A 1 593 ? 16.047 26.672 8.984 1 83.69 593 ALA A N 1
ATOM 4758 C CA . ALA A 1 593 ? 16.328 25.297 8.617 1 83.69 593 ALA A CA 1
ATOM 4759 C C . ALA A 1 593 ? 15.047 24.531 8.289 1 83.69 593 ALA A C 1
ATOM 4761 O O . ALA A 1 593 ? 15.062 23.578 7.508 1 83.69 593 ALA A O 1
ATOM 4762 N N . GLN A 1 594 ? 13.961 24.969 8.766 1 82.44 594 GLN A N 1
ATOM 4763 C CA . GLN A 1 594 ? 12.695 24.266 8.617 1 82.44 594 GLN A CA 1
ATOM 4764 C C . GLN A 1 594 ? 11.867 24.859 7.48 1 82.44 594 GLN A C 1
ATOM 4766 O O . GLN A 1 594 ? 10.805 24.344 7.145 1 82.44 594 GLN A O 1
ATOM 4771 N N . PHE A 1 595 ? 12.383 25.938 6.883 1 87.56 595 PHE A N 1
ATOM 4772 C CA . PHE A 1 595 ? 11.625 26.625 5.836 1 87.56 595 PHE A CA 1
ATOM 4773 C C . PHE A 1 595 ? 11.789 25.906 4.5 1 87.56 595 PHE A C 1
ATOM 4775 O O . PHE A 1 595 ? 12.844 25.328 4.223 1 87.56 595 PHE A O 1
ATOM 4782 N N . ALA A 1 596 ? 10.719 25.938 3.768 1 84.44 596 ALA A N 1
ATOM 4783 C CA . ALA A 1 596 ? 10.828 25.516 2.371 1 84.44 596 ALA A CA 1
ATOM 4784 C C . ALA A 1 596 ? 11.742 26.469 1.59 1 84.44 596 ALA A C 1
ATOM 4786 O O . ALA A 1 596 ? 11.938 27.625 1.989 1 84.44 596 ALA A O 1
ATOM 4787 N N . ASP A 1 597 ? 12.234 26.031 0.512 1 88 597 ASP A N 1
ATOM 4788 C CA . ASP A 1 597 ? 13.156 26.812 -0.306 1 88 597 ASP A CA 1
ATOM 4789 C C . ASP A 1 597 ? 12.5 28.094 -0.8 1 88 597 ASP A C 1
ATOM 4791 O O . ASP A 1 597 ? 13.156 29.141 -0.9 1 88 597 ASP A O 1
ATOM 4795 N N . ASN A 1 598 ? 11.281 28 -1.027 1 85.31 598 ASN A N 1
ATOM 4796 C CA . ASN A 1 598 ? 10.602 29.172 -1.547 1 85.31 598 ASN A CA 1
ATOM 4797 C C . ASN A 1 598 ? 10.602 30.312 -0.537 1 85.31 598 ASN A C 1
ATOM 4799 O O . ASN A 1 598 ? 10.742 31.484 -0.912 1 85.31 598 ASN A O 1
ATOM 4803 N N . VAL A 1 599 ? 10.422 30 0.685 1 89.25 599 VAL A N 1
ATOM 4804 C CA . VAL A 1 599 ? 10.438 31.016 1.726 1 89.25 599 VAL A CA 1
ATOM 4805 C C . VAL A 1 599 ? 11.852 31.578 1.886 1 89.25 599 VAL A C 1
ATOM 4807 O O . VAL A 1 599 ? 12.047 32.781 1.993 1 89.25 599 VAL A O 1
ATOM 4810 N N . LYS A 1 600 ? 12.812 30.766 1.854 1 92.25 600 LYS A N 1
ATOM 4811 C CA . LYS A 1 600 ? 14.203 31.203 1.94 1 92.25 600 LYS A CA 1
ATOM 4812 C C . LYS A 1 600 ? 14.578 32.094 0.759 1 92.25 600 LYS A C 1
ATOM 4814 O O . LYS A 1 600 ? 15.289 33.094 0.923 1 92.25 600 LYS A O 1
ATOM 4819 N N . ASP A 1 601 ? 14.086 31.719 -0.316 1 91.25 601 ASP A N 1
ATOM 4820 C CA . ASP A 1 601 ? 14.383 32.5 -1.516 1 91.25 601 ASP A CA 1
ATOM 4821 C C . ASP A 1 601 ? 13.742 33.875 -1.447 1 91.25 601 ASP A C 1
ATOM 4823 O O . ASP A 1 601 ? 14.312 34.844 -1.938 1 91.25 601 ASP A O 1
ATOM 4827 N N . ARG A 1 602 ? 12.594 33.969 -0.881 1 90 602 ARG A N 1
ATOM 4828 C CA . ARG A 1 602 ? 11.969 35.281 -0.703 1 90 602 ARG A CA 1
ATOM 4829 C C . ARG A 1 602 ? 12.781 36.156 0.233 1 90 602 ARG A C 1
ATOM 4831 O O . ARG A 1 602 ? 12.938 37.344 -0.008 1 90 602 ARG A O 1
ATOM 4838 N N . ILE A 1 603 ? 13.273 35.531 1.224 1 93.12 603 ILE A N 1
ATOM 4839 C CA . ILE A 1 603 ? 14.148 36.281 2.139 1 93.12 603 ILE A CA 1
ATOM 4840 C C . ILE A 1 603 ? 15.414 36.719 1.403 1 93.12 603 ILE A C 1
ATOM 4842 O O . ILE A 1 603 ? 15.82 37.875 1.505 1 93.12 603 ILE A O 1
ATOM 4846 N N . ALA A 1 604 ? 15.945 35.812 0.678 1 93.44 604 ALA A N 1
ATOM 4847 C CA . ALA A 1 604 ? 17.188 36.094 -0.044 1 93.44 604 ALA A CA 1
ATOM 4848 C C . ALA A 1 604 ? 17 37.219 -1.054 1 93.44 604 ALA A C 1
ATOM 4850 O O . ALA A 1 604 ? 17.875 38.062 -1.225 1 93.44 604 ALA A O 1
ATOM 4851 N N . ARG A 1 605 ? 15.953 37.219 -1.679 1 91.94 605 ARG A N 1
ATOM 4852 C CA . ARG A 1 605 ? 15.68 38.25 -2.691 1 91.94 605 ARG A CA 1
ATOM 4853 C C . ARG A 1 605 ? 15.594 39.625 -2.066 1 91.94 605 ARG A C 1
ATOM 4855 O O . ARG A 1 605 ? 15.969 40.625 -2.693 1 91.94 605 ARG A O 1
ATOM 4862 N N . ALA A 1 606 ? 15.133 39.688 -0.862 1 92.81 606 ALA A N 1
ATOM 4863 C CA . ALA A 1 606 ? 14.969 40.969 -0.178 1 92.81 606 ALA A CA 1
ATOM 4864 C C . ALA A 1 606 ? 16.203 41.281 0.665 1 92.81 606 ALA A C 1
ATOM 4866 O O . ALA A 1 606 ? 16.281 42.375 1.248 1 92.81 606 ALA A O 1
ATOM 4867 N N . ALA A 1 607 ? 17.156 40.469 0.667 1 93.69 607 ALA A N 1
ATOM 4868 C CA . ALA A 1 607 ? 18.281 40.531 1.594 1 93.69 607 ALA A CA 1
ATOM 4869 C C . ALA A 1 607 ? 19.375 41.469 1.068 1 93.69 607 ALA A C 1
ATOM 4871 O O . ALA A 1 607 ? 19.672 41.469 -0.126 1 93.69 607 ALA A O 1
ATOM 4872 N N . VAL A 1 608 ? 19.875 42.281 1.945 1 94.12 608 VAL A N 1
ATOM 4873 C CA . VAL A 1 608 ? 21.078 43.062 1.698 1 94.12 608 VAL A CA 1
ATOM 4874 C C . VAL A 1 608 ? 22.172 42.656 2.682 1 94.12 608 VAL A C 1
ATOM 4876 O O . VAL A 1 608 ? 21.969 42.688 3.896 1 94.12 608 VAL A O 1
ATOM 4879 N N . ARG A 1 609 ? 23.266 42.312 2.135 1 94.25 609 ARG A N 1
ATOM 4880 C CA . ARG A 1 609 ? 24.391 41.938 2.982 1 94.25 609 ARG A CA 1
ATOM 4881 C C . ARG A 1 609 ? 25.141 43.156 3.486 1 94.25 609 ARG A C 1
ATOM 4883 O O . ARG A 1 609 ? 25.531 44.031 2.699 1 94.25 609 ARG A O 1
ATOM 4890 N N . LEU A 1 610 ? 25.359 43.188 4.797 1 95.44 610 LEU A N 1
ATOM 4891 C CA . LEU A 1 610 ? 26.062 44.312 5.406 1 95.44 610 LEU A CA 1
ATOM 4892 C C . LEU A 1 610 ? 27.312 43.844 6.152 1 95.44 610 LEU A C 1
ATOM 4894 O O . LEU A 1 610 ? 27.234 42.875 6.941 1 95.44 610 LEU A O 1
ATOM 4898 N N . ARG A 1 611 ? 28.438 44.406 5.844 1 93.94 611 ARG A N 1
ATOM 4899 C CA . ARG A 1 611 ? 29.641 44.25 6.66 1 93.94 611 ARG A CA 1
ATOM 4900 C C . ARG A 1 611 ? 29.641 45.219 7.836 1 93.94 611 ARG A C 1
ATOM 4902 O O . ARG A 1 611 ? 29.422 46.406 7.656 1 93.94 611 ARG A O 1
ATOM 4909 N N . VAL A 1 612 ? 29.797 44.719 8.969 1 97 612 VAL A N 1
ATOM 4910 C CA . VAL A 1 612 ? 29.719 45.531 10.188 1 97 612 VAL A CA 1
ATOM 4911 C C . VAL A 1 612 ? 31.062 45.5 10.898 1 97 612 VAL A C 1
ATOM 4913 O O . VAL A 1 612 ? 31.719 44.469 10.984 1 97 612 VAL A O 1
ATOM 4916 N N . ALA A 1 613 ? 31.484 46.688 11.344 1 96.5 613 ALA A N 1
ATOM 4917 C CA . ALA A 1 613 ? 32.719 46.781 12.094 1 96.5 613 ALA A CA 1
ATOM 4918 C C . ALA A 1 613 ? 32.469 46.812 13.594 1 96.5 613 ALA A C 1
ATOM 4920 O O . ALA A 1 613 ? 31.391 47.188 14.047 1 96.5 613 ALA A O 1
ATOM 4921 N N . SER A 1 614 ? 33.594 46.406 14.25 1 96.56 614 SER A N 1
ATOM 4922 C CA . SER A 1 614 ? 33.5 46.469 15.703 1 96.56 614 SER A CA 1
ATOM 4923 C C . SER A 1 614 ? 33.156 47.906 16.156 1 96.56 614 SER A C 1
ATOM 4925 O O . SER A 1 614 ? 33.719 48.875 15.672 1 96.56 614 SER A O 1
ATOM 4927 N N . GLY A 1 615 ? 32.094 47.969 16.953 1 95.62 615 GLY A N 1
ATOM 4928 C CA . GLY A 1 615 ? 31.672 49.25 17.5 1 95.62 615 GLY A CA 1
ATOM 4929 C C . GLY A 1 615 ? 30.469 49.844 16.781 1 95.62 615 GLY A C 1
ATOM 4930 O O . GLY A 1 615 ? 29.828 50.75 17.281 1 95.62 615 GLY A O 1
ATOM 4931 N N . ASP A 1 616 ? 30.141 49.312 15.641 1 96.81 616 ASP A N 1
ATOM 4932 C CA . ASP A 1 616 ? 29.016 49.844 14.883 1 96.81 616 ASP A CA 1
ATOM 4933 C C . ASP A 1 616 ? 27.688 49.562 15.609 1 96.81 616 ASP A C 1
ATOM 4935 O O . ASP A 1 616 ? 27.484 48.469 16.141 1 96.81 616 ASP A O 1
ATOM 4939 N N . THR A 1 617 ? 26.875 50.562 15.672 1 96.12 617 THR A N 1
ATOM 4940 C CA . THR A 1 617 ? 25.516 50.406 16.188 1 96.12 617 THR A CA 1
ATOM 4941 C C . THR A 1 617 ? 24.516 50.188 15.055 1 96.12 617 THR A C 1
ATOM 4943 O O . THR A 1 617 ? 24.359 51.062 14.195 1 96.12 617 THR A O 1
ATOM 4946 N N . LEU A 1 618 ? 23.859 49.094 15.078 1 94.69 618 LEU A N 1
ATOM 4947 C CA . LEU A 1 618 ? 22.938 48.75 14 1 94.69 618 LEU A CA 1
ATOM 4948 C C . LEU A 1 618 ? 21.531 49.25 14.32 1 94.69 618 LEU A C 1
ATOM 4950 O O . LEU A 1 618 ? 20.781 49.625 13.406 1 94.69 618 LEU A O 1
ATOM 4954 N N . VAL A 1 619 ? 21.203 49.062 15.578 1 94.19 619 VAL A N 1
ATOM 4955 C CA . VAL A 1 619 ? 19.922 49.531 16.078 1 94.19 619 VAL A CA 1
ATOM 4956 C C . VAL A 1 619 ? 20.094 50.281 17.375 1 94.19 619 VAL A C 1
ATOM 4958 O O . VAL A 1 619 ? 20.922 49.906 18.219 1 94.19 619 VAL A O 1
ATOM 4961 N N . GLU A 1 620 ? 19.359 51.312 17.516 1 93.94 620 GLU A N 1
ATOM 4962 C CA . GLU A 1 620 ? 19.438 52.125 18.719 1 93.94 620 GLU A CA 1
ATOM 4963 C C . GLU A 1 620 ? 18.078 52.219 19.422 1 93.94 620 GLU A C 1
ATOM 4965 O O . GLU A 1 620 ? 17.078 52.531 18.797 1 93.94 620 GLU A O 1
ATOM 4970 N N . GLN A 1 621 ? 18.188 51.969 20.688 1 92.81 621 GLN A N 1
ATOM 4971 C CA . GLN A 1 621 ? 16.969 51.969 21.484 1 92.81 621 GLN A CA 1
ATOM 4972 C C . GLN A 1 621 ? 16.234 53.312 21.359 1 92.81 621 GLN A C 1
ATOM 4974 O O . GLN A 1 621 ? 16.844 54.375 21.406 1 92.81 621 GLN A O 1
ATOM 4979 N N . GLY A 1 622 ? 14.883 53.156 21.062 1 91.62 622 GLY A N 1
ATOM 4980 C CA . GLY A 1 622 ? 14.047 54.344 20.984 1 91.62 622 GLY A CA 1
ATOM 4981 C C . GLY A 1 622 ? 13.812 54.781 19.547 1 91.62 622 GLY A C 1
ATOM 4982 O O . GLY A 1 622 ? 12.867 55.531 19.281 1 91.62 622 GLY A O 1
ATOM 4983 N N . LYS A 1 623 ? 14.664 54.406 18.656 1 91.56 623 LYS A N 1
ATOM 4984 C CA . LYS A 1 623 ? 14.5 54.812 17.266 1 91.56 623 LYS A CA 1
ATOM 4985 C C . LYS A 1 623 ? 13.359 54.031 16.609 1 91.56 623 LYS A C 1
ATOM 4987 O O . LYS A 1 623 ? 13 52.938 17.047 1 91.56 623 LYS A O 1
ATOM 4992 N N . SER A 1 624 ? 12.836 54.594 15.555 1 86.94 624 SER A N 1
ATOM 4993 C CA . SER A 1 624 ? 11.641 54.031 14.922 1 86.94 624 SER A CA 1
ATOM 4994 C C . SER A 1 624 ? 12 53.281 13.648 1 86.94 624 SER A C 1
ATOM 4996 O O . SER A 1 624 ? 11.109 52.781 12.945 1 86.94 624 SER A O 1
ATOM 4998 N N . ASP A 1 625 ? 13.242 53.125 13.359 1 81.56 625 ASP A N 1
ATOM 4999 C CA . ASP A 1 625 ? 13.594 52.312 12.195 1 81.56 625 ASP A CA 1
ATOM 5000 C C . ASP A 1 625 ? 13.094 50.875 12.344 1 81.56 625 ASP A C 1
ATOM 5002 O O . ASP A 1 625 ? 12.641 50.469 13.422 1 81.56 625 ASP A O 1
ATOM 5006 N N . GLY A 1 626 ? 12.961 50.219 11.117 1 84.44 626 GLY A N 1
ATOM 5007 C CA . GLY A 1 626 ? 12.211 48.969 11.211 1 84.44 626 GLY A CA 1
ATOM 5008 C C . GLY A 1 626 ? 12.859 47.844 10.445 1 84.44 626 GLY A C 1
ATOM 5009 O O . GLY A 1 626 ? 12.203 46.844 10.141 1 84.44 626 GLY A O 1
ATOM 5010 N N . GLU A 1 627 ? 14.133 47.906 10.219 1 91.62 627 GLU A N 1
ATOM 5011 C CA . GLU A 1 627 ? 14.797 46.844 9.477 1 91.62 627 GLU A CA 1
ATOM 5012 C C . GLU A 1 627 ? 14.961 45.594 10.328 1 91.62 627 GLU A C 1
ATOM 5014 O O . GLU A 1 627 ? 15.07 45.656 11.555 1 91.62 627 GLU A O 1
ATOM 5019 N N . PHE A 1 628 ? 14.883 44.469 9.656 1 94.75 628 PHE A N 1
ATOM 5020 C CA . PHE A 1 628 ? 15.078 43.156 10.25 1 94.75 628 PHE A CA 1
ATOM 5021 C C . PHE A 1 628 ? 16.469 42.625 9.93 1 94.75 628 PHE A C 1
ATOM 5023 O O . PHE A 1 628 ? 16.969 42.812 8.82 1 94.75 628 PHE A O 1
ATOM 5030 N N . PHE A 1 629 ? 17.125 42 10.867 1 95.75 629 PHE A N 1
ATOM 5031 C CA . PHE A 1 629 ? 18.516 41.594 10.672 1 95.75 629 PHE A CA 1
ATOM 5032 C C . PHE A 1 629 ? 18.688 40.125 11.016 1 95.75 629 PHE A C 1
ATOM 5034 O O . PHE A 1 629 ? 18.094 39.625 11.977 1 95.75 629 PHE A O 1
ATOM 5041 N N . ILE A 1 630 ? 19.469 39.406 10.25 1 95.56 630 ILE A N 1
ATOM 5042 C CA . ILE A 1 630 ? 19.938 38.031 10.5 1 95.56 630 ILE A CA 1
ATOM 5043 C C . ILE A 1 630 ? 21.453 38.031 10.586 1 95.56 630 ILE A C 1
ATOM 5045 O O . ILE A 1 630 ? 22.141 38.469 9.656 1 95.56 630 ILE A O 1
ATOM 5049 N N . ILE A 1 631 ? 22.047 37.531 11.617 1 96.19 631 ILE A N 1
ATOM 5050 C CA . ILE A 1 631 ? 23.484 37.562 11.828 1 96.19 631 ILE A CA 1
ATOM 5051 C C . ILE A 1 631 ? 24.141 36.375 11.125 1 96.19 631 ILE A C 1
ATOM 5053 O O . ILE A 1 631 ? 23.75 35.219 11.367 1 96.19 631 ILE A O 1
ATOM 5057 N N . LEU A 1 632 ? 25 36.594 10.281 1 94.81 632 LEU A N 1
ATOM 5058 C CA . LEU A 1 632 ? 25.75 35.531 9.617 1 94.81 632 LEU A CA 1
ATOM 5059 C C . LEU A 1 632 ? 27.047 35.25 10.359 1 94.81 632 LEU A C 1
ATOM 5061 O O . LEU A 1 632 ? 27.484 34.094 10.445 1 94.81 632 LEU A O 1
ATOM 5065 N N . SER A 1 633 ? 27.719 36.312 10.836 1 95 633 SER A N 1
ATOM 5066 C CA . SER A 1 633 ? 28.953 36.188 11.609 1 95 633 SER A CA 1
ATOM 5067 C C . SER A 1 633 ? 29.141 37.375 12.539 1 95 633 SER A C 1
ATOM 5069 O O . SER A 1 633 ? 28.562 38.438 12.336 1 95 633 SER A O 1
ATOM 5071 N N . GLY A 1 634 ? 30.016 37.156 13.594 1 94.56 634 GLY A N 1
ATOM 5072 C CA . GLY A 1 634 ? 30.312 38.188 14.555 1 94.56 634 GLY A CA 1
ATOM 5073 C C . GLY A 1 634 ? 29.531 38.062 15.852 1 94.56 634 GLY A C 1
ATOM 5074 O O . GLY A 1 634 ? 28.828 37.062 16.047 1 94.56 634 GLY A O 1
ATOM 5075 N N . GLU A 1 635 ? 29.828 39 16.734 1 97.06 635 GLU A N 1
ATOM 5076 C CA . GLU A 1 635 ? 29.141 39.062 18.016 1 97.06 635 GLU A CA 1
ATOM 5077 C C . GLU A 1 635 ? 28.531 40.469 18.25 1 97.06 635 GLU A C 1
ATOM 5079 O O . GLU A 1 635 ? 29.156 41.469 17.906 1 97.06 635 GLU A O 1
ATOM 5084 N N . TYR A 1 636 ? 27.359 40.469 18.75 1 96.94 636 TYR A N 1
ATOM 5085 C CA . TYR A 1 636 ? 26.641 41.75 18.906 1 96.94 636 TYR A CA 1
ATOM 5086 C C . TYR A 1 636 ? 26.062 41.875 20.297 1 96.94 636 TYR A C 1
ATOM 5088 O O . TYR A 1 636 ? 25.406 40.938 20.812 1 96.94 636 TYR A O 1
ATOM 5096 N N . SER A 1 637 ? 26.281 42.938 20.906 1 96.94 637 SER A N 1
ATOM 5097 C CA . SER A 1 637 ? 25.766 43.219 22.25 1 96.94 637 SER A CA 1
ATOM 5098 C C . SER A 1 637 ? 24.391 43.875 22.188 1 96.94 637 SER A C 1
ATOM 5100 O O . SER A 1 637 ? 24.172 44.781 21.406 1 96.94 637 SER A O 1
ATOM 5102 N N . VAL A 1 638 ? 23.5 43.312 22.938 1 95.19 638 VAL A N 1
ATOM 5103 C CA . VAL A 1 638 ? 22.188 43.906 23.094 1 95.19 638 VAL A CA 1
ATOM 5104 C C . VAL A 1 638 ? 22.078 44.625 24.438 1 95.19 638 VAL A C 1
ATOM 5106 O O . VAL A 1 638 ? 22.219 44 25.484 1 95.19 638 VAL A O 1
ATOM 5109 N N . ARG A 1 639 ? 21.812 45.875 24.375 1 94.12 639 ARG A N 1
ATOM 5110 C CA . ARG A 1 639 ? 21.719 46.656 25.578 1 94.12 639 ARG A CA 1
ATOM 5111 C C . ARG A 1 639 ? 20.328 47.281 25.703 1 94.12 639 ARG A C 1
ATOM 5113 O O . ARG A 1 639 ? 19.812 47.844 24.734 1 94.12 639 ARG A O 1
ATOM 5120 N N . HIS A 1 640 ? 19.797 47.125 26.797 1 91.94 640 HIS A N 1
ATOM 5121 C CA . HIS A 1 640 ? 18.516 47.75 27.141 1 91.94 640 HIS A CA 1
ATOM 5122 C C . HIS A 1 640 ? 18.672 48.688 28.312 1 91.94 640 HIS A C 1
ATOM 5124 O O . HIS A 1 640 ? 19.062 48.281 29.406 1 91.94 640 HIS A O 1
ATOM 5130 N N . ASN A 1 641 ? 18.391 49.938 28.094 1 89.62 641 ASN A N 1
ATOM 5131 C CA . ASN A 1 641 ? 18.578 50.969 29.094 1 89.62 641 ASN A CA 1
ATOM 5132 C C . ASN A 1 641 ? 20.016 51 29.625 1 89.62 641 ASN A C 1
ATOM 5134 O O . ASN A 1 641 ? 20.234 51.031 30.828 1 89.62 641 ASN A O 1
ATOM 5138 N N . GLY A 1 642 ? 20.875 50.781 28.688 1 86.88 642 GLY A N 1
ATOM 5139 C CA . GLY A 1 642 ? 22.297 50.906 29 1 86.88 642 GLY A CA 1
ATOM 5140 C C . GLY A 1 642 ? 22.906 49.625 29.562 1 86.88 642 GLY A C 1
ATOM 5141 O O . GLY A 1 642 ? 24.125 49.531 29.688 1 86.88 642 GLY A O 1
ATOM 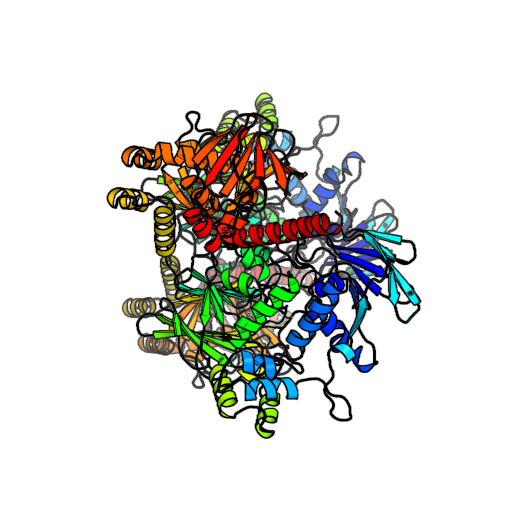5142 N N . ILE A 1 643 ? 22.078 48.688 29.891 1 90.62 643 ILE A N 1
ATOM 5143 C CA . ILE A 1 643 ? 22.562 47.438 30.484 1 90.62 643 ILE A CA 1
ATOM 5144 C C . ILE A 1 643 ? 22.625 46.344 29.422 1 90.62 643 ILE A C 1
ATOM 5146 O O . ILE A 1 643 ? 21.656 46.125 28.688 1 90.62 643 ILE A O 1
ATOM 5150 N N . GLU A 1 644 ? 23.719 45.719 29.391 1 91.81 644 GLU A N 1
ATOM 5151 C CA . GLU A 1 644 ? 23.859 44.594 28.453 1 91.81 644 GLU A CA 1
ATOM 5152 C C . GLU A 1 644 ? 23.062 43.375 28.906 1 91.81 644 GLU A C 1
ATOM 5154 O O . GLU A 1 644 ? 23.297 42.844 30 1 91.81 644 GLU A O 1
ATOM 5159 N N . ILE A 1 645 ? 22.25 42.906 28.141 1 89.12 645 ILE A N 1
ATOM 5160 C CA . ILE A 1 645 ? 21.344 41.875 28.578 1 89.12 645 ILE A CA 1
ATOM 5161 C C . ILE A 1 645 ? 21.656 40.562 27.844 1 89.12 645 ILE A C 1
ATOM 5163 O O . ILE A 1 645 ? 21.266 39.469 28.281 1 89.12 645 ILE A O 1
ATOM 5167 N N . LYS A 1 646 ? 22.188 40.656 26.625 1 92.19 646 LYS A N 1
ATOM 5168 C CA . LYS A 1 646 ? 22.438 39.469 25.844 1 92.19 646 LYS A CA 1
ATOM 5169 C C . LYS A 1 646 ? 23.5 39.719 24.766 1 92.19 646 LYS A C 1
ATOM 5171 O O . LYS A 1 646 ? 23.672 40.844 24.328 1 92.19 646 LYS A O 1
ATOM 5176 N N . ILE A 1 647 ? 24.172 38.719 24.422 1 94.88 647 ILE A N 1
ATOM 5177 C CA . ILE A 1 647 ? 25.078 38.719 23.266 1 94.88 647 ILE A CA 1
ATOM 5178 C C . ILE A 1 647 ? 24.516 37.812 22.172 1 94.88 647 ILE A C 1
ATOM 5180 O O . ILE A 1 647 ? 24.172 36.656 22.438 1 94.88 647 ILE A O 1
ATOM 5184 N N . LEU A 1 648 ? 24.344 38.375 21.016 1 95.44 648 LEU A N 1
ATOM 5185 C CA . LEU A 1 648 ? 23.828 37.625 19.859 1 95.44 648 LEU A CA 1
ATOM 5186 C C . LEU A 1 648 ? 24.969 37.156 18.984 1 95.44 648 LEU A C 1
ATOM 5188 O O . LEU A 1 648 ? 26.031 37.812 18.906 1 95.44 648 LEU A O 1
ATOM 5192 N N . ARG A 1 649 ? 24.797 36.094 18.328 1 96 649 ARG A N 1
ATOM 5193 C CA . ARG A 1 649 ? 25.797 35.469 17.469 1 96 649 ARG A CA 1
ATOM 5194 C C . ARG A 1 649 ? 25.156 34.969 16.172 1 96 649 ARG A C 1
ATOM 5196 O O . ARG A 1 649 ? 23.984 35.25 15.891 1 96 649 ARG A O 1
ATOM 5203 N N . ALA A 1 650 ? 26.031 34.312 15.398 1 93.38 650 ALA A N 1
ATOM 5204 C CA . ALA A 1 650 ? 25.578 33.781 14.109 1 93.38 650 ALA A CA 1
ATOM 5205 C C . ALA A 1 650 ? 24.297 32.969 14.273 1 93.38 650 ALA A C 1
ATOM 5207 O O . ALA A 1 650 ? 24.203 32.125 15.164 1 93.38 650 ALA A O 1
ATOM 5208 N N . GLY A 1 651 ? 23.312 33.25 13.328 1 91.62 651 GLY A N 1
ATOM 5209 C CA . GLY A 1 651 ? 22.047 32.531 13.367 1 91.62 651 GLY A CA 1
ATOM 5210 C C . GLY A 1 651 ? 20.953 33.312 14.102 1 91.62 651 GLY A C 1
ATOM 5211 O O . GLY A 1 651 ? 19.766 33.094 13.867 1 91.62 651 GLY A O 1
ATOM 5212 N N . ASP A 1 652 ? 21.391 34.156 14.977 1 93.25 652 ASP A N 1
ATOM 5213 C CA . ASP A 1 652 ? 20.422 34.969 15.695 1 93.25 652 ASP A CA 1
ATOM 5214 C C . ASP A 1 652 ? 19.859 36.062 14.797 1 93.25 652 ASP A C 1
ATOM 5216 O O . ASP A 1 652 ? 20.438 36.375 13.758 1 93.25 652 ASP A O 1
ATOM 5220 N N . MET A 1 653 ? 18.719 36.562 15.211 1 93.62 653 MET A N 1
ATOM 5221 C CA . MET A 1 653 ? 18.047 37.625 14.477 1 93.62 653 MET A CA 1
ATOM 5222 C C . MET A 1 653 ? 17.562 38.719 15.43 1 93.62 653 MET A C 1
ATOM 5224 O O . MET A 1 653 ? 17.406 38.469 16.625 1 93.62 653 MET A O 1
ATOM 5228 N N . PHE A 1 654 ? 17.422 39.875 14.938 1 92.81 654 PHE A N 1
ATOM 5229 C CA . PHE A 1 654 ? 16.875 40.938 15.75 1 92.81 654 PHE A CA 1
ATOM 5230 C C . PHE A 1 654 ? 16.141 41.969 14.883 1 92.81 654 PHE A C 1
ATOM 5232 O O . PHE A 1 654 ? 16.25 41.938 13.656 1 92.81 654 PHE A O 1
ATOM 5239 N N . GLY A 1 655 ? 15.375 42.812 15.531 1 89.69 655 GLY A N 1
ATOM 5240 C CA . GLY A 1 655 ? 14.586 43.844 14.859 1 89.69 655 GLY A CA 1
ATOM 5241 C C . GLY A 1 655 ? 13.156 43.406 14.602 1 89.69 655 GLY A C 1
ATOM 5242 O O . GLY A 1 655 ? 12.406 44.125 13.93 1 89.69 655 GLY A O 1
ATOM 5243 N N . GLU A 1 656 ? 12.75 42.312 15.141 1 85.69 656 GLU A N 1
ATOM 5244 C CA . GLU A 1 656 ? 11.438 41.719 14.867 1 85.69 656 GLU A CA 1
ATOM 5245 C C . GLU A 1 656 ? 10.32 42.562 15.461 1 85.69 656 GLU A C 1
ATOM 5247 O O . GLU A 1 656 ? 9.242 42.688 14.867 1 85.69 656 GLU A O 1
ATOM 5252 N N . TYR A 1 657 ? 10.523 43.125 16.641 1 81.5 657 TYR A N 1
ATOM 5253 C CA . TYR A 1 657 ? 9.508 43.969 17.25 1 81.5 657 TYR A CA 1
ATOM 5254 C C . TYR A 1 657 ? 9.227 45.188 16.391 1 81.5 657 TYR A C 1
ATOM 5256 O O . TYR A 1 657 ? 8.062 45.531 16.141 1 81.5 657 TYR A O 1
ATOM 5264 N N . GLY A 1 658 ? 10.281 45.844 15.938 1 78.19 658 GLY A N 1
ATOM 5265 C CA . GLY A 1 658 ? 10.125 47 15.047 1 78.19 658 GLY A CA 1
ATOM 5266 C C . GLY A 1 658 ? 9.461 46.625 13.727 1 78.19 658 GLY A C 1
ATOM 5267 O O . GLY A 1 658 ? 8.641 47.375 13.211 1 78.19 658 GLY A O 1
ATOM 5268 N N . SER A 1 659 ? 9.758 45.562 13.281 1 82.81 659 SER A N 1
ATOM 5269 C CA . SER A 1 659 ? 9.289 45.156 11.961 1 82.81 659 SER A CA 1
ATOM 5270 C C . SER A 1 659 ? 7.848 44.656 12.023 1 82.81 659 SER A C 1
ATOM 5272 O O . SER A 1 659 ? 7.055 44.906 11.117 1 82.81 659 SER A O 1
ATOM 5274 N N . LEU A 1 660 ? 7.422 43.938 13.016 1 81.06 660 LEU A N 1
ATOM 5275 C CA . LEU A 1 660 ? 6.129 43.25 13.062 1 81.06 660 LEU A CA 1
ATOM 5276 C C . LEU A 1 660 ? 5.109 44.062 13.844 1 81.06 660 LEU A C 1
ATOM 5278 O O . LEU A 1 660 ? 3.924 44.062 13.508 1 81.06 660 LEU A O 1
ATOM 5282 N N . ASP A 1 661 ? 5.559 44.656 14.914 1 80.25 661 ASP A N 1
ATOM 5283 C CA . ASP A 1 661 ? 4.617 45.375 15.766 1 80.25 661 ASP A CA 1
ATOM 5284 C C . ASP A 1 661 ? 4.727 46.906 15.57 1 80.25 661 ASP A C 1
ATOM 5286 O O . ASP A 1 661 ? 3.977 47.656 16.172 1 80.25 661 ASP A O 1
ATOM 5290 N N . SER A 1 662 ? 5.594 47.312 14.734 1 79.5 662 SER A N 1
ATOM 5291 C CA . SER A 1 662 ? 5.805 48.719 14.414 1 79.5 662 SER A CA 1
ATOM 5292 C C . SER A 1 662 ? 6.055 49.531 15.672 1 79.5 662 SER A C 1
ATOM 5294 O O . SER A 1 662 ? 5.504 50.625 15.828 1 79.5 662 SER A O 1
ATOM 5296 N N . THR A 1 663 ? 6.84 49 16.531 1 82.06 663 THR A N 1
ATOM 5297 C CA . THR A 1 663 ? 7.207 49.688 17.766 1 82.06 663 THR A CA 1
ATOM 5298 C C . THR A 1 663 ? 8.625 50.25 17.656 1 82.06 663 THR A C 1
ATOM 5300 O O . THR A 1 663 ? 9.406 49.812 16.797 1 82.06 663 THR A O 1
ATOM 5303 N N . ALA A 1 664 ? 8.859 51.156 18.531 1 88.5 664 ALA A N 1
ATOM 5304 C CA . ALA A 1 664 ? 10.227 51.688 18.609 1 88.5 664 ALA A CA 1
ATOM 5305 C C . ALA A 1 664 ? 11.188 50.594 19.094 1 88.5 664 ALA A C 1
ATOM 5307 O O . ALA A 1 664 ? 10.781 49.656 19.812 1 88.5 664 ALA A O 1
ATOM 5308 N N . ARG A 1 665 ? 12.391 50.75 18.688 1 90.12 665 ARG A N 1
ATOM 5309 C CA . ARG A 1 665 ? 13.406 49.812 19.109 1 90.12 665 ARG A CA 1
ATOM 5310 C C . ARG A 1 665 ? 13.492 49.719 20.625 1 90.12 665 ARG A C 1
ATOM 5312 O O . ARG A 1 665 ? 13.516 50.75 21.312 1 90.12 665 ARG A O 1
ATOM 5319 N N . ASN A 1 666 ? 13.5 48.562 21.172 1 87.38 666 ASN A N 1
ATOM 5320 C CA . ASN A 1 666 ? 13.492 48.375 22.625 1 87.38 666 ASN A CA 1
ATOM 5321 C C . ASN A 1 666 ? 14.898 48.156 23.172 1 87.38 666 ASN A C 1
ATOM 5323 O O . ASN A 1 666 ? 15.094 48.094 24.391 1 87.38 666 ASN A O 1
ATOM 5327 N N . ALA A 1 667 ? 15.805 48.094 22.234 1 91.12 667 ALA A N 1
ATOM 5328 C CA . ALA A 1 667 ? 17.172 47.844 22.672 1 91.12 667 ALA A CA 1
ATOM 5329 C C . ALA A 1 667 ? 18.172 48.375 21.641 1 91.12 667 ALA A C 1
ATOM 5331 O O . ALA A 1 667 ? 17.812 48.656 20.5 1 91.12 667 ALA A O 1
ATOM 5332 N N . THR A 1 668 ? 19.391 48.625 22.109 1 94.5 668 THR A N 1
ATOM 5333 C CA . THR A 1 668 ? 20.5 49 21.234 1 94.5 668 THR A CA 1
ATOM 5334 C C . THR A 1 668 ? 21.375 47.781 20.938 1 94.5 668 THR A C 1
ATOM 5336 O O . THR A 1 668 ? 21.734 47.031 21.844 1 94.5 668 THR A O 1
ATOM 5339 N N . VAL A 1 669 ? 21.641 47.562 19.688 1 96.38 669 VAL A N 1
ATOM 5340 C CA . VAL A 1 669 ? 22.484 46.438 19.281 1 96.38 669 VAL A CA 1
ATOM 5341 C C . VAL A 1 669 ? 23.781 46.969 18.656 1 96.38 669 VAL A C 1
ATOM 5343 O O . VAL A 1 669 ? 23.734 47.688 17.656 1 96.38 669 VAL A O 1
ATOM 5346 N N . THR A 1 670 ? 24.844 46.625 19.281 1 97.06 670 THR A N 1
ATOM 5347 C CA . THR A 1 670 ? 26.156 47.094 18.844 1 97.06 670 THR A CA 1
ATOM 5348 C C . THR A 1 670 ? 27.078 45.906 18.547 1 97.06 670 THR A C 1
ATOM 5350 O O . THR A 1 670 ? 27.109 44.938 19.281 1 97.06 670 THR A O 1
ATOM 5353 N N . ALA A 1 671 ? 27.875 46.094 17.5 1 97.5 671 ALA A N 1
ATOM 5354 C CA . ALA A 1 671 ? 28.828 45.062 17.125 1 97.5 671 ALA A CA 1
ATOM 5355 C C . ALA A 1 671 ? 30.031 45.031 18.078 1 97.5 671 ALA A C 1
ATOM 5357 O O . ALA A 1 671 ? 30.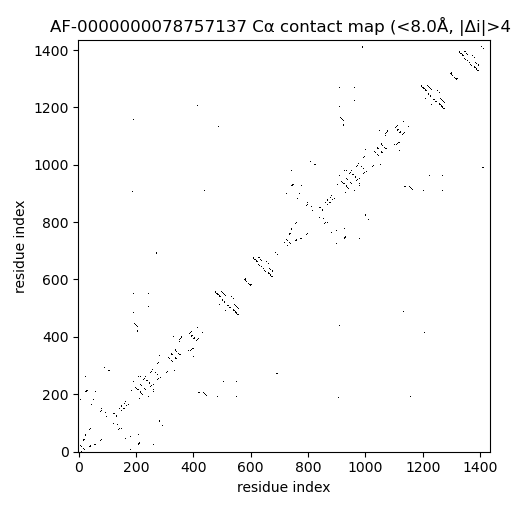656 46.094 18.297 1 97.5 671 ALA A O 1
ATOM 5358 N N . LEU A 1 672 ? 30.328 43.875 18.562 1 96.62 672 LEU A N 1
ATOM 5359 C CA . LEU A 1 672 ? 31.5 43.719 19.438 1 96.62 672 LEU A CA 1
ATOM 5360 C C . LEU A 1 672 ? 32.719 43.344 18.625 1 96.62 672 LEU A C 1
ATOM 5362 O O . LEU A 1 672 ? 33.844 43.5 19.109 1 96.62 672 LEU A O 1
ATOM 5366 N N . ALA A 1 673 ? 32.5 42.781 17.5 1 95.62 673 ALA A N 1
ATOM 5367 C CA . ALA A 1 673 ? 33.562 42.375 16.578 1 95.62 673 ALA A CA 1
ATOM 5368 C C . ALA A 1 673 ? 33.125 42.594 15.125 1 95.62 673 ALA A C 1
ATOM 5370 O O . ALA A 1 673 ? 31.938 42.812 14.859 1 95.62 673 ALA A O 1
ATOM 5371 N N . ASN A 1 674 ? 34.094 42.531 14.266 1 96.19 674 ASN A N 1
ATOM 5372 C CA . ASN A 1 674 ? 33.75 42.562 12.852 1 96.19 674 ASN A CA 1
ATOM 5373 C C . ASN A 1 674 ? 32.875 41.375 12.461 1 96.19 674 ASN A C 1
ATOM 5375 O O . ASN A 1 674 ? 33.094 40.281 12.961 1 96.19 674 ASN A O 1
ATOM 5379 N N . GLY A 1 675 ? 31.859 41.594 11.672 1 96.38 675 GLY A N 1
ATOM 5380 C CA . GLY A 1 675 ? 30.984 40.5 11.234 1 96.38 675 GLY A CA 1
ATOM 5381 C C . GLY A 1 675 ? 30.141 40.875 10.031 1 96.38 675 GLY A C 1
ATOM 5382 O O . GLY A 1 675 ? 30.438 41.844 9.328 1 96.38 675 GLY A O 1
ATOM 5383 N N . GLU A 1 676 ? 29.297 40 9.656 1 96.44 676 GLU A N 1
ATOM 5384 C CA . GLU A 1 676 ? 28.375 40.188 8.539 1 96.44 676 GLU A CA 1
ATOM 5385 C C . GLU A 1 676 ? 26.938 39.906 8.961 1 96.44 676 GLU A C 1
ATOM 5387 O O . GLU A 1 676 ? 26.672 38.969 9.719 1 96.44 676 GLU A O 1
ATOM 5392 N N . VAL A 1 677 ? 26 40.781 8.508 1 96.69 677 VAL A N 1
ATOM 5393 C CA . VAL A 1 677 ? 24.578 40.594 8.773 1 96.69 677 VAL A CA 1
ATOM 5394 C C . VAL A 1 677 ? 23.781 40.719 7.477 1 96.69 677 VAL A C 1
ATOM 5396 O O . VAL A 1 677 ? 24.266 41.344 6.516 1 96.69 677 VAL A O 1
ATOM 5399 N N . ILE A 1 678 ? 22.672 40.031 7.461 1 95.5 678 ILE A N 1
ATOM 5400 C CA . ILE A 1 678 ? 21.672 40.25 6.414 1 95.5 678 ILE A CA 1
ATOM 5401 C C . ILE A 1 678 ? 20.609 41.219 6.898 1 95.5 678 ILE A C 1
ATOM 5403 O O . ILE A 1 678 ? 20.047 41.031 7.98 1 95.5 678 ILE A O 1
ATOM 5407 N N . GLU A 1 679 ? 20.406 42.25 6.164 1 95.62 679 GLU A N 1
ATOM 5408 C CA . GLU A 1 679 ? 19.359 43.25 6.449 1 95.62 679 GLU A CA 1
ATOM 5409 C C . GLU A 1 679 ? 18.188 43.094 5.484 1 95.62 679 GLU A C 1
ATOM 5411 O O . GLU A 1 679 ? 18.391 42.938 4.277 1 95.62 679 GLU A O 1
ATOM 5416 N N . VAL A 1 680 ? 17.016 43.031 6.062 1 95.25 680 VAL A N 1
ATOM 5417 C CA . VAL A 1 680 ? 15.789 43 5.266 1 95.25 680 VAL A CA 1
ATOM 5418 C C . VAL A 1 680 ? 14.875 44.156 5.656 1 95.25 680 VAL A C 1
ATOM 5420 O O . VAL A 1 680 ? 14.609 44.375 6.844 1 95.25 680 VAL A O 1
ATOM 5423 N N . ALA A 1 681 ? 14.383 44.844 4.656 1 93.31 681 ALA A N 1
ATOM 5424 C CA . ALA A 1 681 ? 13.523 46 4.906 1 93.31 681 ALA A CA 1
ATOM 5425 C C . ALA A 1 681 ? 12.242 45.594 5.617 1 93.31 681 ALA A C 1
ATOM 5427 O O . ALA A 1 681 ? 11.695 44.531 5.348 1 93.31 681 ALA A O 1
ATOM 5428 N N . ARG A 1 682 ? 11.766 46.531 6.426 1 91.12 682 ARG A N 1
ATOM 5429 C CA . ARG A 1 682 ? 10.586 46.25 7.242 1 91.12 682 ARG A CA 1
ATOM 5430 C C . ARG A 1 682 ? 9.398 45.844 6.383 1 91.12 682 ARG A C 1
ATOM 5432 O O . ARG A 1 682 ? 8.734 44.844 6.688 1 91.12 682 ARG A O 1
ATOM 5439 N N . GLY A 1 683 ? 9.148 46.562 5.34 1 90.69 683 GLY A N 1
ATOM 5440 C CA . GLY A 1 683 ? 8.016 46.25 4.484 1 90.69 683 GLY A CA 1
ATOM 5441 C C . GLY A 1 683 ? 8.109 44.844 3.861 1 90.69 683 GLY A C 1
ATOM 5442 O O . GLY A 1 683 ? 7.109 44.125 3.77 1 90.69 683 GLY A O 1
ATOM 5443 N N . GLU A 1 684 ? 9.266 44.438 3.514 1 92.81 684 GLU A N 1
ATOM 5444 C CA . GLU A 1 684 ? 9.477 43.156 2.846 1 92.81 684 GLU A CA 1
ATOM 5445 C C . GLU A 1 684 ? 9.391 42 3.836 1 92.81 684 GLU A C 1
ATOM 5447 O O . GLU A 1 684 ? 8.773 40.969 3.551 1 92.81 684 GLU A O 1
ATOM 5452 N N . ILE A 1 685 ? 10.016 42.188 4.93 1 93.44 685 ILE A N 1
ATOM 5453 C CA . ILE A 1 685 ? 10.039 41.094 5.902 1 93.44 685 ILE A CA 1
ATOM 5454 C C . ILE A 1 685 ? 8.625 40.844 6.434 1 93.44 685 ILE A C 1
ATOM 5456 O O . ILE A 1 685 ? 8.266 39.719 6.746 1 93.44 685 ILE A O 1
ATOM 5460 N N . ARG A 1 686 ? 7.859 41.906 6.598 1 92.25 686 ARG A N 1
ATOM 5461 C CA . ARG A 1 686 ? 6.477 41.75 7.043 1 92.25 686 ARG A CA 1
ATOM 5462 C C . ARG A 1 686 ? 5.656 40.938 6.051 1 92.25 686 ARG A C 1
ATOM 5464 O O . ARG A 1 686 ? 4.875 40.062 6.449 1 92.25 686 ARG A O 1
ATOM 5471 N N . LYS A 1 687 ? 5.871 41.219 4.824 1 91.56 687 LYS A N 1
ATOM 5472 C CA . LYS A 1 687 ? 5.152 40.5 3.781 1 91.56 687 LYS A CA 1
ATOM 5473 C C . LYS A 1 687 ? 5.496 39 3.816 1 91.56 687 LYS A C 1
ATOM 5475 O O . LYS A 1 687 ? 4.613 38.156 3.674 1 91.56 687 LYS A O 1
ATOM 5480 N N . ILE A 1 688 ? 6.73 38.719 4 1 92.69 688 ILE A N 1
ATOM 5481 C CA . ILE A 1 688 ? 7.184 37.344 4.02 1 92.69 688 ILE A CA 1
ATOM 5482 C C . ILE A 1 688 ? 6.633 36.625 5.254 1 92.69 688 ILE A C 1
ATOM 5484 O O . ILE A 1 688 ? 6.113 35.531 5.156 1 92.69 688 ILE A O 1
ATOM 5488 N N . ILE A 1 689 ? 6.668 37.281 6.359 1 92.5 689 ILE A N 1
ATOM 5489 C CA . ILE A 1 689 ? 6.211 36.688 7.621 1 92.5 689 ILE A CA 1
ATOM 5490 C C . ILE A 1 689 ? 4.703 36.469 7.57 1 92.5 689 ILE A C 1
ATOM 5492 O O . ILE A 1 689 ? 4.207 35.438 8.016 1 92.5 689 ILE A O 1
ATOM 5496 N N . GLU A 1 690 ? 4.02 37.406 6.996 1 90.38 690 GLU A N 1
ATOM 5497 C CA . GLU A 1 690 ? 2.562 37.312 6.926 1 90.38 690 GLU A CA 1
ATOM 5498 C C . GLU A 1 690 ? 2.127 36.219 5.977 1 90.38 690 GLU A C 1
ATOM 5500 O O . GLU A 1 690 ? 1.051 35.625 6.137 1 90.38 690 GLU A O 1
ATOM 5505 N N . SER A 1 691 ? 2.943 35.938 5.074 1 90.06 691 SER A N 1
ATOM 5506 C CA . SER A 1 691 ? 2.547 34.969 4.055 1 90.06 691 SER A CA 1
ATOM 5507 C C . SER A 1 691 ? 3.029 33.562 4.402 1 90.06 691 SER A C 1
ATOM 5509 O O . SER A 1 691 ? 2.543 32.594 3.846 1 90.06 691 SER A O 1
ATOM 5511 N N . ALA A 1 692 ? 3.953 33.438 5.289 1 92.19 692 ALA A N 1
ATOM 5512 C CA . ALA A 1 692 ? 4.523 32.156 5.668 1 92.19 692 ALA A CA 1
ATOM 5513 C C . ALA A 1 692 ? 4.258 31.844 7.137 1 92.19 692 ALA A C 1
ATOM 5515 O O . ALA A 1 692 ? 5.027 32.25 8.016 1 92.19 692 ALA A O 1
ATOM 5516 N N . PRO A 1 693 ? 3.252 31.016 7.383 1 93 693 PRO A N 1
ATOM 5517 C CA . PRO A 1 693 ? 2.869 30.719 8.766 1 93 693 PRO A CA 1
ATOM 5518 C C . PRO A 1 693 ? 4.039 30.219 9.609 1 93 693 PRO A C 1
ATOM 5520 O O . PRO A 1 693 ? 4.164 30.578 10.781 1 93 693 PRO A O 1
ATOM 5523 N N . ILE A 1 694 ? 4.887 29.469 9.047 1 91.38 694 ILE A N 1
ATOM 5524 C CA . ILE A 1 694 ? 6.004 28.922 9.812 1 91.38 694 ILE A CA 1
ATOM 5525 C C . ILE A 1 694 ? 6.902 30.062 10.289 1 91.38 694 ILE A C 1
ATOM 5527 O O . ILE A 1 694 ? 7.43 30.016 11.406 1 91.38 694 ILE A O 1
ATOM 5531 N N . PHE A 1 695 ? 7.156 31.047 9.445 1 92 695 PHE A N 1
ATOM 5532 C CA . PHE A 1 695 ? 7.957 32.188 9.828 1 92 695 PHE A CA 1
ATOM 5533 C C . PHE A 1 695 ? 7.227 33.062 10.859 1 92 695 PHE A C 1
ATOM 5535 O O . PHE A 1 695 ? 7.82 33.469 11.852 1 92 695 PHE A O 1
ATOM 5542 N N . ASN A 1 696 ? 5.969 33.25 10.594 1 92.31 696 ASN A N 1
ATOM 5543 C CA . ASN A 1 696 ? 5.145 34.031 11.516 1 92.31 696 ASN A CA 1
ATOM 5544 C C . ASN A 1 696 ? 5.105 33.406 12.898 1 92.31 696 ASN A C 1
ATOM 5546 O O . ASN A 1 696 ? 5.316 34.062 13.906 1 92.31 696 ASN A O 1
ATOM 5550 N N . PHE A 1 697 ? 4.848 32.156 12.914 1 92.06 697 PHE A N 1
ATOM 5551 C CA . PHE A 1 697 ? 4.781 31.422 14.164 1 92.06 697 PHE A CA 1
ATOM 5552 C C . PHE A 1 697 ? 6.113 31.484 14.898 1 92.06 697 PHE A C 1
ATOM 5554 O O . PHE A 1 697 ? 6.145 31.734 16.109 1 92.06 697 PHE A O 1
ATOM 5561 N N . SER A 1 698 ? 7.203 31.297 14.219 1 90.75 698 SER A N 1
ATOM 5562 C CA . SER A 1 698 ? 8.531 31.312 14.82 1 90.75 698 SER A CA 1
ATOM 5563 C C . SER A 1 698 ? 8.859 32.688 15.398 1 90.75 698 SER A C 1
ATOM 5565 O O . SER A 1 698 ? 9.469 32.781 16.469 1 90.75 698 SER A O 1
ATOM 5567 N N . MET A 1 699 ? 8.469 33.688 14.727 1 90.19 699 MET A N 1
ATOM 5568 C CA . MET A 1 699 ? 8.711 35.031 15.203 1 90.19 699 MET A CA 1
ATOM 5569 C C . MET A 1 699 ? 7.891 35.312 16.453 1 90.19 699 MET A C 1
ATOM 5571 O O . MET A 1 699 ? 8.391 35.938 17.406 1 90.19 699 MET A O 1
ATOM 5575 N N . ARG A 1 700 ? 6.719 34.875 16.359 1 88 700 ARG A N 1
ATOM 5576 C CA . ARG A 1 700 ? 5.859 35.125 17.516 1 88 700 ARG A CA 1
ATOM 5577 C C . ARG A 1 700 ? 6.387 34.375 18.75 1 88 700 ARG A C 1
ATOM 5579 O O . ARG A 1 700 ? 6.348 34.906 19.859 1 88 700 ARG A O 1
ATOM 5586 N N . GLU A 1 701 ? 6.812 33.219 18.531 1 85.75 701 GLU A N 1
ATOM 5587 C CA . GLU A 1 701 ? 7.414 32.469 19.609 1 85.75 701 GLU A CA 1
ATOM 5588 C C . GLU A 1 701 ? 8.641 33.188 20.188 1 85.75 701 GLU A C 1
ATOM 5590 O O . GLU A 1 701 ? 8.805 33.25 21.406 1 85.75 701 GLU A O 1
ATOM 5595 N N . LEU A 1 702 ? 9.477 33.656 19.344 1 87.75 702 LEU A N 1
ATOM 5596 C CA . LEU A 1 702 ? 10.68 34.375 19.75 1 87.75 702 LEU A CA 1
ATOM 5597 C C . LEU A 1 702 ? 10.328 35.625 20.531 1 87.75 702 LEU A C 1
ATOM 5599 O O . LEU A 1 702 ? 10.945 35.938 21.562 1 87.75 702 LEU A O 1
ATOM 5603 N N . MET A 1 703 ? 9.406 36.312 20.031 1 86.38 703 MET A N 1
ATOM 5604 C CA . MET A 1 703 ? 8.977 37.562 20.672 1 86.38 703 MET A CA 1
ATOM 5605 C C . MET A 1 703 ? 8.43 37.281 22.078 1 86.38 703 MET A C 1
ATOM 5607 O O . MET A 1 703 ? 8.688 38.062 23 1 86.38 703 MET A O 1
ATOM 5611 N N . MET A 1 704 ? 7.664 36.281 22.141 1 83.31 704 MET A N 1
ATOM 5612 C CA . MET A 1 704 ? 7.105 35.906 23.438 1 83.31 704 MET A CA 1
ATOM 5613 C C . MET A 1 704 ? 8.211 35.594 24.422 1 83.31 704 MET A C 1
ATOM 5615 O O . MET A 1 704 ? 8.164 36 25.594 1 83.31 704 MET A O 1
ATOM 5619 N N . ARG A 1 705 ? 9.133 34.844 24.047 1 83.5 705 ARG A N 1
ATOM 5620 C CA . ARG A 1 705 ? 10.25 34.469 24.906 1 83.5 705 ARG A CA 1
ATOM 5621 C C . ARG A 1 705 ? 11.039 35.688 25.344 1 83.5 705 ARG A C 1
ATOM 5623 O O . ARG A 1 705 ? 11.383 35.812 26.531 1 83.5 705 ARG A O 1
ATOM 5630 N N . ARG A 1 706 ? 11.359 36.562 24.469 1 86.12 706 ARG A N 1
ATOM 5631 C CA . ARG A 1 706 ? 12.156 37.75 24.734 1 86.12 706 ARG A CA 1
ATOM 5632 C C . ARG A 1 706 ? 11.398 38.719 25.641 1 86.12 706 ARG A C 1
ATOM 5634 O O . ARG A 1 706 ? 12 39.375 26.484 1 86.12 706 ARG A O 1
ATOM 5641 N N . SER A 1 707 ? 10.125 38.781 25.375 1 83.12 707 SER A N 1
ATOM 5642 C CA . SER A 1 707 ? 9.312 39.625 26.234 1 83.12 707 SER A CA 1
ATOM 5643 C C . SER A 1 707 ? 9.328 39.156 27.672 1 83.12 707 SER A C 1
ATOM 5645 O O . SER A 1 707 ? 9.328 39.969 28.609 1 83.12 707 SER A O 1
ATOM 5647 N N . ARG A 1 708 ? 9.312 37.906 27.844 1 80.5 708 ARG A N 1
ATOM 5648 C CA . ARG A 1 708 ? 9.367 37.344 29.188 1 80.5 708 ARG A CA 1
ATOM 5649 C C . ARG A 1 708 ? 10.711 37.625 29.844 1 80.5 708 ARG A C 1
ATOM 5651 O O . ARG A 1 708 ? 10.766 37.938 31.047 1 80.5 708 ARG A O 1
ATOM 5658 N N . GLU A 1 709 ? 11.703 37.562 29.125 1 81.44 709 GLU A N 1
ATOM 5659 C CA . GLU A 1 709 ? 13.047 37.812 29.625 1 81.44 709 GLU A CA 1
ATOM 5660 C C . GLU A 1 709 ? 13.211 39.281 30.031 1 81.44 709 GLU A C 1
ATOM 5662 O O . GLU A 1 709 ? 13.828 39.594 31.047 1 81.44 709 GLU A O 1
ATOM 5667 N N . LEU A 1 710 ? 12.75 40.125 29.234 1 80 710 LEU A N 1
ATOM 5668 C CA . LEU A 1 710 ? 12.852 41.562 29.5 1 80 710 LEU A CA 1
ATOM 5669 C C . LEU A 1 710 ? 12.055 41.938 30.734 1 80 710 LEU A C 1
ATOM 5671 O O . LEU A 1 710 ? 12.5 42.781 31.531 1 80 710 LEU A O 1
ATOM 5675 N N . LYS A 1 711 ? 10.891 41.312 31 1 79.44 711 LYS A N 1
ATOM 5676 C CA . LYS A 1 711 ? 10.062 41.594 32.188 1 79.44 711 LYS A CA 1
ATOM 5677 C C . LYS A 1 711 ? 10.75 41.156 33.469 1 79.44 711 LYS A C 1
ATOM 5679 O O . LYS A 1 711 ? 10.586 41.781 34.5 1 79.44 711 LYS A O 1
ATOM 5684 N N . LEU A 1 712 ? 11.375 40.094 33.25 1 75.19 712 LEU A N 1
ATOM 5685 C CA . LEU A 1 712 ? 12.102 39.594 34.406 1 75.19 712 LEU A CA 1
ATOM 5686 C C . LEU A 1 712 ? 13.25 40.531 34.781 1 75.19 712 LEU A C 1
ATOM 5688 O O . LEU A 1 712 ? 13.555 40.719 35.969 1 75.19 712 LEU A O 1
ATOM 5692 N N . LEU A 1 713 ? 13.836 41.062 33.844 1 74.06 713 LEU A N 1
ATOM 5693 C CA . LEU A 1 713 ? 14.945 42 34.062 1 74.06 713 LEU A CA 1
ATOM 5694 C C . LEU A 1 713 ? 14.445 43.312 34.625 1 74.06 713 LEU A C 1
ATOM 5696 O O . LEU A 1 713 ? 15.094 43.906 35.5 1 74.06 713 LEU A O 1
ATOM 5700 N N . ASP A 1 714 ? 13.414 43.812 34.062 1 69.75 714 ASP A N 1
ATOM 5701 C CA . ASP A 1 714 ? 12.859 45.062 34.562 1 69.75 714 ASP A CA 1
ATOM 5702 C C . ASP A 1 714 ? 12.367 44.906 36 1 69.75 714 ASP A C 1
ATOM 5704 O O . ASP A 1 714 ? 12.406 45.875 36.781 1 69.75 714 ASP A O 1
ATOM 5708 N N . ARG A 1 715 ? 11.828 43.781 36.594 1 68 715 ARG A N 1
ATOM 5709 C CA . ARG A 1 715 ? 11.367 43.531 37.938 1 68 715 ARG A CA 1
ATOM 5710 C C . ARG A 1 715 ? 12.539 43.375 38.906 1 68 715 ARG A C 1
ATOM 5712 O O . ARG A 1 715 ? 12.422 43.688 40.094 1 68 715 ARG A O 1
ATOM 5719 N N . GLY A 1 716 ? 13.547 42.656 38.375 1 53.91 716 GLY A N 1
ATOM 5720 C CA . GLY A 1 716 ? 14.688 42.5 39.25 1 53.91 716 GLY A CA 1
ATOM 5721 C C . GLY A 1 716 ? 15.547 43.719 39.375 1 53.91 716 GLY A C 1
ATOM 5722 O O . GLY A 1 716 ? 16.438 43.781 40.219 1 53.91 716 GLY A O 1
ATOM 5723 N N . GLY A 1 717 ? 15.703 44.625 38.562 1 42.34 717 GLY A N 1
ATOM 5724 C CA . GLY A 1 717 ? 16.391 45.875 38.875 1 42.34 717 GLY A CA 1
ATOM 5725 C C . GLY A 1 717 ? 15.539 46.844 39.688 1 42.34 717 GLY A C 1
ATOM 5726 O O . GLY A 1 717 ? 14.312 46.719 39.719 1 42.34 717 GLY A O 1
ATOM 5727 N N . MET B 1 1 ? 7.098 -34.375 25.188 1 85.75 1 MET B N 1
ATOM 5728 C CA . MET B 1 1 ? 7.281 -33.875 23.828 1 85.75 1 MET B CA 1
ATOM 5729 C C . MET B 1 1 ? 6.359 -32.688 23.547 1 85.75 1 MET B C 1
ATOM 5731 O O . MET B 1 1 ? 5.207 -32.688 23.984 1 85.75 1 MET B O 1
ATOM 5735 N N . GLN B 1 2 ? 6.934 -31.703 22.969 1 91.81 2 GLN B N 1
ATOM 5736 C CA . GLN B 1 2 ? 6.164 -30.516 22.609 1 91.81 2 GLN B CA 1
ATOM 5737 C C . GLN B 1 2 ? 5.727 -30.547 21.156 1 91.81 2 GLN B C 1
ATOM 5739 O O . GLN B 1 2 ? 6.531 -30.844 20.266 1 91.81 2 GLN B O 1
ATOM 5744 N N . VAL B 1 3 ? 4.438 -30.5 20.922 1 94.06 3 VAL B N 1
ATOM 5745 C CA . VAL B 1 3 ? 3.873 -30.406 19.578 1 94.06 3 VAL B CA 1
ATOM 5746 C C . VAL B 1 3 ? 3.375 -28.984 19.312 1 94.06 3 VAL B C 1
ATOM 5748 O O . VAL B 1 3 ? 2.561 -28.469 20.078 1 94.06 3 VAL B O 1
ATOM 5751 N N . THR B 1 4 ? 3.893 -28.359 18.297 1 94.94 4 THR B N 1
ATOM 5752 C CA . THR B 1 4 ? 3.541 -26.984 17.969 1 94.94 4 THR B CA 1
ATOM 5753 C C . THR B 1 4 ? 2.994 -26.875 16.547 1 94.94 4 THR B C 1
ATOM 5755 O O . THR B 1 4 ? 3.65 -27.297 15.594 1 94.94 4 THR B O 1
ATOM 5758 N N . GLU B 1 5 ? 1.8 -26.359 16.375 1 94.19 5 GLU B N 1
ATOM 5759 C CA . GLU B 1 5 ? 1.276 -26.031 15.055 1 94.19 5 GLU B CA 1
ATOM 5760 C C . GLU B 1 5 ? 1.895 -24.734 14.516 1 94.19 5 GLU B C 1
ATOM 5762 O O . GLU B 1 5 ? 1.839 -23.703 15.172 1 94.19 5 GLU B O 1
ATOM 5767 N N . ILE B 1 6 ? 2.498 -24.828 13.422 1 94.75 6 ILE B N 1
ATOM 5768 C CA . ILE B 1 6 ? 3.189 -23.688 12.828 1 94.75 6 ILE B CA 1
ATOM 5769 C C . ILE B 1 6 ? 2.227 -22.906 11.93 1 94.75 6 ILE B C 1
ATOM 5771 O O . ILE B 1 6 ? 2.09 -21.688 12.07 1 94.75 6 ILE B O 1
ATOM 5775 N N . THR B 1 7 ? 1.592 -23.547 11.023 1 93.38 7 THR B N 1
ATOM 5776 C CA . THR B 1 7 ? 0.54 -23.094 10.117 1 93.38 7 THR B CA 1
ATOM 5777 C C . THR B 1 7 ? -0.323 -24.266 9.656 1 93.38 7 THR B C 1
ATOM 5779 O O . THR B 1 7 ? -0.054 -25.422 10 1 93.38 7 THR B O 1
ATOM 5782 N N . HIS B 1 8 ? -1.297 -23.984 8.922 1 91.44 8 HIS B N 1
ATOM 5783 C CA . HIS B 1 8 ? -2.156 -25.062 8.445 1 91.44 8 HIS B CA 1
ATOM 5784 C C . HIS B 1 8 ? -1.36 -26.094 7.645 1 91.44 8 HIS B C 1
ATOM 5786 O O . HIS B 1 8 ? -0.626 -25.734 6.723 1 91.44 8 HIS B O 1
ATOM 5792 N N . GLY B 1 9 ? -1.454 -27.359 8.125 1 92.75 9 GLY B N 1
ATOM 5793 C CA . GLY B 1 9 ? -0.8 -28.438 7.41 1 92.75 9 GLY B CA 1
ATOM 5794 C C . GLY B 1 9 ? 0.652 -28.625 7.809 1 92.75 9 GLY B C 1
ATOM 5795 O O . GLY B 1 9 ? 1.354 -29.469 7.242 1 92.75 9 GLY B O 1
ATOM 5796 N N . VAL B 1 10 ? 1.124 -27.781 8.805 1 95.81 10 VAL B N 1
ATOM 5797 C CA . VAL B 1 10 ? 2.52 -27.875 9.227 1 95.81 10 VAL B CA 1
ATOM 5798 C C . VAL B 1 10 ? 2.596 -27.969 10.75 1 95.81 10 VAL B C 1
ATOM 5800 O O . VAL B 1 10 ? 2.119 -27.094 11.461 1 95.81 10 VAL B O 1
ATOM 5803 N N . VAL B 1 11 ? 3.223 -29 11.242 1 96.62 11 VAL B N 1
ATOM 5804 C CA . VAL B 1 11 ? 3.359 -29.234 12.68 1 96.62 11 VAL B CA 1
ATOM 5805 C C . VAL B 1 11 ? 4.805 -29.609 13 1 96.62 11 VAL B C 1
ATOM 5807 O O . VAL B 1 11 ? 5.469 -30.297 12.227 1 96.62 11 VAL B O 1
ATOM 5810 N N . VAL B 1 12 ? 5.277 -29.109 14.117 1 97.06 12 VAL B N 1
ATOM 5811 C CA . VAL B 1 12 ? 6.613 -29.469 14.586 1 97.06 12 VAL B CA 1
ATOM 5812 C C . VAL B 1 12 ? 6.508 -30.25 15.891 1 97.06 12 VAL B C 1
ATOM 5814 O O . VAL B 1 12 ? 5.816 -29.844 16.828 1 97.06 12 VAL B O 1
ATOM 5817 N N . GLY B 1 13 ? 7.051 -31.484 15.898 1 95.88 13 GLY B N 1
ATOM 5818 C CA . GLY B 1 13 ? 7.23 -32.25 17.125 1 95.88 13 GLY B CA 1
ATOM 5819 C C . GLY B 1 13 ? 8.648 -32.188 17.656 1 95.88 13 GLY B C 1
ATOM 5820 O O . GLY B 1 13 ? 9.602 -32.531 16.938 1 95.88 13 GLY B O 1
ATOM 5821 N N . ARG B 1 14 ? 8.805 -31.719 18.922 1 92.38 14 ARG B N 1
ATOM 5822 C CA . ARG B 1 14 ? 10.125 -31.625 19.531 1 92.38 14 ARG B CA 1
ATOM 5823 C C . ARG B 1 14 ? 10.305 -32.688 20.609 1 92.38 14 ARG B C 1
ATOM 5825 O O . ARG B 1 14 ? 9.625 -32.656 21.641 1 92.38 14 ARG B O 1
ATOM 5832 N N . THR B 1 15 ? 11.188 -33.562 20.25 1 91.06 15 THR B N 1
ATOM 5833 C CA . THR B 1 15 ? 11.578 -34.562 21.25 1 91.06 15 THR B CA 1
ATOM 5834 C C . THR B 1 15 ? 12.859 -34.125 21.953 1 91.06 15 THR B C 1
ATOM 5836 O O . THR B 1 15 ? 13.383 -33.031 21.703 1 91.06 15 THR B O 1
ATOM 5839 N N . ASP B 1 16 ? 13.328 -34.938 22.969 1 88.5 16 ASP B N 1
ATOM 5840 C CA . ASP B 1 16 ? 14.57 -34.625 23.672 1 88.5 16 ASP B CA 1
ATOM 5841 C C . ASP B 1 16 ? 15.766 -34.688 22.734 1 88.5 16 ASP B C 1
ATOM 5843 O O . ASP B 1 16 ? 16.797 -34.062 22.984 1 88.5 16 ASP B O 1
ATOM 5847 N N . LYS B 1 17 ? 15.578 -35.312 21.531 1 86.62 17 LYS B N 1
ATOM 5848 C CA . LYS B 1 17 ? 16.703 -35.594 20.656 1 86.62 17 LYS B CA 1
ATOM 5849 C C . LYS B 1 17 ? 16.562 -34.844 19.328 1 86.62 17 LYS B C 1
ATOM 5851 O O . LYS B 1 17 ? 17.562 -34.594 18.656 1 86.62 17 LYS B O 1
ATOM 5856 N N . ARG B 1 18 ? 15.352 -34.719 18.906 1 91.44 18 ARG B N 1
ATOM 5857 C CA . ARG B 1 18 ? 15.148 -34.281 17.531 1 91.44 18 ARG B CA 1
ATOM 5858 C C . ARG B 1 18 ? 14 -33.281 17.438 1 91.44 18 ARG B C 1
ATOM 5860 O O . ARG B 1 18 ? 13.055 -33.344 18.234 1 91.44 18 ARG B O 1
ATOM 5867 N N . THR B 1 19 ? 14.148 -32.344 16.531 1 95.25 19 THR B N 1
ATOM 5868 C CA . THR B 1 19 ? 13.039 -31.547 16.031 1 95.25 19 THR B CA 1
ATOM 5869 C C . THR B 1 19 ? 12.5 -32.125 14.727 1 95.25 19 THR B C 1
ATOM 5871 O O . THR B 1 19 ? 13.227 -32.188 13.727 1 95.25 19 THR B O 1
ATOM 5874 N N . VAL B 1 20 ? 11.211 -32.531 14.742 1 97.69 20 VAL B N 1
ATOM 5875 C CA . VAL B 1 20 ? 10.625 -33.219 13.594 1 97.69 20 VAL B CA 1
ATOM 5876 C C . VAL B 1 20 ? 9.562 -32.344 12.953 1 97.69 20 VAL B C 1
ATOM 5878 O O . VAL B 1 20 ? 8.609 -31.922 13.617 1 97.69 20 VAL B O 1
ATOM 5881 N N . LEU B 1 21 ? 9.742 -32.094 11.688 1 98.12 21 LEU B N 1
ATOM 5882 C CA . LEU B 1 21 ? 8.797 -31.297 10.914 1 98.12 21 LEU B CA 1
ATOM 5883 C C . LEU B 1 21 ? 7.844 -32.188 10.125 1 98.12 21 LEU B C 1
ATOM 5885 O O . LEU B 1 21 ? 8.281 -33.062 9.391 1 98.12 21 LEU B O 1
ATOM 5889 N N . PHE B 1 22 ? 6.52 -32 10.305 1 97.38 22 PHE B N 1
ATOM 5890 C CA . PHE B 1 22 ? 5.48 -32.625 9.516 1 97.38 22 PHE B CA 1
ATOM 5891 C C . PHE B 1 22 ? 4.824 -31.641 8.562 1 97.38 22 PHE B C 1
ATOM 5893 O O . PHE B 1 22 ? 4.246 -30.641 9.008 1 97.38 22 PHE B O 1
ATOM 5900 N N . GLY B 1 23 ? 4.801 -31.906 7.254 1 94.69 23 GLY B N 1
ATOM 5901 C CA . GLY B 1 23 ? 4.371 -30.953 6.25 1 94.69 23 GLY B CA 1
ATOM 5902 C C . GLY B 1 23 ? 5.488 -30.016 5.797 1 94.69 23 GLY B C 1
ATOM 5903 O O . GLY B 1 23 ? 6.281 -29.547 6.617 1 94.69 23 GLY B O 1
ATOM 5904 N N . CYS B 1 24 ? 5.586 -29.781 4.527 1 96.5 24 CYS B N 1
ATOM 5905 C CA . CYS B 1 24 ? 6.703 -29 4.012 1 96.5 24 CYS B CA 1
ATOM 5906 C C . CYS B 1 24 ? 6.277 -28.156 2.816 1 96.5 24 CYS B C 1
ATOM 5908 O O . CYS B 1 24 ? 6.777 -28.344 1.707 1 96.5 24 CYS B O 1
ATOM 5910 N N . PRO B 1 25 ? 5.363 -27.156 3.059 1 96 25 PRO B N 1
ATOM 5911 C CA . PRO B 1 25 ? 5.004 -26.234 1.978 1 96 25 PRO B CA 1
ATOM 5912 C C . PRO B 1 25 ? 6.145 -25.297 1.603 1 96 25 PRO B C 1
ATOM 5914 O O . PRO B 1 25 ? 7.207 -25.328 2.229 1 96 25 PRO B O 1
ATOM 5917 N N . PRO B 1 26 ? 5.965 -24.5 0.542 1 95.69 26 PRO B N 1
ATOM 5918 C CA . PRO B 1 26 ? 6.996 -23.516 0.199 1 95.69 26 PRO B CA 1
ATOM 5919 C C . PRO B 1 26 ? 7.27 -22.531 1.332 1 95.69 26 PRO B C 1
ATOM 5921 O O . PRO B 1 26 ? 6.352 -22.156 2.062 1 95.69 26 PRO B O 1
ATOM 5924 N N . GLU B 1 27 ? 8.508 -22.156 1.469 1 96.38 27 GLU B N 1
ATOM 5925 C CA . GLU B 1 27 ? 8.977 -21.172 2.428 1 96.38 27 GLU B CA 1
ATOM 5926 C C . GLU B 1 27 ? 8.695 -21.609 3.861 1 96.38 27 GLU B C 1
ATOM 5928 O O . GLU B 1 27 ? 8.438 -20.766 4.73 1 96.38 27 GLU B O 1
ATOM 5933 N N . VAL B 1 28 ? 8.625 -22.875 4.148 1 96.75 28 VAL B N 1
ATOM 5934 C CA . VAL B 1 28 ? 8.344 -23.391 5.477 1 96.75 28 VAL B CA 1
ATOM 5935 C C . VAL B 1 28 ? 9.391 -22.891 6.465 1 96.75 28 VAL B C 1
ATOM 5937 O O . VAL B 1 28 ? 9.086 -22.641 7.637 1 96.75 28 VAL B O 1
ATOM 5940 N N . ILE B 1 29 ? 10.617 -22.688 6.02 1 96.56 29 ILE B N 1
ATOM 5941 C CA . ILE B 1 29 ? 11.68 -22.188 6.883 1 96.56 29 ILE B CA 1
ATOM 5942 C C . ILE B 1 29 ? 11.32 -20.797 7.379 1 96.56 29 ILE B C 1
ATOM 5944 O O . ILE B 1 29 ? 11.625 -20.438 8.516 1 96.56 29 ILE B O 1
ATOM 5948 N N . LYS B 1 30 ? 10.758 -20.031 6.484 1 96.62 30 LYS B N 1
ATOM 5949 C CA . LYS B 1 30 ? 10.32 -18.703 6.898 1 96.62 30 LYS B CA 1
ATOM 5950 C C . LYS B 1 30 ? 9.227 -18.797 7.965 1 96.62 30 LYS B C 1
ATOM 5952 O O . LYS B 1 30 ? 9.211 -18.016 8.914 1 96.62 30 LYS B O 1
ATOM 5957 N N . HIS B 1 31 ? 8.273 -19.719 7.82 1 96.56 31 HIS B N 1
ATOM 5958 C CA . HIS B 1 31 ? 7.258 -19.953 8.836 1 96.56 31 HIS B CA 1
ATOM 5959 C C . HIS B 1 31 ? 7.891 -20.281 10.188 1 96.56 31 HIS B C 1
ATOM 5961 O O . HIS B 1 31 ? 7.434 -19.797 11.219 1 96.56 31 HIS B O 1
ATOM 5967 N N . LEU B 1 32 ? 8.93 -21.094 10.141 1 96.75 32 LEU B N 1
ATOM 5968 C CA . LEU B 1 32 ? 9.617 -21.5 11.359 1 96.75 32 LEU B CA 1
ATOM 5969 C C . LEU B 1 32 ? 10.352 -20.328 11.992 1 96.75 32 LEU B C 1
ATOM 5971 O O . LEU B 1 32 ? 10.258 -20.094 13.195 1 96.75 32 LEU B O 1
ATOM 5975 N N . MET B 1 33 ? 10.984 -19.531 11.18 1 95.38 33 MET B N 1
ATOM 5976 C CA . MET B 1 33 ? 11.758 -18.391 11.656 1 95.38 33 MET B CA 1
ATOM 5977 C C . MET B 1 33 ? 10.859 -17.375 12.359 1 95.38 33 MET B C 1
ATOM 5979 O O . MET B 1 33 ? 11.219 -16.859 13.414 1 95.38 33 MET B O 1
ATOM 5983 N N . VAL B 1 34 ? 9.75 -17.078 11.742 1 94 34 VAL B N 1
ATOM 5984 C CA . VAL B 1 34 ? 8.82 -16.109 12.305 1 94 34 VAL B CA 1
ATOM 5985 C C . VAL B 1 34 ? 8.344 -16.578 13.68 1 94 34 VAL B C 1
ATOM 5987 O O . VAL B 1 34 ? 8.07 -15.758 14.562 1 94 34 VAL B O 1
ATOM 5990 N N . LYS B 1 35 ? 8.352 -17.891 13.984 1 93.5 35 LYS B N 1
ATOM 5991 C CA . LYS B 1 35 ? 7.914 -18.469 15.258 1 93.5 35 LYS B CA 1
ATOM 5992 C C . LYS B 1 35 ? 9.102 -18.734 16.172 1 93.5 35 LYS B C 1
ATOM 5994 O O . LYS B 1 35 ? 8.945 -19.312 17.25 1 93.5 35 LYS B O 1
ATOM 5999 N N . GLY B 1 36 ? 10.336 -18.422 15.711 1 92.94 36 GLY B N 1
ATOM 6000 C CA . GLY B 1 36 ? 11.539 -18.578 16.516 1 92.94 36 GLY B CA 1
ATOM 6001 C C . GLY B 1 36 ? 11.992 -20.031 16.594 1 92.94 36 GLY B C 1
ATOM 6002 O O . GLY B 1 36 ? 12.617 -20.422 17.594 1 92.94 36 GLY B O 1
ATOM 6003 N N . ILE B 1 37 ? 11.578 -20.844 15.641 1 94.38 37 ILE B N 1
ATOM 6004 C CA . ILE B 1 37 ? 11.969 -22.25 15.617 1 94.38 37 ILE B CA 1
ATOM 6005 C C . ILE B 1 37 ? 13.117 -22.453 14.625 1 94.38 37 ILE B C 1
ATOM 6007 O O . ILE B 1 37 ? 13.062 -21.953 13.5 1 94.38 37 ILE B O 1
ATOM 6011 N N . GLY B 1 38 ? 14.125 -23.109 14.992 1 92.31 38 GLY B N 1
ATOM 6012 C CA . GLY B 1 38 ? 15.266 -23.391 14.133 1 92.31 38 GLY B CA 1
ATOM 6013 C C . GLY B 1 38 ? 14.984 -24.453 13.094 1 92.31 38 GLY B C 1
ATOM 6014 O O . GLY B 1 38 ? 13.844 -24.875 12.922 1 92.31 38 GLY B O 1
ATOM 6015 N N . SER B 1 39 ? 16.016 -24.891 12.406 1 95 39 SER B N 1
ATOM 6016 C CA . SER B 1 39 ? 15.883 -25.891 11.359 1 95 39 SER B CA 1
ATOM 6017 C C . SER B 1 39 ? 15.445 -27.234 11.93 1 95 39 SER B C 1
ATOM 6019 O O . SER B 1 39 ? 15.898 -27.641 13.008 1 95 39 SER B O 1
ATOM 6021 N N . PRO B 1 40 ? 14.617 -27.938 11.234 1 96.94 40 PRO B N 1
ATOM 6022 C CA . PRO B 1 40 ? 14.289 -29.297 11.672 1 96.94 40 PRO B CA 1
ATOM 6023 C C . PRO B 1 40 ? 15.43 -30.281 11.438 1 96.94 40 PRO B C 1
ATOM 6025 O O . PRO B 1 40 ? 16.203 -30.141 10.484 1 96.94 40 PRO B O 1
ATOM 6028 N N . ASP B 1 41 ? 15.445 -31.328 12.305 1 96.69 41 ASP B N 1
ATOM 6029 C CA . ASP B 1 41 ? 16.391 -32.438 12.133 1 96.69 41 ASP B CA 1
ATOM 6030 C C . ASP B 1 41 ? 15.836 -33.5 11.188 1 96.69 41 ASP B C 1
ATOM 6032 O O . ASP B 1 41 ? 16.594 -34.219 10.555 1 96.69 41 ASP B O 1
ATOM 6036 N N . VAL B 1 42 ? 14.555 -33.562 11.273 1 98.12 42 VAL B N 1
ATOM 6037 C CA . VAL B 1 42 ? 13.836 -34.562 10.508 1 98.12 42 VAL B CA 1
ATOM 6038 C C . VAL B 1 42 ? 12.656 -33.906 9.781 1 98.12 42 VAL B C 1
ATOM 6040 O O . VAL B 1 42 ? 11.953 -33.062 10.352 1 98.12 42 VAL B O 1
ATOM 6043 N N . ILE B 1 43 ? 12.469 -34.25 8.523 1 98.56 43 ILE B N 1
ATOM 6044 C CA . ILE B 1 43 ? 11.289 -33.844 7.77 1 98.56 43 ILE B CA 1
ATOM 6045 C C . ILE B 1 43 ? 10.492 -35.062 7.363 1 98.56 43 ILE B C 1
ATOM 6047 O O . ILE B 1 43 ? 11.023 -35.969 6.719 1 98.56 43 ILE B O 1
ATOM 6051 N N . VAL B 1 44 ? 9.266 -35.094 7.75 1 98.25 44 VAL B N 1
ATOM 6052 C CA . VAL B 1 44 ? 8.359 -36.156 7.309 1 98.25 44 VAL B CA 1
ATOM 6053 C C . VAL B 1 44 ? 7.535 -35.656 6.117 1 98.25 44 VAL B C 1
ATOM 6055 O O . VAL B 1 44 ? 6.719 -34.75 6.25 1 98.25 44 VAL B O 1
ATOM 6058 N N . LEU B 1 45 ? 7.742 -36.281 4.973 1 97.25 45 LEU B N 1
ATOM 6059 C CA . LEU B 1 45 ? 6.984 -35.906 3.777 1 97.25 45 LEU B CA 1
ATOM 6060 C C . LEU B 1 45 ? 5.535 -36.375 3.893 1 97.25 45 LEU B C 1
ATOM 6062 O O . LEU B 1 45 ? 5.273 -37.531 4.234 1 97.25 45 LEU B O 1
ATOM 6066 N N . PRO B 1 46 ? 4.625 -35.5 3.633 1 95.38 46 PRO B N 1
ATOM 6067 C CA . PRO B 1 46 ? 3.221 -35.906 3.678 1 95.38 46 PRO B CA 1
ATOM 6068 C C . PRO B 1 46 ? 2.852 -36.844 2.535 1 95.38 46 PRO B C 1
ATOM 6070 O O . PRO B 1 46 ? 3.543 -36.906 1.515 1 95.38 46 PRO B O 1
ATOM 6073 N N . ASP B 1 47 ? 1.74 -37.562 2.748 1 93 47 ASP B N 1
ATOM 6074 C CA . ASP B 1 47 ? 1.173 -38.375 1.685 1 93 47 ASP B CA 1
ATOM 6075 C C . ASP B 1 47 ? 0.594 -37.531 0.569 1 93 47 ASP B C 1
ATOM 6077 O O . ASP B 1 47 ? 0.64 -37.906 -0.604 1 93 47 ASP B O 1
ATOM 6081 N N . THR B 1 48 ? 0.053 -36.406 0.964 1 91.69 48 THR B N 1
ATOM 6082 C CA . THR B 1 48 ? -0.542 -35.438 0.038 1 91.69 48 THR B CA 1
ATOM 6083 C C . THR B 1 48 ? 0.526 -34.531 -0.562 1 91.69 48 THR B C 1
ATOM 6085 O O . THR B 1 48 ? 1.081 -33.688 0.129 1 91.69 48 THR B O 1
ATOM 6088 N N . PRO B 1 49 ? 0.763 -34.688 -1.854 1 92.38 49 PRO B N 1
ATOM 6089 C CA . PRO B 1 49 ? 1.872 -33.906 -2.428 1 92.38 49 PRO B CA 1
ATOM 6090 C C . PRO B 1 49 ? 1.518 -32.438 -2.666 1 92.38 49 PRO B C 1
ATOM 6092 O O . PRO B 1 49 ? 2.41 -31.609 -2.768 1 92.38 49 PRO B O 1
ATOM 6095 N N . TYR B 1 50 ? 0.267 -32.125 -2.857 1 92.81 50 TYR B N 1
ATOM 6096 C CA . TYR B 1 50 ? -0.183 -30.734 -3.064 1 92.81 50 TYR B CA 1
ATOM 6097 C C . TYR B 1 50 ? -1.634 -30.578 -2.629 1 92.81 50 TYR B C 1
ATOM 6099 O O . TYR B 1 50 ? -2.416 -31.531 -2.666 1 92.81 50 TYR B O 1
ATOM 6107 N N . ARG B 1 51 ? -1.94 -29.422 -2.15 1 89.81 51 ARG B N 1
ATOM 6108 C CA . ARG B 1 51 ? -3.281 -29.031 -1.728 1 89.81 51 ARG B CA 1
ATOM 6109 C C . ARG B 1 51 ? -3.463 -27.516 -1.812 1 89.81 51 ARG B C 1
ATOM 6111 O O . ARG B 1 51 ? -2.547 -26.75 -1.491 1 89.81 51 ARG B O 1
ATOM 6118 N N . PHE B 1 52 ? -4.625 -27.031 -2.258 1 86.31 52 PHE B N 1
ATOM 6119 C CA . PHE B 1 52 ? -4.977 -25.625 -2.354 1 86.31 52 PHE B CA 1
ATOM 6120 C C . PHE B 1 52 ? -3.932 -24.859 -3.16 1 86.31 52 PHE B C 1
ATOM 6122 O O . PHE B 1 52 ? -3.441 -23.812 -2.727 1 86.31 52 PHE B O 1
ATOM 6129 N N . ASN B 1 53 ? -3.453 -25.438 -4.227 1 86.25 53 ASN B N 1
ATOM 6130 C CA . ASN B 1 53 ? -2.529 -24.812 -5.172 1 86.25 53 ASN B CA 1
ATOM 6131 C C . ASN B 1 53 ? -1.144 -24.625 -4.562 1 86.25 53 ASN B C 1
ATOM 6133 O O . ASN B 1 53 ? -0.39 -23.75 -4.977 1 86.25 53 ASN B O 1
ATOM 6137 N N . VAL B 1 54 ? -0.873 -25.453 -3.516 1 92.81 54 VAL B N 1
ATOM 6138 C CA . VAL B 1 54 ? 0.418 -25.359 -2.842 1 92.81 54 VAL B CA 1
ATOM 6139 C C . VAL B 1 54 ? 1.061 -26.734 -2.764 1 92.81 54 VAL B C 1
ATOM 6141 O O . VAL B 1 54 ? 0.398 -27.719 -2.418 1 92.81 54 VAL B O 1
ATOM 6144 N N . LEU B 1 55 ? 2.287 -26.766 -3.146 1 95.5 55 LEU B N 1
ATOM 6145 C CA . LEU B 1 55 ? 3.051 -28 -2.963 1 95.5 55 LEU B CA 1
ATOM 6146 C C . LEU B 1 55 ? 3.328 -28.25 -1.484 1 95.5 55 LEU B C 1
ATOM 6148 O O . LEU B 1 55 ? 3.43 -27.312 -0.697 1 95.5 55 LEU B O 1
ATOM 6152 N N . GLN B 1 56 ? 3.477 -29.516 -1.105 1 95.19 56 GLN B N 1
ATOM 6153 C CA . GLN B 1 56 ? 3.637 -29.844 0.308 1 95.19 56 GLN B CA 1
ATOM 6154 C C . GLN B 1 56 ? 4.957 -30.562 0.561 1 95.19 56 GLN B C 1
ATOM 6156 O O . GLN B 1 56 ? 5.176 -31.109 1.646 1 95.19 56 GLN B O 1
ATOM 6161 N N . ASN B 1 57 ? 5.82 -30.625 -0.398 1 96.75 57 ASN B N 1
ATOM 6162 C CA . ASN B 1 57 ? 7.07 -31.375 -0.309 1 96.75 57 ASN B CA 1
ATOM 6163 C C . ASN B 1 57 ? 8.258 -30.562 -0.805 1 96.75 57 ASN B C 1
ATOM 6165 O O . ASN B 1 57 ? 9.094 -31.047 -1.562 1 96.75 57 ASN B O 1
ATOM 6169 N N . CYS B 1 58 ? 8.32 -29.312 -0.4 1 97.31 58 CYS B N 1
ATOM 6170 C CA . CYS B 1 58 ? 9.391 -28.391 -0.776 1 97.31 58 CYS B CA 1
ATOM 6171 C C . CYS B 1 58 ? 10.562 -28.5 0.197 1 97.31 58 CYS B C 1
ATOM 6173 O O . CYS B 1 58 ? 10.758 -27.609 1.03 1 97.31 58 CYS B O 1
ATOM 6175 N N . THR B 1 59 ? 11.492 -29.422 0.049 1 98.12 59 THR B N 1
ATOM 6176 C CA . THR B 1 59 ? 12.508 -29.75 1.04 1 98.12 59 THR B CA 1
ATOM 6177 C C . THR B 1 59 ? 13.828 -29.062 0.703 1 98.12 59 THR B C 1
ATOM 6179 O O . THR B 1 59 ? 14.781 -29.125 1.486 1 98.12 59 THR B O 1
ATOM 6182 N N . GLU B 1 60 ? 13.875 -28.359 -0.406 1 97.06 60 GLU B N 1
ATOM 6183 C CA . GLU B 1 60 ? 15.133 -27.797 -0.899 1 97.06 60 GLU B CA 1
ATOM 6184 C C . GLU B 1 60 ? 15.711 -26.781 0.082 1 97.06 60 GLU B C 1
ATOM 6186 O O . GLU B 1 60 ? 16.828 -26.953 0.576 1 97.06 60 GLU B O 1
ATOM 6191 N N . PHE B 1 61 ? 14.961 -25.797 0.416 1 96.38 61 PHE B N 1
ATOM 6192 C CA . PHE B 1 61 ? 15.477 -24.703 1.225 1 96.38 61 PHE B CA 1
ATOM 6193 C C . PHE B 1 61 ? 15.602 -25.109 2.686 1 96.38 61 PHE B C 1
ATOM 6195 O O . PHE B 1 61 ? 16.516 -24.672 3.387 1 96.38 61 PHE B O 1
ATOM 6202 N N . PRO B 1 62 ? 14.711 -25.953 3.193 1 97.31 62 PRO B N 1
ATOM 6203 C CA . PRO B 1 62 ? 15 -26.516 4.516 1 97.31 62 PRO B CA 1
ATOM 6204 C C . PRO B 1 62 ? 16.359 -27.219 4.578 1 97.31 62 PRO B C 1
ATOM 6206 O O . PRO B 1 62 ? 17.094 -27.062 5.559 1 97.31 62 PRO B O 1
ATOM 6209 N N . LEU B 1 63 ? 16.672 -27.953 3.541 1 97.06 63 LEU B N 1
ATOM 6210 C CA . LEU B 1 63 ? 17.984 -28.594 3.494 1 97.06 63 LEU B CA 1
ATOM 6211 C C . LEU B 1 63 ? 19.094 -27.562 3.469 1 97.06 63 LEU B C 1
ATOM 6213 O O . LEU B 1 63 ? 20.062 -27.672 4.227 1 97.06 63 LEU B O 1
ATOM 6217 N N . TYR B 1 64 ? 19 -26.562 2.594 1 94.81 64 TYR B N 1
ATOM 6218 C CA . TYR B 1 64 ? 20.031 -25.562 2.469 1 94.81 64 TYR B CA 1
ATOM 6219 C C . TYR B 1 64 ? 20.203 -24.781 3.771 1 94.81 64 TYR B C 1
ATOM 6221 O O . TYR B 1 64 ? 21.328 -24.484 4.18 1 94.81 64 TYR B O 1
ATOM 6229 N N . TYR B 1 65 ? 19.062 -24.453 4.344 1 95.31 65 TYR B N 1
ATOM 6230 C CA . TYR B 1 65 ? 19.109 -23.766 5.625 1 95.31 65 TYR B CA 1
ATOM 6231 C C . TYR B 1 65 ? 19.828 -24.609 6.672 1 95.31 65 TYR B C 1
ATOM 6233 O O . TYR B 1 65 ? 20.719 -24.109 7.379 1 95.31 65 TYR B O 1
ATOM 6241 N N . PHE B 1 66 ? 19.5 -25.875 6.785 1 95.88 66 PHE B N 1
ATOM 6242 C CA . PHE B 1 66 ? 20.078 -26.828 7.723 1 95.88 66 PHE B CA 1
ATOM 6243 C C . PHE B 1 66 ? 21.578 -26.953 7.504 1 95.88 66 PHE B C 1
ATOM 6245 O O . PHE B 1 66 ? 22.359 -26.875 8.453 1 95.88 66 PHE B O 1
ATOM 6252 N N . LEU B 1 67 ? 22.016 -27.047 6.297 1 92.81 67 LEU B N 1
ATOM 6253 C CA . LEU B 1 67 ? 23.406 -27.359 5.98 1 92.81 67 LEU B CA 1
ATOM 6254 C C . LEU B 1 67 ? 24.281 -26.125 6.055 1 92.81 67 LEU B C 1
ATOM 6256 O O . LEU B 1 67 ? 25.375 -26.156 6.629 1 92.81 67 LEU B O 1
ATOM 6260 N N . PHE B 1 68 ? 23.781 -25.016 5.469 1 88.19 68 PHE B N 1
ATOM 6261 C CA . PHE B 1 68 ? 24.703 -23.922 5.16 1 88.19 68 PHE B CA 1
ATOM 6262 C C . PHE B 1 68 ? 24.453 -22.719 6.059 1 88.19 68 PHE B C 1
ATOM 6264 O O . PHE B 1 68 ? 25.375 -21.984 6.383 1 88.19 68 PHE B O 1
ATOM 6271 N N . VAL B 1 69 ? 23.203 -22.453 6.371 1 88.56 69 VAL B N 1
ATOM 6272 C CA . VAL B 1 69 ? 22.891 -21.312 7.219 1 88.56 69 VAL B CA 1
ATOM 6273 C C . VAL B 1 69 ? 23.188 -21.641 8.68 1 88.56 69 VAL B C 1
ATOM 6275 O O . VAL B 1 69 ? 23.891 -20.906 9.367 1 88.56 69 VAL B O 1
ATOM 6278 N N . GLU B 1 70 ? 22.734 -22.812 9.094 1 92.44 70 GLU B N 1
ATOM 6279 C CA . GLU B 1 70 ? 23 -23.234 10.469 1 92.44 70 GLU B CA 1
ATOM 6280 C C . GLU B 1 70 ? 24.344 -23.953 10.586 1 92.44 70 GLU B C 1
ATOM 6282 O O . GLU B 1 70 ? 24.781 -24.281 11.688 1 92.44 70 GLU B O 1
ATOM 6287 N N . ARG B 1 71 ? 25.016 -24.328 9.445 1 89.81 71 ARG B N 1
ATOM 6288 C CA . ARG B 1 71 ? 26.359 -24.891 9.344 1 89.81 71 ARG B CA 1
ATOM 6289 C C . ARG B 1 71 ? 26.422 -26.281 9.961 1 89.81 71 ARG B C 1
ATOM 6291 O O . ARG B 1 71 ? 27.422 -26.641 10.609 1 89.81 71 ARG B O 1
ATOM 6298 N N . ASN B 1 72 ? 25.328 -27.016 9.875 1 89.38 72 ASN B N 1
ATOM 6299 C CA . ASN B 1 72 ? 25.297 -28.375 10.406 1 89.38 72 ASN B CA 1
ATOM 6300 C C . ASN B 1 72 ? 26.219 -29.297 9.609 1 89.38 72 ASN B C 1
ATOM 6302 O O . ASN B 1 72 ? 26.703 -30.297 10.148 1 89.38 72 ASN B O 1
ATOM 6306 N N . PHE B 1 73 ? 26.422 -28.922 8.398 1 85.88 73 PHE B N 1
ATOM 6307 C CA . PHE B 1 73 ? 27.281 -29.734 7.547 1 85.88 73 PHE B CA 1
ATOM 6308 C C . PHE B 1 73 ? 28.688 -29.797 8.109 1 85.88 73 PHE B C 1
ATOM 6310 O O . PHE B 1 73 ? 29.344 -30.844 8.055 1 85.88 73 PHE B O 1
ATOM 6317 N N . MET B 1 74 ? 29.141 -28.719 8.633 1 83.56 74 MET B N 1
ATOM 6318 C CA . MET B 1 74 ? 30.469 -28.656 9.211 1 83.56 74 MET B CA 1
ATOM 6319 C C . MET B 1 74 ? 30.594 -29.547 10.438 1 83.56 74 MET B C 1
ATOM 6321 O O . MET B 1 74 ? 31.688 -29.969 10.812 1 83.56 74 MET B O 1
ATOM 6325 N N . GLN B 1 75 ? 29.484 -29.844 11 1 89.25 75 GLN B N 1
ATOM 6326 C CA . GLN B 1 75 ? 29.469 -30.688 12.195 1 89.25 75 GLN B CA 1
ATOM 6327 C C . GLN B 1 75 ? 29.234 -32.156 11.828 1 89.25 75 GLN B C 1
ATOM 6329 O O . GLN B 1 75 ? 29.094 -33 12.711 1 89.25 75 GLN B O 1
ATOM 6334 N N . GLY B 1 76 ? 29.094 -32.406 10.547 1 87.19 76 GLY B N 1
ATOM 6335 C CA . GLY B 1 76 ? 28.922 -33.75 10.078 1 87.19 76 GLY B CA 1
ATOM 6336 C C . GLY B 1 76 ? 27.5 -34.25 10.219 1 87.19 76 GLY B C 1
ATOM 6337 O O . GLY B 1 76 ? 27.25 -35.469 10.172 1 87.19 76 GLY B O 1
ATOM 6338 N N . LYS B 1 77 ? 26.578 -33.375 10.438 1 92.69 77 LYS B N 1
ATOM 6339 C CA . LYS B 1 77 ? 25.188 -33.75 10.602 1 92.69 77 LYS B CA 1
ATOM 6340 C C . LYS B 1 77 ? 24.484 -33.875 9.258 1 92.69 77 LYS B C 1
ATOM 6342 O O . LYS B 1 77 ? 24.797 -33.125 8.328 1 92.69 77 LYS B O 1
ATOM 6347 N N . LYS B 1 78 ? 23.547 -34.781 9.227 1 95.56 78 LYS B N 1
ATOM 6348 C CA . LYS B 1 78 ? 22.688 -34.969 8.055 1 95.56 78 LYS B CA 1
ATOM 6349 C C . LYS B 1 78 ? 21.234 -34.625 8.391 1 95.56 78 LYS B C 1
ATOM 6351 O O . LYS B 1 78 ? 20.781 -34.844 9.523 1 95.56 78 LYS B O 1
ATOM 6356 N N . LEU B 1 79 ? 20.594 -34.062 7.434 1 97.5 79 LEU B N 1
ATOM 6357 C CA . LEU B 1 79 ? 19.141 -33.938 7.547 1 97.5 79 LEU B CA 1
ATOM 6358 C C . LEU B 1 79 ? 18.484 -35.312 7.305 1 97.5 79 LEU B C 1
ATOM 6360 O O . LEU B 1 79 ? 18.891 -36.031 6.406 1 97.5 79 LEU B O 1
ATOM 6364 N N . THR B 1 80 ? 17.516 -35.625 8.125 1 98.19 80 THR B N 1
ATOM 6365 C CA . THR B 1 80 ? 16.781 -36.875 7.898 1 98.19 80 THR B CA 1
ATOM 6366 C C . THR B 1 80 ? 15.438 -36.594 7.227 1 98.19 80 THR B C 1
ATOM 6368 O O . THR B 1 80 ? 14.68 -35.719 7.684 1 98.19 80 THR B O 1
ATOM 6371 N N . ILE B 1 81 ? 15.148 -37.25 6.129 1 98.56 81 ILE B N 1
ATOM 6372 C CA . ILE B 1 81 ? 13.859 -37.156 5.465 1 98.56 81 ILE B CA 1
ATOM 6373 C C . ILE B 1 81 ? 13.141 -38.5 5.5 1 98.56 81 ILE B C 1
ATOM 6375 O O . ILE B 1 81 ? 13.695 -39.531 5.078 1 98.56 81 ILE B O 1
ATOM 6379 N N . VAL B 1 82 ? 11.938 -38.469 6.035 1 98.5 82 VAL B N 1
ATOM 6380 C CA . VAL B 1 82 ? 11.133 -39.656 6.215 1 98.5 82 VAL B CA 1
ATOM 6381 C C . VAL B 1 82 ? 9.938 -39.625 5.266 1 98.5 82 VAL B C 1
ATOM 6383 O O . VAL B 1 82 ? 9.375 -38.562 5.008 1 98.5 82 VAL B O 1
ATOM 6386 N N . GLY B 1 83 ? 9.555 -40.719 4.668 1 97.44 83 GLY B N 1
ATOM 6387 C CA . GLY B 1 83 ? 8.398 -40.812 3.789 1 97.44 83 GLY B CA 1
ATOM 6388 C C . GLY B 1 83 ? 8.203 -42.188 3.195 1 97.44 83 GLY B C 1
ATOM 6389 O O . GLY B 1 83 ? 8.875 -43.125 3.6 1 97.44 83 GLY B O 1
ATOM 6390 N N . THR B 1 84 ? 7.246 -42.312 2.33 1 94.75 84 THR B N 1
ATOM 6391 C CA . THR B 1 84 ? 7.09 -43.562 1.588 1 94.75 84 THR B CA 1
ATOM 6392 C C . THR B 1 84 ? 8.258 -43.781 0.628 1 94.75 84 THR B C 1
ATOM 6394 O O . THR B 1 84 ? 8.969 -42.844 0.292 1 94.75 84 THR B O 1
ATOM 6397 N N . ALA B 1 85 ? 8.43 -44.969 0.183 1 94.56 85 ALA B N 1
ATOM 6398 C CA . ALA B 1 85 ? 9.539 -45.281 -0.721 1 94.56 85 ALA B CA 1
ATOM 6399 C C . ALA B 1 85 ? 9.438 -44.469 -2.006 1 94.56 85 ALA B C 1
ATOM 6401 O O . ALA B 1 85 ? 10.453 -43.969 -2.508 1 94.56 85 ALA B O 1
ATOM 6402 N N . LEU B 1 86 ? 8.266 -44.344 -2.473 1 93.19 86 LEU B N 1
ATOM 6403 C CA . LEU B 1 86 ? 8.031 -43.594 -3.709 1 93.19 86 LEU B CA 1
ATOM 6404 C C . LEU B 1 86 ? 8.375 -42.125 -3.529 1 93.19 86 LEU B C 1
ATOM 6406 O O . LEU B 1 86 ? 9.062 -41.531 -4.367 1 93.19 86 LEU B O 1
ATOM 6410 N N . HIS B 1 87 ? 7.922 -41.594 -2.445 1 95.25 87 HIS B N 1
ATOM 6411 C CA . HIS B 1 87 ? 8.164 -40.188 -2.191 1 95.25 87 HIS B CA 1
ATOM 6412 C C . HIS B 1 87 ? 9.648 -39.906 -1.953 1 95.25 87 HIS B C 1
ATOM 6414 O O . HIS B 1 87 ? 10.164 -38.875 -2.379 1 95.25 87 HIS B O 1
ATOM 6420 N N . LEU B 1 88 ? 10.312 -40.781 -1.274 1 97.62 88 LEU B N 1
ATOM 6421 C CA . LEU B 1 88 ? 11.734 -40.594 -0.98 1 97.62 88 LEU B CA 1
ATOM 6422 C C . LEU B 1 88 ? 12.57 -40.688 -2.254 1 97.62 88 LEU B C 1
ATOM 6424 O O . LEU B 1 88 ? 13.539 -39.969 -2.42 1 97.62 88 LEU B O 1
ATOM 6428 N N . LYS B 1 89 ? 12.148 -41.625 -3.086 1 97.38 89 LYS B N 1
ATOM 6429 C CA . LYS B 1 89 ? 12.852 -41.75 -4.355 1 97.38 89 LYS B CA 1
ATOM 6430 C C . LYS B 1 89 ? 12.742 -40.469 -5.176 1 97.38 89 LYS B C 1
ATOM 6432 O O . LYS B 1 89 ? 13.742 -39.969 -5.711 1 97.38 89 LYS B O 1
ATOM 6437 N N . ALA B 1 90 ? 11.586 -39.969 -5.277 1 97.5 90 ALA B N 1
ATOM 6438 C CA . ALA B 1 90 ? 11.344 -38.719 -6.012 1 97.5 90 ALA B CA 1
ATOM 6439 C C . ALA B 1 90 ? 12.086 -37.562 -5.363 1 97.5 90 ALA B C 1
ATOM 6441 O O . ALA B 1 90 ? 12.703 -36.75 -6.055 1 97.5 90 ALA B O 1
ATOM 6442 N N . ASN B 1 91 ? 12.008 -37.469 -4.043 1 98.06 91 ASN B N 1
ATOM 6443 C CA . ASN B 1 91 ? 12.633 -36.375 -3.326 1 98.06 91 ASN B CA 1
ATOM 6444 C C . ASN B 1 91 ? 14.156 -36.406 -3.453 1 98.06 91 ASN B C 1
ATOM 6446 O O . ASN B 1 91 ? 14.797 -35.375 -3.574 1 98.06 91 ASN B O 1
ATOM 6450 N N . ARG B 1 92 ? 14.727 -37.594 -3.408 1 98.06 92 ARG B N 1
ATOM 6451 C CA . ARG B 1 92 ? 16.156 -37.781 -3.584 1 98.06 92 ARG B CA 1
ATOM 6452 C C . ARG B 1 92 ? 16.625 -37.219 -4.934 1 98.06 92 ARG B C 1
ATOM 6454 O O . ARG B 1 92 ? 17.594 -36.5 -5.012 1 98.06 92 ARG B O 1
ATOM 6461 N N . LYS B 1 93 ? 15.898 -37.594 -5.922 1 97.81 93 LYS B N 1
ATOM 6462 C CA . LYS B 1 93 ? 16.234 -37.094 -7.262 1 97.81 93 LYS B CA 1
ATOM 6463 C C . LYS B 1 93 ? 16.031 -35.594 -7.363 1 97.81 93 LYS B C 1
ATOM 6465 O O . LYS B 1 93 ? 16.812 -34.906 -8.031 1 97.81 93 LYS B O 1
ATOM 6470 N N . LEU B 1 94 ? 14.992 -35.094 -6.773 1 98.06 94 LEU B N 1
ATOM 6471 C CA . LEU B 1 94 ? 14.703 -33.688 -6.766 1 98.06 94 LEU B CA 1
ATOM 6472 C C . LEU B 1 94 ? 15.852 -32.906 -6.129 1 98.06 94 LEU B C 1
ATOM 6474 O O . LEU B 1 94 ? 16.344 -31.922 -6.699 1 98.06 94 LEU B O 1
ATOM 6478 N N . LEU B 1 95 ? 16.297 -33.312 -4.941 1 98.12 95 LEU B N 1
ATOM 6479 C CA . LEU B 1 95 ? 17.359 -32.625 -4.211 1 98.12 95 LEU B CA 1
ATOM 6480 C C . LEU B 1 95 ? 18.672 -32.719 -4.961 1 98.12 95 LEU B C 1
ATOM 6482 O O . LEU B 1 95 ? 19.469 -31.766 -4.949 1 98.12 95 LEU B O 1
ATOM 6486 N N . ARG B 1 96 ? 18.906 -33.844 -5.594 1 97 96 ARG B N 1
ATOM 6487 C CA . ARG B 1 96 ? 20.109 -34 -6.414 1 97 96 ARG B CA 1
ATOM 6488 C C . ARG B 1 96 ? 20.094 -33 -7.566 1 97 96 ARG B C 1
ATOM 6490 O O . ARG B 1 96 ? 21.094 -32.312 -7.805 1 97 96 ARG B O 1
ATOM 6497 N N . LEU B 1 97 ? 19.031 -32.906 -8.266 1 97.5 97 LEU B N 1
ATOM 6498 C CA . LEU B 1 97 ? 18.891 -32.031 -9.43 1 97.5 97 LEU B CA 1
ATOM 6499 C C . LEU B 1 97 ? 19.062 -30.562 -9.031 1 97.5 97 LEU B C 1
ATOM 6501 O O . LEU B 1 97 ? 19.75 -29.797 -9.734 1 97.5 97 LEU B O 1
ATOM 6505 N N . THR B 1 98 ? 18.469 -30.141 -7.93 1 96.69 98 THR B N 1
ATOM 6506 C CA . THR B 1 98 ? 18.469 -28.734 -7.527 1 96.69 98 THR B CA 1
ATOM 6507 C C . THR B 1 98 ? 19.812 -28.359 -6.887 1 96.69 98 THR B C 1
ATOM 6509 O O . THR B 1 98 ? 20.219 -27.203 -6.934 1 96.69 98 THR B O 1
ATOM 6512 N N . LEU B 1 99 ? 20.438 -29.312 -6.285 1 94.06 99 LEU B N 1
ATOM 6513 C CA . LEU B 1 99 ? 21.703 -29.031 -5.613 1 94.06 99 LEU B CA 1
ATOM 6514 C C . LEU B 1 99 ? 22.875 -29.094 -6.602 1 94.06 99 LEU B C 1
ATOM 6516 O O . LEU B 1 99 ? 23.797 -28.281 -6.535 1 94.06 99 LEU B O 1
ATOM 6520 N N . LEU B 1 100 ? 22.859 -30.125 -7.539 1 93.62 100 LEU B N 1
ATOM 6521 C CA . LEU B 1 100 ? 24.047 -30.406 -8.336 1 93.62 100 LEU B CA 1
ATOM 6522 C C . LEU B 1 100 ? 23.781 -30.109 -9.812 1 93.62 100 LEU B C 1
ATOM 6524 O O . LEU B 1 100 ? 24.719 -30.047 -10.609 1 93.62 100 LEU B O 1
ATOM 6528 N N . GLY B 1 101 ? 22.562 -29.922 -10.18 1 95.19 101 GLY B N 1
ATOM 6529 C CA . GLY B 1 101 ? 22.25 -29.734 -11.586 1 95.19 101 GLY B CA 1
ATOM 6530 C C . GLY B 1 101 ? 22.172 -31.031 -12.367 1 95.19 101 GLY B C 1
ATOM 6531 O O . GLY B 1 101 ? 22.25 -32.125 -11.789 1 95.19 101 GLY B O 1
ATOM 6532 N N . PRO B 1 102 ? 21.984 -30.922 -13.68 1 97.06 102 PRO B N 1
ATOM 6533 C CA . PRO B 1 102 ? 21.875 -32.125 -14.523 1 97.06 102 PRO B CA 1
ATOM 6534 C C . PRO B 1 102 ? 23.172 -32.906 -14.602 1 97.06 102 PRO B C 1
ATOM 6536 O O . PRO B 1 102 ? 24.25 -32.344 -14.594 1 97.06 102 PRO B O 1
ATOM 6539 N N . THR B 1 103 ? 23.031 -34.25 -14.758 1 95.5 103 THR B N 1
ATOM 6540 C CA . THR B 1 103 ? 24.188 -35.094 -15.016 1 95.5 103 THR B CA 1
ATOM 6541 C C . THR B 1 103 ? 24.594 -35.031 -16.484 1 95.5 103 THR B C 1
ATOM 6543 O O . THR B 1 103 ? 23.875 -34.469 -17.312 1 95.5 103 THR B O 1
ATOM 6546 N N . ARG B 1 104 ? 25.781 -35.594 -16.734 1 95.38 104 ARG B N 1
ATOM 6547 C CA . ARG B 1 104 ? 26.234 -35.625 -18.125 1 95.38 104 ARG B CA 1
ATOM 6548 C C . ARG B 1 104 ? 25.25 -36.406 -19.016 1 95.38 104 ARG B C 1
ATOM 6550 O O . ARG B 1 104 ? 24.984 -36 -20.141 1 95.38 104 ARG B O 1
ATOM 6557 N N . LYS B 1 105 ? 24.719 -37.438 -18.469 1 96.25 105 LYS B N 1
ATOM 6558 C CA . LYS B 1 105 ? 23.75 -38.25 -19.188 1 96.25 105 LYS B CA 1
ATOM 6559 C C . LYS B 1 105 ? 22.484 -37.469 -19.484 1 96.25 105 LYS B C 1
ATOM 6561 O O . LYS B 1 105 ? 21.906 -37.594 -20.562 1 96.25 105 LYS B O 1
ATOM 6566 N N . GLU B 1 106 ? 22.078 -36.719 -18.531 1 96.69 106 GLU B N 1
ATOM 6567 C CA . GLU B 1 106 ? 20.875 -35.906 -18.703 1 96.69 106 GLU B CA 1
ATOM 6568 C C . GLU B 1 106 ? 21.094 -34.812 -19.734 1 96.69 106 GLU B C 1
ATOM 6570 O O . GLU B 1 106 ? 20.219 -34.531 -20.562 1 96.69 106 GLU B O 1
ATOM 6575 N N . TYR B 1 107 ? 22.281 -34.125 -19.75 1 97.06 107 TYR B N 1
ATOM 6576 C CA . TYR B 1 107 ? 22.609 -33.156 -20.797 1 97.06 107 TYR B CA 1
ATOM 6577 C C . TYR B 1 107 ? 22.625 -33.812 -22.172 1 97.06 107 TYR B C 1
ATOM 6579 O O . TYR B 1 107 ? 22.109 -33.25 -23.141 1 97.06 107 TYR B O 1
ATOM 6587 N N . ASP B 1 108 ? 23.172 -35.062 -22.219 1 95.88 108 ASP B N 1
ATOM 6588 C CA . ASP B 1 108 ? 23.234 -35.781 -23.484 1 95.88 108 ASP B CA 1
ATOM 6589 C C . ASP B 1 108 ? 21.828 -36.062 -24.031 1 95.88 108 ASP B C 1
ATOM 6591 O O . ASP B 1 108 ? 21.594 -36 -25.234 1 95.88 108 ASP B O 1
ATOM 6595 N N . ALA B 1 109 ? 20.969 -36.344 -23.125 1 96.06 109 ALA B N 1
ATOM 6596 C CA . ALA B 1 109 ? 19.609 -36.688 -23.5 1 96.06 109 ALA B CA 1
ATOM 6597 C C . ALA B 1 109 ? 18.875 -35.438 -24.031 1 96.06 109 ALA B C 1
ATOM 6599 O O . ALA B 1 109 ? 17.906 -35.562 -24.797 1 96.06 109 ALA B O 1
ATOM 6600 N N . LEU B 1 110 ? 19.359 -34.25 -23.688 1 95.56 110 LEU B N 1
ATOM 6601 C CA . LEU B 1 110 ? 18.703 -33 -24.078 1 95.56 110 LEU B CA 1
ATOM 6602 C C . LEU B 1 110 ? 19.203 -32.562 -25.453 1 95.56 110 LEU B C 1
ATOM 6604 O O . LEU B 1 110 ? 18.609 -31.641 -26.047 1 95.56 110 LEU B O 1
ATOM 6608 N N . GLY B 1 111 ? 20.156 -33.219 -25.969 1 92.62 111 GLY B N 1
ATOM 6609 C CA . GLY B 1 111 ? 20.703 -32.875 -27.266 1 92.62 111 GLY B CA 1
ATOM 6610 C C . GLY B 1 111 ? 21.984 -32.062 -27.172 1 92.62 111 GLY B C 1
ATOM 6611 O O . GLY B 1 111 ? 22.656 -32.062 -26.141 1 92.62 111 GLY B O 1
ATOM 6612 N N . GLN B 1 112 ? 22.312 -31.422 -28.281 1 90.56 112 GLN B N 1
ATOM 6613 C CA . GLN B 1 112 ? 23.609 -30.734 -28.359 1 90.56 112 GLN B CA 1
ATOM 6614 C C . GLN B 1 112 ? 23.469 -29.25 -28.031 1 90.56 112 GLN B C 1
ATOM 6616 O O . GLN B 1 112 ? 22.469 -28.625 -28.375 1 90.56 112 GLN B O 1
ATOM 6621 N N . SER B 1 113 ? 24.328 -28.766 -27.266 1 93.88 113 SER B N 1
ATOM 6622 C CA . SER B 1 113 ? 24.484 -27.344 -26.969 1 93.88 113 SER B CA 1
ATOM 6623 C C . SER B 1 113 ? 25.953 -26.984 -26.734 1 93.88 113 SER B C 1
ATOM 6625 O O . SER B 1 113 ? 26.688 -27.766 -26.125 1 93.88 113 SER B O 1
ATOM 6627 N N . PRO B 1 114 ? 26.297 -25.859 -27.266 1 93.44 114 PRO B N 1
ATOM 6628 C CA . PRO B 1 114 ? 27.688 -25.453 -27.031 1 93.44 114 PRO B CA 1
ATOM 6629 C C . PRO B 1 114 ? 27.938 -25.047 -25.578 1 93.44 114 PRO B C 1
ATOM 6631 O O . PRO B 1 114 ? 29.078 -24.812 -25.188 1 93.44 114 PRO B O 1
ATOM 6634 N N . TRP B 1 115 ? 26.938 -25.078 -24.734 1 95.69 115 TRP B N 1
ATOM 6635 C CA . TRP B 1 115 ? 27.078 -24.516 -23.406 1 95.69 115 TRP B CA 1
ATOM 6636 C C . TRP B 1 115 ? 27.016 -25.609 -22.344 1 95.69 115 TRP B C 1
ATOM 6638 O O . TRP B 1 115 ? 27.391 -25.375 -21.188 1 95.69 115 TRP B O 1
ATOM 6648 N N . PHE B 1 116 ? 26.578 -26.812 -22.641 1 96.81 116 PHE B N 1
ATOM 6649 C CA . PHE B 1 116 ? 26.297 -27.844 -21.656 1 96.81 116 PHE B CA 1
ATOM 6650 C C . PHE B 1 116 ? 27.578 -28.25 -20.922 1 96.81 116 PHE B C 1
ATOM 6652 O O . PHE B 1 116 ? 27.547 -28.484 -19.703 1 96.81 116 PHE B O 1
ATOM 6659 N N . ASP B 1 117 ? 28.641 -28.281 -21.672 1 95.94 117 ASP B N 1
ATOM 6660 C CA . ASP B 1 117 ? 29.922 -28.641 -21.047 1 95.94 117 ASP B CA 1
ATOM 6661 C C . ASP B 1 117 ? 30.328 -27.609 -20 1 95.94 117 ASP B C 1
ATOM 6663 O O . ASP B 1 117 ? 30.766 -27.953 -18.906 1 95.94 117 ASP B O 1
ATOM 6667 N N . GLU B 1 118 ? 30.234 -26.406 -20.406 1 96.38 118 GLU B N 1
ATOM 6668 C CA . GLU B 1 118 ? 30.594 -25.344 -19.469 1 96.38 118 GLU B CA 1
ATOM 6669 C C . GLU B 1 118 ? 29.672 -25.328 -18.266 1 96.38 118 GLU B C 1
ATOM 6671 O O . GLU B 1 118 ? 30.109 -25.172 -17.125 1 96.38 118 GLU B O 1
ATOM 6676 N N . LEU B 1 119 ? 28.375 -25.422 -18.5 1 97.38 119 LEU B N 1
ATOM 6677 C CA . LEU B 1 119 ? 27.391 -25.422 -17.422 1 97.38 119 LEU B CA 1
ATOM 6678 C C . LEU B 1 119 ? 27.672 -26.547 -16.438 1 97.38 119 LEU B C 1
ATOM 6680 O O . LEU B 1 119 ? 27.562 -26.359 -15.219 1 97.38 119 LEU B O 1
ATOM 6684 N N . TYR B 1 120 ? 28.016 -27.672 -17.016 1 96.56 120 TYR B N 1
ATOM 6685 C CA . TYR B 1 120 ? 28.375 -28.812 -16.172 1 96.56 120 TYR B CA 1
ATOM 6686 C C . TYR B 1 120 ? 29.609 -28.531 -15.344 1 96.56 120 TYR B C 1
ATOM 6688 O O . TYR B 1 120 ? 29.641 -28.797 -14.141 1 96.56 120 TYR B O 1
ATOM 6696 N N . ARG B 1 121 ? 30.625 -27.969 -15.93 1 95.38 121 ARG B N 1
ATOM 6697 C CA . ARG B 1 121 ? 31.875 -27.641 -15.25 1 95.38 121 ARG B CA 1
ATOM 6698 C C . ARG B 1 121 ? 31.641 -26.641 -14.133 1 95.38 121 ARG B C 1
ATOM 6700 O O . ARG B 1 121 ? 32.219 -26.734 -13.055 1 95.38 121 ARG B O 1
ATOM 6707 N N . GLU B 1 122 ? 30.859 -25.656 -14.43 1 96.38 122 GLU B N 1
ATOM 6708 C CA . GLU B 1 122 ? 30.531 -24.641 -13.422 1 96.38 122 GLU B CA 1
ATOM 6709 C C . GLU B 1 122 ? 29.875 -25.281 -12.195 1 96.38 122 GLU B C 1
ATOM 6711 O O . GLU B 1 122 ? 30.281 -25 -11.062 1 96.38 122 GLU B O 1
ATOM 6716 N N . ALA B 1 123 ? 28.891 -26.109 -12.438 1 95.5 123 ALA B N 1
ATOM 6717 C CA . ALA B 1 123 ? 28.172 -26.766 -11.344 1 95.5 123 ALA B CA 1
ATOM 6718 C C . ALA B 1 123 ? 29.109 -27.609 -10.5 1 95.5 123 ALA B C 1
ATOM 6720 O O . ALA B 1 123 ? 29.047 -27.594 -9.266 1 95.5 123 ALA B O 1
ATOM 6721 N N . ARG B 1 124 ? 30.047 -28.328 -11.133 1 93.75 124 ARG B N 1
ATOM 6722 C CA . ARG B 1 124 ? 30.984 -29.172 -10.422 1 93.75 124 ARG B CA 1
ATOM 6723 C C . ARG B 1 124 ? 31.984 -28.344 -9.617 1 93.75 124 ARG B C 1
ATOM 6725 O O . ARG B 1 124 ? 32.375 -28.719 -8.508 1 93.75 124 ARG B O 1
ATOM 6732 N N . ALA B 1 125 ? 32.344 -27.25 -10.211 1 93.81 125 ALA B N 1
ATOM 6733 C CA . ALA B 1 125 ? 33.281 -26.375 -9.531 1 93.81 125 ALA B CA 1
ATOM 6734 C C . ALA B 1 125 ? 32.688 -25.781 -8.266 1 93.81 125 ALA B C 1
ATOM 6736 O O . ALA B 1 125 ? 33.375 -25.562 -7.277 1 93.81 125 ALA B O 1
ATOM 6737 N N . ILE B 1 126 ? 31.406 -25.531 -8.281 1 92.88 126 ILE B N 1
ATOM 6738 C CA . ILE B 1 126 ? 30.734 -24.828 -7.188 1 92.88 126 ILE B CA 1
ATOM 6739 C C . ILE B 1 126 ? 30.281 -25.844 -6.141 1 92.88 126 ILE B C 1
ATOM 6741 O O . ILE B 1 126 ? 30.047 -25.5 -4.984 1 92.88 126 ILE B O 1
ATOM 6745 N N . SER B 1 127 ? 30.188 -27.078 -6.492 1 90.81 127 SER B N 1
ATOM 6746 C CA . SER B 1 127 ? 29.719 -28.125 -5.59 1 90.81 127 SER B CA 1
ATOM 6747 C C . SER B 1 127 ? 30.641 -28.266 -4.387 1 90.81 127 SER B C 1
ATOM 6749 O O . SER B 1 127 ? 31.828 -27.984 -4.477 1 90.81 127 SER B O 1
ATOM 6751 N N . VAL B 1 128 ? 30.047 -28.672 -3.311 1 87.38 128 VAL B N 1
ATOM 6752 C CA . VAL B 1 128 ? 30.812 -28.859 -2.082 1 87.38 128 VAL B CA 1
ATOM 6753 C C . VAL B 1 128 ? 31.656 -30.125 -2.191 1 87.38 128 VAL B C 1
ATOM 6755 O O . VAL B 1 128 ? 31.172 -31.172 -2.633 1 87.38 128 VAL B O 1
ATOM 6758 N N . LYS B 1 129 ? 32.906 -29.969 -1.748 1 89.5 129 LYS B N 1
ATOM 6759 C CA . LYS B 1 129 ? 33.875 -31.078 -1.802 1 89.5 129 LYS B CA 1
ATOM 6760 C C . LYS B 1 129 ? 34.5 -31.312 -0.438 1 89.5 129 LYS B C 1
ATOM 6762 O O . LYS B 1 129 ? 34.562 -30.406 0.395 1 89.5 129 LYS B O 1
ATOM 6767 N N . ASN B 1 130 ? 34.781 -32.562 -0.291 1 86.5 130 ASN B N 1
ATOM 6768 C CA . ASN B 1 130 ? 35.562 -32.875 0.921 1 86.5 130 ASN B CA 1
ATOM 6769 C C . ASN B 1 130 ? 37.031 -32.531 0.757 1 86.5 130 ASN B C 1
ATOM 6771 O O . ASN B 1 130 ? 37.438 -31.953 -0.261 1 86.5 130 ASN B O 1
ATOM 6775 N N . SER B 1 131 ? 37.812 -32.875 1.797 1 85.25 131 SER B N 1
ATOM 6776 C CA . SER B 1 131 ? 39.25 -32.531 1.818 1 85.25 131 SER B CA 1
ATOM 6777 C C . SER B 1 131 ? 40 -33.25 0.722 1 85.25 131 SER B C 1
ATOM 6779 O O . SER B 1 131 ? 41.031 -32.75 0.255 1 85.25 131 SER B O 1
ATOM 6781 N N . GLU B 1 132 ? 39.531 -34.406 0.3 1 89.31 132 GLU B N 1
ATOM 6782 C CA . GLU B 1 132 ? 40.188 -35.188 -0.722 1 89.31 132 GLU B CA 1
ATOM 6783 C C . GLU B 1 132 ? 39.75 -34.781 -2.123 1 89.31 132 GLU B C 1
ATOM 6785 O O . GLU B 1 132 ? 40.219 -35.344 -3.117 1 89.31 132 GLU B O 1
ATOM 6790 N N . GLY B 1 133 ? 38.812 -33.844 -2.197 1 86.12 133 GLY B N 1
ATOM 6791 C CA . GLY B 1 133 ? 38.375 -33.344 -3.488 1 86.12 133 GLY B CA 1
ATOM 6792 C C . GLY B 1 133 ? 37.188 -34.094 -4.043 1 86.12 133 GLY B C 1
ATOM 6793 O O . GLY B 1 133 ? 36.719 -33.812 -5.156 1 86.12 133 GLY B O 1
ATOM 6794 N N . ARG B 1 134 ? 36.688 -35 -3.273 1 89.56 134 ARG B N 1
ATOM 6795 C CA . ARG B 1 134 ? 35.5 -35.719 -3.709 1 89.56 134 ARG B CA 1
ATOM 6796 C C . ARG B 1 134 ? 34.25 -34.875 -3.537 1 89.56 134 ARG B C 1
ATOM 6798 O O . ARG B 1 134 ? 34.031 -34.281 -2.477 1 89.56 134 ARG B O 1
ATOM 6805 N N . GLU B 1 135 ? 33.438 -34.906 -4.617 1 90.69 135 GLU B N 1
ATOM 6806 C CA . GLU B 1 135 ? 32.156 -34.156 -4.562 1 90.69 135 GLU B CA 1
ATOM 6807 C C . GLU B 1 135 ? 31.156 -34.875 -3.666 1 90.69 135 GLU B C 1
ATOM 6809 O O . GLU B 1 135 ? 31 -36.094 -3.744 1 90.69 135 GLU B O 1
ATOM 6814 N N . PHE B 1 136 ? 30.547 -34.125 -2.857 1 90.88 136 PHE B N 1
ATOM 6815 C CA . PHE B 1 136 ? 29.5 -34.688 -2.01 1 90.88 136 PHE B CA 1
ATOM 6816 C C . PHE B 1 136 ? 28.25 -35 -2.828 1 90.88 136 PHE B C 1
ATOM 6818 O O . PHE B 1 136 ? 27.891 -34.219 -3.732 1 90.88 136 PHE B O 1
ATOM 6825 N N . SER B 1 137 ? 27.672 -36.125 -2.527 1 91.5 137 SER B N 1
ATOM 6826 C CA . SER B 1 137 ? 26.375 -36.469 -3.105 1 91.5 137 SER B CA 1
ATOM 6827 C C . SER B 1 137 ? 25.234 -36.156 -2.15 1 91.5 137 SER B C 1
ATOM 6829 O O . SER B 1 137 ? 25.469 -35.781 -0.998 1 91.5 137 SER B O 1
ATOM 6831 N N . ILE B 1 138 ? 24.031 -36.281 -2.664 1 95 138 ILE B N 1
ATOM 6832 C CA . ILE B 1 138 ? 22.875 -35.969 -1.846 1 95 138 ILE B CA 1
ATOM 6833 C C . ILE B 1 138 ? 22.828 -36.906 -0.64 1 95 138 ILE B C 1
ATOM 6835 O O . ILE B 1 138 ? 22.391 -36.531 0.443 1 95 138 ILE B O 1
ATOM 6839 N N . ASP B 1 139 ? 23.375 -38.094 -0.794 1 94.75 139 ASP B N 1
ATOM 6840 C CA . ASP B 1 139 ? 23.344 -39.094 0.276 1 94.75 139 ASP B CA 1
ATOM 6841 C C . ASP B 1 139 ? 24.344 -38.719 1.38 1 94.75 139 ASP B C 1
ATOM 6843 O O . ASP B 1 139 ? 24.266 -39.281 2.482 1 94.75 139 ASP B O 1
ATOM 6847 N N . ASP B 1 140 ? 25.25 -37.844 1.09 1 94.19 140 ASP B N 1
ATOM 6848 C CA . ASP B 1 140 ? 26.172 -37.312 2.104 1 94.19 140 ASP B CA 1
ATOM 6849 C C . ASP B 1 140 ? 25.5 -36.25 2.969 1 94.19 140 ASP B C 1
ATOM 6851 O O . ASP B 1 140 ? 25.969 -35.969 4.066 1 94.19 140 ASP B O 1
ATOM 6855 N N . PHE B 1 141 ? 24.438 -35.719 2.469 1 95.31 141 PHE B N 1
ATOM 6856 C CA . PHE B 1 141 ? 23.797 -34.625 3.143 1 95.31 141 PHE B CA 1
ATOM 6857 C C . PHE B 1 141 ? 22.5 -35.062 3.814 1 95.31 141 PHE B C 1
ATOM 6859 O O . PHE B 1 141 ? 22.047 -34.438 4.773 1 95.31 141 PHE B O 1
ATOM 6866 N N . VAL B 1 142 ? 21.844 -36.125 3.262 1 97.69 142 VAL B N 1
ATOM 6867 C CA . VAL B 1 142 ? 20.5 -36.469 3.699 1 97.69 142 VAL B CA 1
ATOM 6868 C C . VAL B 1 142 ? 20.438 -37.969 4.012 1 97.69 142 VAL B C 1
ATOM 6870 O O . VAL B 1 142 ? 20.969 -38.781 3.271 1 97.69 142 VAL B O 1
ATOM 6873 N N . ASP B 1 143 ? 19.859 -38.312 5.121 1 97.5 143 ASP B N 1
ATOM 6874 C CA . ASP B 1 143 ? 19.469 -39.688 5.43 1 97.5 143 ASP B CA 1
ATOM 6875 C C . ASP B 1 143 ? 18 -39.938 5.066 1 97.5 143 ASP B C 1
ATOM 6877 O O . ASP B 1 143 ? 17.094 -39.406 5.711 1 97.5 143 ASP B O 1
ATOM 6881 N N . PHE B 1 144 ? 17.812 -40.75 4.055 1 98.25 144 PHE B N 1
ATOM 6882 C CA . PHE B 1 144 ? 16.453 -41.094 3.639 1 98.25 144 PHE B CA 1
ATOM 6883 C C . PHE B 1 144 ? 15.953 -42.344 4.359 1 98.25 144 PHE B C 1
ATOM 6885 O O . PHE B 1 144 ? 16.531 -43.406 4.207 1 98.25 144 PHE B O 1
ATOM 6892 N N . VAL B 1 145 ? 14.891 -42.188 5.129 1 98.38 145 VAL B N 1
ATOM 6893 C CA . VAL B 1 145 ? 14.383 -43.281 5.93 1 98.38 145 VAL B CA 1
ATOM 6894 C C . VAL B 1 145 ? 12.945 -43.625 5.52 1 98.38 145 VAL B C 1
ATOM 6896 O O . VAL B 1 145 ? 12.031 -42.844 5.805 1 98.38 145 VAL B O 1
ATOM 6899 N N . PRO B 1 146 ? 12.68 -44.719 4.906 1 97.94 146 PRO B N 1
ATOM 6900 C CA . PRO B 1 146 ? 11.328 -45.094 4.469 1 97.94 146 PRO B CA 1
ATOM 6901 C C . PRO B 1 146 ? 10.469 -45.656 5.594 1 97.94 146 PRO B C 1
ATOM 6903 O O . PRO B 1 146 ? 11.008 -46.25 6.543 1 97.94 146 PRO B O 1
ATOM 6906 N N . PHE B 1 147 ? 9.188 -45.469 5.539 1 97.38 147 PHE B N 1
ATOM 6907 C CA . PHE B 1 147 ? 8.266 -46.219 6.355 1 97.38 147 PHE B CA 1
ATOM 6908 C C . PHE B 1 147 ? 8.266 -47.688 5.926 1 97.38 147 PHE B C 1
ATOM 6910 O O . PHE B 1 147 ? 7.996 -48 4.766 1 97.38 147 PHE B O 1
ATOM 6917 N N . GLN B 1 148 ? 8.617 -48.5 6.785 1 95.56 148 GLN B N 1
ATOM 6918 C CA . GLN B 1 148 ? 8.516 -49.938 6.594 1 95.56 148 GLN B CA 1
ATOM 6919 C C . GLN B 1 148 ? 7.453 -50.531 7.5 1 95.56 148 GLN B C 1
ATOM 6921 O O . GLN B 1 148 ? 7.574 -50.5 8.727 1 95.56 148 GLN B O 1
ATOM 6926 N N . ASN B 1 149 ? 6.5 -51.156 6.953 1 93.62 149 ASN B N 1
ATOM 6927 C CA . ASN B 1 149 ? 5.363 -51.688 7.699 1 93.62 149 ASN B CA 1
ATOM 6928 C C . ASN B 1 149 ? 4.785 -50.625 8.656 1 93.62 149 ASN B C 1
ATOM 6930 O O . ASN B 1 149 ? 4.547 -50.938 9.828 1 93.62 149 ASN B O 1
ATOM 6934 N N . GLY B 1 150 ? 4.781 -49.438 8.18 1 94.81 150 GLY B N 1
ATOM 6935 C CA . GLY B 1 150 ? 4.105 -48.375 8.883 1 94.81 150 GLY B CA 1
ATOM 6936 C C . GLY B 1 150 ? 4.988 -47.688 9.914 1 94.81 150 GLY B C 1
ATOM 6937 O O . GLY B 1 150 ? 4.516 -46.844 10.688 1 94.81 150 GLY B O 1
ATOM 6938 N N . VAL B 1 151 ? 6.25 -48.031 9.945 1 97.31 151 VAL B N 1
ATOM 6939 C CA . VAL B 1 151 ? 7.117 -47.406 10.953 1 97.31 151 VAL B CA 1
ATOM 6940 C C . VAL B 1 151 ? 8.445 -47.031 10.32 1 97.31 151 VAL B C 1
ATOM 6942 O O . VAL B 1 151 ? 9.008 -47.781 9.516 1 97.31 151 VAL B O 1
ATOM 6945 N N . ALA B 1 152 ? 8.898 -45.812 10.594 1 97.81 152 ALA B N 1
ATOM 6946 C CA . ALA B 1 152 ? 10.25 -45.375 10.266 1 97.81 152 ALA B CA 1
ATOM 6947 C C . ALA B 1 152 ? 11.125 -45.312 11.516 1 97.81 152 ALA B C 1
ATOM 6949 O O . ALA B 1 152 ? 10.758 -44.688 12.508 1 97.81 152 ALA B O 1
ATOM 6950 N N . ARG B 1 153 ? 12.234 -45.969 11.484 1 96.44 153 ARG B N 1
ATOM 6951 C CA . ARG B 1 153 ? 13.172 -46 12.602 1 96.44 153 ARG B CA 1
ATOM 6952 C C . ARG B 1 153 ? 14.43 -45.188 12.281 1 96.44 153 ARG B C 1
ATOM 6954 O O . ARG B 1 153 ? 15.18 -45.562 11.367 1 96.44 153 ARG B O 1
ATOM 6961 N N . LEU B 1 154 ? 14.625 -44.25 13.031 1 95.81 154 LEU B N 1
ATOM 6962 C CA . LEU B 1 154 ? 15.781 -43.375 12.812 1 95.81 154 LEU B CA 1
ATOM 6963 C C . LEU B 1 154 ? 17.031 -43.969 13.453 1 95.81 154 LEU B C 1
ATOM 6965 O O . LEU B 1 154 ? 16.938 -44.938 14.219 1 95.81 154 LEU B O 1
ATOM 6969 N N . ALA B 1 155 ? 18.172 -43.406 13.172 1 91.5 155 ALA B N 1
ATOM 6970 C CA . ALA B 1 155 ? 19.453 -43.938 13.625 1 91.5 155 ALA B CA 1
ATOM 6971 C C . ALA B 1 155 ? 19.562 -43.875 15.148 1 91.5 155 ALA B C 1
ATOM 6973 O O . ALA B 1 155 ? 20.203 -44.719 15.766 1 91.5 155 ALA B O 1
ATOM 6974 N N . ASP B 1 156 ? 18.922 -42.938 15.766 1 91.75 156 ASP B N 1
ATOM 6975 C CA . ASP B 1 156 ? 19.031 -42.75 17.203 1 91.75 156 ASP B CA 1
ATOM 6976 C C . ASP B 1 156 ? 17.953 -43.531 17.953 1 91.75 156 ASP B C 1
ATOM 6978 O O . ASP B 1 156 ? 17.781 -43.375 19.156 1 91.75 156 ASP B O 1
ATOM 6982 N N . GLY B 1 157 ? 17.156 -44.25 17.25 1 90.81 157 GLY B N 1
ATOM 6983 C CA . GLY B 1 157 ? 16.156 -45.094 17.859 1 90.81 157 GLY B CA 1
ATOM 6984 C C . GLY B 1 157 ? 14.766 -44.5 17.875 1 90.81 157 GLY B C 1
ATOM 6985 O O . GLY B 1 157 ? 13.797 -45.156 18.234 1 90.81 157 GLY B O 1
ATOM 6986 N N . THR B 1 158 ? 14.695 -43.25 17.438 1 93.38 158 THR B N 1
ATOM 6987 C CA . THR B 1 158 ? 13.391 -42.625 17.359 1 93.38 158 THR B CA 1
ATOM 6988 C C . THR B 1 158 ? 12.5 -43.312 16.328 1 93.38 158 THR B C 1
ATOM 6990 O O . THR B 1 158 ? 12.945 -43.625 15.219 1 93.38 158 THR B O 1
ATOM 6993 N N . GLU B 1 159 ? 11.289 -43.562 16.781 1 95.38 159 GLU B N 1
ATOM 6994 C CA . GLU B 1 159 ? 10.336 -44.188 15.875 1 95.38 159 GLU B CA 1
ATOM 6995 C C . GLU B 1 159 ? 9.195 -43.25 15.516 1 95.38 159 GLU B C 1
ATOM 6997 O O . GLU B 1 159 ? 8.617 -42.625 16.391 1 95.38 159 GLU B O 1
ATOM 7002 N N . ILE B 1 160 ? 8.93 -43.188 14.242 1 97.19 160 ILE B N 1
ATOM 7003 C CA . ILE B 1 160 ? 7.789 -42.438 13.727 1 97.19 160 ILE B CA 1
ATOM 7004 C C . ILE B 1 160 ? 6.801 -43.406 13.062 1 97.19 160 ILE B C 1
ATOM 7006 O O . ILE B 1 160 ? 7.164 -44.156 12.164 1 97.19 160 ILE B O 1
ATOM 7010 N N . PHE B 1 161 ? 5.566 -43.312 13.516 1 97.5 161 PHE B N 1
ATOM 7011 C CA . PHE B 1 161 ? 4.555 -44.219 13 1 97.5 161 PHE B CA 1
ATOM 7012 C C . PHE B 1 161 ? 3.67 -43.531 11.969 1 97.5 161 PHE B C 1
ATOM 7014 O O . PHE B 1 161 ? 3.297 -42.375 12.148 1 97.5 161 PHE B O 1
ATOM 7021 N N . HIS B 1 162 ? 3.477 -44.219 10.875 1 96.94 162 HIS B N 1
ATOM 7022 C CA . HIS B 1 162 ? 2.525 -43.812 9.844 1 96.94 162 HIS B CA 1
ATOM 7023 C C . HIS B 1 162 ? 1.195 -44.562 10.008 1 96.94 162 HIS B C 1
ATOM 7025 O O . HIS B 1 162 ? 1.032 -45.688 9.523 1 96.94 162 HIS B O 1
ATOM 7031 N N . ASN B 1 163 ? 0.222 -43.906 10.531 1 94.56 163 ASN B N 1
ATOM 7032 C CA . ASN B 1 163 ? -1.021 -44.531 10.938 1 94.56 163 ASN B CA 1
ATOM 7033 C C . ASN B 1 163 ? -2.062 -44.531 9.828 1 94.56 163 ASN B C 1
ATOM 7035 O O . ASN B 1 163 ? -2.855 -45.438 9.688 1 94.56 163 ASN B O 1
ATOM 7039 N N . ALA B 1 164 ? -2.16 -43.469 9.156 1 93.5 164 ALA B N 1
ATOM 7040 C CA . ALA B 1 164 ? -3.074 -43.25 8.039 1 93.5 164 ALA B CA 1
ATOM 7041 C C . ALA B 1 164 ? -2.584 -42.094 7.152 1 93.5 164 ALA B C 1
ATOM 7043 O O . ALA B 1 164 ? -1.516 -41.531 7.395 1 93.5 164 ALA B O 1
ATOM 7044 N N . ARG B 1 165 ? -3.359 -41.875 6.156 1 92.5 165 ARG B N 1
ATOM 7045 C CA . ARG B 1 165 ? -2.969 -40.812 5.242 1 92.5 165 ARG B CA 1
ATOM 7046 C C . ARG B 1 165 ? -2.771 -39.5 5.988 1 92.5 165 ARG B C 1
ATOM 7048 O O . ARG B 1 165 ? -3.721 -38.938 6.555 1 92.5 165 ARG B O 1
ATOM 7055 N N . ASP B 1 166 ? -1.559 -39.031 6.043 1 94.88 166 ASP B N 1
ATOM 7056 C CA . ASP B 1 166 ? -1.147 -37.75 6.648 1 94.88 166 ASP B CA 1
ATOM 7057 C C . ASP B 1 166 ? -1.362 -37.781 8.156 1 94.88 166 ASP B C 1
ATOM 7059 O O . ASP B 1 166 ? -1.598 -36.75 8.773 1 94.88 166 ASP B O 1
ATOM 7063 N N . GLN B 1 167 ? -1.437 -38.938 8.742 1 96.06 167 GLN B N 1
ATOM 7064 C CA . GLN B 1 167 ? -1.548 -39.125 10.18 1 96.06 167 GLN B CA 1
ATOM 7065 C C . GLN B 1 167 ? -0.361 -39.938 10.727 1 96.06 167 GLN B C 1
ATOM 7067 O O . GLN B 1 167 ? -0.042 -41 10.227 1 96.06 167 GLN B O 1
ATOM 7072 N N . TYR B 1 168 ? 0.214 -39.375 11.734 1 97.12 168 TYR B N 1
ATOM 7073 C CA . TYR B 1 168 ? 1.446 -39.938 12.266 1 97.12 168 TYR B CA 1
ATOM 7074 C C . TYR B 1 168 ? 1.41 -40 13.781 1 97.12 168 TYR B C 1
ATOM 7076 O O . TYR B 1 168 ? 0.48 -39.5 14.414 1 97.12 168 TYR B O 1
ATOM 7084 N N . ARG B 1 169 ? 2.291 -40.75 14.312 1 96.81 169 ARG B N 1
ATOM 7085 C CA . ARG B 1 169 ? 2.49 -40.781 15.758 1 96.81 169 ARG B CA 1
ATOM 7086 C C . ARG B 1 169 ? 3.973 -40.719 16.109 1 96.81 169 ARG B C 1
ATOM 7088 O O . ARG B 1 169 ? 4.801 -41.375 15.461 1 96.81 169 ARG B O 1
ATOM 7095 N N . LEU B 1 170 ? 4.293 -39.875 16.984 1 95.56 170 LEU B N 1
ATOM 7096 C CA . LEU B 1 170 ? 5.648 -39.656 17.469 1 95.56 170 LEU B CA 1
ATOM 7097 C C . LEU B 1 170 ? 5.672 -39.625 19 1 95.56 170 LEU B C 1
ATOM 7099 O O . LEU B 1 170 ? 4.949 -38.844 19.609 1 95.56 170 LEU B O 1
ATOM 7103 N N . ASN B 1 171 ? 6.5 -40.469 19.578 1 91.94 171 ASN B N 1
ATOM 7104 C CA . ASN B 1 171 ? 6.625 -40.531 21.031 1 91.94 171 ASN B CA 1
ATOM 7105 C C . ASN B 1 171 ? 5.258 -40.625 21.703 1 91.94 171 ASN B C 1
ATOM 7107 O O . ASN B 1 171 ? 4.969 -39.875 22.641 1 91.94 171 ASN B O 1
ATOM 7111 N N . GLY B 1 172 ? 4.395 -41.375 21.141 1 88.75 172 GLY B N 1
ATOM 7112 C CA . GLY B 1 172 ? 3.1 -41.656 21.734 1 88.75 172 GLY B CA 1
ATOM 7113 C C . GLY B 1 172 ? 2.055 -40.594 21.422 1 88.75 172 GLY B C 1
ATOM 7114 O O . GLY B 1 172 ? 0.871 -40.781 21.703 1 88.75 172 GLY B O 1
ATOM 7115 N N . GLU B 1 173 ? 2.434 -39.5 20.844 1 93.62 173 GLU B N 1
ATOM 7116 C CA . GLU B 1 173 ? 1.506 -38.438 20.5 1 93.62 173 GLU B CA 1
ATOM 7117 C C . GLU B 1 173 ? 1.056 -38.562 19.047 1 93.62 173 GLU B C 1
ATOM 7119 O O . GLU B 1 173 ? 1.869 -38.812 18.156 1 93.62 173 GLU B O 1
ATOM 7124 N N . ASN B 1 174 ? -0.202 -38.344 18.812 1 94.25 174 ASN B N 1
ATOM 7125 C CA . ASN B 1 174 ? -0.756 -38.375 17.469 1 94.25 174 ASN B CA 1
ATOM 7126 C C . ASN B 1 174 ? -0.571 -37 16.781 1 94.25 174 ASN B C 1
ATOM 7128 O O . ASN B 1 174 ? -0.842 -35.969 17.375 1 94.25 174 ASN B O 1
ATOM 7132 N N . ILE B 1 175 ? -0.037 -37.062 15.578 1 95.06 175 ILE B N 1
ATOM 7133 C CA . ILE B 1 175 ? 0.165 -35.875 14.758 1 95.06 175 ILE B CA 1
ATOM 7134 C C . ILE B 1 175 ? -0.711 -35.969 13.508 1 95.06 175 ILE B C 1
ATOM 7136 O O . ILE B 1 175 ? -0.493 -36.812 12.641 1 95.06 175 ILE B O 1
ATOM 7140 N N . ASP B 1 176 ? -1.649 -35.094 13.43 1 91.44 176 ASP B N 1
ATOM 7141 C CA . ASP B 1 176 ? -2.543 -35 12.281 1 91.44 176 ASP B CA 1
ATOM 7142 C C . ASP B 1 176 ? -2.305 -33.719 11.492 1 91.44 176 ASP B C 1
ATOM 7144 O O . ASP B 1 176 ? -2.572 -32.594 11.992 1 91.44 176 ASP B O 1
ATOM 7148 N N . ILE B 1 177 ? -1.689 -33.875 10.352 1 90.25 177 ILE B N 1
ATOM 7149 C CA . ILE B 1 177 ? -1.499 -32.688 9.492 1 90.25 177 ILE B CA 1
ATOM 7150 C C . ILE B 1 177 ? -2.729 -32.5 8.609 1 90.25 177 ILE B C 1
ATOM 7152 O O . ILE B 1 177 ? -2.979 -33.281 7.699 1 90.25 177 ILE B O 1
ATOM 7156 N N . ARG B 1 178 ? -3.719 -31.594 9 1 79.56 178 ARG B N 1
ATOM 7157 C CA . ARG B 1 178 ? -5 -31.281 8.383 1 79.56 178 ARG B CA 1
ATOM 7158 C C . ARG B 1 178 ? -4.824 -30.297 7.219 1 79.56 178 ARG B C 1
ATOM 7160 O O . ARG B 1 178 ? -4.152 -29.281 7.359 1 79.56 178 ARG B O 1
ATOM 7167 N N . PHE B 1 179 ? -5.113 -30.812 5.977 1 86.69 179 PHE B N 1
ATOM 7168 C CA . PHE B 1 179 ? -5.066 -29.922 4.816 1 86.69 179 PHE B CA 1
ATOM 7169 C C . PHE B 1 179 ? -6.453 -29.375 4.496 1 86.69 179 PHE B C 1
ATOM 7171 O O . PHE B 1 179 ? -6.879 -29.375 3.34 1 86.69 179 PHE B O 1
ATOM 7178 N N . ASP B 1 180 ? -7.207 -28.875 5.406 1 85.81 180 ASP B N 1
ATOM 7179 C CA . ASP B 1 180 ? -8.594 -28.453 5.227 1 85.81 180 ASP B CA 1
ATOM 7180 C C . ASP B 1 180 ? -8.688 -26.953 4.977 1 85.81 180 ASP B C 1
ATOM 7182 O O . ASP B 1 180 ? -9.727 -26.453 4.543 1 85.81 180 ASP B O 1
ATOM 7186 N N . THR B 1 181 ? -7.602 -26.312 5.223 1 88.5 181 THR B N 1
ATOM 7187 C CA . THR B 1 181 ? -7.566 -24.859 5.059 1 88.5 181 THR B CA 1
ATOM 7188 C C . THR B 1 181 ? -6.359 -24.438 4.23 1 88.5 181 THR B C 1
ATOM 7190 O O . THR B 1 181 ? -5.27 -24.984 4.387 1 88.5 181 THR B O 1
ATOM 7193 N N . PRO B 1 182 ? -6.609 -23.469 3.42 1 88.31 182 PRO B N 1
ATOM 7194 C CA . PRO B 1 182 ? -5.48 -22.984 2.627 1 88.31 182 PRO B CA 1
ATOM 7195 C C . PRO B 1 182 ? -4.363 -22.391 3.488 1 88.31 182 PRO B C 1
ATOM 7197 O O . PRO B 1 182 ? -4.637 -21.812 4.543 1 88.31 182 PRO B O 1
ATOM 7200 N N . GLN B 1 183 ? -3.119 -22.516 3.033 1 90.69 183 GLN B N 1
ATOM 7201 C CA . GLN B 1 183 ? -1.949 -21.953 3.699 1 90.69 183 GLN B CA 1
ATOM 7202 C C . GLN B 1 183 ? -1.627 -20.562 3.164 1 90.69 183 GLN B C 1
ATOM 7204 O O . GLN B 1 183 ? -1.672 -20.328 1.953 1 90.69 183 GLN B O 1
ATOM 7209 N N . ASP B 1 184 ? -1.304 -19.641 4.062 1 90.5 184 ASP B N 1
ATOM 7210 C CA . ASP B 1 184 ? -0.895 -18.297 3.709 1 90.5 184 ASP B CA 1
ATOM 7211 C C . ASP B 1 184 ? 0.606 -18.094 3.912 1 90.5 184 ASP B C 1
ATOM 7213 O O . ASP B 1 184 ? 1.229 -18.812 4.699 1 90.5 184 ASP B O 1
ATOM 7217 N N . PRO B 1 185 ? 1.201 -17.156 3.115 1 94.12 185 PRO B N 1
ATOM 7218 C CA . PRO B 1 185 ? 2.607 -16.844 3.391 1 94.12 185 PRO B CA 1
ATOM 7219 C C . PRO B 1 185 ? 2.834 -16.328 4.809 1 94.12 185 PRO B C 1
ATOM 7221 O O . PRO B 1 185 ? 1.898 -15.852 5.449 1 94.12 185 PRO B O 1
ATOM 7224 N N . PRO B 1 186 ? 4 -16.453 5.332 1 94.25 186 PRO B N 1
ATOM 7225 C CA . PRO B 1 186 ? 4.273 -16.062 6.715 1 94.25 186 PRO B CA 1
ATOM 7226 C C . PRO B 1 186 ? 4.516 -14.57 6.871 1 94.25 186 PRO B C 1
ATOM 7228 O O . PRO B 1 186 ? 4.945 -14.117 7.934 1 94.25 186 PRO B O 1
ATOM 7231 N N . TYR B 1 187 ? 4.344 -13.734 5.871 1 94.06 187 TYR B N 1
ATOM 7232 C CA . TYR B 1 187 ? 4.602 -12.297 5.895 1 94.06 187 TYR B CA 1
ATOM 7233 C C . TYR B 1 187 ? 3.434 -11.523 5.293 1 94.06 187 TYR B C 1
ATOM 7235 O O . TYR B 1 187 ? 2.574 -12.109 4.625 1 94.06 187 TYR B O 1
ATOM 7243 N N . ASP B 1 188 ? 3.406 -10.219 5.641 1 92.88 188 ASP B N 1
ATOM 7244 C CA . ASP B 1 188 ? 2.41 -9.312 5.078 1 92.88 188 ASP B CA 1
ATOM 7245 C C . ASP B 1 188 ? 2.811 -8.852 3.676 1 92.88 188 ASP B C 1
ATOM 7247 O O . ASP B 1 188 ? 3.859 -8.234 3.496 1 92.88 188 ASP B O 1
ATOM 7251 N N . LEU B 1 189 ? 1.996 -9.18 2.705 1 94.31 189 LEU B N 1
ATOM 7252 C CA . LEU B 1 189 ? 2.289 -8.836 1.317 1 94.31 189 LEU B CA 1
ATOM 7253 C C . LEU B 1 189 ? 1.981 -7.371 1.042 1 94.31 189 LEU B C 1
ATOM 7255 O O . LEU B 1 189 ? 2.289 -6.859 -0.037 1 94.31 189 LEU B O 1
ATOM 7259 N N . ARG B 1 190 ? 1.39 -6.637 2.035 1 91.56 190 ARG B N 1
ATOM 7260 C CA . ARG B 1 190 ? 1.046 -5.223 1.897 1 91.56 190 ARG B CA 1
ATOM 7261 C C . ARG B 1 190 ? 0.208 -4.984 0.646 1 91.56 190 ARG B C 1
ATOM 7263 O O . ARG B 1 190 ? 0.604 -4.219 -0.234 1 91.56 190 ARG B O 1
ATOM 7270 N N . SER B 1 191 ? -0.957 -5.496 0.631 1 93.69 191 SER B N 1
ATOM 7271 C CA . SER B 1 191 ? -1.837 -5.453 -0.532 1 93.69 191 SER B CA 1
ATOM 7272 C C . SER B 1 191 ? -2.23 -4.02 -0.875 1 93.69 191 SER B C 1
ATOM 7274 O O . SER B 1 191 ? -2.506 -3.217 0.018 1 93.69 191 SER B O 1
ATOM 7276 N N . ASP B 1 192 ? -2.209 -3.711 -2.105 1 93.19 192 ASP B N 1
ATOM 7277 C CA . ASP B 1 192 ? -2.623 -2.396 -2.59 1 93.19 192 ASP B CA 1
ATOM 7278 C C . ASP B 1 192 ? -4.133 -2.213 -2.455 1 93.19 192 ASP B C 1
ATOM 7280 O O . ASP B 1 192 ? -4.891 -3.178 -2.561 1 93.19 192 ASP B O 1
ATOM 7284 N N . PHE B 1 193 ? -4.535 -0.961 -2.303 1 92.19 193 PHE B N 1
ATOM 7285 C CA . PHE B 1 193 ? -5.961 -0.659 -2.289 1 92.19 193 PHE B CA 1
ATOM 7286 C C . PHE B 1 193 ? -6.422 -0.165 -3.654 1 92.19 193 PHE B C 1
ATOM 7288 O O . PHE B 1 193 ? -7.574 -0.375 -4.039 1 92.19 193 PHE B O 1
ATOM 7295 N N . THR B 1 194 ? -5.473 0.429 -4.383 1 91.62 194 THR B N 1
ATOM 7296 C CA . THR B 1 194 ? -5.875 1.146 -5.586 1 91.62 194 THR B CA 1
ATOM 7297 C C . THR B 1 194 ? -5.27 0.5 -6.828 1 91.62 194 THR B C 1
ATOM 7299 O O . THR B 1 194 ? -4.266 -0.211 -6.738 1 91.62 194 THR B O 1
ATOM 7302 N N . THR B 1 195 ? -5.898 0.782 -7.922 1 88.75 195 THR B N 1
ATOM 7303 C CA . THR B 1 195 ? -5.41 0.291 -9.211 1 88.75 195 THR B CA 1
ATOM 7304 C C . THR B 1 195 ? -4.383 1.25 -9.797 1 88.75 195 THR B C 1
ATOM 7306 O O . THR B 1 195 ? -4.297 2.408 -9.383 1 88.75 195 THR B O 1
ATOM 7309 N N . THR B 1 196 ? -3.564 0.705 -10.648 1 83.88 196 THR B N 1
ATOM 7310 C CA . THR B 1 196 ? -2.645 1.517 -11.438 1 83.88 196 THR B CA 1
ATOM 7311 C C . THR B 1 196 ? -2.896 1.326 -12.93 1 83.88 196 THR B C 1
ATOM 7313 O O . THR B 1 196 ? -3.35 0.263 -13.352 1 83.88 196 THR B O 1
ATOM 7316 N N . LEU B 1 197 ? -2.594 2.379 -13.656 1 84.12 197 LEU B N 1
ATOM 7317 C CA . LEU B 1 197 ? -2.707 2.266 -15.109 1 84.12 197 LEU B CA 1
ATOM 7318 C C . LEU B 1 197 ? -1.72 1.239 -15.648 1 84.12 197 LEU B C 1
ATOM 7320 O O . LEU B 1 197 ? -0.57 1.182 -15.211 1 84.12 197 LEU B O 1
ATOM 7324 N N . PRO B 1 198 ? -2.213 0.463 -16.609 1 86.38 198 PRO B N 1
ATOM 7325 C CA . PRO B 1 198 ? -1.281 -0.491 -17.203 1 86.38 198 PRO B CA 1
ATOM 7326 C C . PRO B 1 198 ? -0.089 0.191 -17.875 1 86.38 198 PRO B C 1
ATOM 7328 O O . PRO B 1 198 ? -0.246 1.239 -18.5 1 86.38 198 PRO B O 1
ATOM 7331 N N . SER B 1 199 ? 1.082 -0.374 -17.781 1 90.12 199 SER B N 1
ATOM 7332 C CA . SER B 1 199 ? 2.301 0.143 -18.391 1 90.12 199 SER B CA 1
ATOM 7333 C C . SER B 1 199 ? 2.527 -0.47 -19.766 1 90.12 199 SER B C 1
ATOM 7335 O O . SER B 1 199 ? 2.252 -1.653 -19.984 1 90.12 199 SER B O 1
ATOM 7337 N N . GLN B 1 200 ? 2.963 0.356 -20.688 1 92.75 200 GLN B N 1
ATOM 7338 C CA . GLN B 1 200 ? 3.414 -0.218 -21.953 1 92.75 200 GLN B CA 1
ATOM 7339 C C . GLN B 1 200 ? 4.688 -1.034 -21.766 1 92.75 200 GLN B C 1
ATOM 7341 O O . GLN B 1 200 ? 4.871 -2.068 -22.406 1 92.75 200 GLN B O 1
ATOM 7346 N N . PHE B 1 201 ? 5.566 -0.495 -21 1 96.38 201 PHE B N 1
ATOM 7347 C CA . PHE B 1 201 ? 6.809 -1.176 -20.656 1 96.38 201 PHE B CA 1
ATOM 7348 C C . PHE B 1 201 ? 7.227 -0.846 -19.219 1 96.38 201 PHE B C 1
ATOM 7350 O O . PHE B 1 201 ? 7.355 0.326 -18.859 1 96.38 201 PHE B O 1
ATOM 7357 N N . GLY B 1 202 ? 7.324 -1.807 -18.344 1 96.56 202 GLY B N 1
ATOM 7358 C CA . GLY B 1 202 ? 7.676 -1.565 -16.953 1 96.56 202 GLY B CA 1
ATOM 7359 C C . GLY B 1 202 ? 7.742 -2.836 -16.125 1 96.56 202 GLY B C 1
ATOM 7360 O O . GLY B 1 202 ? 7.715 -3.941 -16.672 1 96.56 202 GLY B O 1
ATOM 7361 N N . VAL B 1 203 ? 7.957 -2.645 -14.766 1 97.44 203 VAL B N 1
ATOM 7362 C CA . VAL B 1 203 ? 8.133 -3.795 -13.891 1 97.44 203 VAL B CA 1
ATOM 7363 C C . VAL B 1 203 ? 7.395 -3.557 -12.57 1 97.44 203 VAL B C 1
ATOM 7365 O O . VAL B 1 203 ? 7.402 -2.443 -12.039 1 97.44 203 VAL B O 1
ATOM 7368 N N . THR B 1 204 ? 6.676 -4.539 -12.078 1 97.38 204 THR B N 1
ATOM 7369 C CA . THR B 1 204 ? 6.156 -4.602 -10.719 1 97.38 204 THR B CA 1
ATOM 7370 C C . THR B 1 204 ? 6.934 -5.625 -9.891 1 97.38 204 THR B C 1
ATOM 7372 O O . THR B 1 204 ? 7.152 -6.754 -10.336 1 97.38 204 THR B O 1
ATOM 7375 N N . VAL B 1 205 ? 7.332 -5.223 -8.695 1 97.81 205 VAL B N 1
ATOM 7376 C CA . VAL B 1 205 ? 8.102 -6.117 -7.836 1 97.81 205 VAL B CA 1
ATOM 7377 C C . VAL B 1 205 ? 7.152 -6.945 -6.969 1 97.81 205 VAL B C 1
ATOM 7379 O O . VAL B 1 205 ? 6.406 -6.391 -6.156 1 97.81 205 VAL B O 1
ATOM 7382 N N . LEU B 1 206 ? 7.148 -8.289 -7.105 1 97.62 206 LEU B N 1
ATOM 7383 C CA . LEU B 1 206 ? 6.387 -9.195 -6.25 1 97.62 206 LEU B CA 1
ATOM 7384 C C . LEU B 1 206 ? 7.164 -9.531 -4.98 1 97.62 206 LEU B C 1
ATOM 7386 O O . LEU B 1 206 ? 6.57 -9.758 -3.924 1 97.62 206 LEU B O 1
ATOM 7390 N N . GLY B 1 207 ? 8.477 -9.602 -5.164 1 96.62 207 GLY B N 1
ATOM 7391 C CA . GLY B 1 207 ? 9.391 -9.844 -4.062 1 96.62 207 GLY B CA 1
ATOM 7392 C C . GLY B 1 207 ? 10.852 -9.68 -4.449 1 96.62 207 GLY B C 1
ATOM 7393 O O . GLY B 1 207 ? 11.203 -9.82 -5.621 1 96.62 207 GLY B O 1
ATOM 7394 N N . GLY B 1 208 ? 11.648 -9.352 -3.475 1 95.31 208 GLY B N 1
ATOM 7395 C CA . GLY B 1 208 ? 13.055 -9.109 -3.75 1 95.31 208 GLY B CA 1
ATOM 7396 C C . GLY B 1 208 ? 13.977 -9.836 -2.787 1 95.31 208 GLY B C 1
ATOM 7397 O O . GLY B 1 208 ? 15.195 -9.656 -2.844 1 95.31 208 GLY B O 1
ATOM 7398 N N . ALA B 1 209 ? 13.469 -10.727 -1.949 1 94.94 209 ALA B N 1
ATOM 7399 C CA . ALA B 1 209 ? 14.273 -11.344 -0.898 1 94.94 209 ALA B CA 1
ATOM 7400 C C . ALA B 1 209 ? 14.688 -12.766 -1.286 1 94.94 209 ALA B C 1
ATOM 7402 O O . ALA B 1 209 ? 14.141 -13.344 -2.227 1 94.94 209 ALA B O 1
ATOM 7403 N N . SER B 1 210 ? 15.641 -13.234 -0.588 1 93.12 210 SER B N 1
ATOM 7404 C CA . SER B 1 210 ? 16.031 -14.625 -0.746 1 93.12 210 SER B CA 1
ATOM 7405 C C . SER B 1 210 ? 15.117 -15.555 0.047 1 93.12 210 SER B C 1
ATOM 7407 O O . SER B 1 210 ? 14.219 -15.086 0.761 1 93.12 210 SER B O 1
ATOM 7409 N N . GLY B 1 211 ? 15.398 -16.828 -0.067 1 93.5 211 GLY B N 1
ATOM 7410 C CA . GLY B 1 211 ? 14.594 -17.812 0.637 1 93.5 211 GLY B CA 1
ATOM 7411 C C . GLY B 1 211 ? 14.875 -17.859 2.127 1 93.5 211 GLY B C 1
ATOM 7412 O O . GLY B 1 211 ? 14.148 -18.516 2.881 1 93.5 211 GLY B O 1
ATOM 7413 N N . PHE B 1 212 ? 15.82 -17.016 2.621 1 92.94 212 PHE B N 1
ATOM 7414 C CA . PHE B 1 212 ? 16.25 -17.141 4.008 1 92.94 212 PHE B CA 1
ATOM 7415 C C . PHE B 1 212 ? 15.891 -15.891 4.797 1 92.94 212 PHE B C 1
ATOM 7417 O O . PHE B 1 212 ? 16.328 -15.719 5.938 1 92.94 212 PHE B O 1
ATOM 7424 N N . ILE B 1 213 ? 15.141 -15.016 4.145 1 92.81 213 ILE B N 1
ATOM 7425 C CA . ILE B 1 213 ? 14.664 -13.812 4.82 1 92.81 213 ILE B CA 1
ATOM 7426 C C . ILE B 1 213 ? 13.227 -14.008 5.277 1 92.81 213 ILE B C 1
ATOM 7428 O O . ILE B 1 213 ? 12.312 -14.102 4.453 1 92.81 213 ILE B O 1
ATOM 7432 N N . ALA B 1 214 ? 12.977 -14.031 6.477 1 92.62 214 ALA B N 1
ATOM 7433 C CA . ALA B 1 214 ? 11.766 -14.555 7.109 1 92.62 214 ALA B CA 1
ATOM 7434 C C . ALA B 1 214 ? 10.539 -13.75 6.688 1 92.62 214 ALA B C 1
ATOM 7436 O O . ALA B 1 214 ? 9.484 -14.32 6.395 1 92.62 214 ALA B O 1
ATOM 7437 N N . ASP B 1 215 ? 10.648 -12.445 6.586 1 92.69 215 ASP B N 1
ATOM 7438 C CA . ASP B 1 215 ? 9.43 -11.641 6.578 1 92.69 215 ASP B CA 1
ATOM 7439 C C . ASP B 1 215 ? 9.234 -10.945 5.23 1 92.69 215 ASP B C 1
ATOM 7441 O O . ASP B 1 215 ? 8.539 -9.93 5.145 1 92.69 215 ASP B O 1
ATOM 7445 N N . LYS B 1 216 ? 9.898 -11.453 4.234 1 94.81 216 LYS B N 1
ATOM 7446 C CA . LYS B 1 216 ? 9.781 -10.852 2.91 1 94.81 216 LYS B CA 1
ATOM 7447 C C . LYS B 1 216 ? 9.617 -11.922 1.835 1 94.81 216 LYS B C 1
ATOM 7449 O O . LYS B 1 216 ? 10.195 -13.008 1.938 1 94.81 216 LYS B O 1
ATOM 7454 N N . PRO B 1 217 ? 8.852 -11.625 0.771 1 96.19 217 PRO B N 1
ATOM 7455 C CA . PRO B 1 217 ? 8.672 -12.609 -0.296 1 96.19 217 PRO B CA 1
ATOM 7456 C C . PRO B 1 217 ? 9.945 -12.844 -1.107 1 96.19 217 PRO B C 1
ATOM 7458 O O . PRO B 1 217 ? 10.742 -11.922 -1.294 1 96.19 217 PRO B O 1
ATOM 7461 N N . CYS B 1 218 ? 10.062 -14 -1.639 1 96.75 218 CYS B N 1
ATOM 7462 C CA . CYS B 1 218 ? 11.18 -14.375 -2.496 1 96.75 218 CYS B CA 1
ATOM 7463 C C . CYS B 1 218 ? 11.195 -13.547 -3.773 1 96.75 218 CYS B C 1
ATOM 7465 O O . CYS B 1 218 ? 10.219 -12.859 -4.082 1 96.75 218 CYS B O 1
ATOM 7467 N N . SER B 1 219 ? 12.266 -13.68 -4.48 1 94.75 219 SER B N 1
ATOM 7468 C CA . SER B 1 219 ? 12.508 -12.867 -5.668 1 94.75 219 SER B CA 1
ATOM 7469 C C . SER B 1 219 ? 11.547 -13.234 -6.793 1 94.75 219 SER B C 1
ATOM 7471 O O . SER B 1 219 ? 11.398 -14.414 -7.129 1 94.75 219 SER B O 1
ATOM 7473 N N . GLY B 1 220 ? 10.922 -12.266 -7.34 1 97.31 220 GLY B N 1
ATOM 7474 C CA . GLY B 1 220 ? 10.031 -12.383 -8.477 1 97.31 220 GLY B CA 1
ATOM 7475 C C . GLY B 1 220 ? 9.484 -11.047 -8.945 1 97.31 220 GLY B C 1
ATOM 7476 O O . GLY B 1 220 ? 9.234 -10.148 -8.141 1 97.31 220 GLY B O 1
ATOM 7477 N N . LEU B 1 221 ? 9.32 -10.898 -10.242 1 98.31 221 LEU B N 1
ATOM 7478 C CA . LEU B 1 221 ? 8.844 -9.664 -10.859 1 98.31 221 LEU B CA 1
ATOM 7479 C C . LEU B 1 221 ? 7.707 -9.945 -11.836 1 98.31 221 LEU B C 1
ATOM 7481 O O . LEU B 1 221 ? 7.516 -11.086 -12.258 1 98.31 221 LEU B O 1
ATOM 7485 N N . VAL B 1 222 ? 6.941 -8.961 -12.102 1 98.19 222 VAL B N 1
ATOM 7486 C CA . VAL B 1 222 ? 6.031 -8.945 -13.242 1 98.19 222 VAL B CA 1
ATOM 7487 C C . VAL B 1 222 ? 6.5 -7.91 -14.266 1 98.19 222 VAL B C 1
ATOM 7489 O O . VAL B 1 222 ? 6.52 -6.711 -13.977 1 98.19 222 VAL B O 1
ATOM 7492 N N . LEU B 1 223 ? 6.941 -8.344 -15.383 1 98.25 223 LEU B N 1
ATOM 7493 C CA . LEU B 1 223 ? 7.277 -7.453 -16.484 1 98.25 223 LEU B CA 1
ATOM 7494 C C . LEU B 1 223 ? 6.027 -7.07 -17.281 1 98.25 223 LEU B C 1
ATOM 7496 O O . LEU B 1 223 ? 5.254 -7.941 -17.688 1 98.25 223 LEU B O 1
ATOM 7500 N N . HIS B 1 224 ? 5.824 -5.836 -17.406 1 96.25 224 HIS B N 1
ATOM 7501 C CA . HIS B 1 224 ? 4.738 -5.324 -18.25 1 96.25 224 HIS B CA 1
ATOM 7502 C C . HIS B 1 224 ? 5.227 -5.012 -19.656 1 96.25 224 HIS B C 1
ATOM 7504 O O . HIS B 1 224 ? 6.203 -4.281 -19.828 1 96.25 224 HIS B O 1
ATOM 7510 N N . TYR B 1 225 ? 4.621 -5.605 -20.641 1 94.31 225 TYR B N 1
ATOM 7511 C CA . TYR B 1 225 ? 4.922 -5.352 -22.047 1 94.31 225 TYR B CA 1
ATOM 7512 C C . TYR B 1 225 ? 3.643 -5.234 -22.859 1 94.31 225 TYR B C 1
ATOM 7514 O O . TYR B 1 225 ? 2.904 -6.211 -23.016 1 94.31 225 TYR B O 1
ATOM 7522 N N . ASN B 1 226 ? 3.342 -4.105 -23.422 1 90.31 226 ASN B N 1
ATOM 7523 C CA . ASN B 1 226 ? 2.115 -3.811 -24.156 1 90.31 226 ASN B CA 1
ATOM 7524 C C . ASN B 1 226 ? 0.876 -4.109 -23.312 1 90.31 226 ASN B C 1
ATOM 7526 O O . ASN B 1 226 ? -0.059 -4.758 -23.781 1 90.31 226 ASN B O 1
ATOM 7530 N N . SER B 1 227 ? 0.963 -3.824 -22.031 1 85.94 227 SER B N 1
ATOM 7531 C CA . SER B 1 227 ? -0.126 -3.926 -21.062 1 85.94 227 SER B CA 1
ATOM 7532 C C . SER B 1 227 ? -0.428 -5.383 -20.734 1 85.94 227 SER B C 1
ATOM 7534 O O . SER B 1 227 ? -1.494 -5.691 -20.188 1 85.94 227 SER B O 1
ATOM 7536 N N . GLU B 1 228 ? 0.434 -6.312 -21.156 1 91.75 228 GLU B N 1
ATOM 7537 C CA . GLU B 1 228 ? 0.39 -7.715 -20.734 1 91.75 228 GLU B CA 1
ATOM 7538 C C . GLU B 1 228 ? 1.386 -7.992 -19.625 1 91.75 228 GLU B C 1
ATOM 7540 O O . GLU B 1 228 ? 2.266 -7.176 -19.344 1 91.75 228 GLU B O 1
ATOM 7545 N N . HIS B 1 229 ? 1.21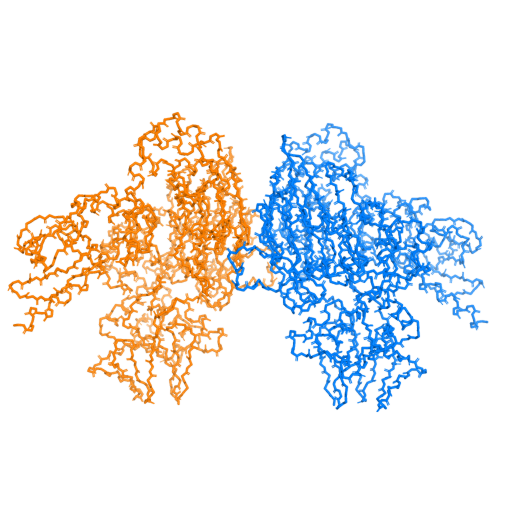5 -9.141 -18.984 1 95.44 229 HIS B N 1
ATOM 7546 C CA . HIS B 1 229 ? 2.043 -9.445 -17.828 1 95.44 229 HIS B CA 1
ATOM 7547 C C . HIS B 1 229 ? 2.885 -10.695 -18.062 1 95.44 229 HIS B C 1
ATOM 7549 O O . HIS B 1 229 ? 2.363 -11.734 -18.484 1 95.44 229 HIS B O 1
ATOM 7555 N N . MET B 1 230 ? 4.125 -10.57 -17.906 1 97.75 230 MET B N 1
ATOM 7556 C CA . MET B 1 230 ? 5.066 -11.688 -17.906 1 97.75 230 MET B CA 1
ATOM 7557 C C . MET B 1 230 ? 5.73 -11.844 -16.547 1 97.75 230 MET B C 1
ATOM 7559 O O . MET B 1 230 ? 6.316 -10.898 -16.016 1 97.75 230 MET B O 1
ATOM 7563 N N . LEU B 1 231 ? 5.594 -13.008 -16.016 1 98.38 231 LEU B N 1
ATOM 7564 C CA . LEU B 1 231 ? 6.344 -13.266 -14.789 1 98.38 231 LEU B CA 1
ATOM 7565 C C . LEU B 1 231 ? 7.828 -13.438 -15.094 1 98.38 231 LEU B C 1
ATOM 7567 O O . LEU B 1 231 ? 8.195 -14.047 -16.094 1 98.38 231 LEU B O 1
ATOM 7571 N N . ILE B 1 232 ? 8.672 -12.82 -14.328 1 98.69 232 ILE B N 1
ATOM 7572 C CA . ILE B 1 232 ? 10.062 -13.219 -14.219 1 98.69 232 ILE B CA 1
ATOM 7573 C C . ILE B 1 232 ? 10.273 -14.023 -12.938 1 98.69 232 ILE B C 1
ATOM 7575 O O . ILE B 1 232 ? 10.359 -13.453 -11.844 1 98.69 232 ILE B O 1
ATOM 7579 N N . ASP B 1 233 ? 10.367 -15.32 -13.125 1 98.31 233 ASP B N 1
ATOM 7580 C CA . ASP B 1 233 ? 10.359 -16.312 -12.047 1 98.31 233 ASP B CA 1
ATOM 7581 C C . ASP B 1 233 ? 8.984 -16.359 -11.375 1 98.31 233 ASP B C 1
ATOM 7583 O O . ASP B 1 233 ? 8.102 -15.562 -11.68 1 98.31 233 ASP B O 1
ATOM 7587 N N . CYS B 1 234 ? 8.789 -17.391 -10.625 1 97.38 234 CYS B N 1
ATOM 7588 C CA . CYS B 1 234 ? 7.52 -17.656 -9.961 1 97.38 234 CYS B CA 1
ATOM 7589 C C . CYS B 1 234 ? 7.711 -17.766 -8.453 1 97.38 234 CYS B C 1
ATOM 7591 O O . CYS B 1 234 ? 8.18 -18.797 -7.957 1 97.38 234 CYS B O 1
ATOM 7593 N N . VAL B 1 235 ? 7.211 -16.766 -7.734 1 96.44 235 VAL B N 1
ATOM 7594 C CA . VAL B 1 235 ? 7.383 -16.719 -6.289 1 96.44 235 VAL B CA 1
ATOM 7595 C C . VAL B 1 235 ? 6.465 -17.75 -5.625 1 96.44 235 VAL B C 1
ATOM 7597 O O . VAL B 1 235 ? 5.434 -18.125 -6.191 1 96.44 235 VAL B O 1
ATOM 7600 N N . PRO B 1 236 ? 6.848 -18.25 -4.406 1 95.94 236 PRO B N 1
ATOM 7601 C CA . PRO B 1 236 ? 5.867 -18.984 -3.615 1 95.94 236 PRO B CA 1
ATOM 7602 C C . PRO B 1 236 ? 4.621 -18.172 -3.287 1 95.94 236 PRO B C 1
ATOM 7604 O O . PRO B 1 236 ? 4.703 -16.953 -3.146 1 95.94 236 PRO B O 1
ATOM 7607 N N . TYR B 1 237 ? 3.473 -18.844 -3.246 1 95.5 237 TYR B N 1
ATOM 7608 C CA . TYR B 1 237 ? 2.205 -18.188 -2.975 1 95.5 237 TYR B CA 1
ATOM 7609 C C . TYR B 1 237 ? 1.908 -17.125 -4.023 1 95.5 237 TYR B C 1
ATOM 7611 O O . TYR B 1 237 ? 1.592 -15.977 -3.688 1 95.5 237 TYR B O 1
ATOM 7619 N N . LEU B 1 238 ? 2.072 -17.547 -5.258 1 96 238 LEU B N 1
ATOM 7620 C CA . LEU B 1 238 ? 1.97 -16.656 -6.414 1 96 238 LEU B CA 1
ATOM 7621 C C . LEU B 1 238 ? 0.616 -15.961 -6.445 1 96 238 LEU B C 1
ATOM 7623 O O . LEU B 1 238 ? 0.542 -14.758 -6.676 1 96 238 LEU B O 1
ATOM 7627 N N . GLU B 1 239 ? -0.48 -16.703 -6.254 1 93.69 239 GLU B N 1
ATOM 7628 C CA . GLU B 1 239 ? -1.814 -16.109 -6.32 1 93.69 239 GLU B CA 1
ATOM 7629 C C . GLU B 1 239 ? -1.964 -14.969 -5.324 1 93.69 239 GLU B C 1
ATOM 7631 O O . GLU B 1 239 ? -2.482 -13.906 -5.668 1 93.69 239 GLU B O 1
ATOM 7636 N N . GLN B 1 240 ? -1.536 -15.227 -4.102 1 95.12 240 GLN B N 1
ATOM 7637 C CA . GLN B 1 240 ? -1.609 -14.188 -3.076 1 95.12 240 GLN B CA 1
ATOM 7638 C C . GLN B 1 240 ? -0.74 -12.992 -3.443 1 95.12 240 GLN B C 1
ATOM 7640 O O . GLN B 1 240 ? -1.147 -11.844 -3.258 1 95.12 240 GLN B O 1
ATOM 7645 N N . ALA B 1 241 ? 0.443 -13.266 -3.951 1 96.88 241 ALA B N 1
ATOM 7646 C CA . ALA B 1 241 ? 1.354 -12.195 -4.348 1 96.88 241 ALA B CA 1
ATOM 7647 C C . ALA B 1 241 ? 0.756 -11.352 -5.469 1 96.88 241 ALA B C 1
ATOM 7649 O O . ALA B 1 241 ? 0.853 -10.125 -5.453 1 96.88 241 ALA B O 1
ATOM 7650 N N . LEU B 1 242 ? 0.175 -12.008 -6.434 1 96.56 242 LEU B N 1
ATOM 7651 C CA . LEU B 1 242 ? -0.452 -11.305 -7.551 1 96.56 242 LEU B CA 1
ATOM 7652 C C . LEU B 1 242 ? -1.652 -10.492 -7.078 1 96.56 242 LEU B C 1
ATOM 7654 O O . LEU B 1 242 ? -1.79 -9.32 -7.43 1 96.56 242 LEU B O 1
ATOM 7658 N N . ASN B 1 243 ? -2.48 -11.117 -6.285 1 95.44 243 ASN B N 1
ATOM 7659 C CA . ASN B 1 243 ? -3.668 -10.43 -5.777 1 95.44 243 ASN B CA 1
ATOM 7660 C C . ASN B 1 243 ? -3.301 -9.195 -4.969 1 95.44 243 ASN B C 1
ATOM 7662 O O . ASN B 1 243 ? -4.02 -8.195 -4.992 1 95.44 243 ASN B O 1
ATOM 7666 N N . ALA B 1 244 ? -2.227 -9.289 -4.266 1 96.5 244 ALA B N 1
ATOM 7667 C CA . ALA B 1 244 ? -1.775 -8.156 -3.471 1 96.5 244 ALA B CA 1
ATOM 7668 C C . ALA B 1 244 ? -1.474 -6.949 -4.359 1 96.5 244 ALA B C 1
ATOM 7670 O O . ALA B 1 244 ? -1.506 -5.805 -3.896 1 96.5 244 ALA B O 1
ATOM 7671 N N . ARG B 1 245 ? -1.18 -7.145 -5.645 1 96.19 245 ARG B N 1
ATOM 7672 C CA . ARG B 1 245 ? -0.846 -6.082 -6.586 1 96.19 245 ARG B CA 1
ATOM 7673 C C . ARG B 1 245 ? -2.01 -5.801 -7.531 1 96.19 245 ARG B C 1
ATOM 7675 O O . ARG B 1 245 ? -1.853 -5.086 -8.523 1 96.19 245 ARG B O 1
ATOM 7682 N N . GLY B 1 246 ? -3.195 -6.445 -7.297 1 95.31 246 GLY B N 1
ATOM 7683 C CA . GLY B 1 246 ? -4.371 -6.234 -8.125 1 95.31 246 GLY B CA 1
ATOM 7684 C C . GLY B 1 246 ? -4.309 -6.98 -9.445 1 95.31 246 GLY B C 1
ATOM 7685 O O . GLY B 1 246 ? -4.918 -6.559 -10.43 1 95.31 246 GLY B O 1
ATOM 7686 N N . ILE B 1 247 ? -3.553 -8.047 -9.508 1 95.12 247 ILE B N 1
ATOM 7687 C CA . ILE B 1 247 ? -3.424 -8.859 -10.711 1 95.12 247 ILE B CA 1
ATOM 7688 C C . ILE B 1 247 ? -4.043 -10.234 -10.469 1 95.12 247 ILE B C 1
ATOM 7690 O O . ILE B 1 247 ? -3.709 -10.914 -9.492 1 95.12 247 ILE B O 1
ATOM 7694 N N . SER B 1 248 ? -5.008 -10.586 -11.281 1 92.88 248 SER B N 1
ATOM 7695 C CA . SER B 1 248 ? -5.539 -11.945 -11.172 1 92.88 248 SER B CA 1
ATOM 7696 C C . SER B 1 248 ? -4.676 -12.938 -11.938 1 92.88 248 SER B C 1
ATOM 7698 O O . SER B 1 248 ? -3.922 -12.555 -12.836 1 92.88 248 SER B O 1
ATOM 7700 N N . SER B 1 249 ? -4.781 -14.18 -11.617 1 90.31 249 SER B N 1
ATOM 7701 C CA . SER B 1 249 ? -3.949 -15.219 -12.211 1 90.31 249 SER B CA 1
ATOM 7702 C C . SER B 1 249 ? -4.223 -15.352 -13.703 1 90.31 249 SER B C 1
ATOM 7704 O O . SER B 1 249 ? -3.33 -15.711 -14.477 1 90.31 249 SER B O 1
ATOM 7706 N N . THR B 1 250 ? -5.449 -15.008 -14.133 1 88.94 250 THR B N 1
ATOM 7707 C CA . THR B 1 250 ? -5.84 -15.172 -15.523 1 88.94 250 THR B CA 1
ATOM 7708 C C . THR B 1 250 ? -5.145 -14.133 -16.406 1 88.94 250 THR B C 1
ATOM 7710 O O . THR B 1 250 ? -5.129 -14.266 -17.625 1 88.94 250 THR B O 1
ATOM 7713 N N . GLU B 1 251 ? -4.578 -13.172 -15.766 1 92.19 251 GLU B N 1
ATOM 7714 C CA . GLU B 1 251 ? -3.918 -12.109 -16.516 1 92.19 251 GLU B CA 1
ATOM 7715 C C . GLU B 1 251 ? -2.488 -12.5 -16.891 1 92.19 251 GLU B C 1
ATOM 7717 O O . GLU B 1 251 ? -1.854 -11.836 -17.719 1 92.19 251 GLU B O 1
ATOM 7722 N N . ILE B 1 252 ? -1.975 -13.555 -16.328 1 94.12 252 ILE B N 1
ATOM 7723 C CA . ILE B 1 252 ? -0.602 -13.977 -16.594 1 94.12 252 ILE B CA 1
ATOM 7724 C C . ILE B 1 252 ? -0.548 -14.812 -17.859 1 94.12 252 ILE B C 1
ATOM 7726 O O . ILE B 1 252 ? -1.206 -15.852 -17.969 1 94.12 252 ILE B O 1
ATOM 7730 N N . ARG B 1 253 ? 0.301 -14.398 -18.781 1 91.19 253 ARG B N 1
ATOM 7731 C CA . ARG B 1 253 ? 0.341 -15.07 -20.078 1 91.19 253 ARG B CA 1
ATOM 7732 C C . ARG B 1 253 ? 1.709 -15.695 -20.328 1 91.19 253 ARG B C 1
ATOM 7734 O O . ARG B 1 253 ? 1.846 -16.594 -21.156 1 91.19 253 ARG B O 1
ATOM 7741 N N . SER B 1 254 ? 2.631 -15.219 -19.641 1 96.44 254 SER B N 1
ATOM 7742 C CA . SER B 1 254 ? 3.984 -15.688 -19.906 1 96.44 254 SER B CA 1
ATOM 7743 C C . SER B 1 254 ? 4.824 -15.711 -18.625 1 96.44 254 SER B C 1
ATOM 7745 O O . SER B 1 254 ? 4.523 -15 -17.672 1 96.44 254 SER B O 1
ATOM 7747 N N . LEU B 1 255 ? 5.773 -16.578 -18.625 1 98.25 255 LEU B N 1
ATOM 7748 C CA . LEU B 1 255 ? 6.758 -16.734 -17.562 1 98.25 255 LEU B CA 1
ATOM 7749 C C . LEU B 1 255 ? 8.164 -16.844 -18.141 1 98.25 255 LEU B C 1
ATOM 7751 O O . LEU B 1 255 ? 8.438 -17.719 -18.969 1 98.25 255 LEU B O 1
ATOM 7755 N N . PHE B 1 256 ? 9.008 -15.891 -17.875 1 98.75 256 PHE B N 1
ATOM 7756 C CA . PHE B 1 256 ? 10.438 -16.062 -18.078 1 98.75 256 PHE B CA 1
ATOM 7757 C C . PHE B 1 256 ? 11.086 -16.703 -16.859 1 98.75 256 PHE B C 1
ATOM 7759 O O . PHE B 1 256 ? 11.117 -16.109 -15.781 1 98.75 256 PHE B O 1
ATOM 7766 N N . LEU B 1 257 ? 11.609 -17.875 -16.969 1 98.75 257 LEU B N 1
ATOM 7767 C CA . LEU B 1 257 ? 12.148 -18.609 -15.836 1 98.75 257 LEU B CA 1
ATOM 7768 C C . LEU B 1 257 ? 13.672 -18.594 -15.844 1 98.75 257 LEU B C 1
ATOM 7770 O O . LEU B 1 257 ? 14.297 -19.062 -16.797 1 98.75 257 LEU B O 1
ATOM 7774 N N . THR B 1 258 ? 14.234 -18.062 -14.766 1 98.62 258 THR B N 1
ATOM 7775 C CA . THR B 1 258 ? 15.688 -17.938 -14.703 1 98.62 258 THR B CA 1
ATOM 7776 C C . THR B 1 258 ? 16.312 -19.281 -14.344 1 98.62 258 THR B C 1
ATOM 7778 O O . THR B 1 258 ? 17.297 -19.703 -14.969 1 98.62 258 THR B O 1
ATOM 7781 N N . HIS B 1 259 ? 15.844 -19.922 -13.32 1 98.44 259 HIS B N 1
ATOM 7782 C CA . HIS B 1 259 ? 16.328 -21.234 -12.891 1 98.44 259 HIS B CA 1
ATOM 7783 C C . HIS B 1 259 ? 15.352 -21.891 -11.922 1 98.44 259 HIS B C 1
ATOM 7785 O O . HIS B 1 259 ? 14.266 -21.359 -11.672 1 98.44 259 HIS B O 1
ATOM 7791 N N . ILE B 1 260 ? 15.703 -23.062 -11.367 1 98.44 260 ILE B N 1
ATOM 7792 C CA . ILE B 1 260 ? 14.625 -23.875 -10.836 1 98.44 260 ILE B CA 1
ATOM 7793 C C . ILE B 1 260 ? 14.688 -23.891 -9.312 1 98.44 260 ILE B C 1
ATOM 7795 O O . ILE B 1 260 ? 13.953 -24.625 -8.656 1 98.44 260 ILE B O 1
ATOM 7799 N N . HIS B 1 261 ? 15.547 -23.094 -8.648 1 97.69 261 HIS B N 1
ATOM 7800 C CA . HIS B 1 261 ? 15.531 -23.078 -7.191 1 97.69 261 HIS B CA 1
ATOM 7801 C C . HIS B 1 261 ? 14.164 -22.641 -6.664 1 97.69 261 HIS B C 1
ATOM 7803 O O . HIS B 1 261 ? 13.469 -21.859 -7.305 1 97.69 261 HIS B O 1
ATOM 7809 N N . ASP B 1 262 ? 13.828 -23.094 -5.508 1 96.31 262 ASP B N 1
ATOM 7810 C CA . ASP B 1 262 ? 12.492 -22.953 -4.93 1 96.31 262 ASP B CA 1
ATOM 7811 C C . ASP B 1 262 ? 12.117 -21.484 -4.746 1 96.31 262 ASP B C 1
ATOM 7813 O O . ASP B 1 262 ? 10.938 -21.125 -4.805 1 96.31 262 ASP B O 1
ATOM 7817 N N . ASP B 1 263 ? 13.102 -20.688 -4.469 1 95.88 263 ASP B N 1
ATOM 7818 C CA . ASP B 1 263 ? 12.781 -19.281 -4.223 1 95.88 263 ASP B CA 1
ATOM 7819 C C . ASP B 1 263 ? 12.555 -18.531 -5.531 1 95.88 263 ASP B C 1
ATOM 7821 O O . ASP B 1 263 ? 12.141 -17.375 -5.52 1 95.88 263 ASP B O 1
ATOM 7825 N N . HIS B 1 264 ? 12.68 -19.234 -6.676 1 97.25 264 HIS B N 1
ATOM 7826 C CA . HIS B 1 264 ? 12.445 -18.625 -7.98 1 97.25 264 HIS B CA 1
ATOM 7827 C C . HIS B 1 264 ? 11.438 -19.422 -8.789 1 97.25 264 HIS B C 1
ATOM 7829 O O . HIS B 1 264 ? 10.906 -18.938 -9.789 1 97.25 264 HIS B O 1
ATOM 7835 N N . CYS B 1 265 ? 11.227 -20.641 -8.406 1 97.44 265 CYS B N 1
ATOM 7836 C CA . CYS B 1 265 ? 10.5 -21.547 -9.297 1 97.44 265 CYS B CA 1
ATOM 7837 C C . CYS B 1 265 ? 9.414 -22.297 -8.531 1 97.44 265 CYS B C 1
ATOM 7839 O O . CYS B 1 265 ? 9.539 -23.5 -8.305 1 97.44 265 CYS B O 1
ATOM 7841 N N . ASN B 1 266 ? 8.367 -21.703 -8.227 1 96 266 ASN B N 1
ATOM 7842 C CA . ASN B 1 266 ? 7.145 -22.328 -7.711 1 96 266 ASN B CA 1
ATOM 7843 C C . ASN B 1 266 ? 6.016 -22.281 -8.734 1 96 266 ASN B C 1
ATOM 7845 O O . ASN B 1 266 ? 5.02 -21.578 -8.531 1 96 266 ASN B O 1
ATOM 7849 N N . ILE B 1 267 ? 6.09 -23.156 -9.719 1 96.5 267 ILE B N 1
ATOM 7850 C CA . ILE B 1 267 ? 5.266 -22.953 -10.898 1 96.5 267 ILE B CA 1
ATOM 7851 C C . ILE B 1 267 ? 4.031 -23.859 -10.828 1 96.5 267 ILE B C 1
ATOM 7853 O O . ILE B 1 267 ? 3.223 -23.875 -11.758 1 96.5 267 ILE B O 1
ATOM 7857 N N . PHE B 1 268 ? 3.805 -24.547 -9.734 1 95.88 268 PHE B N 1
ATOM 7858 C CA . PHE B 1 268 ? 2.666 -25.453 -9.586 1 95.88 268 PHE B CA 1
ATOM 7859 C C . PHE B 1 268 ? 1.354 -24.703 -9.797 1 95.88 268 PHE B C 1
ATOM 7861 O O . PHE B 1 268 ? 0.454 -25.188 -10.477 1 95.88 268 PHE B O 1
ATOM 7868 N N . PRO B 1 269 ? 1.261 -23.469 -9.273 1 94.31 269 PRO B N 1
ATOM 7869 C CA . PRO B 1 269 ? -0.008 -22.75 -9.445 1 94.31 269 PRO B CA 1
ATOM 7870 C C . PRO B 1 269 ? -0.347 -22.5 -10.914 1 94.31 269 PRO B C 1
ATOM 7872 O O . PRO B 1 269 ? -1.518 -22.312 -11.25 1 94.31 269 PRO B O 1
ATOM 7875 N N . LEU B 1 270 ? 0.582 -22.531 -11.734 1 94.81 270 LEU B N 1
ATOM 7876 C CA . LEU B 1 270 ? 0.346 -22.25 -13.148 1 94.81 270 LEU B CA 1
ATOM 7877 C C . LEU B 1 270 ? -0.391 -23.406 -13.812 1 94.81 270 LEU B C 1
ATOM 7879 O O . LEU B 1 270 ? -0.981 -23.234 -14.883 1 94.81 270 LEU B O 1
ATOM 7883 N N . LEU B 1 271 ? -0.338 -24.594 -13.156 1 92.12 271 LEU B N 1
ATOM 7884 C CA . LEU B 1 271 ? -1.075 -25.75 -13.648 1 92.12 271 LEU B CA 1
ATOM 7885 C C . LEU B 1 271 ? -2.57 -25.594 -13.391 1 92.12 271 LEU B C 1
ATOM 7887 O O . LEU B 1 271 ? -3.385 -26.312 -13.969 1 92.12 271 LEU B O 1
ATOM 7891 N N . ARG B 1 272 ? -2.857 -24.625 -12.648 1 85.5 272 ARG B N 1
ATOM 7892 C CA . ARG B 1 272 ? -4.246 -24.469 -12.227 1 85.5 272 ARG B CA 1
ATOM 7893 C C . ARG B 1 272 ? -4.875 -23.25 -12.898 1 85.5 272 ARG B C 1
ATOM 7895 O O . ARG B 1 272 ? -5.871 -22.703 -12.406 1 85.5 272 ARG B O 1
ATOM 7902 N N . LEU B 1 273 ? -4.27 -22.828 -13.93 1 88.56 273 LEU B N 1
ATOM 7903 C CA . LEU B 1 273 ? -4.801 -21.703 -14.672 1 88.56 273 LEU B CA 1
ATOM 7904 C C . LEU B 1 273 ? -5.734 -22.172 -15.789 1 88.56 273 LEU B C 1
ATOM 7906 O O . LEU B 1 273 ? -5.723 -23.344 -16.156 1 88.56 273 LEU B O 1
ATOM 7910 N N . SER B 1 274 ? -6.547 -21.25 -16.25 1 85.25 274 SER B N 1
ATOM 7911 C CA . SER B 1 274 ? -7.523 -21.547 -17.297 1 85.25 274 SER B CA 1
ATOM 7912 C C . SER B 1 274 ? -6.895 -21.469 -18.688 1 85.25 274 SER B C 1
ATOM 7914 O O . SER B 1 274 ? -7.477 -21.953 -19.656 1 85.25 274 SER B O 1
ATOM 7916 N N . ASN B 1 275 ? -5.766 -20.875 -18.75 1 86.5 275 ASN B N 1
ATOM 7917 C CA . ASN B 1 275 ? -5.035 -20.766 -20 1 86.5 275 ASN B CA 1
ATOM 7918 C C . ASN B 1 275 ? -3.572 -21.172 -19.844 1 86.5 275 ASN B C 1
ATOM 7920 O O . ASN B 1 275 ? -2.982 -20.969 -18.781 1 86.5 275 ASN B O 1
ATOM 7924 N N . LYS B 1 276 ? -3 -21.734 -20.938 1 92.12 276 LYS B N 1
ATOM 7925 C CA . LYS B 1 276 ? -1.59 -22.109 -20.922 1 92.12 276 LYS B CA 1
ATOM 7926 C C . LYS B 1 276 ? -0.692 -20.875 -20.844 1 92.12 276 LYS B C 1
ATOM 7928 O O . LYS B 1 276 ? -0.962 -19.859 -21.484 1 92.12 276 LYS B O 1
ATOM 7933 N N . VAL B 1 277 ? 0.246 -21.031 -20.078 1 95.12 277 VAL B N 1
ATOM 7934 C CA . VAL B 1 277 ? 1.246 -19.984 -19.953 1 95.12 277 VAL B CA 1
ATOM 7935 C C . VAL B 1 277 ? 2.434 -20.281 -20.859 1 95.12 277 VAL B C 1
ATOM 7937 O O . VAL B 1 277 ? 2.867 -21.438 -20.969 1 95.12 277 VAL B O 1
ATOM 7940 N N . ARG B 1 278 ? 2.9 -19.266 -21.625 1 97.06 278 ARG B N 1
ATOM 7941 C CA . ARG B 1 278 ? 4.148 -19.391 -22.359 1 97.06 278 ARG B CA 1
ATOM 7942 C C . ARG B 1 278 ? 5.348 -19.406 -21.422 1 97.06 278 ARG B C 1
ATOM 7944 O O . ARG B 1 278 ? 5.621 -18.406 -20.75 1 97.06 278 ARG B O 1
ATOM 7951 N N . LEU B 1 279 ? 5.934 -20.531 -21.312 1 98.31 279 LEU B N 1
ATOM 7952 C CA . LEU B 1 279 ? 7.125 -20.625 -20.484 1 98.31 279 LEU B CA 1
ATOM 7953 C C . LEU B 1 279 ? 8.383 -20.375 -21.297 1 98.31 279 LEU B C 1
ATOM 7955 O O . LEU B 1 279 ? 8.734 -21.188 -22.156 1 98.31 279 LEU B O 1
ATOM 7959 N N . ILE B 1 280 ? 9.031 -19.281 -21.094 1 98.62 280 ILE B N 1
ATOM 7960 C CA . ILE B 1 280 ? 10.211 -18.828 -21.828 1 98.62 280 ILE B CA 1
ATOM 7961 C C . ILE B 1 280 ? 11.469 -19.219 -21.047 1 98.62 280 ILE B C 1
ATOM 7963 O O . ILE B 1 280 ? 11.703 -18.719 -19.953 1 98.62 280 ILE B O 1
ATOM 7967 N N . ALA B 1 281 ? 12.289 -20.062 -21.578 1 98.56 281 ALA B N 1
ATOM 7968 C CA . ALA B 1 281 ? 13.523 -20.531 -20.969 1 98.56 281 ALA B CA 1
ATOM 7969 C C . ALA B 1 281 ? 14.414 -21.25 -21.984 1 98.56 281 ALA B C 1
ATOM 7971 O O . ALA B 1 281 ? 14.023 -21.422 -23.141 1 98.56 281 ALA B O 1
ATOM 7972 N N . THR B 1 282 ? 15.594 -21.562 -21.625 1 98.31 282 THR B N 1
ATOM 7973 C CA . THR B 1 282 ? 16.422 -22.469 -22.422 1 98.31 282 THR B CA 1
ATOM 7974 C C . THR B 1 282 ? 15.938 -23.922 -22.281 1 98.31 282 THR B C 1
ATOM 7976 O O . THR B 1 282 ? 15.172 -24.234 -21.359 1 98.31 282 THR B O 1
ATOM 7979 N N . LYS B 1 283 ? 16.344 -24.781 -23.141 1 97.38 283 LYS B N 1
ATOM 7980 C CA . LYS B 1 283 ? 15.812 -26.141 -23.172 1 97.38 283 LYS B CA 1
ATOM 7981 C C . LYS B 1 283 ? 16.141 -26.891 -21.891 1 97.38 283 LYS B C 1
ATOM 7983 O O . LYS B 1 283 ? 15.312 -27.641 -21.375 1 97.38 283 LYS B O 1
ATOM 7988 N N . GLU B 1 284 ? 17.391 -26.703 -21.391 1 98 284 GLU B N 1
ATOM 7989 C CA . GLU B 1 284 ? 17.766 -27.422 -20.172 1 98 284 GLU B CA 1
ATOM 7990 C C . GLU B 1 284 ? 16.969 -26.922 -18.969 1 98 284 GLU B C 1
ATOM 7992 O O . GLU B 1 284 ? 16.562 -27.703 -18.109 1 98 284 GLU B O 1
ATOM 7997 N N . ILE B 1 285 ? 16.781 -25.594 -18.859 1 98.62 285 ILE B N 1
ATOM 7998 C CA . ILE B 1 285 ? 16.047 -25.016 -17.734 1 98.62 285 ILE B CA 1
ATOM 7999 C C . ILE B 1 285 ? 14.578 -25.453 -17.812 1 98.62 285 ILE B C 1
ATOM 8001 O O . ILE B 1 285 ? 13.953 -25.75 -16.797 1 98.62 285 ILE B O 1
ATOM 8005 N N . PHE B 1 286 ? 14.039 -25.484 -19 1 98.44 286 PHE B N 1
ATOM 8006 C CA . PHE B 1 286 ? 12.68 -25.984 -19.188 1 98.44 286 PHE B CA 1
ATOM 8007 C C . PHE B 1 286 ? 12.57 -27.422 -18.719 1 98.44 286 PHE B C 1
ATOM 8009 O O . PHE B 1 286 ? 11.648 -27.766 -17.984 1 98.44 286 PHE B O 1
ATOM 8016 N N . TRP B 1 287 ? 13.477 -28.219 -19.156 1 98.5 287 TRP B N 1
ATOM 8017 C CA . TRP B 1 287 ? 13.461 -29.625 -18.766 1 98.5 287 TRP B CA 1
ATOM 8018 C C . TRP B 1 287 ? 13.578 -29.766 -17.25 1 98.5 287 TRP B C 1
ATOM 8020 O O . TRP B 1 287 ? 12.852 -30.547 -16.625 1 98.5 287 TRP B O 1
ATOM 8030 N N . MET B 1 288 ? 14.5 -29.031 -16.688 1 98.69 288 MET B N 1
ATOM 8031 C CA . MET B 1 288 ? 14.711 -29.094 -15.25 1 98.69 288 MET B CA 1
ATOM 8032 C C . MET B 1 288 ? 13.438 -28.703 -14.5 1 98.69 288 MET B C 1
ATOM 8034 O O . MET B 1 288 ? 13.086 -29.328 -13.5 1 98.69 288 MET B O 1
ATOM 8038 N N . ALA B 1 289 ? 12.773 -27.672 -14.984 1 98.62 289 ALA B N 1
ATOM 8039 C CA . ALA B 1 289 ? 11.539 -27.203 -14.352 1 98.62 289 ALA B CA 1
ATOM 8040 C C . ALA B 1 289 ? 10.461 -28.281 -14.422 1 98.62 289 ALA B C 1
ATOM 8042 O O . ALA B 1 289 ? 9.766 -28.547 -13.438 1 98.62 289 ALA B O 1
ATOM 8043 N N . MET B 1 290 ? 10.32 -28.922 -15.57 1 98.25 290 MET B N 1
ATOM 8044 C CA . MET B 1 290 ? 9.32 -29.969 -15.75 1 98.25 290 MET B CA 1
ATOM 8045 C C . MET B 1 290 ? 9.664 -31.188 -14.906 1 98.25 290 MET B C 1
ATOM 8047 O O . MET B 1 290 ? 8.773 -31.828 -14.328 1 98.25 290 MET B O 1
ATOM 8051 N N . MET B 1 291 ? 10.93 -31.5 -14.859 1 98.25 291 MET B N 1
ATOM 8052 C CA . MET B 1 291 ? 11.367 -32.625 -14.047 1 98.25 291 MET B CA 1
ATOM 8053 C C . MET B 1 291 ? 11.086 -32.375 -12.57 1 98.25 291 MET B C 1
ATOM 8055 O O . MET B 1 291 ? 10.562 -33.25 -11.875 1 98.25 291 MET B O 1
ATOM 8059 N N . LYS B 1 292 ? 11.461 -31.188 -12.156 1 98.19 292 LYS B N 1
ATOM 8060 C CA . LYS B 1 292 ? 11.18 -30.828 -10.766 1 98.19 292 LYS B CA 1
ATOM 8061 C C . LYS B 1 292 ? 9.688 -30.938 -10.461 1 98.19 292 LYS B C 1
ATOM 8063 O O . LYS B 1 292 ? 9.305 -31.531 -9.445 1 98.19 292 LYS B O 1
ATOM 8068 N N . LEU B 1 293 ? 8.898 -30.391 -11.305 1 97.19 293 LEU B N 1
ATOM 8069 C CA . LEU B 1 293 ? 7.449 -30.438 -11.125 1 97.19 293 LEU B CA 1
ATOM 8070 C C . LEU B 1 293 ? 6.949 -31.875 -11.125 1 97.19 293 LEU B C 1
ATOM 8072 O O . LEU B 1 293 ? 6.055 -32.219 -10.352 1 97.19 293 LEU B O 1
ATOM 8076 N N . SER B 1 294 ? 7.484 -32.688 -12 1 96.88 294 SER B N 1
ATOM 8077 C CA . SER B 1 294 ? 7.109 -34.094 -12.078 1 96.88 294 SER B CA 1
ATOM 8078 C C . SER B 1 294 ? 7.422 -34.812 -10.773 1 96.88 294 SER B C 1
ATOM 8080 O O . SER B 1 294 ? 6.586 -35.562 -10.258 1 96.88 294 SER B O 1
ATOM 8082 N N . LEU B 1 295 ? 8.555 -34.594 -10.266 1 97.31 295 LEU B N 1
ATOM 8083 C CA . LEU B 1 295 ? 8.992 -35.25 -9.031 1 97.31 295 LEU B CA 1
ATOM 8084 C C . LEU B 1 295 ? 8.148 -34.781 -7.848 1 97.31 295 LEU B C 1
ATOM 8086 O O . LEU B 1 295 ? 7.914 -35.562 -6.914 1 97.31 295 LEU B O 1
ATOM 8090 N N . GLN B 1 296 ? 7.676 -33.594 -7.895 1 96.31 296 GLN B N 1
ATOM 8091 C CA . GLN B 1 296 ? 6.918 -33.062 -6.777 1 96.31 296 GLN B CA 1
ATOM 8092 C C . GLN B 1 296 ? 5.441 -33.438 -6.867 1 96.31 296 GLN B C 1
ATOM 8094 O O . GLN B 1 296 ? 4.77 -33.594 -5.844 1 96.31 296 GLN B O 1
ATOM 8099 N N . THR B 1 297 ? 4.906 -33.625 -8.07 1 93.94 297 THR B N 1
ATOM 8100 C CA . THR B 1 297 ? 3.49 -33.906 -8.25 1 93.94 297 THR B CA 1
ATOM 8101 C C . THR B 1 297 ? 3.27 -35.406 -8.484 1 93.94 297 THR B C 1
ATOM 8103 O O . THR B 1 297 ? 2.137 -35.875 -8.43 1 93.94 297 THR B O 1
ATOM 8106 N N . MET B 1 298 ? 4.277 -36.156 -8.859 1 90.44 298 MET B N 1
ATOM 8107 C CA . MET B 1 298 ? 4.238 -37.562 -9.188 1 90.44 298 MET B CA 1
ATOM 8108 C C . MET B 1 298 ? 3.516 -37.781 -10.516 1 90.44 298 MET B C 1
ATOM 8110 O O . MET B 1 298 ? 2.975 -38.875 -10.75 1 90.44 298 MET B O 1
ATOM 8114 N N . LEU B 1 299 ? 3.471 -36.75 -11.359 1 92.06 299 LEU B N 1
ATOM 8115 C CA . LEU B 1 299 ? 2.889 -36.875 -12.695 1 92.06 299 LEU B CA 1
ATOM 8116 C C . LEU B 1 299 ? 3.979 -37.062 -13.742 1 92.06 299 LEU B C 1
ATOM 8118 O O . LEU B 1 299 ? 5.094 -36.562 -13.578 1 92.06 299 LEU B O 1
ATOM 8122 N N . PRO B 1 300 ? 3.58 -37.719 -14.828 1 92.44 300 PRO B N 1
ATOM 8123 C CA . PRO B 1 300 ? 4.574 -37.875 -15.891 1 92.44 300 PRO B CA 1
ATOM 8124 C C . PRO B 1 300 ? 5.016 -36.562 -16.5 1 92.44 300 PRO B C 1
ATOM 8126 O O . PRO B 1 300 ? 4.184 -35.656 -16.703 1 92.44 300 PRO B O 1
ATOM 8129 N N . ILE B 1 301 ? 6.285 -36.469 -16.719 1 95.81 301 ILE B N 1
ATOM 8130 C CA . ILE B 1 301 ? 6.891 -35.219 -17.188 1 95.81 301 ILE B CA 1
ATOM 8131 C C . ILE B 1 301 ? 6.25 -34.812 -18.516 1 95.81 301 ILE B C 1
ATOM 8133 O O . ILE B 1 301 ? 6.066 -33.625 -18.781 1 95.81 301 ILE B O 1
ATOM 8137 N N . ASP B 1 302 ? 5.859 -35.719 -19.391 1 93.88 302 ASP B N 1
ATOM 8138 C CA . ASP B 1 302 ? 5.309 -35.438 -20.703 1 93.88 302 ASP B CA 1
ATOM 8139 C C . ASP B 1 302 ? 3.912 -34.812 -20.594 1 93.88 302 ASP B C 1
ATOM 8141 O O . ASP B 1 302 ? 3.527 -34 -21.406 1 93.88 302 ASP B O 1
ATOM 8145 N N . ASP B 1 303 ? 3.168 -35.281 -19.625 1 91.94 303 ASP B N 1
ATOM 8146 C CA . ASP B 1 303 ? 1.862 -34.688 -19.375 1 91.94 303 ASP B CA 1
ATOM 8147 C C . ASP B 1 303 ? 2.004 -33.219 -18.922 1 91.94 303 ASP B C 1
ATOM 8149 O O . ASP B 1 303 ? 1.232 -32.344 -19.344 1 91.94 303 ASP B O 1
ATOM 8153 N N . LEU B 1 304 ? 2.986 -33 -18.094 1 95.12 304 LEU B N 1
ATOM 8154 C CA . LEU B 1 304 ? 3.209 -31.656 -17.562 1 95.12 304 LEU B CA 1
ATOM 8155 C C . LEU B 1 304 ? 3.666 -30.703 -18.656 1 95.12 304 LEU B C 1
ATOM 8157 O O . LEU B 1 304 ? 3.242 -29.547 -18.703 1 95.12 304 LEU B O 1
ATOM 8161 N N . LYS B 1 305 ? 4.512 -31.188 -19.547 1 96.06 305 LYS B N 1
ATOM 8162 C CA . LYS B 1 305 ? 4.992 -30.375 -20.656 1 96.06 305 LYS B CA 1
ATOM 8163 C C . LYS B 1 305 ? 3.83 -29.859 -21.5 1 96.06 305 LYS B C 1
ATOM 8165 O O . LYS B 1 305 ? 3.883 -28.734 -22.031 1 96.06 305 LYS B O 1
ATOM 8170 N N . GLN B 1 306 ? 2.766 -30.625 -21.578 1 93.44 306 GLN B N 1
ATOM 8171 C CA . GLN B 1 306 ? 1.62 -30.281 -22.406 1 93.44 306 GLN B CA 1
ATOM 8172 C C . GLN B 1 306 ? 0.804 -29.156 -21.781 1 93.44 306 GLN B C 1
ATOM 8174 O O . GLN B 1 306 ? -0.025 -28.531 -22.438 1 93.44 306 GLN B O 1
ATOM 8179 N N . MET B 1 307 ? 1.053 -28.906 -20.594 1 95.31 307 MET B N 1
ATOM 8180 C CA . MET B 1 307 ? 0.249 -27.922 -19.875 1 95.31 307 MET B CA 1
ATOM 8181 C C . MET B 1 307 ? 0.868 -26.531 -19.984 1 95.31 307 MET B C 1
ATOM 8183 O O . MET B 1 307 ? 0.289 -25.547 -19.516 1 95.31 307 MET B O 1
ATOM 8187 N N . PHE B 1 308 ? 2.033 -26.422 -20.609 1 96.44 308 PHE B N 1
ATOM 8188 C CA . PHE B 1 308 ? 2.701 -25.156 -20.906 1 96.44 308 PHE B CA 1
ATOM 8189 C C . PHE B 1 308 ? 2.932 -25 -22.406 1 96.44 308 PHE B C 1
ATOM 8191 O O . PHE B 1 308 ? 2.826 -25.969 -23.156 1 96.44 308 PHE B O 1
ATOM 8198 N N . GLN B 1 309 ? 3.025 -23.828 -22.859 1 95.81 309 GLN B N 1
ATOM 8199 C CA . GLN B 1 309 ? 3.578 -23.531 -24.188 1 95.81 309 GLN B CA 1
ATOM 8200 C C . GLN B 1 309 ? 5.047 -23.125 -24.078 1 95.81 309 GLN B C 1
ATOM 8202 O O . GLN B 1 309 ? 5.359 -21.984 -23.75 1 95.81 309 GLN B O 1
ATOM 8207 N N . PHE B 1 310 ? 5.961 -24.078 -24.531 1 97.62 310 PHE B N 1
ATOM 8208 C CA . PHE B 1 310 ? 7.391 -23.828 -24.391 1 97.62 310 PHE B CA 1
ATOM 8209 C C . PHE B 1 310 ? 7.891 -22.906 -25.484 1 97.62 310 PHE B C 1
ATOM 8211 O O . PHE B 1 310 ? 7.656 -23.156 -26.672 1 97.62 310 PHE B O 1
ATOM 8218 N N . VAL B 1 311 ? 8.477 -21.781 -25.031 1 97.44 311 VAL B N 1
ATOM 8219 C CA . VAL B 1 311 ? 9.172 -20.859 -25.922 1 97.44 311 VAL B CA 1
ATOM 8220 C C . VAL B 1 311 ? 10.672 -20.906 -25.641 1 97.44 311 VAL B C 1
ATOM 8222 O O . VAL B 1 311 ? 11.133 -20.281 -24.672 1 97.44 311 VAL B O 1
ATOM 8225 N N . GLU B 1 312 ? 11.367 -21.578 -26.469 1 97.38 312 GLU B N 1
ATOM 8226 C CA . GLU B 1 312 ? 12.805 -21.703 -26.266 1 97.38 312 GLU B CA 1
ATOM 8227 C C . GLU B 1 312 ? 13.539 -20.422 -26.641 1 97.38 312 GLU B C 1
ATOM 8229 O O . GLU B 1 312 ? 13.312 -19.859 -27.719 1 97.38 312 GLU B O 1
ATOM 8234 N N . VAL B 1 313 ? 14.312 -19.953 -25.75 1 97.69 313 VAL B N 1
ATOM 8235 C CA . VAL B 1 313 ? 15.227 -18.844 -26.062 1 97.69 313 VAL B CA 1
ATOM 8236 C C . VAL B 1 313 ? 16.672 -19.359 -26.062 1 97.69 313 VAL B C 1
ATOM 8238 O O . VAL B 1 313 ? 17 -20.281 -25.328 1 97.69 313 VAL B O 1
ATOM 8241 N N . LYS B 1 314 ? 17.453 -18.781 -26.891 1 96.44 314 LYS B N 1
ATOM 8242 C CA . LYS B 1 314 ? 18.859 -19.125 -27 1 96.44 314 LYS B CA 1
ATOM 8243 C C . LYS B 1 314 ? 19.75 -18.047 -26.391 1 96.44 314 LYS B C 1
ATOM 8245 O O . LYS B 1 314 ? 19.578 -16.859 -26.688 1 96.44 314 LYS B O 1
ATOM 8250 N N . PRO B 1 315 ? 20.641 -18.469 -25.5 1 96.62 315 PRO B N 1
ATOM 8251 C CA . PRO B 1 315 ? 21.5 -17.453 -24.875 1 96.62 315 PRO B CA 1
ATOM 8252 C C . PRO B 1 315 ? 22.234 -16.594 -25.891 1 96.62 315 PRO B C 1
ATOM 8254 O O . PRO B 1 315 ? 22.781 -17.109 -26.859 1 96.62 315 PRO B O 1
ATOM 8257 N N . TYR B 1 316 ? 22.141 -15.273 -25.672 1 96.69 316 TYR B N 1
ATOM 8258 C CA . TYR B 1 316 ? 22.906 -14.25 -26.391 1 96.69 316 TYR B CA 1
ATOM 8259 C C . TYR B 1 316 ? 22.328 -14.023 -27.781 1 96.69 316 TYR B C 1
ATOM 8261 O O . TYR B 1 316 ? 22.969 -13.398 -28.625 1 96.69 316 TYR B O 1
ATOM 8269 N N . GLU B 1 317 ? 21.188 -14.602 -28.031 1 96.62 317 GLU B N 1
ATOM 8270 C CA . GLU B 1 317 ? 20.422 -14.32 -29.25 1 96.62 317 GLU B CA 1
ATOM 8271 C C . GLU B 1 317 ? 19.109 -13.602 -28.922 1 96.62 317 GLU B C 1
ATOM 8273 O O . GLU B 1 317 ? 18.453 -13.922 -27.938 1 96.62 317 GLU B O 1
ATOM 8278 N N . THR B 1 318 ? 18.797 -12.664 -29.734 1 96.94 318 THR B N 1
ATOM 8279 C CA . THR B 1 318 ? 17.578 -11.898 -29.5 1 96.94 318 THR B CA 1
ATOM 8280 C C . THR B 1 318 ? 16.359 -12.664 -30.031 1 96.94 318 THR B C 1
ATOM 8282 O O . THR B 1 318 ? 16.359 -13.148 -31.156 1 96.94 318 THR B O 1
ATOM 8285 N N . THR B 1 319 ? 15.43 -12.828 -29.25 1 95.88 319 THR B N 1
ATOM 8286 C CA . THR B 1 319 ? 14.125 -13.375 -29.625 1 95.88 319 THR B CA 1
ATOM 8287 C C . THR B 1 319 ? 13.055 -12.289 -29.594 1 95.88 319 THR B C 1
ATOM 8289 O O . THR B 1 319 ? 12.859 -11.633 -28.562 1 95.88 319 THR B O 1
ATOM 8292 N N . GLU B 1 320 ? 12.422 -12.117 -30.703 1 94.69 320 GLU B N 1
ATOM 8293 C CA . GLU B 1 320 ? 11.312 -11.164 -30.766 1 94.69 320 GLU B CA 1
ATOM 8294 C C . GLU B 1 320 ? 10.039 -11.773 -30.203 1 94.69 320 GLU B C 1
ATOM 8296 O O . GLU B 1 320 ? 9.734 -12.945 -30.453 1 94.69 320 GLU B O 1
ATOM 8301 N N . PHE B 1 321 ? 9.414 -11.109 -29.391 1 94.88 321 PHE B N 1
ATOM 8302 C CA . PHE B 1 321 ? 8.258 -11.594 -28.641 1 94.88 321 PHE B CA 1
ATOM 8303 C C . PHE B 1 321 ? 7.172 -10.523 -28.562 1 94.88 321 PHE B C 1
ATOM 8305 O O . PHE B 1 321 ? 7.07 -9.805 -27.578 1 94.88 321 PHE B O 1
ATOM 8312 N N . PHE B 1 322 ? 6.281 -10.391 -29.562 1 91.31 322 PHE B N 1
ATOM 8313 C CA . PHE B 1 322 ? 5.133 -9.492 -29.641 1 91.31 322 PHE B CA 1
ATOM 8314 C C . PHE B 1 322 ? 5.559 -8.047 -29.406 1 91.31 322 PHE B C 1
ATOM 8316 O O . PHE B 1 322 ? 4.961 -7.34 -28.594 1 91.31 322 PHE B O 1
ATOM 8323 N N . GLY B 1 323 ? 6.617 -7.547 -30 1 90.75 323 GLY B N 1
ATOM 8324 C CA . GLY B 1 323 ? 7.102 -6.18 -29.875 1 90.75 323 GLY B CA 1
ATOM 8325 C C . GLY B 1 323 ? 8.164 -6.016 -28.812 1 90.75 323 GLY B C 1
ATOM 8326 O O . GLY B 1 323 ? 8.828 -4.977 -28.734 1 90.75 323 GLY B O 1
ATOM 8327 N N . LEU B 1 324 ? 8.297 -6.977 -27.984 1 95 324 LEU B N 1
ATOM 8328 C CA . LEU B 1 324 ? 9.367 -7.043 -27 1 95 324 LEU B CA 1
ATOM 8329 C C . LEU B 1 324 ? 10.555 -7.836 -27.531 1 95 324 LEU B C 1
ATOM 8331 O O . LEU B 1 324 ? 10.375 -8.859 -28.188 1 95 324 LEU B O 1
ATOM 8335 N N . SER B 1 325 ? 11.695 -7.297 -27.297 1 96.75 325 SER B N 1
ATOM 8336 C CA . SER B 1 325 ? 12.898 -8.07 -27.594 1 96.75 325 SER B CA 1
ATOM 8337 C C . SER B 1 325 ? 13.484 -8.68 -26.328 1 96.75 325 SER B C 1
ATOM 8339 O O . SER B 1 325 ? 13.672 -7.984 -25.328 1 96.75 325 SER B O 1
ATOM 8341 N N . ILE B 1 326 ? 13.758 -10.008 -26.391 1 97.94 326 ILE B N 1
ATOM 8342 C CA . ILE B 1 326 ? 14.328 -10.719 -25.25 1 97.94 326 ILE B CA 1
ATOM 8343 C C . ILE B 1 326 ? 15.719 -11.25 -25.609 1 97.94 326 ILE B C 1
ATOM 8345 O O . ILE B 1 326 ? 15.867 -12.016 -26.562 1 97.94 326 ILE B O 1
ATOM 8349 N N . GLU B 1 327 ? 16.672 -10.805 -24.906 1 98.44 327 GLU B N 1
ATOM 8350 C CA . GLU B 1 327 ? 18.031 -11.305 -25.078 1 98.44 327 GLU B CA 1
ATOM 8351 C C . GLU B 1 327 ? 18.547 -11.977 -23.812 1 98.44 327 GLU B C 1
ATOM 8353 O O . GLU B 1 327 ? 19.109 -11.312 -22.938 1 98.44 327 GLU B O 1
ATOM 8358 N N . PRO B 1 328 ? 18.469 -13.344 -23.797 1 98.31 328 PRO B N 1
ATOM 8359 C CA . PRO B 1 328 ? 18.922 -14.062 -22.609 1 98.31 328 PRO B CA 1
ATOM 8360 C C . PRO B 1 328 ? 20.438 -14.156 -22.5 1 98.31 328 PRO B C 1
ATOM 8362 O O . PRO B 1 328 ? 21.125 -14.102 -23.531 1 98.31 328 PRO B O 1
ATOM 8365 N N . HIS B 1 329 ? 20.953 -14.203 -21.312 1 98.56 329 HIS B N 1
ATOM 8366 C CA . HIS B 1 329 ? 22.359 -14.477 -21.031 1 98.56 329 HIS B CA 1
ATOM 8367 C C . HIS B 1 329 ? 22.5 -15.492 -19.906 1 98.56 329 HIS B C 1
ATOM 8369 O O . HIS B 1 329 ? 21.625 -15.609 -19.047 1 98.56 329 HIS B O 1
ATOM 8375 N N . TYR B 1 330 ? 23.562 -16.297 -19.922 1 98.31 330 TYR B N 1
ATOM 8376 C CA . TYR B 1 330 ? 23.859 -17.172 -18.797 1 98.31 330 TYR B CA 1
ATOM 8377 C C . TYR B 1 330 ? 24.547 -16.391 -17.672 1 98.31 330 TYR B C 1
ATOM 8379 O O . TYR B 1 330 ? 25.312 -15.469 -17.938 1 98.31 330 TYR B O 1
ATOM 8387 N N . THR B 1 331 ? 24.234 -16.719 -16.5 1 97.88 331 THR B N 1
ATOM 8388 C CA . THR B 1 331 ? 24.969 -16.266 -15.328 1 97.88 331 THR B CA 1
ATOM 8389 C C . THR B 1 331 ? 25.875 -17.375 -14.781 1 97.88 331 THR B C 1
ATOM 8391 O O . THR B 1 331 ? 26 -18.422 -15.398 1 97.88 331 THR B O 1
ATOM 8394 N N . VAL B 1 332 ? 26.641 -17.078 -13.742 1 97.44 332 VAL B N 1
ATOM 8395 C CA . VAL B 1 332 ? 27.438 -18.078 -13.039 1 97.44 332 VAL B CA 1
ATOM 8396 C C . VAL B 1 332 ? 26.781 -18.406 -11.695 1 97.44 332 VAL B C 1
ATOM 8398 O O . VAL B 1 332 ? 26.734 -17.562 -10.797 1 97.44 332 VAL B O 1
ATOM 8401 N N . HIS B 1 333 ? 26.25 -19.578 -11.625 1 96.19 333 HIS B N 1
ATOM 8402 C CA . HIS B 1 333 ? 25.516 -20.047 -10.469 1 96.19 333 HIS B CA 1
ATOM 8403 C C . HIS B 1 333 ? 25.656 -21.562 -10.289 1 96.19 333 HIS B C 1
ATOM 8405 O O . HIS B 1 333 ? 26.359 -22.219 -11.07 1 96.19 333 HIS B O 1
ATOM 8411 N N . SER B 1 334 ? 25.125 -22.109 -9.25 1 94.88 334 SER B N 1
ATOM 8412 C CA . SER B 1 334 ? 25.328 -23.516 -8.891 1 94.88 334 SER B CA 1
ATOM 8413 C C . SER B 1 334 ? 24.672 -24.453 -9.898 1 94.88 334 SER B C 1
ATOM 8415 O O . SER B 1 334 ? 25.094 -25.594 -10.055 1 94.88 334 SER B O 1
ATOM 8417 N N . ILE B 1 335 ? 23.625 -24.031 -10.516 1 97.19 335 ILE B N 1
ATOM 8418 C CA . ILE B 1 335 ? 22.938 -24.75 -11.578 1 97.19 335 ILE B CA 1
ATOM 8419 C C . ILE B 1 335 ? 22.688 -23.828 -12.766 1 97.19 335 ILE B C 1
ATOM 8421 O O . ILE B 1 335 ? 22.875 -22.609 -12.664 1 97.19 335 ILE B O 1
ATOM 8425 N N . PRO B 1 336 ? 22.297 -24.391 -13.93 1 98.06 336 PRO B N 1
ATOM 8426 C CA . PRO B 1 336 ? 22.047 -23.516 -15.086 1 98.06 336 PRO B CA 1
ATOM 8427 C C . PRO B 1 336 ? 21.062 -22.391 -14.766 1 98.06 336 PRO B C 1
ATOM 8429 O O . PRO B 1 336 ? 19.953 -22.656 -14.289 1 98.06 336 PRO B O 1
ATOM 8432 N N . THR B 1 337 ? 21.453 -21.141 -14.953 1 98.38 337 THR B N 1
ATOM 8433 C CA . THR B 1 337 ? 20.688 -19.953 -14.633 1 98.38 337 THR B CA 1
ATOM 8434 C C . THR B 1 337 ? 20.859 -18.891 -15.719 1 98.38 337 THR B C 1
ATOM 8436 O O . THR B 1 337 ? 21.953 -18.688 -16.234 1 98.38 337 THR B O 1
ATOM 8439 N N . ILE B 1 338 ? 19.781 -18.297 -16.078 1 98.62 338 ILE B N 1
ATOM 8440 C CA . ILE B 1 338 ? 19.844 -17.25 -17.094 1 98.62 338 ILE B CA 1
ATOM 8441 C C . ILE B 1 338 ? 19.203 -15.977 -16.547 1 98.62 338 ILE B C 1
ATOM 8443 O O . ILE B 1 338 ? 18.406 -16.031 -15.602 1 98.62 338 ILE B O 1
ATOM 8447 N N . GLY B 1 339 ? 19.609 -14.867 -17.047 1 98.44 339 GLY B N 1
ATOM 8448 C CA . GLY B 1 339 ? 18.906 -13.594 -17.047 1 98.44 339 GLY B CA 1
ATOM 8449 C C . GLY B 1 339 ? 18.562 -13.102 -18.438 1 98.44 339 GLY B C 1
ATOM 8450 O O . GLY B 1 339 ? 18.688 -13.852 -19.422 1 98.44 339 GLY B O 1
ATOM 8451 N N . ALA B 1 340 ? 18.078 -11.883 -18.516 1 98.75 340 ALA B N 1
ATOM 8452 C CA . ALA B 1 340 ? 17.75 -11.375 -19.859 1 98.75 340 ALA B CA 1
ATOM 8453 C C . ALA B 1 340 ? 17.703 -9.852 -19.859 1 98.75 340 ALA B C 1
ATOM 8455 O O . ALA B 1 340 ? 17.516 -9.219 -18.828 1 98.75 340 ALA B O 1
ATOM 8456 N N . THR B 1 341 ? 17.969 -9.266 -20.969 1 98.69 341 THR B N 1
ATOM 8457 C CA . THR B 1 341 ? 17.672 -7.879 -21.297 1 98.69 341 THR B CA 1
ATOM 8458 C C . THR B 1 341 ? 16.391 -7.781 -22.109 1 98.69 341 THR B C 1
ATOM 8460 O O . THR B 1 341 ? 16.266 -8.398 -23.156 1 98.69 341 THR B O 1
ATOM 8463 N N . PHE B 1 342 ? 15.469 -7.078 -21.625 1 98.62 342 PHE B N 1
ATOM 8464 C CA . PHE B 1 342 ? 14.211 -6.809 -22.312 1 98.62 342 PHE B CA 1
ATOM 8465 C C . PHE B 1 342 ? 14.211 -5.406 -22.906 1 98.62 342 PHE B C 1
ATOM 8467 O O . PHE B 1 342 ? 14.531 -4.434 -22.219 1 98.62 342 PHE B O 1
ATOM 8474 N N . ARG B 1 343 ? 13.875 -5.301 -24.172 1 97.94 343 ARG B N 1
ATOM 8475 C CA . ARG B 1 343 ? 13.891 -3.996 -24.828 1 97.94 343 ARG B CA 1
ATOM 8476 C C . ARG B 1 343 ? 12.57 -3.721 -25.547 1 97.94 343 ARG B C 1
ATOM 8478 O O . ARG B 1 343 ? 11.93 -4.645 -26.047 1 97.94 343 ARG B O 1
ATOM 8485 N N . MET B 1 344 ? 12.195 -2.547 -25.531 1 95.94 344 MET B N 1
ATOM 8486 C CA . MET B 1 344 ? 11.039 -2.055 -26.281 1 95.94 344 MET B CA 1
ATOM 8487 C C . MET B 1 344 ? 11.32 -0.677 -26.859 1 95.94 344 MET B C 1
ATOM 8489 O O . MET B 1 344 ? 11.992 0.146 -26.234 1 95.94 344 MET B O 1
ATOM 8493 N N . LYS B 1 345 ? 10.828 -0.436 -28.031 1 93.06 345 LYS B N 1
ATOM 8494 C CA . LYS B 1 345 ? 11.047 0.84 -28.703 1 93.06 345 LYS B CA 1
ATOM 8495 C C . LYS B 1 345 ? 10.055 1.895 -28.234 1 93.06 345 LYS B C 1
ATOM 8497 O O . LYS B 1 345 ? 8.875 1.598 -28.031 1 93.06 345 LYS B O 1
ATOM 8502 N N . GLU B 1 346 ? 10.484 3.074 -27.922 1 91.94 346 GLU B N 1
ATOM 8503 C CA . GLU B 1 346 ? 9.711 4.289 -27.688 1 91.94 346 GLU B CA 1
ATOM 8504 C C . GLU B 1 346 ? 10.078 5.383 -28.688 1 91.94 346 GLU B C 1
ATOM 8506 O O . GLU B 1 346 ? 11.062 6.102 -28.484 1 91.94 346 GLU B O 1
ATOM 8511 N N . GLY B 1 347 ? 9.352 5.562 -29.609 1 88.56 347 GLY B N 1
ATOM 8512 C CA . GLY B 1 347 ? 9.781 6.41 -30.703 1 88.56 347 GLY B CA 1
ATOM 8513 C C . GLY B 1 347 ? 11.07 5.93 -31.359 1 88.56 347 GLY B C 1
ATOM 8514 O O . GLY B 1 347 ? 11.148 4.789 -31.812 1 88.56 347 GLY B O 1
ATOM 8515 N N . ASN B 1 348 ? 12.078 6.797 -31.328 1 86.44 348 ASN B N 1
ATOM 8516 C CA . ASN B 1 348 ? 13.367 6.453 -31.922 1 86.44 348 ASN B CA 1
ATOM 8517 C C . ASN B 1 348 ? 14.344 5.926 -30.875 1 86.44 348 ASN B C 1
ATOM 8519 O O . ASN B 1 348 ? 15.477 5.559 -31.203 1 86.44 348 ASN B O 1
ATOM 8523 N N . SER B 1 349 ? 13.805 5.801 -29.688 1 91.19 349 SER B N 1
ATOM 8524 C CA . SER B 1 349 ? 14.672 5.352 -28.594 1 91.19 349 SER B CA 1
ATOM 8525 C C . SER B 1 349 ? 14.344 3.916 -28.188 1 91.19 349 SER B C 1
ATOM 8527 O O . SER B 1 349 ? 13.195 3.475 -28.312 1 91.19 349 SER B O 1
ATOM 8529 N N . SER B 1 350 ? 15.391 3.182 -27.797 1 94.06 350 SER B N 1
ATOM 8530 C CA . SER B 1 350 ? 15.219 1.839 -27.25 1 94.06 350 SER B CA 1
ATOM 8531 C C . SER B 1 350 ? 15.32 1.846 -25.734 1 94.06 350 SER B C 1
ATOM 8533 O O . SER B 1 350 ? 16.344 2.271 -25.172 1 94.06 350 SER B O 1
ATOM 8535 N N . ARG B 1 351 ? 14.273 1.437 -25.141 1 96.56 351 ARG B N 1
ATOM 8536 C CA . ARG B 1 351 ? 14.258 1.339 -23.688 1 96.56 351 ARG B CA 1
ATOM 8537 C C . ARG B 1 351 ? 14.602 -0.075 -23.219 1 96.56 351 ARG B C 1
ATOM 8539 O O . ARG B 1 351 ? 14.25 -1.052 -23.891 1 96.56 351 ARG B O 1
ATOM 8546 N N . SER B 1 352 ? 15.289 -0.199 -22.094 1 97.94 352 SER B N 1
ATOM 8547 C CA . SER B 1 352 ? 15.773 -1.529 -21.734 1 97.94 352 SER B CA 1
ATOM 8548 C C . SER B 1 352 ? 15.656 -1.775 -20.234 1 97.94 352 SER B C 1
ATOM 8550 O O . SER B 1 352 ? 15.883 -0.869 -19.438 1 97.94 352 SER B O 1
ATOM 8552 N N . ILE B 1 353 ? 15.227 -2.949 -19.891 1 98.38 353 ILE B N 1
ATOM 8553 C CA . ILE B 1 353 ? 15.211 -3.498 -18.531 1 98.38 353 ILE B CA 1
ATOM 8554 C C . ILE B 1 353 ? 16.094 -4.738 -18.469 1 98.38 353 ILE B C 1
ATOM 8556 O O . ILE B 1 353 ? 15.867 -5.711 -19.188 1 98.38 353 ILE B O 1
ATOM 8560 N N . VAL B 1 354 ? 17.078 -4.672 -17.625 1 98.62 354 VAL B N 1
ATOM 8561 C CA . VAL B 1 354 ? 17.984 -5.809 -17.484 1 98.62 354 VAL B CA 1
ATOM 8562 C C . VAL B 1 354 ? 17.688 -6.543 -16.172 1 98.62 354 VAL B C 1
ATOM 8564 O O . VAL B 1 354 ? 17.656 -5.93 -15.109 1 98.62 354 VAL B O 1
ATOM 8567 N N . PHE B 1 355 ? 17.453 -7.824 -16.266 1 98.44 355 PHE B N 1
ATOM 8568 C CA . PHE B 1 355 ? 17.406 -8.727 -15.125 1 98.44 355 PHE B CA 1
ATOM 8569 C C . PHE B 1 355 ? 18.594 -9.672 -15.125 1 98.44 355 PHE B C 1
ATOM 8571 O O . PHE B 1 355 ? 18.656 -10.602 -15.938 1 98.44 355 PHE B O 1
ATOM 8578 N N . ILE B 1 356 ? 19.469 -9.477 -14.234 1 97.94 356 ILE B N 1
ATOM 8579 C CA . ILE B 1 356 ? 20.719 -10.234 -14.266 1 97.94 356 ILE B CA 1
ATOM 8580 C C . ILE B 1 356 ? 20.438 -11.695 -13.922 1 97.94 356 ILE B C 1
ATOM 8582 O O . ILE B 1 356 ? 21 -12.602 -14.547 1 97.94 356 ILE B O 1
ATOM 8586 N N . GLY B 1 357 ? 19.562 -12 -12.984 1 96.69 357 GLY B N 1
ATOM 8587 C CA . GLY B 1 357 ? 19.422 -13.328 -12.406 1 96.69 357 GLY B CA 1
ATOM 8588 C C . GLY B 1 357 ? 20.438 -13.594 -11.297 1 96.69 357 GLY B C 1
ATOM 8589 O O . GLY B 1 357 ? 21.312 -12.773 -11.039 1 96.69 357 GLY B O 1
ATOM 8590 N N . ASP B 1 358 ? 20.25 -14.68 -10.633 1 96.81 358 ASP B N 1
ATOM 8591 C CA . ASP B 1 358 ? 21.234 -15.062 -9.617 1 96.81 358 ASP B CA 1
ATOM 8592 C C . ASP B 1 358 ? 22.609 -15.25 -10.234 1 96.81 358 ASP B C 1
ATOM 8594 O O . ASP B 1 358 ? 22.75 -15.906 -11.273 1 96.81 358 ASP B O 1
ATOM 8598 N N . ASN B 1 359 ? 23.547 -14.602 -9.703 1 96.81 359 ASN B N 1
ATOM 8599 C CA . ASN B 1 359 ? 24.891 -14.555 -10.25 1 96.81 359 ASN B CA 1
ATOM 8600 C C . ASN B 1 359 ? 25.938 -14.422 -9.148 1 96.81 359 ASN B C 1
ATOM 8602 O O . ASN B 1 359 ? 25.719 -13.734 -8.148 1 96.81 359 ASN B O 1
ATOM 8606 N N . LYS B 1 360 ? 27.078 -15.039 -9.328 1 96.31 360 LYS B N 1
ATOM 8607 C CA . LYS B 1 360 ? 28.219 -14.852 -8.422 1 96.31 360 LYS B CA 1
ATOM 8608 C C . LYS B 1 360 ? 28.797 -13.453 -8.562 1 96.31 360 LYS B C 1
ATOM 8610 O O . LYS B 1 360 ? 28.578 -12.773 -9.562 1 96.31 360 LYS B O 1
ATOM 8615 N N . SER B 1 361 ? 29.625 -13.094 -7.535 1 96.06 361 SER B N 1
ATOM 8616 C CA . SER B 1 361 ? 30.297 -11.797 -7.598 1 96.06 361 SER B CA 1
ATOM 8617 C C . SER B 1 361 ? 31.359 -11.781 -8.695 1 96.06 361 SER B C 1
ATOM 8619 O O . SER B 1 361 ? 31.906 -12.828 -9.055 1 96.06 361 SER B O 1
ATOM 8621 N N . PHE B 1 362 ? 31.703 -10.641 -9.18 1 96.31 362 PHE B N 1
ATOM 8622 C CA . PHE B 1 362 ? 32.719 -10.508 -10.219 1 96.31 362 PHE B CA 1
ATOM 8623 C C . PHE B 1 362 ? 34.062 -11.047 -9.742 1 96.31 362 PHE B C 1
ATOM 8625 O O . PHE B 1 362 ? 34.781 -11.688 -10.508 1 96.31 362 PHE B O 1
ATOM 8632 N N . THR B 1 363 ? 34.312 -10.789 -8.508 1 95.62 363 THR B N 1
ATOM 8633 C CA . THR B 1 363 ? 35.562 -11.289 -7.941 1 95.62 363 THR B CA 1
ATOM 8634 C C . THR B 1 363 ? 35.625 -12.812 -8.023 1 95.62 363 THR B C 1
ATOM 8636 O O . THR B 1 363 ? 36.656 -13.375 -8.422 1 95.62 363 THR B O 1
ATOM 8639 N N . ASP B 1 364 ? 34.594 -13.453 -7.695 1 95.56 364 ASP B N 1
ATOM 8640 C CA . ASP B 1 364 ? 34.531 -14.914 -7.734 1 95.56 364 ASP B CA 1
ATOM 8641 C C . ASP B 1 364 ? 34.562 -15.43 -9.172 1 95.56 364 ASP B C 1
ATOM 8643 O O . ASP B 1 364 ? 35.219 -16.438 -9.453 1 95.56 364 ASP B O 1
ATOM 8647 N N . ILE B 1 365 ? 33.906 -14.758 -10.047 1 97.06 365 ILE B N 1
ATOM 8648 C CA . ILE B 1 365 ? 33.844 -15.195 -11.438 1 97.06 365 ILE B CA 1
ATOM 8649 C C . ILE B 1 365 ? 35.219 -15.039 -12.086 1 97.06 365 ILE B C 1
ATOM 8651 O O . ILE B 1 365 ? 35.625 -15.883 -12.883 1 97.06 365 ILE B O 1
ATOM 8655 N N . GLU B 1 366 ? 35.844 -13.977 -11.742 1 96.75 366 GLU B N 1
ATOM 8656 C CA . GLU B 1 366 ? 37.188 -13.75 -12.266 1 96.75 366 GLU B CA 1
ATOM 8657 C C . GLU B 1 366 ? 38.125 -14.906 -11.914 1 96.75 366 GLU B C 1
ATOM 8659 O O . GLU B 1 366 ? 38.938 -15.328 -12.734 1 96.75 366 GLU B O 1
ATOM 8664 N N . GLN B 1 367 ? 38.062 -15.383 -10.75 1 96.25 367 GLN B N 1
ATOM 8665 C CA . GLN B 1 367 ? 38.844 -16.531 -10.328 1 96.25 367 GLN B CA 1
ATOM 8666 C C . GLN B 1 367 ? 38.5 -17.781 -11.133 1 96.25 367 GLN B C 1
ATOM 8668 O O . GLN B 1 367 ? 39.375 -18.547 -11.5 1 96.25 367 GLN B O 1
ATOM 8673 N N . MET B 1 368 ? 37.25 -17.969 -11.391 1 96.94 368 MET B N 1
ATOM 8674 C CA . MET B 1 368 ? 36.781 -19.125 -12.148 1 96.94 368 MET B CA 1
ATOM 8675 C C . MET B 1 368 ? 37.25 -19.031 -13.609 1 96.94 368 MET B C 1
ATOM 8677 O O . MET B 1 368 ? 37.5 -20.062 -14.242 1 96.94 368 MET B O 1
ATOM 8681 N N . VAL B 1 369 ? 37.281 -17.844 -14.102 1 97.81 369 VAL B N 1
ATOM 8682 C CA . VAL B 1 369 ? 37.812 -17.641 -15.445 1 97.81 369 VAL B CA 1
ATOM 8683 C C . VAL B 1 369 ? 39.281 -18.016 -15.484 1 97.81 369 VAL B C 1
ATOM 8685 O O . VAL B 1 369 ? 39.75 -18.703 -16.391 1 97.81 369 VAL B O 1
ATOM 8688 N N . ALA B 1 370 ? 40.031 -17.578 -14.516 1 97.56 370 ALA B N 1
ATOM 8689 C CA . ALA B 1 370 ? 41.469 -17.875 -14.422 1 97.56 370 ALA B CA 1
ATOM 8690 C C . ALA B 1 370 ? 41.688 -19.375 -14.352 1 97.56 370 ALA B C 1
ATOM 8692 O O . ALA B 1 370 ? 42.719 -19.859 -14.852 1 97.56 370 ALA B O 1
ATOM 8693 N N . GLN B 1 371 ? 40.781 -20.156 -13.875 1 96.5 371 GLN B N 1
ATOM 8694 C CA . GLN B 1 371 ? 40.906 -21.609 -13.711 1 96.5 371 GLN B CA 1
ATOM 8695 C C . GLN B 1 371 ? 40.406 -22.344 -14.953 1 96.5 371 GLN B C 1
ATOM 8697 O O . GLN B 1 371 ? 40.438 -23.562 -15.016 1 96.5 371 GLN B O 1
ATOM 8702 N N . GLY B 1 372 ? 39.844 -21.656 -15.867 1 95.81 372 GLY B N 1
ATOM 8703 C CA . GLY B 1 372 ? 39.375 -22.25 -17.109 1 95.81 372 GLY B CA 1
ATOM 8704 C C . GLY B 1 372 ? 37.969 -22.844 -16.984 1 95.81 372 GLY B C 1
ATOM 8705 O O . GLY B 1 372 ? 37.562 -23.641 -17.828 1 95.81 372 GLY B O 1
ATOM 8706 N N . ILE B 1 373 ? 37.281 -22.469 -15.977 1 97 373 ILE B N 1
ATOM 8707 C CA . ILE B 1 373 ? 35.969 -23.031 -15.703 1 97 373 ILE B CA 1
ATOM 8708 C C . ILE B 1 373 ? 34.906 -22.234 -16.484 1 97 373 ILE B C 1
ATOM 8710 O O . ILE B 1 373 ? 34 -22.828 -17.078 1 97 373 ILE B O 1
ATOM 8714 N N . VAL B 1 374 ? 35.031 -20.891 -16.406 1 97.75 374 VAL B N 1
ATOM 8715 C CA . VAL B 1 374 ? 34.125 -19.984 -17.094 1 97.75 374 VAL B CA 1
ATOM 8716 C C . VAL B 1 374 ? 34.812 -19.344 -18.281 1 97.75 374 VAL B C 1
ATOM 8718 O O . VAL B 1 374 ? 36 -18.938 -18.172 1 97.75 374 VAL B O 1
ATOM 8721 N N . ARG B 1 375 ? 34.188 -19.188 -19.359 1 95.31 375 ARG B N 1
ATOM 8722 C CA . ARG B 1 375 ? 34.75 -18.531 -20.531 1 95.31 375 ARG B CA 1
ATOM 8723 C C . ARG B 1 375 ? 34.875 -17.031 -20.297 1 95.31 375 ARG B C 1
ATOM 8725 O O . ARG B 1 375 ? 34.031 -16.406 -19.688 1 95.31 375 ARG B O 1
ATOM 8732 N N . HIS B 1 376 ? 35.906 -16.547 -20.875 1 96.38 376 HIS B N 1
ATOM 8733 C CA . HIS B 1 376 ? 36.125 -15.117 -20.781 1 96.38 376 HIS B CA 1
ATOM 8734 C C . HIS B 1 376 ? 34.969 -14.336 -21.438 1 96.38 376 HIS B C 1
ATOM 8736 O O . HIS B 1 376 ? 34.594 -13.273 -20.938 1 96.38 376 HIS B O 1
ATOM 8742 N N . GLU B 1 377 ? 34.531 -14.773 -22.484 1 95.62 377 GLU B N 1
ATOM 8743 C CA . GLU B 1 377 ? 33.469 -14.094 -23.234 1 95.62 377 GLU B CA 1
ATOM 8744 C C . GLU B 1 377 ? 32.188 -13.969 -22.391 1 95.62 377 GLU B C 1
ATOM 8746 O O . GLU B 1 377 ? 31.531 -12.93 -22.406 1 95.62 377 GLU B O 1
ATOM 8751 N N . LYS B 1 378 ? 31.906 -15.008 -21.703 1 96.81 378 LYS B N 1
ATOM 8752 C CA . LYS B 1 378 ? 30.75 -14.984 -20.812 1 96.81 378 LYS B CA 1
ATOM 8753 C C . LYS B 1 378 ? 30.891 -13.914 -19.734 1 96.81 378 LYS B C 1
ATOM 8755 O O . LYS B 1 378 ? 29.953 -13.164 -19.453 1 96.81 378 LYS B O 1
ATOM 8760 N N . PHE B 1 379 ? 32.031 -13.883 -19.188 1 97.38 379 PHE B N 1
ATOM 8761 C CA . PHE B 1 379 ? 32.312 -12.914 -18.141 1 97.38 379 PHE B CA 1
ATOM 8762 C C . PHE B 1 379 ? 32.281 -11.492 -18.688 1 97.38 379 PHE B C 1
ATOM 8764 O O . PHE B 1 379 ? 31.766 -10.578 -18.047 1 97.38 379 PHE B O 1
ATOM 8771 N N . ASP B 1 380 ? 32.781 -11.297 -19.859 1 97.25 380 ASP B N 1
ATOM 8772 C CA . ASP B 1 380 ? 32.781 -9.984 -20.5 1 97.25 380 ASP B CA 1
ATOM 8773 C C . ASP B 1 380 ? 31.375 -9.484 -20.75 1 97.25 380 ASP B C 1
ATOM 8775 O O . ASP B 1 380 ? 31.078 -8.305 -20.547 1 97.25 380 ASP B O 1
ATOM 8779 N N . VAL B 1 381 ? 30.562 -10.312 -21.156 1 97.06 381 VAL B N 1
ATOM 8780 C CA . VAL B 1 381 ? 29.172 -9.945 -21.406 1 97.06 381 VAL B CA 1
ATOM 8781 C C . VAL B 1 381 ? 28.5 -9.531 -20.094 1 97.06 381 VAL B C 1
ATOM 8783 O O . VAL B 1 381 ? 27.781 -8.539 -20.047 1 97.06 381 VAL B O 1
ATOM 8786 N N . LEU B 1 382 ? 28.75 -10.289 -19.047 1 97.19 382 LEU B N 1
ATOM 8787 C CA . LEU B 1 382 ? 28.172 -9.969 -17.734 1 97.19 382 LEU B CA 1
ATOM 8788 C C . LEU B 1 382 ? 28.625 -8.586 -17.266 1 97.19 382 LEU B C 1
ATOM 8790 O O . LEU B 1 382 ? 27.828 -7.793 -16.781 1 97.19 382 LEU B O 1
ATOM 8794 N N . LYS B 1 383 ? 29.875 -8.32 -17.422 1 97.19 383 LYS B N 1
ATOM 8795 C CA . LYS B 1 383 ? 30.406 -7.016 -17.047 1 97.19 383 LYS B CA 1
ATOM 8796 C C . LYS B 1 383 ? 29.75 -5.902 -17.859 1 97.19 383 LYS B C 1
ATOM 8798 O O . LYS B 1 383 ? 29.438 -4.836 -17.328 1 97.19 383 LYS B O 1
ATOM 8803 N N . GLN B 1 384 ? 29.578 -6.172 -19.094 1 97.44 384 GLN B N 1
ATOM 8804 C CA . GLN B 1 384 ? 28.969 -5.188 -19.984 1 97.44 384 GLN B CA 1
ATOM 8805 C C . GLN B 1 384 ? 27.547 -4.871 -19.547 1 97.44 384 GLN B C 1
ATOM 8807 O O . GLN B 1 384 ? 27.109 -3.717 -19.609 1 97.44 384 GLN B O 1
ATOM 8812 N N . LEU B 1 385 ? 26.781 -5.84 -19.172 1 97.62 385 LEU B N 1
ATOM 8813 C CA . LEU B 1 385 ? 25.422 -5.629 -18.719 1 97.62 385 LEU B CA 1
ATOM 8814 C C . LEU B 1 385 ? 25.375 -4.684 -17.516 1 97.62 385 LEU B C 1
ATOM 8816 O O . LEU B 1 385 ? 24.453 -3.879 -17.375 1 97.62 385 LEU B O 1
ATOM 8820 N N . TYR B 1 386 ? 26.391 -4.785 -16.672 1 96.06 386 TYR B N 1
ATOM 8821 C CA . TYR B 1 386 ? 26.453 -3.949 -15.477 1 96.06 386 TYR B CA 1
ATOM 8822 C C . TYR B 1 386 ? 26.906 -2.537 -15.82 1 96.06 386 TYR B C 1
ATOM 8824 O O . TYR B 1 386 ? 26.547 -1.577 -15.141 1 96.06 386 TYR B O 1
ATOM 8832 N N . THR B 1 387 ? 27.688 -2.352 -16.891 1 95.5 387 THR B N 1
ATOM 8833 C CA . THR B 1 387 ? 28.359 -1.076 -17.094 1 95.5 387 THR B CA 1
ATOM 8834 C C . THR B 1 387 ? 27.656 -0.269 -18.188 1 95.5 387 THR B C 1
ATOM 8836 O O . THR B 1 387 ? 27.75 0.96 -18.219 1 95.5 387 THR B O 1
ATOM 8839 N N . GLU B 1 388 ? 26.984 -0.884 -19.078 1 95.06 388 GLU B N 1
ATOM 8840 C CA . GLU B 1 388 ? 26.328 -0.189 -20.188 1 95.06 388 GLU B CA 1
ATOM 8841 C C . GLU B 1 388 ? 25.078 0.541 -19.703 1 95.06 388 GLU B C 1
ATOM 8843 O O . GLU B 1 388 ? 24.531 0.211 -18.656 1 95.06 388 GLU B O 1
ATOM 8848 N N . PRO B 1 389 ? 24.672 1.518 -20.5 1 94.5 389 PRO B N 1
ATOM 8849 C CA . PRO B 1 389 ? 23.469 2.25 -20.125 1 94.5 389 PRO B CA 1
ATOM 8850 C C . PRO B 1 389 ? 22.188 1.432 -20.344 1 94.5 389 PRO B C 1
ATOM 8852 O O . PRO B 1 389 ? 22.016 0.815 -21.406 1 94.5 389 PRO B O 1
ATOM 8855 N N . HIS B 1 390 ? 21.391 1.346 -19.406 1 96.56 390 HIS B N 1
ATOM 8856 C CA . HIS B 1 390 ? 20.047 0.776 -19.406 1 96.56 390 HIS B CA 1
ATOM 8857 C C . HIS B 1 390 ? 19.078 1.657 -18.625 1 96.56 390 HIS B C 1
ATOM 8859 O O . HIS B 1 390 ? 19.5 2.523 -17.859 1 96.56 390 HIS B O 1
ATOM 8865 N N . ASP B 1 391 ? 17.797 1.57 -18.922 1 96.44 391 ASP B N 1
ATOM 8866 C CA . ASP B 1 391 ? 16.828 2.314 -18.125 1 96.44 391 ASP B CA 1
ATOM 8867 C C . ASP B 1 391 ? 16.781 1.798 -16.688 1 96.44 391 ASP B C 1
ATOM 8869 O O . ASP B 1 391 ? 16.703 2.584 -15.742 1 96.44 391 ASP B O 1
ATOM 8873 N N . ILE B 1 392 ? 16.828 0.485 -16.562 1 97.31 392 ILE B N 1
ATOM 8874 C CA . ILE B 1 392 ? 16.844 -0.083 -15.219 1 97.31 392 ILE B CA 1
ATOM 8875 C C . ILE B 1 392 ? 17.641 -1.386 -15.227 1 97.31 392 ILE B C 1
ATOM 8877 O O . ILE B 1 392 ? 17.547 -2.18 -16.172 1 97.31 392 ILE B O 1
ATOM 8881 N N . LEU B 1 393 ? 18.438 -1.566 -14.219 1 97.88 393 LEU B N 1
ATOM 8882 C CA . LEU B 1 393 ? 19.219 -2.777 -13.969 1 97.88 393 LEU B CA 1
ATOM 8883 C C . LEU B 1 393 ? 18.781 -3.438 -12.664 1 97.88 393 LEU B C 1
ATOM 8885 O O . LEU B 1 393 ? 18.922 -2.848 -11.586 1 97.88 393 LEU B O 1
ATOM 8889 N N . PHE B 1 394 ? 18.188 -4.629 -12.734 1 97.81 394 PHE B N 1
ATOM 8890 C CA . PHE B 1 394 ? 17.953 -5.469 -11.562 1 97.81 394 PHE B CA 1
ATOM 8891 C C . PHE B 1 394 ? 19.109 -6.43 -11.344 1 97.81 394 PHE B C 1
ATOM 8893 O O . PHE B 1 394 ? 19.344 -7.324 -12.164 1 97.81 394 PHE B O 1
ATOM 8900 N N . ALA B 1 395 ? 19.781 -6.262 -10.234 1 96.75 395 ALA B N 1
ATOM 8901 C CA . ALA B 1 395 ? 21 -7.035 -10.016 1 96.75 395 ALA B CA 1
ATOM 8902 C C . ALA B 1 395 ? 20.891 -7.867 -8.742 1 96.75 395 ALA B C 1
ATOM 8904 O O . ALA B 1 395 ? 20.078 -7.582 -7.871 1 96.75 395 ALA B O 1
ATOM 8905 N N . ASP B 1 396 ? 21.703 -8.922 -8.68 1 95.38 396 ASP B N 1
ATOM 8906 C CA . ASP B 1 396 ? 21.797 -9.789 -7.512 1 95.38 396 ASP B CA 1
ATOM 8907 C C . ASP B 1 396 ? 22.719 -9.195 -6.449 1 95.38 396 ASP B C 1
ATOM 8909 O O . ASP B 1 396 ? 23.906 -8.992 -6.695 1 95.38 396 ASP B O 1
ATOM 8913 N N . GLY B 1 397 ? 22.141 -8.93 -5.281 1 91.94 397 GLY B N 1
ATOM 8914 C CA . GLY B 1 397 ? 22.938 -8.375 -4.191 1 91.94 397 GLY B CA 1
ATOM 8915 C C . GLY B 1 397 ? 23.062 -9.312 -3.006 1 91.94 397 GLY B C 1
ATOM 8916 O O . GLY B 1 397 ? 23.359 -8.875 -1.892 1 91.94 397 GLY B O 1
ATOM 8917 N N . GLY B 1 398 ? 22.828 -10.547 -3.105 1 88.12 398 GLY B N 1
ATOM 8918 C CA . GLY B 1 398 ? 22.703 -11.523 -2.029 1 88.12 398 GLY B CA 1
ATOM 8919 C C . GLY B 1 398 ? 24.016 -11.812 -1.337 1 88.12 398 GLY B C 1
ATOM 8920 O O . GLY B 1 398 ? 24.047 -12.344 -0.222 1 88.12 398 GLY B O 1
ATOM 8921 N N . MET B 1 399 ? 25.109 -11.523 -1.909 1 86.25 399 MET B N 1
ATOM 8922 C CA . MET B 1 399 ? 26.453 -11.688 -1.365 1 86.25 399 MET B CA 1
ATOM 8923 C C . MET B 1 399 ? 26.734 -13.148 -1.016 1 86.25 399 MET B C 1
ATOM 8925 O O . MET B 1 399 ? 26.094 -14.055 -1.554 1 86.25 399 MET B O 1
ATOM 8929 N N . GLY B 1 400 ? 27.781 -13.492 -0.295 1 78.5 400 GLY B N 1
ATOM 8930 C CA . GLY B 1 400 ? 28.141 -14.859 0.06 1 78.5 400 GLY B CA 1
ATOM 8931 C C . GLY B 1 400 ? 28.922 -15.57 -1.029 1 78.5 400 GLY B C 1
ATOM 8932 O O . GLY B 1 400 ? 29.656 -14.938 -1.799 1 78.5 400 GLY B O 1
ATOM 8933 N N . ILE B 1 401 ? 28.703 -16.875 -1.019 1 78.5 401 ILE B N 1
ATOM 8934 C CA . ILE B 1 401 ? 29.531 -17.688 -1.906 1 78.5 401 ILE B CA 1
ATOM 8935 C C . ILE B 1 401 ? 28.828 -17.875 -3.244 1 78.5 401 ILE B C 1
ATOM 8937 O O . ILE B 1 401 ? 29.469 -18.219 -4.246 1 78.5 401 ILE B O 1
ATOM 8941 N N . LEU B 1 402 ? 27.547 -17.562 -3.234 1 88.81 402 LEU B N 1
ATOM 8942 C CA . LEU B 1 402 ? 26.828 -17.984 -4.43 1 88.81 402 LEU B CA 1
ATOM 8943 C C . LEU B 1 402 ? 26.203 -16.781 -5.129 1 88.81 402 LEU B C 1
ATOM 8945 O O . LEU B 1 402 ? 25.609 -16.922 -6.207 1 88.81 402 LEU B O 1
ATOM 8949 N N . HIS B 1 403 ? 26.391 -15.617 -4.578 1 92.88 403 HIS B N 1
ATOM 8950 C CA . HIS B 1 403 ? 25.609 -14.523 -5.141 1 92.88 403 HIS B CA 1
ATOM 8951 C C . HIS B 1 403 ? 26.453 -13.281 -5.352 1 92.88 403 HIS B C 1
ATOM 8953 O O . HIS B 1 403 ? 27.641 -13.266 -5 1 92.88 403 HIS B O 1
ATOM 8959 N N . GLY B 1 404 ? 25.875 -12.352 -5.945 1 92 404 GLY B N 1
ATOM 8960 C CA . GLY B 1 404 ? 26.562 -11.133 -6.363 1 92 404 GLY B CA 1
ATOM 8961 C C . GLY B 1 404 ? 26.812 -10.172 -5.219 1 92 404 GLY B C 1
ATOM 8962 O O . GLY B 1 404 ? 26.453 -10.445 -4.074 1 92 404 GLY B O 1
ATOM 8963 N N . ASN B 1 405 ? 27.562 -9.125 -5.59 1 93.56 405 ASN B N 1
ATOM 8964 C CA . ASN B 1 405 ? 27.922 -8.055 -4.672 1 93.56 405 ASN B CA 1
ATOM 8965 C C . ASN B 1 405 ? 27.516 -6.688 -5.219 1 93.56 405 ASN B C 1
ATOM 8967 O O . ASN B 1 405 ? 27.812 -6.359 -6.367 1 93.56 405 ASN B O 1
ATOM 8971 N N . PRO B 1 406 ? 26.859 -5.91 -4.379 1 92.38 406 PRO B N 1
ATOM 8972 C CA . PRO B 1 406 ? 26.453 -4.586 -4.855 1 92.38 406 PRO B CA 1
ATOM 8973 C C . PRO B 1 406 ? 27.609 -3.771 -5.402 1 92.38 406 PRO B C 1
ATOM 8975 O O . PRO B 1 406 ? 27.422 -2.9 -6.254 1 92.38 406 PRO B O 1
ATOM 8978 N N . ARG B 1 407 ? 28.844 -4 -5.059 1 92.56 407 ARG B N 1
ATOM 8979 C CA . ARG B 1 407 ? 30.047 -3.309 -5.535 1 92.56 407 ARG B CA 1
ATOM 8980 C C . ARG B 1 407 ? 30.219 -3.502 -7.039 1 92.56 407 ARG B C 1
ATOM 8982 O O . ARG B 1 407 ? 30.828 -2.662 -7.711 1 92.56 407 ARG B O 1
ATOM 8989 N N . ASP B 1 408 ? 29.656 -4.598 -7.543 1 94.5 408 ASP B N 1
ATOM 8990 C CA . ASP B 1 408 ? 29.781 -4.926 -8.961 1 94.5 408 ASP B CA 1
ATOM 8991 C C . ASP B 1 408 ? 29.094 -3.879 -9.828 1 94.5 408 ASP B C 1
ATOM 8993 O O . ASP B 1 408 ? 29.375 -3.775 -11.023 1 94.5 408 ASP B O 1
ATOM 8997 N N . ALA B 1 409 ? 28.172 -3.043 -9.234 1 94.06 409 ALA B N 1
ATOM 8998 C CA . ALA B 1 409 ? 27.375 -2.104 -10.016 1 94.06 409 ALA B CA 1
ATOM 8999 C C . ALA B 1 409 ? 27.875 -0.673 -9.828 1 94.06 409 ALA B C 1
ATOM 9001 O O . ALA B 1 409 ? 27.25 0.277 -10.305 1 94.06 409 ALA B O 1
ATOM 9002 N N . LEU B 1 410 ? 28.953 -0.443 -9.164 1 90.94 410 LEU B N 1
ATOM 9003 C CA . LEU B 1 410 ? 29.453 0.885 -8.828 1 90.94 410 LEU B CA 1
ATOM 9004 C C . LEU B 1 410 ? 29.703 1.715 -10.078 1 90.94 410 LEU B C 1
ATOM 9006 O O . LEU B 1 410 ? 29.547 2.938 -10.062 1 90.94 410 LEU B O 1
ATOM 9010 N N . LYS B 1 411 ? 30.062 1.05 -11.188 1 91.12 411 LYS B N 1
ATOM 9011 C CA . LYS B 1 411 ? 30.375 1.764 -12.422 1 91.12 411 LYS B CA 1
ATOM 9012 C C . LYS B 1 411 ? 29.203 1.706 -13.406 1 91.12 411 LYS B C 1
ATOM 9014 O O . LYS B 1 411 ? 29.359 2.029 -14.586 1 91.12 411 LYS B O 1
ATOM 9019 N N . SER B 1 412 ? 28.141 1.235 -12.945 1 93.81 412 SER B N 1
ATOM 9020 C CA . SER B 1 412 ? 26.984 1.076 -13.82 1 93.81 412 SER B CA 1
ATOM 9021 C C . SER B 1 412 ? 26.516 2.42 -14.375 1 93.81 412 SER B C 1
ATOM 9023 O O . SER B 1 412 ? 26.516 3.424 -13.664 1 93.81 412 SER B O 1
ATOM 9025 N N . GLN B 1 413 ? 26.078 2.438 -15.609 1 92.69 413 GLN B N 1
ATOM 9026 C CA . GLN B 1 413 ? 25.531 3.625 -16.266 1 92.69 413 GLN B CA 1
ATOM 9027 C C . GLN B 1 413 ? 24.016 3.545 -16.391 1 92.69 413 GLN B C 1
ATOM 9029 O O . GLN B 1 413 ? 23.406 4.332 -17.125 1 92.69 413 GLN B O 1
ATOM 9034 N N . ALA B 1 414 ? 23.438 2.541 -15.742 1 94 414 ALA B N 1
ATOM 9035 C CA . ALA B 1 414 ? 21.984 2.438 -15.766 1 94 414 ALA B CA 1
ATOM 9036 C C . ALA B 1 414 ? 21.328 3.615 -15.039 1 94 414 ALA B C 1
ATOM 9038 O O . ALA B 1 414 ? 21.891 4.125 -14.062 1 94 414 ALA B O 1
ATOM 9039 N N . ASP B 1 415 ? 20.172 4.062 -15.523 1 91.56 415 ASP B N 1
ATOM 9040 C CA . ASP B 1 415 ? 19.438 5.16 -14.891 1 91.56 415 ASP B CA 1
ATOM 9041 C C . ASP B 1 415 ? 18.984 4.777 -13.484 1 91.56 415 ASP B C 1
ATOM 9043 O O . ASP B 1 415 ? 19 5.609 -12.578 1 91.56 415 ASP B O 1
ATOM 9047 N N . ARG B 1 416 ? 18.609 3.561 -13.336 1 93.12 416 ARG B N 1
ATOM 9048 C CA . ARG B 1 416 ? 18.188 3.014 -12.055 1 93.12 416 ARG B CA 1
ATOM 9049 C C . ARG B 1 416 ? 18.828 1.661 -11.789 1 93.12 416 ARG B C 1
ATOM 9051 O O . ARG B 1 416 ? 18.859 0.794 -12.664 1 93.12 416 ARG B O 1
ATOM 9058 N N . ILE B 1 417 ? 19.344 1.532 -10.641 1 95.56 417 ILE B N 1
ATOM 9059 C CA . ILE B 1 417 ? 19.969 0.281 -10.211 1 95.56 417 ILE B CA 1
ATOM 9060 C C . ILE B 1 417 ? 19.234 -0.256 -8.984 1 95.56 417 ILE B C 1
ATOM 9062 O O . ILE B 1 417 ? 19.188 0.405 -7.945 1 95.56 417 ILE B O 1
ATOM 9066 N N . VAL B 1 418 ? 18.625 -1.415 -9.109 1 96.44 418 VAL B N 1
ATOM 9067 C CA . VAL B 1 418 ? 17.797 -2.004 -8.07 1 96.44 418 VAL B CA 1
ATOM 9068 C C . VAL B 1 418 ? 18.328 -3.383 -7.695 1 96.44 418 VAL B C 1
ATOM 9070 O O . VAL B 1 418 ? 18.469 -4.258 -8.555 1 96.44 418 VAL B O 1
ATOM 9073 N N . PHE B 1 419 ? 18.625 -3.584 -6.465 1 95.94 419 PHE B N 1
ATOM 9074 C CA . PHE B 1 419 ? 19.188 -4.867 -6.043 1 95.94 419 PHE B CA 1
ATOM 9075 C C . PHE B 1 419 ? 18.094 -5.766 -5.48 1 95.94 419 PHE B C 1
ATOM 9077 O O . PHE B 1 419 ? 17.172 -5.293 -4.801 1 95.94 419 PHE B O 1
ATOM 9084 N N . MET B 1 420 ? 18.297 -7.074 -5.812 1 94.56 420 MET B N 1
ATOM 9085 C CA . MET B 1 420 ? 17.422 -8.148 -5.359 1 94.56 420 MET B CA 1
ATOM 9086 C C . MET B 1 420 ? 18.172 -9.156 -4.512 1 94.56 420 MET B C 1
ATOM 9088 O O . MET B 1 420 ? 19.406 -9.07 -4.379 1 94.56 420 MET B O 1
ATOM 9092 N N . HIS B 1 421 ? 17.375 -10.102 -3.941 1 93.62 421 HIS B N 1
ATOM 9093 C CA . HIS B 1 421 ? 17.906 -11.289 -3.277 1 93.62 421 HIS B CA 1
ATOM 9094 C C . HIS B 1 421 ? 18.562 -10.922 -1.947 1 93.62 421 HIS B C 1
ATOM 9096 O O . HIS B 1 421 ? 19.531 -11.562 -1.529 1 93.62 421 HIS B O 1
ATOM 9102 N N . LEU B 1 422 ? 18.156 -9.734 -1.346 1 89.88 422 LEU B N 1
ATOM 9103 C CA . LEU B 1 422 ? 18.719 -9.32 -0.066 1 89.88 422 LEU B CA 1
ATOM 9104 C C . LEU B 1 422 ? 17.656 -8.68 0.82 1 89.88 422 LEU B C 1
ATOM 9106 O O . LEU B 1 422 ? 16.578 -8.312 0.338 1 89.88 422 LEU B O 1
ATOM 9110 N N . GLU B 1 423 ? 17.891 -8.672 2.051 1 84.62 423 GLU B N 1
ATOM 9111 C CA . GLU B 1 423 ? 17 -8.047 3.008 1 84.62 423 GLU B CA 1
ATOM 9112 C C . GLU B 1 423 ? 17.125 -6.523 2.969 1 84.62 423 GLU B C 1
ATOM 9114 O O . GLU B 1 423 ? 16.109 -5.812 2.967 1 84.62 423 GLU B O 1
ATOM 9119 N N . LYS B 1 424 ? 18.375 -6.07 3.051 1 85.81 424 LYS B N 1
ATOM 9120 C CA . LYS B 1 424 ? 18.734 -4.652 3.006 1 85.81 424 LYS B CA 1
ATOM 9121 C C . LYS B 1 424 ? 20.109 -4.441 2.393 1 85.81 424 LYS B C 1
ATOM 9123 O O . LYS B 1 424 ? 20.969 -5.324 2.467 1 85.81 424 LYS B O 1
ATOM 9128 N N . LEU B 1 425 ? 20.25 -3.309 1.815 1 86.12 425 LEU B N 1
ATOM 9129 C CA . LEU B 1 425 ? 21.547 -2.957 1.273 1 86.12 425 LEU B CA 1
ATOM 9130 C C . LEU B 1 425 ? 22.547 -2.672 2.395 1 86.12 425 LEU B C 1
ATOM 9132 O O . LEU B 1 425 ? 22.172 -2.139 3.441 1 86.12 425 LEU B O 1
ATOM 9136 N N . PRO B 1 426 ? 23.797 -3.014 2.172 1 84.06 426 PRO B N 1
ATOM 9137 C CA . PRO B 1 426 ? 24.812 -2.559 3.117 1 84.06 426 PRO B CA 1
ATOM 9138 C C . PRO B 1 426 ? 24.812 -1.042 3.299 1 84.06 426 PRO B C 1
ATOM 9140 O O . PRO B 1 426 ? 24.594 -0.3 2.338 1 84.06 426 PRO B O 1
ATOM 9143 N N . PRO B 1 427 ? 25.031 -0.606 4.457 1 80.31 427 PRO B N 1
ATOM 9144 C CA . PRO B 1 427 ? 24.953 0.818 4.789 1 80.31 427 PRO B CA 1
ATOM 9145 C C . PRO B 1 427 ? 25.766 1.693 3.834 1 80.31 427 PRO B C 1
ATOM 9147 O O . PRO B 1 427 ? 25.359 2.816 3.527 1 80.31 427 PRO B O 1
ATOM 9150 N N . GLU B 1 428 ? 26.891 1.146 3.348 1 81.75 428 GLU B N 1
ATOM 9151 C CA . GLU B 1 428 ? 27.734 1.92 2.455 1 81.75 428 GLU B CA 1
ATOM 9152 C C . GLU B 1 428 ? 27.031 2.242 1.146 1 81.75 428 GLU B C 1
ATOM 9154 O O . GLU B 1 428 ? 27.406 3.176 0.438 1 81.75 428 GLU B O 1
ATOM 9159 N N . PHE B 1 429 ? 25.828 1.529 0.943 1 85.06 429 PHE B N 1
ATOM 9160 C CA . PHE B 1 429 ? 25.141 1.729 -0.324 1 85.06 429 PHE B CA 1
ATOM 9161 C C . PHE B 1 429 ? 23.734 2.289 -0.092 1 85.06 429 PHE B C 1
ATOM 9163 O O . PHE B 1 429 ? 22.938 2.396 -1.029 1 85.06 429 PHE B O 1
ATOM 9170 N N . ASP B 1 430 ? 23.188 2.643 1.107 1 80.06 430 ASP B N 1
ATOM 9171 C CA . ASP B 1 430 ? 21.859 3.107 1.473 1 80.06 430 ASP B CA 1
ATOM 9172 C C . ASP B 1 430 ? 21.453 4.32 0.641 1 80.06 430 ASP B C 1
ATOM 9174 O O . ASP B 1 430 ? 20.266 4.492 0.317 1 80.06 430 ASP B O 1
ATOM 9178 N N . ALA B 1 431 ? 22.203 5.02 0.045 1 86.56 431 ALA B N 1
ATOM 9179 C CA . ALA B 1 431 ? 21.891 6.18 -0.789 1 86.56 431 ALA B CA 1
ATOM 9180 C C . ALA B 1 431 ? 22.656 6.125 -2.109 1 86.56 431 ALA B C 1
ATOM 9182 O O . ALA B 1 431 ? 23 7.164 -2.686 1 86.56 431 ALA B O 1
ATOM 9183 N N . THR B 1 432 ? 22.828 4.871 -2.48 1 86.12 432 THR B N 1
ATOM 9184 C CA . THR B 1 432 ? 23.531 4.66 -3.736 1 86.12 432 THR B CA 1
ATOM 9185 C C . THR B 1 432 ? 22.688 3.83 -4.699 1 86.12 432 THR B C 1
ATOM 9187 O O . THR B 1 432 ? 22.641 4.121 -5.895 1 86.12 432 THR B O 1
ATOM 9190 N N . PHE B 1 433 ? 22.109 2.809 -4.152 1 90.56 433 PHE B N 1
ATOM 9191 C CA . PHE B 1 433 ? 21.297 1.896 -4.957 1 90.56 433 PHE B CA 1
ATOM 9192 C C . PHE B 1 433 ? 19.906 1.745 -4.371 1 90.56 433 PHE B C 1
ATOM 9194 O O . PHE B 1 433 ? 19.688 1.987 -3.182 1 90.56 433 PHE B O 1
ATOM 9201 N N . SER B 1 434 ? 19 1.444 -5.223 1 92.88 434 SER B N 1
ATOM 9202 C CA . SER B 1 434 ? 17.641 1.125 -4.781 1 92.88 434 SER B CA 1
ATOM 9203 C C . SER B 1 434 ? 17.5 -0.358 -4.457 1 92.88 434 SER B C 1
ATOM 9205 O O . SER B 1 434 ? 18.344 -1.167 -4.844 1 92.88 434 SER B O 1
ATOM 9207 N N . HIS B 1 435 ? 16.453 -0.61 -3.682 1 92.81 435 HIS B N 1
ATOM 9208 C CA . HIS B 1 435 ? 16.156 -1.971 -3.252 1 92.81 435 HIS B CA 1
ATOM 9209 C C . HIS B 1 435 ? 14.812 -2.447 -3.818 1 92.81 435 HIS B C 1
ATOM 9211 O O . HIS B 1 435 ? 13.844 -1.687 -3.854 1 92.81 435 HIS B O 1
ATOM 9217 N N . ALA B 1 436 ? 14.844 -3.732 -4.297 1 94.5 436 ALA B N 1
ATOM 9218 C CA . ALA B 1 436 ? 13.609 -4.312 -4.82 1 94.5 436 ALA B CA 1
ATOM 9219 C C . ALA B 1 436 ? 12.68 -4.746 -3.688 1 94.5 436 ALA B C 1
ATOM 9221 O O . ALA B 1 436 ? 12.766 -5.879 -3.211 1 94.5 436 ALA B O 1
ATOM 9222 N N . THR B 1 437 ? 11.758 -3.914 -3.336 1 93.69 437 THR B N 1
ATOM 9223 C CA . THR B 1 437 ? 10.766 -4.199 -2.305 1 93.69 437 THR B CA 1
ATOM 9224 C C . THR B 1 437 ? 9.406 -4.484 -2.93 1 93.69 437 THR B C 1
ATOM 9226 O O . THR B 1 437 ? 8.977 -3.785 -3.85 1 93.69 437 THR B O 1
ATOM 9229 N N . HIS B 1 438 ? 8.758 -5.605 -2.383 1 95.19 438 HIS B N 1
ATOM 9230 C CA . HIS B 1 438 ? 7.449 -5.934 -2.926 1 95.19 438 HIS B CA 1
ATOM 9231 C C . HIS B 1 438 ? 6.496 -4.746 -2.828 1 95.19 438 HIS B C 1
ATOM 9233 O O . HIS B 1 438 ? 6.426 -4.086 -1.788 1 95.19 438 HIS B O 1
ATOM 9239 N N . GLY B 1 439 ? 5.816 -4.477 -3.928 1 94.25 439 GLY B N 1
ATOM 9240 C CA . GLY B 1 439 ? 4.91 -3.34 -4.004 1 94.25 439 GLY B CA 1
ATOM 9241 C C . GLY B 1 439 ? 5.438 -2.213 -4.871 1 94.25 439 GLY B C 1
ATOM 9242 O O . GLY B 1 439 ? 4.668 -1.367 -5.336 1 94.25 439 GLY B O 1
ATOM 9243 N N . LYS B 1 440 ? 6.75 -2.105 -5.09 1 95.81 440 LYS B N 1
ATOM 9244 C CA . LYS B 1 440 ? 7.324 -1.084 -5.961 1 95.81 440 LYS B CA 1
ATOM 9245 C C . LYS B 1 440 ? 6.988 -1.358 -7.426 1 95.81 440 LYS B C 1
ATOM 9247 O O . LYS B 1 440 ? 6.785 -2.51 -7.812 1 95.81 440 LYS B O 1
ATOM 9252 N N . ARG B 1 441 ? 6.848 -0.328 -8.188 1 95.5 441 ARG B N 1
ATOM 9253 C CA . ARG B 1 441 ? 6.559 -0.388 -9.617 1 95.5 441 ARG B CA 1
ATOM 9254 C C . ARG B 1 441 ? 7.426 0.597 -10.391 1 95.5 441 ARG B C 1
ATOM 9256 O O . ARG B 1 441 ? 7.578 1.752 -9.984 1 95.5 441 ARG B O 1
ATOM 9263 N N . TYR B 1 442 ? 8.062 0.174 -11.375 1 95.75 442 TYR B N 1
ATOM 9264 C CA . TYR B 1 442 ? 8.891 0.999 -12.25 1 95.75 442 TYR B CA 1
ATOM 9265 C C . TYR B 1 442 ? 8.273 1.124 -13.633 1 95.75 442 TYR B C 1
ATOM 9267 O O . TYR B 1 442 ? 8.258 0.161 -14.406 1 95.75 442 TYR B O 1
ATOM 9275 N N . ASN B 1 443 ? 7.734 2.232 -13.953 1 92.62 443 ASN B N 1
ATOM 9276 C CA . ASN B 1 443 ? 7.145 2.504 -15.258 1 92.62 443 ASN B CA 1
ATOM 9277 C C . ASN B 1 443 ? 8.156 3.148 -16.203 1 92.62 443 ASN B C 1
ATOM 9279 O O . ASN B 1 443 ? 8.594 4.273 -15.977 1 92.62 443 ASN B O 1
ATOM 9283 N N . ILE B 1 444 ? 8.547 2.492 -17.234 1 94.44 444 ILE B N 1
ATOM 9284 C CA . ILE B 1 444 ? 9.547 2.982 -18.172 1 94.44 444 ILE B CA 1
ATOM 9285 C C . ILE B 1 444 ? 8.859 3.693 -19.344 1 94.44 444 ILE B C 1
ATOM 9287 O O . ILE B 1 444 ? 9.234 4.812 -19.688 1 94.44 444 ILE B O 1
ATOM 9291 N N . ILE B 1 445 ? 7.902 3.025 -19.984 1 92.88 445 ILE B N 1
ATOM 9292 C CA . ILE B 1 445 ? 7.043 3.627 -20.984 1 92.88 445 ILE B CA 1
ATOM 9293 C C . ILE B 1 445 ? 5.594 3.611 -20.5 1 92.88 445 ILE B C 1
ATOM 9295 O O . ILE B 1 445 ? 5.02 2.545 -20.281 1 92.88 445 ILE B O 1
ATOM 9299 N N . GLN B 1 446 ? 5.035 4.777 -20.359 1 86.5 446 GLN B N 1
ATOM 9300 C CA . GLN B 1 446 ? 3.684 4.906 -19.828 1 86.5 446 GLN B CA 1
ATOM 9301 C C . GLN B 1 446 ? 2.658 4.293 -20.781 1 86.5 446 GLN B C 1
ATOM 9303 O O . GLN B 1 446 ? 2.791 4.398 -22 1 86.5 446 GLN B O 1
ATOM 9308 N N . GLY B 1 447 ? 1.727 3.604 -20.109 1 83.56 447 GLY B N 1
ATOM 9309 C CA . GLY B 1 447 ? 0.597 3.133 -20.906 1 83.56 447 GLY B CA 1
ATOM 9310 C C . GLY B 1 447 ? -0.523 4.148 -21 1 83.56 447 GLY B C 1
ATOM 9311 O O . GLY B 1 447 ? -0.33 5.328 -20.703 1 83.56 447 GLY B O 1
ATOM 9312 N N . SER B 1 448 ? -1.589 3.77 -21.703 1 79.06 448 SER B N 1
ATOM 9313 C CA . SER B 1 448 ? -2.748 4.641 -21.859 1 79.06 448 SER B CA 1
ATOM 9314 C C . SER B 1 448 ? -4.047 3.893 -21.578 1 79.06 448 SER B C 1
ATOM 9316 O O . SER B 1 448 ? -4.047 2.666 -21.453 1 79.06 448 SER B O 1
ATOM 9318 N N . TYR B 1 449 ? -5.082 4.574 -21.391 1 78.75 449 TYR B N 1
ATOM 9319 C CA . TYR B 1 449 ? -6.414 4.02 -21.188 1 78.75 449 TYR B CA 1
ATOM 9320 C C . TYR B 1 449 ? -6.84 3.168 -22.375 1 78.75 449 TYR B C 1
ATOM 9322 O O . TYR B 1 449 ? -7.738 2.334 -22.25 1 78.75 449 TYR B O 1
ATOM 9330 N N . ASP B 1 450 ? -6.156 3.283 -23.469 1 79.94 450 ASP B N 1
ATOM 9331 C CA . ASP B 1 450 ? -6.453 2.492 -24.656 1 79.94 450 ASP B CA 1
ATOM 9332 C C . ASP B 1 450 ? -6.238 1.003 -24.391 1 79.94 450 ASP B C 1
ATOM 9334 O O . ASP B 1 450 ? -6.883 0.158 -25.016 1 79.94 450 ASP B O 1
ATOM 9338 N N . SER B 1 451 ? -5.387 0.787 -23.438 1 86.25 451 SER B N 1
ATOM 9339 C CA . SER B 1 451 ? -5.117 -0.609 -23.109 1 86.25 451 SER B CA 1
ATOM 9340 C C . SER B 1 451 ? -6.363 -1.302 -22.578 1 86.25 451 SER B C 1
ATOM 9342 O O . SER B 1 451 ? -6.574 -2.49 -22.828 1 86.25 451 SER B O 1
ATOM 9344 N N . TYR B 1 452 ? -7.215 -0.613 -21.875 1 88.38 452 TYR B N 1
ATOM 9345 C CA . TYR B 1 452 ? -8.453 -1.179 -21.359 1 88.38 452 TYR B CA 1
ATOM 9346 C C . TYR B 1 452 ? -9.43 -1.465 -22.5 1 88.38 452 TYR B C 1
ATOM 9348 O O . TYR B 1 452 ? -10.172 -2.453 -22.453 1 88.38 452 TYR B O 1
ATOM 9356 N N . MET B 1 453 ? -9.414 -0.649 -23.516 1 85.19 453 MET B N 1
ATOM 9357 C CA . MET B 1 453 ? -10.273 -0.859 -24.672 1 85.19 453 MET B CA 1
ATOM 9358 C C . MET B 1 453 ? -9.859 -2.117 -25.438 1 85.19 453 MET B C 1
ATOM 9360 O O . MET B 1 453 ? -10.719 -2.908 -25.844 1 85.19 453 MET B O 1
ATOM 9364 N N . ILE B 1 454 ? -8.586 -2.215 -25.578 1 86.06 454 ILE B N 1
ATOM 9365 C CA . ILE B 1 454 ? -8.062 -3.381 -26.281 1 86.06 454 ILE B CA 1
ATOM 9366 C C . ILE B 1 454 ? -8.43 -4.652 -25.516 1 86.06 454 ILE B C 1
ATOM 9368 O O . ILE B 1 454 ? -8.906 -5.625 -26.109 1 86.06 454 ILE B O 1
ATOM 9372 N N . ARG B 1 455 ? -8.242 -4.641 -24.234 1 89.44 455 ARG B N 1
ATOM 9373 C CA . ARG B 1 455 ? -8.578 -5.793 -23.406 1 89.44 455 ARG B CA 1
ATOM 9374 C C . ARG B 1 455 ? -10.062 -6.105 -23.484 1 89.44 455 ARG B C 1
ATOM 9376 O O . ARG B 1 455 ? -10.461 -7.273 -23.547 1 89.44 455 ARG B O 1
ATOM 9383 N N . THR B 1 456 ? -10.875 -5.109 -23.453 1 91 456 THR B N 1
ATOM 9384 C CA . THR B 1 456 ? -12.32 -5.285 -23.531 1 91 456 THR B CA 1
ATOM 9385 C C . THR B 1 456 ? -12.719 -5.93 -24.859 1 91 456 THR B C 1
ATOM 9387 O O . THR B 1 456 ? -13.547 -6.84 -24.891 1 91 456 THR B O 1
ATOM 9390 N N . MET B 1 457 ? -12.141 -5.512 -25.875 1 87.31 457 MET B N 1
ATOM 9391 C CA . MET B 1 457 ? -12.43 -6.059 -27.203 1 87.31 457 MET B CA 1
ATOM 9392 C C . MET B 1 457 ? -12.07 -7.539 -27.266 1 87.31 457 MET B C 1
ATOM 9394 O O . MET B 1 457 ? -12.812 -8.336 -27.844 1 87.31 457 MET B O 1
ATOM 9398 N N . HIS B 1 458 ? -10.961 -7.867 -26.672 1 87.06 458 HIS B N 1
ATOM 9399 C CA . HIS B 1 458 ? -10.547 -9.266 -26.656 1 87.06 458 HIS B CA 1
ATOM 9400 C C . HIS B 1 458 ? -11.531 -10.117 -25.859 1 87.06 458 HIS B C 1
ATOM 9402 O O . HIS B 1 458 ? -11.891 -11.219 -26.297 1 87.06 458 HIS B O 1
ATOM 9408 N N . ILE B 1 459 ? -11.938 -9.633 -24.734 1 89.31 459 ILE B N 1
ATOM 9409 C CA . ILE B 1 459 ? -12.852 -10.375 -23.875 1 89.31 459 ILE B CA 1
ATOM 9410 C C . ILE B 1 459 ? -14.188 -10.562 -24.594 1 89.31 459 ILE B C 1
ATOM 9412 O O . ILE B 1 459 ? -14.758 -11.656 -24.578 1 89.31 459 ILE B O 1
ATOM 9416 N N . LEU B 1 460 ? -14.695 -9.547 -25.281 1 88.75 460 LEU B N 1
ATOM 9417 C CA . LEU B 1 460 ? -15.953 -9.633 -26.016 1 88.75 460 LEU B CA 1
ATOM 9418 C C . LEU B 1 460 ? -15.852 -10.625 -27.156 1 88.75 460 LEU B C 1
ATOM 9420 O O . LEU B 1 460 ? -16.75 -11.43 -27.375 1 88.75 460 LEU B O 1
ATOM 9424 N N . SER B 1 461 ? -14.742 -10.539 -27.812 1 86.38 461 SER B N 1
ATOM 9425 C CA . SER B 1 461 ? -14.547 -11.438 -28.938 1 86.38 461 SER B CA 1
ATOM 9426 C C . SER B 1 461 ? -14.461 -12.891 -28.5 1 86.38 461 SER B C 1
ATOM 9428 O O . SER B 1 461 ? -14.914 -13.789 -29.203 1 86.38 461 SER B O 1
ATOM 9430 N N . ASP B 1 462 ? -13.867 -13.102 -27.375 1 84.19 462 ASP B N 1
ATOM 9431 C CA . ASP B 1 462 ? -13.742 -14.453 -26.844 1 84.19 462 ASP B CA 1
ATOM 9432 C C . ASP B 1 462 ? -15.078 -14.969 -26.312 1 84.19 462 ASP B C 1
ATOM 9434 O O . ASP B 1 462 ? -15.367 -16.172 -26.391 1 84.19 462 ASP B O 1
ATOM 9438 N N . SER B 1 463 ? -15.836 -14.086 -25.797 1 87.69 463 SER B N 1
ATOM 9439 C CA . SER B 1 463 ? -17.109 -14.461 -25.172 1 87.69 463 SER B CA 1
ATOM 9440 C C . SER B 1 463 ? -18.203 -14.625 -26.219 1 87.69 463 SER B C 1
ATOM 9442 O O . SER B 1 463 ? -19.125 -15.414 -26.031 1 87.69 463 SER B O 1
ATOM 9444 N N . PHE B 1 464 ? -18.109 -13.805 -27.297 1 89.19 464 PHE B N 1
ATOM 9445 C CA . PHE B 1 464 ? -19.125 -13.836 -28.344 1 89.19 464 PHE B CA 1
ATOM 9446 C C . PHE B 1 464 ? -18.5 -14.062 -29.703 1 89.19 464 PHE B C 1
ATOM 9448 O O . PHE B 1 464 ? -18.156 -13.109 -30.406 1 89.19 464 PHE B O 1
ATOM 9455 N N . HIS B 1 465 ? -18.547 -15.328 -30.062 1 85.06 465 HIS B N 1
ATOM 9456 C CA . HIS B 1 465 ? -17.953 -15.688 -31.344 1 85.06 465 HIS B CA 1
ATOM 9457 C C . HIS B 1 465 ? -18.688 -15.008 -32.5 1 85.06 465 HIS B C 1
ATOM 9459 O O . HIS B 1 465 ? -19.922 -14.969 -32.531 1 85.06 465 HIS B O 1
ATOM 9465 N N . ASN B 1 466 ? -18.031 -14.398 -33.375 1 84.06 466 ASN B N 1
ATOM 9466 C CA . ASN B 1 466 ? -18.547 -13.773 -34.594 1 84.06 466 ASN B CA 1
ATOM 9467 C C . ASN B 1 466 ? -19.453 -12.586 -34.281 1 84.06 466 ASN B C 1
ATOM 9469 O O . ASN B 1 466 ? -20.484 -12.398 -34.938 1 84.06 466 ASN B O 1
ATOM 9473 N N . ILE B 1 467 ? -19.156 -11.922 -33.219 1 89.81 467 ILE B N 1
ATOM 9474 C CA . ILE B 1 467 ? -19.875 -10.68 -32.969 1 89.81 467 ILE B CA 1
ATOM 9475 C C . ILE B 1 467 ? -19.766 -9.742 -34.156 1 89.81 467 ILE B C 1
ATOM 9477 O O . ILE B 1 467 ? -18.688 -9.641 -34.781 1 89.81 467 ILE B O 1
ATOM 9481 N N . SER B 1 468 ? -20.891 -9.141 -34.562 1 88.94 468 SER B N 1
ATOM 9482 C CA . SER B 1 468 ? -20.844 -8.234 -35.719 1 88.94 468 SER B CA 1
ATOM 9483 C C . SER B 1 468 ? -20.016 -7 -35.406 1 88.94 468 SER B C 1
ATOM 9485 O O . SER B 1 468 ? -19.953 -6.539 -34.281 1 88.94 468 SER B O 1
ATOM 9487 N N . HIS B 1 469 ? -19.422 -6.449 -36.406 1 83.81 469 HIS B N 1
ATOM 9488 C CA . HIS B 1 469 ? -18.625 -5.238 -36.281 1 83.81 469 HIS B CA 1
ATOM 9489 C C . HIS B 1 469 ? -19.453 -4.082 -35.75 1 83.81 469 HIS B C 1
ATOM 9491 O O . HIS B 1 469 ? -18.969 -3.273 -34.938 1 83.81 469 HIS B O 1
ATOM 9497 N N . ASP B 1 470 ? -20.641 -4.004 -36.188 1 85.31 470 ASP B N 1
ATOM 9498 C CA . ASP B 1 470 ? -21.516 -2.916 -35.781 1 85.31 470 ASP B CA 1
ATOM 9499 C C . ASP B 1 470 ? -21.781 -2.963 -34.281 1 85.31 470 ASP B C 1
ATOM 9501 O O . ASP B 1 470 ? -21.688 -1.939 -33.594 1 85.31 470 ASP B O 1
ATOM 9505 N N . TRP B 1 471 ? -22.031 -4.055 -33.812 1 89.25 471 TRP B N 1
ATOM 9506 C CA . TRP B 1 471 ? -22.359 -4.172 -32.406 1 89.25 471 TRP B CA 1
ATOM 9507 C C . TRP B 1 471 ? -21.094 -4.062 -31.547 1 89.25 471 TRP B C 1
ATOM 9509 O O . TRP B 1 471 ? -21.125 -3.51 -30.438 1 89.25 471 TRP B O 1
ATOM 9519 N N . ALA B 1 472 ? -20 -4.645 -32 1 87.56 472 ALA B N 1
ATOM 9520 C CA . ALA B 1 472 ? -18.734 -4.449 -31.312 1 87.56 472 ALA B CA 1
ATOM 9521 C C . ALA B 1 472 ? -18.406 -2.965 -31.172 1 87.56 472 ALA B C 1
ATOM 9523 O O . ALA B 1 472 ? -18.016 -2.51 -30.094 1 87.56 472 ALA B O 1
ATOM 9524 N N . THR B 1 473 ? -18.641 -2.256 -32.219 1 83.69 473 THR B N 1
ATOM 9525 C CA . THR B 1 473 ? -18.391 -0.818 -32.219 1 83.69 473 THR B CA 1
ATOM 9526 C C . THR B 1 473 ? -19.344 -0.097 -31.266 1 83.69 473 THR B C 1
ATOM 9528 O O . THR B 1 473 ? -18.922 0.784 -30.5 1 83.69 473 THR B O 1
ATOM 9531 N N . ALA B 1 474 ? -20.531 -0.463 -31.328 1 87.81 474 ALA B N 1
ATOM 9532 C CA . ALA B 1 474 ? -21.531 0.169 -30.469 1 87.81 474 ALA B CA 1
ATOM 9533 C C . ALA B 1 474 ? -21.203 -0.044 -28.984 1 87.81 474 ALA B C 1
ATOM 9535 O O . ALA B 1 474 ? -21.266 0.893 -28.188 1 87.81 474 ALA B O 1
ATOM 9536 N N . LEU B 1 475 ? -20.828 -1.213 -28.656 1 89.62 475 LEU B N 1
ATOM 9537 C CA . LEU B 1 475 ? -20.5 -1.529 -27.266 1 89.62 475 LEU B CA 1
ATOM 9538 C C . LEU B 1 475 ? -19.234 -0.8 -26.828 1 89.62 475 LEU B C 1
ATOM 9540 O O . LEU B 1 475 ? -19.188 -0.232 -25.734 1 89.62 475 LEU B O 1
ATOM 9544 N N . MET B 1 476 ? -18.25 -0.69 -27.703 1 86 476 MET B N 1
ATOM 9545 C CA . MET B 1 476 ? -16.953 -0.097 -27.391 1 86 476 MET B CA 1
ATOM 9546 C C . MET B 1 476 ? -17.062 1.418 -27.25 1 86 476 MET B C 1
ATOM 9548 O O . MET B 1 476 ? -16.312 2.037 -26.5 1 86 476 MET B O 1
ATOM 9552 N N . ASN B 1 477 ? -18.031 1.962 -27.906 1 81.5 477 ASN B N 1
ATOM 9553 C CA . ASN B 1 477 ? -18.203 3.408 -27.844 1 81.5 477 ASN B CA 1
ATOM 9554 C C . ASN B 1 477 ? -19.031 3.814 -26.625 1 81.5 477 ASN B C 1
ATOM 9556 O O . ASN B 1 477 ? -19.062 4.992 -26.266 1 81.5 477 ASN B O 1
ATOM 9560 N N . ASN B 1 478 ? -19.594 2.873 -26 1 82.94 478 ASN B N 1
ATOM 9561 C CA . ASN B 1 478 ? -20.516 3.229 -24.922 1 82.94 478 ASN B CA 1
ATOM 9562 C C . ASN B 1 478 ? -20.016 2.711 -23.578 1 82.94 478 ASN B C 1
ATOM 9564 O O . ASN B 1 478 ? -20.688 2.895 -22.562 1 82.94 478 ASN B O 1
ATOM 9568 N N . PHE B 1 479 ? -18.891 2.123 -23.578 1 85.56 479 PHE B N 1
ATOM 9569 C CA . PHE B 1 479 ? -18.484 1.613 -22.266 1 85.56 479 PHE B CA 1
ATOM 9570 C C . PHE B 1 479 ? -17.703 2.67 -21.484 1 85.56 479 PHE B C 1
ATOM 9572 O O . PHE B 1 479 ? -17.281 3.68 -22.062 1 85.56 479 PHE B O 1
ATOM 9579 N N . ARG B 1 480 ? -17.594 2.543 -20.203 1 88.31 480 ARG B N 1
ATOM 9580 C CA . ARG B 1 480 ? -16.828 3.391 -19.297 1 88.31 480 ARG B CA 1
ATOM 9581 C C . ARG B 1 480 ? -15.961 2.551 -18.375 1 88.31 480 ARG B C 1
ATOM 9583 O O . ARG B 1 480 ? -16.344 1.445 -17.984 1 88.31 480 ARG B O 1
ATOM 9590 N N . ILE B 1 481 ? -14.773 3.109 -18.094 1 90.44 481 ILE B N 1
ATOM 9591 C CA . ILE B 1 481 ? -13.883 2.434 -17.156 1 90.44 481 ILE B CA 1
ATOM 9592 C C . ILE B 1 481 ? -14.172 2.914 -15.742 1 90.44 481 ILE B C 1
ATOM 9594 O O . ILE B 1 481 ? -14.25 4.121 -15.492 1 90.44 481 ILE B O 1
ATOM 9598 N N . VAL B 1 482 ? -14.375 2.025 -14.875 1 92.44 482 VAL B N 1
ATOM 9599 C CA . VAL B 1 482 ? -14.586 2.359 -13.469 1 92.44 482 VAL B CA 1
ATOM 9600 C C . VAL B 1 482 ? -13.633 1.549 -12.594 1 92.44 482 VAL B C 1
ATOM 9602 O O . VAL B 1 482 ? -13.32 0.395 -12.906 1 92.44 482 VAL B O 1
ATOM 9605 N N . THR B 1 483 ? -13.133 2.164 -11.531 1 92.5 483 THR B N 1
ATOM 9606 C CA . THR B 1 483 ? -12.188 1.489 -10.641 1 92.5 483 THR B CA 1
ATOM 9607 C C . THR B 1 483 ? -12.758 1.397 -9.227 1 92.5 483 THR B C 1
ATOM 9609 O O . THR B 1 483 ? -13.539 2.256 -8.812 1 92.5 483 THR B O 1
ATOM 9612 N N . PHE B 1 484 ? -12.469 0.339 -8.516 1 95.06 484 PHE B N 1
ATOM 9613 C CA . PHE B 1 484 ? -12.844 0.121 -7.125 1 95.06 484 PHE B CA 1
ATOM 9614 C C . PHE B 1 484 ? -11.625 -0.264 -6.293 1 95.06 484 PHE B C 1
ATOM 9616 O O . PHE B 1 484 ? -10.734 -0.969 -6.773 1 95.06 484 PHE B O 1
ATOM 9623 N N . ASN B 1 485 ? -11.562 0.243 -5 1 95.12 485 ASN B N 1
ATOM 9624 C CA . ASN B 1 485 ? -10.547 -0.193 -4.051 1 95.12 485 ASN B CA 1
ATOM 9625 C C . ASN B 1 485 ? -10.797 -1.623 -3.578 1 95.12 485 ASN B C 1
ATOM 9627 O O . ASN B 1 485 ? -11.938 -2.096 -3.588 1 95.12 485 ASN B O 1
ATOM 9631 N N . SER B 1 486 ? -9.711 -2.303 -3.203 1 94.56 486 SER B N 1
ATOM 9632 C CA . SER B 1 486 ? -9.914 -3.584 -2.531 1 94.56 486 SER B CA 1
ATOM 9633 C C . SER B 1 486 ? -10.852 -3.441 -1.341 1 94.56 486 SER B C 1
ATOM 9635 O O . SER B 1 486 ? -10.727 -2.508 -0.546 1 94.56 486 SER B O 1
ATOM 9637 N N . GLY B 1 487 ? -11.844 -4.328 -1.31 1 92.5 487 GLY B N 1
ATOM 9638 C CA . GLY B 1 487 ? -12.797 -4.34 -0.212 1 92.5 487 GLY B CA 1
ATOM 9639 C C . GLY B 1 487 ? -14.055 -3.539 -0.503 1 92.5 487 GLY B C 1
ATOM 9640 O O . GLY B 1 487 ? -15.039 -3.645 0.223 1 92.5 487 GLY B O 1
ATOM 9641 N N . ASP B 1 488 ? -14.062 -2.715 -1.537 1 94.12 488 ASP B N 1
ATOM 9642 C CA . ASP B 1 488 ? -15.234 -1.911 -1.871 1 94.12 488 ASP B CA 1
ATOM 9643 C C . ASP B 1 488 ? -16.391 -2.791 -2.344 1 94.12 488 ASP B C 1
ATOM 9645 O O . ASP B 1 488 ? -16.172 -3.857 -2.924 1 94.12 488 ASP B O 1
ATOM 9649 N N . ILE B 1 489 ? -17.578 -2.338 -2.137 1 93.44 489 ILE B N 1
ATOM 9650 C CA . ILE B 1 489 ? -18.781 -3 -2.617 1 93.44 489 ILE B CA 1
ATOM 9651 C C . ILE B 1 489 ? -19.156 -2.463 -3.998 1 93.44 489 ILE B C 1
ATOM 9653 O O . ILE B 1 489 ? -19.344 -1.256 -4.172 1 93.44 489 ILE B O 1
ATOM 9657 N N . ILE B 1 490 ? -19.25 -3.354 -4.941 1 92.25 490 ILE B N 1
ATOM 9658 C CA . ILE B 1 490 ? -19.562 -2.98 -6.316 1 92.25 490 ILE B CA 1
ATOM 9659 C C . ILE B 1 490 ? -21.078 -3.018 -6.539 1 92.25 490 ILE B C 1
ATOM 9661 O O . ILE B 1 490 ? -21.656 -2.072 -7.078 1 92.25 490 ILE B O 1
ATOM 9665 N N . PHE B 1 491 ? -21.688 -4.297 -6.07 1 89.62 491 PHE B N 1
ATOM 9666 C CA . PHE B 1 491 ? -23.125 -4.535 -6.012 1 89.62 491 PHE B CA 1
ATOM 9667 C C . PHE B 1 491 ? -23.531 -5.062 -4.645 1 89.62 491 PHE B C 1
ATOM 9669 O O . PHE B 1 491 ? -22.766 -5.789 -4 1 89.62 491 PHE B O 1
ATOM 9676 N N . LYS B 1 492 ? -24.781 -4.621 -4.312 1 89.69 492 LYS B N 1
ATOM 9677 C CA . LYS B 1 492 ? -25.312 -5.148 -3.061 1 89.69 492 LYS B CA 1
ATOM 9678 C C . LYS B 1 492 ? -26.438 -6.148 -3.32 1 89.69 492 LYS B C 1
ATOM 9680 O O . LYS B 1 492 ? -27.266 -5.934 -4.199 1 89.69 492 LYS B O 1
ATOM 9685 N N . GLN B 1 493 ? -26.375 -7.172 -2.568 1 89.12 493 GLN B N 1
ATOM 9686 C CA . GLN B 1 493 ? -27.422 -8.188 -2.637 1 89.12 493 GLN B CA 1
ATOM 9687 C C . GLN B 1 493 ? -28.797 -7.562 -2.457 1 89.12 493 GLN B C 1
ATOM 9689 O O . GLN B 1 493 ? -28.984 -6.691 -1.607 1 89.12 493 GLN B O 1
ATOM 9694 N N . ASN B 1 494 ? -29.781 -7.934 -3.34 1 85.62 494 ASN B N 1
ATOM 9695 C CA . ASN B 1 494 ? -31.188 -7.562 -3.289 1 85.62 494 ASN B CA 1
ATOM 9696 C C . ASN B 1 494 ? -31.406 -6.137 -3.781 1 85.62 494 ASN B C 1
ATOM 9698 O O . ASN B 1 494 ? -32.531 -5.602 -3.68 1 85.62 494 ASN B O 1
ATOM 9702 N N . GLU B 1 495 ? -30.422 -5.492 -4.234 1 86.56 495 GLU B N 1
ATOM 9703 C CA . GLU B 1 495 ? -30.594 -4.168 -4.824 1 86.56 495 GLU B CA 1
ATOM 9704 C C . GLU B 1 495 ? -31.062 -4.266 -6.273 1 86.56 495 GLU B C 1
ATOM 9706 O O . GLU B 1 495 ? -30.719 -5.223 -6.977 1 86.56 495 GLU B O 1
ATOM 9711 N N . ALA B 1 496 ? -31.859 -3.293 -6.602 1 85.31 496 ALA B N 1
ATOM 9712 C CA . ALA B 1 496 ? -32.281 -3.209 -8 1 85.31 496 ALA B CA 1
ATOM 9713 C C . ALA B 1 496 ? -31.094 -2.809 -8.891 1 85.31 496 ALA B C 1
ATOM 9715 O O . ALA B 1 496 ? -30.266 -1.976 -8.508 1 85.31 496 ALA B O 1
ATOM 9716 N N . SER B 1 497 ? -31.047 -3.434 -10.047 1 85.69 497 SER B N 1
ATOM 9717 C CA . SER B 1 497 ? -30 -3.08 -10.992 1 85.69 497 SER B CA 1
ATOM 9718 C C . SER B 1 497 ? -30.031 -1.591 -11.32 1 85.69 497 SER B C 1
ATOM 9720 O O . SER B 1 497 ? -31.094 -1.006 -11.484 1 85.69 497 SER B O 1
ATOM 9722 N N . LYS B 1 498 ? -28.922 -0.969 -11.391 1 82.75 498 LYS B N 1
ATOM 9723 C CA . LYS B 1 498 ? -28.797 0.442 -11.75 1 82.75 498 LYS B CA 1
ATOM 9724 C C . LYS B 1 498 ? -28.562 0.615 -13.242 1 82.75 498 LYS B C 1
ATOM 9726 O O . LYS B 1 498 ? -28.125 1.683 -13.688 1 82.75 498 LYS B O 1
ATOM 9731 N N . GLY B 1 499 ? -28.672 -0.515 -13.93 1 86.5 499 GLY B N 1
ATOM 9732 C CA . GLY B 1 499 ? -28.625 -0.438 -15.375 1 86.5 499 GLY B CA 1
ATOM 9733 C C . GLY B 1 499 ? -27.234 -0.677 -15.953 1 86.5 499 GLY B C 1
ATOM 9734 O O . GLY B 1 499 ? -26.953 -0.28 -17.078 1 86.5 499 GLY B O 1
ATOM 9735 N N . LEU B 1 500 ? -26.359 -1.263 -15.164 1 90 500 LEU B N 1
ATOM 9736 C CA . LEU B 1 500 ? -25 -1.508 -15.656 1 90 500 LEU B CA 1
ATOM 9737 C C . LEU B 1 500 ? -24.609 -2.963 -15.445 1 90 500 LEU B C 1
ATOM 9739 O O . LEU B 1 500 ? -25.031 -3.596 -14.477 1 90 500 LEU B O 1
ATOM 9743 N N . ILE B 1 501 ? -23.875 -3.508 -16.391 1 92 501 ILE B N 1
ATOM 9744 C CA . ILE B 1 501 ? -23.141 -4.762 -16.234 1 92 501 ILE B CA 1
ATOM 9745 C C . ILE B 1 501 ? -21.641 -4.504 -16.375 1 92 501 ILE B C 1
ATOM 9747 O O . ILE B 1 501 ? -21.234 -3.494 -16.953 1 92 501 ILE B O 1
ATOM 9751 N N . TYR B 1 502 ? -20.859 -5.395 -15.789 1 94.81 502 TYR B N 1
ATOM 9752 C CA . TYR B 1 502 ? -19.438 -5.117 -15.766 1 94.81 502 TYR B CA 1
ATOM 9753 C C . TYR B 1 502 ? -18.641 -6.27 -16.359 1 94.81 502 TYR B C 1
ATOM 9755 O O . TYR B 1 502 ? -19.062 -7.43 -16.281 1 94.81 502 TYR B O 1
ATOM 9763 N N . ILE B 1 503 ? -17.609 -5.969 -17 1 94.81 503 ILE B N 1
ATOM 9764 C CA . ILE B 1 503 ? -16.531 -6.898 -17.344 1 94.81 503 ILE B CA 1
ATOM 9765 C C . ILE B 1 503 ? -15.312 -6.609 -16.469 1 94.81 503 ILE B C 1
ATOM 9767 O O . ILE B 1 503 ? -14.852 -5.465 -16.406 1 94.81 503 ILE B O 1
ATOM 9771 N N . ILE B 1 504 ? -14.82 -7.605 -15.781 1 95.94 504 ILE B N 1
ATOM 9772 C CA . ILE B 1 504 ? -13.609 -7.406 -14.984 1 95.94 504 ILE B CA 1
ATOM 9773 C C . ILE B 1 504 ? -12.398 -7.34 -15.906 1 95.94 504 ILE B C 1
ATOM 9775 O O . ILE B 1 504 ? -12.102 -8.297 -16.625 1 95.94 504 ILE B O 1
ATOM 9779 N N . LEU B 1 505 ? -11.711 -6.242 -15.906 1 95.12 505 LEU B N 1
ATOM 9780 C CA . LEU B 1 505 ? -10.539 -6.07 -16.75 1 95.12 505 LEU B CA 1
ATOM 9781 C C . LEU B 1 505 ? -9.266 -6.438 -16 1 95.12 505 LEU B C 1
ATOM 9783 O O . LEU B 1 505 ? -8.328 -6.996 -16.578 1 95.12 505 LEU B O 1
ATOM 9787 N N . THR B 1 506 ? -9.156 -6.02 -14.75 1 94.62 506 THR B N 1
ATOM 9788 C CA . THR B 1 506 ? -8.039 -6.367 -13.883 1 94.62 506 THR B CA 1
ATOM 9789 C C . THR B 1 506 ? -8.531 -6.676 -12.469 1 94.62 506 THR B C 1
ATOM 9791 O O . THR B 1 506 ? -9.5 -6.074 -11.992 1 94.62 506 THR B O 1
ATOM 9794 N N . GLY B 1 507 ? -7.859 -7.656 -11.883 1 95.38 507 GLY B N 1
ATOM 9795 C CA . GLY B 1 507 ? -8.172 -7.992 -10.5 1 95.38 507 GLY B CA 1
ATOM 9796 C C . GLY B 1 507 ? -9.211 -9.086 -10.375 1 95.38 507 GLY B C 1
ATOM 9797 O O . GLY B 1 507 ? -9.422 -9.859 -11.312 1 95.38 507 GLY B O 1
ATOM 9798 N N . SER B 1 508 ? -9.75 -9.211 -9.094 1 95.44 508 SER B N 1
ATOM 9799 C CA . SER B 1 508 ? -10.734 -10.25 -8.789 1 95.44 508 SER B CA 1
ATOM 9800 C C . SER B 1 508 ? -11.844 -9.719 -7.891 1 95.44 508 SER B C 1
ATOM 9802 O O . SER B 1 508 ? -11.641 -8.758 -7.148 1 95.44 508 SER B O 1
ATOM 9804 N N . CYS B 1 509 ? -12.977 -10.273 -8.07 1 95.5 509 CYS B N 1
ATOM 9805 C CA . CYS B 1 509 ? -14.148 -9.945 -7.258 1 95.5 509 CYS B CA 1
ATOM 9806 C C . CYS B 1 509 ? -14.695 -11.18 -6.559 1 95.5 509 CYS B C 1
ATOM 9808 O O . CYS B 1 509 ? -14.555 -12.297 -7.066 1 95.5 509 CYS B O 1
ATOM 9810 N N . SER B 1 510 ? -15.227 -10.984 -5.418 1 94.06 510 SER B N 1
ATOM 9811 C CA . SER B 1 510 ? -15.898 -12.055 -4.68 1 94.06 510 SER B CA 1
ATOM 9812 C C . SER B 1 510 ? -17.406 -11.93 -4.781 1 94.06 510 SER B C 1
ATOM 9814 O O . SER B 1 510 ? -17.969 -10.836 -4.621 1 94.06 510 SER B O 1
ATOM 9816 N N . VAL B 1 511 ? -18.047 -12.984 -5.137 1 91.69 511 VAL B N 1
ATOM 9817 C CA . VAL B 1 511 ? -19.5 -13.062 -5.078 1 91.69 511 VAL B CA 1
ATOM 9818 C C . VAL B 1 511 ? -19.938 -13.484 -3.678 1 91.69 511 VAL B C 1
ATOM 9820 O O . VAL B 1 511 ? -19.75 -14.641 -3.285 1 91.69 511 VAL B O 1
ATOM 9823 N N . MET B 1 512 ? -20.516 -12.531 -2.965 1 92.56 512 MET B N 1
ATOM 9824 C CA . MET B 1 512 ? -20.844 -12.742 -1.56 1 92.56 512 MET B CA 1
ATOM 9825 C C . MET B 1 512 ? -22.359 -12.867 -1.371 1 92.56 512 MET B C 1
ATOM 9827 O O . MET B 1 512 ? -23.109 -12.062 -1.902 1 92.56 512 MET B O 1
ATOM 9831 N N . TYR B 1 513 ? -22.766 -13.883 -0.673 1 89.94 513 TYR B N 1
ATOM 9832 C CA . TYR B 1 513 ? -24.172 -14.102 -0.418 1 89.94 513 TYR B CA 1
ATOM 9833 C C . TYR B 1 513 ? -24.469 -14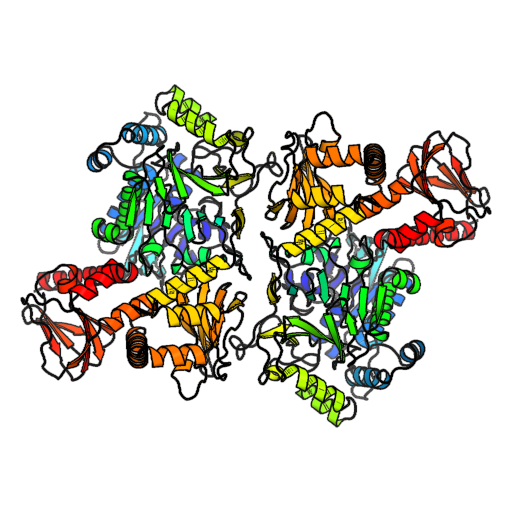.156 1.078 1 89.94 513 TYR B C 1
ATOM 9835 O O . TYR B 1 513 ? -23.797 -14.875 1.82 1 89.94 513 TYR B O 1
ATOM 9843 N N . HIS B 1 514 ? -25.328 -13.32 1.509 1 87.12 514 HIS B N 1
ATOM 9844 C CA . HIS B 1 514 ? -25.797 -13.32 2.893 1 87.12 514 HIS B CA 1
ATOM 9845 C C . HIS B 1 514 ? -27.156 -13.992 3.023 1 87.12 514 HIS B C 1
ATOM 9847 O O . HIS B 1 514 ? -28.141 -13.539 2.428 1 87.12 514 HIS B O 1
ATOM 9853 N N . ASP B 1 515 ? -27.297 -15.094 3.807 1 83.75 515 ASP B N 1
ATOM 9854 C CA . ASP B 1 515 ? -28.547 -15.844 3.922 1 83.75 515 ASP B CA 1
ATOM 9855 C C . ASP B 1 515 ? -29.375 -15.352 5.109 1 83.75 515 ASP B C 1
ATOM 9857 O O . ASP B 1 515 ? -30.328 -16 5.52 1 83.75 515 ASP B O 1
ATOM 9861 N N . GLY B 1 516 ? -29.062 -14.188 5.602 1 75.62 516 GLY B N 1
ATOM 9862 C CA . GLY B 1 516 ? -29.75 -13.648 6.77 1 75.62 516 GLY B CA 1
ATOM 9863 C C . GLY B 1 516 ? -28.984 -13.898 8.062 1 75.62 516 GLY B C 1
ATOM 9864 O O . GLY B 1 516 ? -29.172 -13.172 9.047 1 75.62 516 GLY B O 1
ATOM 9865 N N . LYS B 1 517 ? -28.188 -14.992 8.055 1 76.06 517 LYS B N 1
ATOM 9866 C CA . LYS B 1 517 ? -27.453 -15.344 9.273 1 76.06 517 LYS B CA 1
ATOM 9867 C C . LYS B 1 517 ? -25.938 -15.258 9.047 1 76.06 517 LYS B C 1
ATOM 9869 O O . LYS B 1 517 ? -25.203 -14.781 9.922 1 76.06 517 LYS B O 1
ATOM 9874 N N . THR B 1 518 ? -25.547 -15.75 7.91 1 85.56 518 THR B N 1
ATOM 9875 C CA . THR B 1 518 ? -24.125 -15.883 7.629 1 85.56 518 THR B CA 1
ATOM 9876 C C . THR B 1 518 ? -23.797 -15.336 6.246 1 85.56 518 THR B C 1
ATOM 9878 O O . THR B 1 518 ? -24.609 -15.406 5.328 1 85.56 518 THR B O 1
ATOM 9881 N N . LEU B 1 519 ? -22.656 -14.68 6.195 1 89.12 519 LEU B N 1
ATOM 9882 C CA . LEU B 1 519 ? -22.094 -14.25 4.922 1 89.12 519 LEU B CA 1
ATOM 9883 C C . LEU B 1 519 ? -21.156 -15.312 4.355 1 89.12 519 LEU B C 1
ATOM 9885 O O . LEU B 1 519 ? -20.281 -15.82 5.074 1 89.12 519 LEU B O 1
ATOM 9889 N N . SER B 1 520 ? -21.359 -15.742 3.152 1 88.69 520 SER B N 1
ATOM 9890 C CA . SER B 1 520 ? -20.5 -16.75 2.537 1 88.69 520 SER B CA 1
ATOM 9891 C C . SER B 1 520 ? -20.078 -16.328 1.137 1 88.69 520 SER B C 1
ATOM 9893 O O . SER B 1 520 ? -20.828 -15.68 0.414 1 88.69 520 SER B O 1
ATOM 9895 N N . GLU B 1 521 ? -18.875 -16.672 0.785 1 88.06 521 GLU B N 1
ATOM 9896 C CA . GLU B 1 521 ? -18.391 -16.469 -0.58 1 88.06 521 GLU B CA 1
ATOM 9897 C C . GLU B 1 521 ? -18.828 -17.625 -1.489 1 88.06 521 GLU B C 1
ATOM 9899 O O . GLU B 1 521 ? -18.453 -18.766 -1.269 1 88.06 521 GLU B O 1
ATOM 9904 N N . LYS B 1 522 ? -19.531 -17.297 -2.502 1 83.62 522 LYS B N 1
ATOM 9905 C CA . LYS B 1 522 ? -20.094 -18.312 -3.385 1 83.62 522 LYS B CA 1
ATOM 9906 C C . LYS B 1 522 ? -19.156 -18.578 -4.57 1 83.62 522 LYS B C 1
ATOM 9908 O O . LYS B 1 522 ? -19.141 -19.672 -5.121 1 83.62 522 LYS B O 1
ATOM 9913 N N . ALA B 1 523 ? -18.484 -17.547 -5 1 85.12 523 ALA B N 1
ATOM 9914 C CA . ALA B 1 523 ? -17.609 -17.672 -6.16 1 85.12 523 ALA B CA 1
ATOM 9915 C C . ALA B 1 523 ? -16.594 -16.531 -6.215 1 85.12 523 ALA B C 1
ATOM 9917 O O . ALA B 1 523 ? -16.766 -15.508 -5.547 1 85.12 523 ALA B O 1
ATOM 9918 N N . ARG B 1 524 ? -15.594 -16.812 -6.906 1 89.25 524 ARG B N 1
ATOM 9919 C CA . ARG B 1 524 ? -14.602 -15.789 -7.227 1 89.25 524 ARG B CA 1
ATOM 9920 C C . ARG B 1 524 ? -14.562 -15.516 -8.727 1 89.25 524 ARG B C 1
ATOM 9922 O O . ARG B 1 524 ? -14.555 -16.453 -9.531 1 89.25 524 ARG B O 1
ATOM 9929 N N . LYS B 1 525 ? -14.688 -14.258 -9.055 1 92.19 525 LYS B N 1
ATOM 9930 C CA . LYS B 1 525 ? -14.609 -13.844 -10.453 1 92.19 525 LYS B CA 1
ATOM 9931 C C . LYS B 1 525 ? -13.289 -13.148 -10.75 1 92.19 525 LYS B C 1
ATOM 9933 O O . LYS B 1 525 ? -12.758 -12.43 -9.906 1 92.19 525 LYS B O 1
ATOM 9938 N N . GLU B 1 526 ? -12.742 -13.43 -11.906 1 92.38 526 GLU B N 1
ATOM 9939 C CA . GLU B 1 526 ? -11.43 -12.906 -12.266 1 92.38 526 GLU B CA 1
ATOM 9940 C C . GLU B 1 526 ? -11.484 -12.141 -13.586 1 92.38 526 GLU B C 1
ATOM 9942 O O . GLU B 1 526 ? -12.531 -12.078 -14.234 1 92.38 526 GLU B O 1
ATOM 9947 N N . ALA B 1 527 ? -10.375 -11.492 -13.938 1 93.38 527 ALA B N 1
ATOM 9948 C CA . ALA B 1 527 ? -10.289 -10.75 -15.188 1 93.38 527 ALA B CA 1
ATOM 9949 C C . ALA B 1 527 ? -10.789 -11.586 -16.359 1 93.38 527 ALA B C 1
ATOM 9951 O O . ALA B 1 527 ? -10.43 -12.758 -16.484 1 93.38 527 ALA B O 1
ATOM 9952 N N . GLY B 1 528 ? -11.633 -10.984 -17.156 1 91.44 528 GLY B N 1
ATOM 9953 C CA . GLY B 1 528 ? -12.25 -11.688 -18.266 1 91.44 528 GLY B CA 1
ATOM 9954 C C . GLY B 1 528 ? -13.68 -12.102 -18 1 91.44 528 GLY B C 1
ATOM 9955 O O . GLY B 1 528 ? -14.445 -12.383 -18.922 1 91.44 528 GLY B O 1
ATOM 9956 N N . ASP B 1 529 ? -14.07 -12.109 -16.719 1 91.81 529 ASP B N 1
ATOM 9957 C CA . ASP B 1 529 ? -15.406 -12.539 -16.344 1 91.81 529 ASP B CA 1
ATOM 9958 C C . ASP B 1 529 ? -16.391 -11.367 -16.359 1 91.81 529 ASP B C 1
ATOM 9960 O O . ASP B 1 529 ? -15.977 -10.211 -16.266 1 91.81 529 ASP B O 1
ATOM 9964 N N . PHE B 1 530 ? -17.641 -11.703 -16.5 1 91.69 530 PHE B N 1
ATOM 9965 C CA . PHE B 1 530 ? -18.734 -10.742 -16.406 1 91.69 530 PHE B CA 1
ATOM 9966 C C . PHE B 1 530 ? -19.344 -10.75 -15.016 1 91.69 530 PHE B C 1
ATOM 9968 O O . PHE B 1 530 ? -19.375 -11.789 -14.352 1 91.69 530 PHE B O 1
ATOM 9975 N N . VAL B 1 531 ? -19.766 -9.625 -14.586 1 91.25 531 VAL B N 1
ATOM 9976 C CA . VAL B 1 531 ? -20.469 -9.492 -13.32 1 91.25 531 VAL B CA 1
ATOM 9977 C C . VAL B 1 531 ? -21.766 -8.711 -13.523 1 91.25 531 VAL B C 1
ATOM 9979 O O . VAL B 1 531 ? -21.781 -7.691 -14.219 1 91.25 531 VAL B O 1
ATOM 9982 N N . GLY B 1 532 ? -22.891 -9.172 -12.93 1 87.56 532 GLY B N 1
ATOM 9983 C CA . GLY B 1 532 ? -24.172 -8.5 -13.023 1 87.56 532 GLY B CA 1
ATOM 9984 C C . GLY B 1 532 ? -24.922 -8.844 -14.297 1 87.56 532 GLY B C 1
ATOM 9985 O O . GLY B 1 532 ? -26.016 -8.312 -14.547 1 87.56 532 GLY B O 1
ATOM 9986 N N . GLU B 1 533 ? -24.453 -9.75 -15.094 1 83.5 533 GLU B N 1
ATOM 9987 C CA . GLU B 1 533 ? -25.031 -10.055 -16.406 1 83.5 533 GLU B CA 1
ATOM 9988 C C . GLU B 1 533 ? -26.344 -10.812 -16.25 1 83.5 533 GLU B C 1
ATOM 9990 O O . GLU B 1 533 ? -27.203 -10.734 -17.125 1 83.5 533 GLU B O 1
ATOM 9995 N N . MET B 1 534 ? -26.5 -11.469 -15.211 1 79.06 534 MET B N 1
ATOM 9996 C CA . MET B 1 534 ? -27.719 -12.273 -15.023 1 79.06 534 MET B CA 1
ATOM 9997 C C . MET B 1 534 ? -28.953 -11.375 -14.93 1 79.06 534 MET B C 1
ATOM 9999 O O . MET B 1 534 ? -30.031 -11.781 -15.336 1 79.06 534 MET B O 1
ATOM 10003 N N . ALA B 1 535 ? -28.75 -10.211 -14.445 1 78.56 535 ALA B N 1
ATOM 10004 C CA . ALA B 1 535 ? -29.859 -9.266 -14.297 1 78.56 535 ALA B CA 1
ATOM 10005 C C . ALA B 1 535 ? -30.375 -8.812 -15.664 1 78.56 535 ALA B C 1
ATOM 10007 O O . ALA B 1 535 ? -31.516 -8.336 -15.773 1 78.56 535 ALA B O 1
ATOM 10008 N N . VAL B 1 536 ? -29.594 -9.031 -16.688 1 78.69 536 VAL B N 1
ATOM 10009 C CA . VAL B 1 536 ? -29.953 -8.562 -18.031 1 78.69 536 VAL B CA 1
ATOM 10010 C C . VAL B 1 536 ? -31.156 -9.359 -18.547 1 78.69 536 VAL B C 1
ATOM 10012 O O . VAL B 1 536 ? -32 -8.812 -19.25 1 78.69 536 VAL B O 1
ATOM 10015 N N . LEU B 1 537 ? -31.156 -10.586 -18.156 1 79 537 LEU B N 1
ATOM 10016 C CA . LEU B 1 537 ? -32.188 -11.453 -18.719 1 79 537 LEU B CA 1
ATOM 10017 C C . LEU B 1 537 ? -33.25 -11.773 -17.656 1 79 537 LEU B C 1
ATOM 10019 O O . LEU B 1 537 ? -34.25 -12.406 -17.969 1 79 537 LEU B O 1
ATOM 10023 N N . ASP B 1 538 ? -32.906 -11.336 -16.438 1 75.75 538 ASP B N 1
ATOM 10024 C CA . ASP B 1 538 ? -33.875 -11.57 -15.359 1 75.75 538 ASP B CA 1
ATOM 10025 C C . ASP B 1 538 ? -34.969 -10.492 -15.359 1 75.75 538 ASP B C 1
ATOM 10027 O O . ASP B 1 538 ? -34.656 -9.305 -15.445 1 75.75 538 ASP B O 1
ATOM 10031 N N . ASP B 1 539 ? -36.125 -10.953 -15.273 1 70.69 539 ASP B N 1
ATOM 10032 C CA . ASP B 1 539 ? -37.281 -10.055 -15.312 1 70.69 539 ASP B CA 1
ATOM 10033 C C . ASP B 1 539 ? -37.312 -9.156 -14.078 1 70.69 539 ASP B C 1
ATOM 10035 O O . ASP B 1 539 ? -37.719 -7.996 -14.156 1 70.69 539 ASP B O 1
ATOM 10039 N N . ASN B 1 540 ? -36.875 -9.625 -12.914 1 73.44 540 ASN B N 1
ATOM 10040 C CA . ASN B 1 540 ? -36.969 -8.883 -11.664 1 73.44 540 ASN B CA 1
ATOM 10041 C C . ASN B 1 540 ? -35.812 -7.91 -11.484 1 73.44 540 ASN B C 1
ATOM 10043 O O . ASN B 1 540 ? -35.906 -6.984 -10.672 1 73.44 540 ASN B O 1
ATOM 10047 N N . LYS B 1 541 ? -34.844 -8.039 -12.195 1 79.25 541 LYS B N 1
ATOM 10048 C CA . LYS B 1 541 ? -33.656 -7.176 -12.234 1 79.25 541 LYS B CA 1
ATOM 10049 C C . LYS B 1 541 ? -33.094 -6.934 -10.836 1 79.25 541 LYS B C 1
ATOM 10051 O O . LYS B 1 541 ? -32.719 -5.809 -10.492 1 79.25 541 LYS B O 1
ATOM 10056 N N . VAL B 1 542 ? -33.25 -7.887 -9.922 1 83.75 542 VAL B N 1
ATOM 10057 C CA . VAL B 1 542 ? -32.688 -7.777 -8.57 1 83.75 542 VAL B CA 1
ATOM 10058 C C . VAL B 1 542 ? -31.391 -8.594 -8.477 1 83.75 542 VAL B C 1
ATOM 10060 O O . VAL B 1 542 ? -31.312 -9.703 -9.008 1 83.75 542 VAL B O 1
ATOM 10063 N N . ARG B 1 543 ? -30.453 -8.023 -7.805 1 86.94 543 ARG B N 1
ATOM 10064 C CA . ARG B 1 543 ? -29.172 -8.695 -7.637 1 86.94 543 ARG B CA 1
ATOM 10065 C C . ARG B 1 543 ? -29.281 -9.859 -6.656 1 86.94 543 ARG B C 1
ATOM 10067 O O . ARG B 1 543 ? -29.812 -9.695 -5.559 1 86.94 543 ARG B O 1
ATOM 10074 N N . SER B 1 544 ? -28.781 -10.992 -7.031 1 83.81 544 SER B N 1
ATOM 10075 C CA . SER B 1 544 ? -28.906 -12.195 -6.211 1 83.81 544 SER B CA 1
ATOM 10076 C C . SER B 1 544 ? -27.812 -12.258 -5.148 1 83.81 544 SER B C 1
ATOM 10078 O O . SER B 1 544 ? -27.953 -12.961 -4.148 1 83.81 544 SER B O 1
ATOM 10080 N N . ALA B 1 545 ? -26.703 -11.555 -5.348 1 89.5 545 ALA B N 1
ATOM 10081 C CA . ALA B 1 545 ? -25.547 -11.547 -4.441 1 89.5 545 ALA B CA 1
ATOM 10082 C C . ALA B 1 545 ? -24.812 -10.219 -4.492 1 89.5 545 ALA B C 1
ATOM 10084 O O . ALA B 1 545 ? -25.031 -9.414 -5.398 1 89.5 545 ALA B O 1
ATOM 10085 N N . SER B 1 546 ? -24.047 -9.969 -3.465 1 92.31 546 SER B N 1
ATOM 10086 C CA . SER B 1 546 ? -23.156 -8.805 -3.48 1 92.31 546 SER B CA 1
ATOM 10087 C C . SER B 1 546 ? -21.844 -9.125 -4.199 1 92.31 546 SER B C 1
ATOM 10089 O O . SER B 1 546 ? -21.344 -10.25 -4.129 1 92.31 546 SER B O 1
ATOM 10091 N N . ILE B 1 547 ? -21.406 -8.227 -4.941 1 93.88 547 ILE B N 1
ATOM 10092 C CA . ILE B 1 547 ? -20.078 -8.32 -5.547 1 93.88 547 ILE B CA 1
ATOM 10093 C C . ILE B 1 547 ? -19.109 -7.406 -4.809 1 93.88 547 ILE B C 1
ATOM 10095 O O . ILE B 1 547 ? -19.328 -6.195 -4.715 1 93.88 547 ILE B O 1
ATOM 10099 N N . VAL B 1 548 ? -18.062 -7.961 -4.27 1 95.31 548 VAL B N 1
ATOM 10100 C CA . VAL B 1 548 ? -17.062 -7.23 -3.502 1 95.31 548 VAL B CA 1
ATOM 10101 C C . VAL B 1 548 ? -15.711 -7.285 -4.223 1 95.31 548 VAL B C 1
ATOM 10103 O O . VAL B 1 548 ? -15.305 -8.344 -4.703 1 95.31 548 VAL B O 1
ATOM 10106 N N . ALA B 1 549 ? -15.062 -6.141 -4.348 1 96.12 549 ALA B N 1
ATOM 10107 C CA . ALA B 1 549 ? -13.711 -6.133 -4.91 1 96.12 549 ALA B CA 1
ATOM 10108 C C . ALA B 1 549 ? -12.727 -6.836 -3.979 1 96.12 549 ALA B C 1
ATOM 10110 O O . ALA B 1 549 ? -12.281 -6.258 -2.982 1 96.12 549 ALA B O 1
ATOM 10111 N N . ALA B 1 550 ? -12.344 -8.039 -4.305 1 95.38 550 ALA B N 1
ATOM 10112 C CA . ALA B 1 550 ? -11.398 -8.781 -3.475 1 95.38 550 ALA B CA 1
ATOM 10113 C C . ALA B 1 550 ? -10 -8.188 -3.574 1 95.38 550 ALA B C 1
ATOM 10115 O O . ALA B 1 550 ? -9.18 -8.352 -2.664 1 95.38 550 ALA B O 1
ATOM 10116 N N . THR B 1 551 ? -9.641 -7.582 -4.641 1 96.38 551 THR B N 1
ATOM 10117 C CA . THR B 1 551 ? -8.438 -6.824 -4.949 1 96.38 551 THR B CA 1
ATOM 10118 C C . THR B 1 551 ? -8.789 -5.445 -5.496 1 96.38 551 THR B C 1
ATOM 10120 O O . THR B 1 551 ? -9.969 -5.102 -5.613 1 96.38 551 THR B O 1
ATOM 10123 N N . PRO B 1 552 ? -7.738 -4.527 -5.715 1 94.81 552 PRO B N 1
ATOM 10124 C CA . PRO B 1 552 ? -8.102 -3.422 -6.605 1 94.81 552 PRO B CA 1
ATOM 10125 C C . PRO B 1 552 ? -8.578 -3.904 -7.977 1 94.81 552 PRO B C 1
ATOM 10127 O O . PRO B 1 552 ? -7.984 -4.816 -8.555 1 94.81 552 PRO B O 1
ATOM 10130 N N . VAL B 1 553 ? -9.734 -3.373 -8.438 1 96.31 553 VAL B N 1
ATOM 10131 C CA . VAL B 1 553 ? -10.305 -3.9 -9.672 1 96.31 553 VAL B CA 1
ATOM 10132 C C . VAL B 1 553 ? -10.594 -2.754 -10.641 1 96.31 553 VAL B C 1
ATOM 10134 O O . VAL B 1 553 ? -10.961 -1.656 -10.219 1 96.31 553 VAL B O 1
ATOM 10137 N N . THR B 1 554 ? -10.328 -2.934 -11.875 1 95.69 554 THR B N 1
ATOM 10138 C CA . THR B 1 554 ? -10.789 -2.102 -12.984 1 95.69 554 THR B CA 1
ATOM 10139 C C . THR B 1 554 ? -11.883 -2.812 -13.773 1 95.69 554 THR B C 1
ATOM 10141 O O . THR B 1 554 ? -11.695 -3.947 -14.219 1 95.69 554 THR B O 1
ATOM 10144 N N . LEU B 1 555 ? -13.008 -2.166 -13.938 1 95.81 555 LEU B N 1
ATOM 10145 C CA . LEU B 1 555 ? -14.156 -2.744 -14.625 1 95.81 555 LEU B CA 1
ATOM 10146 C C . LEU B 1 555 ? -14.508 -1.936 -15.867 1 95.81 555 LEU B C 1
ATOM 10148 O O . LEU B 1 555 ? -14.32 -0.717 -15.898 1 95.81 555 LEU B O 1
ATOM 10152 N N . CYS B 1 556 ? -14.906 -2.611 -16.844 1 94.69 556 CYS B N 1
ATOM 10153 C CA . CYS B 1 556 ? -15.617 -1.999 -17.969 1 94.69 556 CYS B CA 1
ATOM 10154 C C . CYS B 1 556 ? -17.125 -2.025 -17.734 1 94.69 556 CYS B C 1
ATOM 10156 O O . CYS B 1 556 ? -17.734 -3.096 -17.688 1 94.69 556 CYS B O 1
ATOM 10158 N N . ALA B 1 557 ? -17.703 -0.885 -17.547 1 94 557 ALA B N 1
ATOM 10159 C CA . ALA B 1 557 ? -19.141 -0.773 -17.344 1 94 557 ALA B CA 1
ATOM 10160 C C . ALA B 1 557 ? -19.875 -0.665 -18.688 1 94 557 ALA B C 1
ATOM 10162 O O . ALA B 1 557 ? -19.5 0.142 -19.531 1 94 557 ALA B O 1
ATOM 10163 N N . ILE B 1 558 ? -20.891 -1.532 -18.859 1 92.19 558 ILE B N 1
ATOM 10164 C CA . ILE B 1 558 ? -21.719 -1.545 -20.062 1 92.19 558 ILE B CA 1
ATOM 10165 C C . ILE B 1 558 ? -23.188 -1.315 -19.703 1 92.19 558 ILE B C 1
ATOM 10167 O O . ILE B 1 558 ? -23.672 -1.882 -18.719 1 92.19 558 ILE B O 1
ATOM 10171 N N . ASP B 1 559 ? -23.812 -0.514 -20.469 1 91.38 559 ASP B N 1
ATOM 10172 C CA . ASP B 1 559 ? -25.25 -0.27 -20.266 1 91.38 559 ASP B CA 1
ATOM 10173 C C . ASP B 1 559 ? -26.047 -1.554 -20.453 1 91.38 559 ASP B C 1
ATOM 10175 O O . ASP B 1 559 ? -25.906 -2.246 -21.453 1 91.38 559 ASP B O 1
ATOM 10179 N N . GLU B 1 560 ? -26.859 -1.87 -19.469 1 91.38 560 GLU B N 1
ATOM 10180 C CA . GLU B 1 560 ? -27.625 -3.113 -19.453 1 91.38 560 GLU B CA 1
ATOM 10181 C C . GLU B 1 560 ? -28.578 -3.191 -20.625 1 91.38 560 GLU B C 1
ATOM 10183 O O . GLU B 1 560 ? -28.719 -4.242 -21.25 1 91.38 560 GLU B O 1
ATOM 10188 N N . LYS B 1 561 ? -29.266 -2.115 -20.922 1 89.44 561 LYS B N 1
ATOM 10189 C CA . LYS B 1 561 ? -30.234 -2.082 -22.016 1 89.44 561 LYS B CA 1
ATOM 10190 C C . LYS B 1 561 ? -29.547 -2.293 -23.359 1 89.44 561 LYS B C 1
ATOM 10192 O O . LYS B 1 561 ? -30.047 -3.041 -24.219 1 89.44 561 LYS B O 1
ATOM 10197 N N . LEU B 1 562 ? -28.484 -1.597 -23.531 1 92.19 562 LEU B N 1
ATOM 10198 C CA . LEU B 1 562 ? -27.719 -1.752 -24.766 1 92.19 562 LEU B CA 1
ATOM 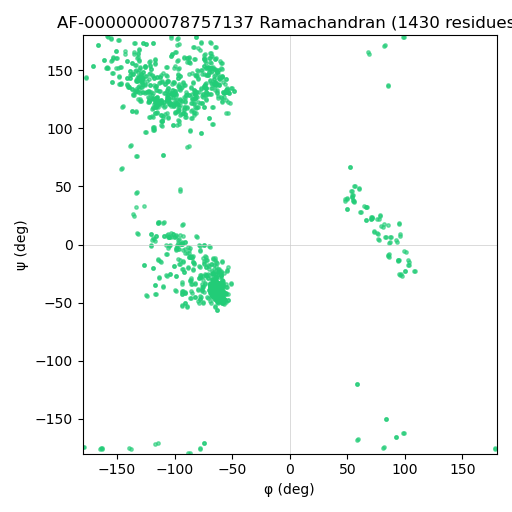10199 C C . LEU B 1 562 ? -27.25 -3.191 -24.938 1 92.19 562 LEU B C 1
ATOM 10201 O O . LEU B 1 562 ? -27.328 -3.748 -26.031 1 92.19 562 LEU B O 1
ATOM 10205 N N . PHE B 1 563 ? -26.766 -3.791 -23.891 1 92.12 563 PHE B N 1
ATOM 10206 C CA . PHE B 1 563 ? -26.297 -5.168 -23.922 1 92.12 563 PHE B CA 1
ATOM 10207 C C . PHE B 1 563 ? -27.438 -6.129 -24.25 1 92.12 563 PHE B C 1
ATOM 10209 O O . PHE B 1 563 ? -27.25 -7.082 -25.016 1 92.12 563 PHE B O 1
ATOM 10216 N N . HIS B 1 564 ? -28.516 -5.891 -23.625 1 91.69 564 HIS B N 1
ATOM 10217 C CA . HIS B 1 564 ? -29.688 -6.703 -23.906 1 91.69 564 HIS B CA 1
ATOM 10218 C C . HIS B 1 564 ? -30.094 -6.602 -25.375 1 91.69 564 HIS B C 1
ATOM 10220 O O . HIS B 1 564 ? -30.422 -7.609 -26.016 1 91.69 564 HIS B O 1
ATOM 10226 N N . GLU B 1 565 ? -30.141 -5.414 -25.906 1 92.56 565 GLU B N 1
ATOM 10227 C CA . GLU B 1 565 ? -30.453 -5.203 -27.312 1 92.56 565 GLU B CA 1
ATOM 10228 C C . GLU B 1 565 ? -29.469 -5.953 -28.219 1 92.56 565 GLU B C 1
ATOM 10230 O O . GLU B 1 565 ? -29.859 -6.527 -29.234 1 92.56 565 GLU B O 1
ATOM 10235 N N . PHE B 1 566 ? -28.281 -5.918 -27.891 1 93.25 566 PHE B N 1
ATOM 10236 C CA . PHE B 1 566 ? -27.25 -6.652 -28.609 1 93.25 566 PHE B CA 1
ATOM 10237 C C . PHE B 1 566 ? -27.562 -8.141 -28.625 1 93.25 566 PHE B C 1
ATOM 10239 O O . PHE B 1 566 ? -27.547 -8.773 -29.688 1 93.25 566 PHE B O 1
ATOM 10246 N N . LEU B 1 567 ? -27.844 -8.68 -27.422 1 93.12 567 LEU B N 1
ATOM 10247 C CA . LEU B 1 567 ? -28.125 -10.109 -27.312 1 93.12 567 LEU B CA 1
ATOM 10248 C C . LEU B 1 567 ? -29.312 -10.492 -28.203 1 93.12 567 LEU B C 1
ATOM 10250 O O . LEU B 1 567 ? -29.281 -11.531 -28.859 1 93.12 567 LEU B O 1
ATOM 10254 N N . ILE B 1 568 ? -30.312 -9.656 -28.219 1 92.5 568 ILE B N 1
ATOM 10255 C CA . ILE B 1 568 ? -31.516 -9.914 -29 1 92.5 568 ILE B CA 1
ATOM 10256 C C . ILE B 1 568 ? -31.172 -9.82 -30.484 1 92.5 568 ILE B C 1
ATOM 10258 O O . ILE B 1 568 ? -31.5 -10.727 -31.266 1 92.5 568 ILE B O 1
ATOM 10262 N N . ALA B 1 569 ? -30.547 -8.766 -30.812 1 93.19 569 ALA B N 1
ATOM 10263 C CA . ALA B 1 569 ? -30.281 -8.469 -32.219 1 93.19 569 ALA B CA 1
ATOM 10264 C C . ALA B 1 569 ? -29.406 -9.539 -32.844 1 93.19 569 ALA B C 1
ATOM 10266 O O . ALA B 1 569 ? -29.562 -9.867 -34.031 1 93.19 569 ALA B O 1
ATOM 10267 N N . GLU B 1 570 ? -28.516 -10.109 -32.125 1 93.94 570 GLU B N 1
ATOM 10268 C CA . GLU B 1 570 ? -27.594 -11.109 -32.656 1 93.94 570 GLU B CA 1
ATOM 10269 C C . GLU B 1 570 ? -28.062 -12.523 -32.344 1 93.94 570 GLU B C 1
ATOM 10271 O O . GLU B 1 570 ? -27.312 -13.484 -32.5 1 93.94 570 GLU B O 1
ATOM 10276 N N . ASN B 1 571 ? -29.25 -12.625 -31.797 1 92.25 571 ASN B N 1
ATOM 10277 C CA . ASN B 1 571 ? -29.875 -13.906 -31.484 1 92.25 571 ASN B CA 1
ATOM 10278 C C . ASN B 1 571 ? -29 -14.742 -30.562 1 92.25 571 ASN B C 1
ATOM 10280 O O . ASN B 1 571 ? -28.703 -15.891 -30.859 1 92.25 571 ASN B O 1
ATOM 10284 N N . ARG B 1 572 ? -28.562 -14.062 -29.453 1 92.44 572 ARG B N 1
ATOM 10285 C CA . ARG B 1 572 ? -27.656 -14.711 -28.516 1 92.44 572 ARG B CA 1
ATOM 10286 C C . ARG B 1 572 ? -28.359 -15.062 -27.219 1 92.44 572 ARG B C 1
ATOM 10288 O O . ARG B 1 572 ? -27.781 -15.695 -26.344 1 92.44 572 ARG B O 1
ATOM 10295 N N . VAL B 1 573 ? -29.562 -14.797 -27.047 1 91.25 573 VAL B N 1
ATOM 10296 C CA . VAL B 1 573 ? -30.281 -14.938 -25.797 1 91.25 573 VAL B CA 1
ATOM 10297 C C . VAL B 1 573 ? -30.312 -16.406 -25.375 1 91.25 573 VAL B C 1
ATOM 10299 O O . VAL B 1 573 ? -29.969 -16.734 -24.234 1 91.25 573 VAL B O 1
ATOM 10302 N N . ASP B 1 574 ? -30.672 -17.234 -26.266 1 90.06 574 ASP B N 1
ATOM 10303 C CA . ASP B 1 574 ? -30.781 -18.656 -25.953 1 90.06 574 ASP B CA 1
ATOM 10304 C C . ASP B 1 574 ? -29.406 -19.25 -25.641 1 90.06 574 ASP B C 1
ATOM 10306 O O . ASP B 1 574 ? -29.297 -20.109 -24.766 1 90.06 574 ASP B O 1
ATOM 10310 N N . GLU B 1 575 ? -28.547 -18.859 -26.359 1 88.94 575 GLU B N 1
ATOM 10311 C CA . GLU B 1 575 ? -27.172 -19.297 -26.094 1 88.94 575 GLU B CA 1
ATOM 10312 C C . GLU B 1 575 ? -26.734 -18.922 -24.688 1 88.94 575 GLU B C 1
ATOM 10314 O O . GLU B 1 575 ? -26.188 -19.75 -23.953 1 88.94 575 GLU B O 1
ATOM 10319 N N . MET B 1 576 ? -27 -17.688 -24.344 1 88.69 576 MET B N 1
ATOM 10320 C CA . MET B 1 576 ? -26.578 -17.188 -23.031 1 88.69 576 MET B CA 1
ATOM 10321 C C . MET B 1 576 ? -27.312 -17.922 -21.906 1 88.69 576 MET B C 1
ATOM 10323 O O . MET B 1 576 ? -26.719 -18.281 -20.891 1 88.69 576 MET B O 1
ATOM 10327 N N . ARG B 1 577 ? -28.516 -18.109 -22.109 1 88.5 577 ARG B N 1
ATOM 10328 C CA . ARG B 1 577 ? -29.297 -18.859 -21.125 1 88.5 577 ARG B CA 1
ATOM 10329 C C . ARG B 1 577 ? -28.75 -20.266 -20.938 1 88.5 577 ARG B C 1
ATOM 10331 O O . ARG B 1 577 ? -28.672 -20.766 -19.812 1 88.5 577 ARG B O 1
ATOM 10338 N N . HIS B 1 578 ? -28.453 -20.844 -22.062 1 89.69 578 HIS B N 1
ATOM 10339 C CA . HIS B 1 578 ? -27.891 -22.172 -22.016 1 89.69 578 HIS B CA 1
ATOM 10340 C C . HIS B 1 578 ? -26.562 -22.188 -21.266 1 89.69 578 HIS B C 1
ATOM 10342 O O . HIS B 1 578 ? -26.344 -23.031 -20.391 1 89.69 578 HIS B O 1
ATOM 10348 N N . LEU B 1 579 ? -25.719 -21.297 -21.578 1 89 579 LEU B N 1
ATOM 10349 C CA . LEU B 1 579 ? -24.406 -21.219 -20.953 1 89 579 LEU B CA 1
ATOM 10350 C C . LEU B 1 579 ? -24.531 -21 -19.453 1 89 579 LEU B C 1
ATOM 10352 O O . LEU B 1 579 ? -23.859 -21.688 -18.656 1 89 579 LEU B O 1
ATOM 10356 N N . TRP B 1 580 ? -25.406 -20.141 -19.094 1 86.56 580 TRP B N 1
ATOM 10357 C CA . TRP B 1 580 ? -25.578 -19.812 -17.688 1 86.56 580 TRP B CA 1
ATOM 10358 C C . TRP B 1 580 ? -26.141 -21 -16.906 1 86.56 580 TRP B C 1
ATOM 10360 O O . TRP B 1 580 ? -25.75 -21.25 -15.766 1 86.56 580 TRP B O 1
ATOM 10370 N N . LYS B 1 581 ? -27 -21.641 -17.5 1 87.94 581 LYS B N 1
ATOM 10371 C CA . LYS B 1 581 ? -27.609 -22.797 -16.859 1 87.94 581 LYS B CA 1
ATOM 10372 C C . LYS B 1 581 ? -26.578 -23.906 -16.641 1 87.94 581 LYS B C 1
ATOM 10374 O O . LYS B 1 581 ? -26.422 -24.406 -15.531 1 87.94 581 LYS B O 1
ATOM 10379 N N . VAL B 1 582 ? -25.953 -24.25 -17.703 1 90.5 582 VAL B N 1
ATOM 10380 C CA . VAL B 1 582 ? -24.984 -25.328 -17.625 1 90.5 582 VAL B CA 1
ATOM 10381 C C . VAL B 1 582 ? -23.875 -24.953 -16.641 1 90.5 582 VAL B C 1
ATOM 10383 O O . VAL B 1 582 ? -23.453 -25.766 -15.82 1 90.5 582 VAL B O 1
ATOM 10386 N N . ARG B 1 583 ? -23.391 -23.734 -16.781 1 89.25 583 ARG B N 1
ATOM 10387 C CA . ARG B 1 583 ? -22.359 -23.25 -15.875 1 89.25 583 ARG B CA 1
ATOM 10388 C C . ARG B 1 583 ? -22.781 -23.406 -14.422 1 89.25 583 ARG B C 1
ATOM 10390 O O . ARG B 1 583 ? -22.016 -23.922 -13.602 1 89.25 583 ARG B O 1
ATOM 10397 N N . SER B 1 584 ? -23.938 -23 -14.125 1 85.38 584 SER B N 1
ATOM 10398 C CA . SER B 1 584 ? -24.453 -23.047 -12.758 1 85.38 584 SER B CA 1
ATOM 10399 C C . SER B 1 584 ? -24.594 -24.5 -12.273 1 85.38 584 SER B C 1
ATOM 10401 O O . SER B 1 584 ? -24.438 -24.766 -11.086 1 85.38 584 SER B O 1
ATOM 10403 N N . GLU B 1 585 ? -24.875 -25.344 -13.125 1 89.5 585 GLU B N 1
ATOM 10404 C CA . GLU B 1 585 ? -25.094 -26.75 -12.773 1 89.5 585 GLU B CA 1
ATOM 10405 C C . GLU B 1 585 ? -23.781 -27.469 -12.5 1 89.5 585 GLU B C 1
ATOM 10407 O O . GLU B 1 585 ? -23.703 -28.297 -11.594 1 89.5 585 GLU B O 1
ATOM 10412 N N . ILE B 1 586 ? -22.781 -27.094 -13.281 1 89.44 586 ILE B N 1
ATOM 10413 C CA . ILE B 1 586 ? -21.562 -27.875 -13.133 1 89.44 586 ILE B CA 1
ATOM 10414 C C . ILE B 1 586 ? -20.641 -27.203 -12.117 1 89.44 586 ILE B C 1
ATOM 10416 O O . ILE B 1 586 ? -19.766 -27.859 -11.539 1 89.44 586 ILE B O 1
ATOM 10420 N N . GLU B 1 587 ? -20.781 -25.922 -11.844 1 87.88 587 GLU B N 1
ATOM 10421 C CA . GLU B 1 587 ? -19.875 -25.141 -11.016 1 87.88 587 GLU B CA 1
ATOM 10422 C C . GLU B 1 587 ? -19.922 -25.609 -9.562 1 87.88 587 GLU B C 1
ATOM 10424 O O . GLU B 1 587 ? -19.016 -25.312 -8.773 1 87.88 587 GLU B O 1
ATOM 10429 N N . ARG B 1 588 ? -20.797 -26.375 -9.172 1 83.31 588 ARG B N 1
ATOM 10430 C CA . ARG B 1 588 ? -20.953 -26.844 -7.801 1 83.31 588 ARG B CA 1
ATOM 10431 C C . ARG B 1 588 ? -20.094 -28.078 -7.551 1 83.31 588 ARG B C 1
ATOM 10433 O O . ARG B 1 588 ? -19.875 -28.469 -6.398 1 83.31 588 ARG B O 1
ATOM 10440 N N . PHE B 1 589 ? -19.578 -28.594 -8.625 1 87.38 589 PHE B N 1
ATOM 10441 C CA . PHE B 1 589 ? -18.875 -29.859 -8.508 1 87.38 589 PHE B CA 1
ATOM 10442 C C . PHE B 1 589 ? -17.391 -29.688 -8.773 1 87.38 589 PHE B C 1
ATOM 10444 O O . PHE B 1 589 ? -16.984 -28.828 -9.57 1 87.38 589 PHE B O 1
ATOM 10451 N N . TRP B 1 590 ? -16.609 -30.469 -8.031 1 86 590 TRP B N 1
ATOM 10452 C CA . TRP B 1 590 ? -15.211 -30.609 -8.406 1 86 590 TRP B CA 1
ATOM 10453 C C . TRP B 1 590 ? -15.078 -31.312 -9.758 1 86 590 TRP B C 1
ATOM 10455 O O . TRP B 1 590 ? -15.828 -32.219 -10.07 1 86 590 TRP B O 1
ATOM 10465 N N . PRO B 1 591 ? -14.219 -30.906 -10.555 1 88.88 591 PRO B N 1
ATOM 10466 C CA . PRO B 1 591 ? -13.258 -29.812 -10.406 1 88.88 591 PRO B CA 1
ATOM 10467 C C . PRO B 1 591 ? -13.781 -28.484 -10.977 1 88.88 591 PRO B C 1
ATOM 10469 O O . PRO B 1 591 ? -13.078 -27.484 -10.945 1 88.88 591 PRO B O 1
ATOM 10472 N N . PHE B 1 592 ? -14.93 -28.438 -11.469 1 89.44 592 PHE B N 1
ATOM 10473 C CA . PHE B 1 592 ? -15.453 -27.328 -12.258 1 89.44 592 PHE B CA 1
ATOM 10474 C C . PHE B 1 592 ? -15.625 -26.078 -11.391 1 89.44 592 PHE B C 1
ATOM 10476 O O . PHE B 1 592 ? -15.57 -24.953 -11.898 1 89.44 592 PHE B O 1
ATOM 10483 N N . ALA B 1 593 ? -15.773 -26.328 -10.133 1 84 593 ALA B N 1
ATOM 10484 C CA . ALA B 1 593 ? -15.945 -25.219 -9.188 1 84 593 ALA B CA 1
ATOM 10485 C C . ALA B 1 593 ? -14.742 -24.281 -9.219 1 84 593 ALA B C 1
ATOM 10487 O O . ALA B 1 593 ? -14.867 -23.094 -8.922 1 84 593 ALA B O 1
ATOM 10488 N N . GLN B 1 594 ? -13.633 -24.75 -9.633 1 82.62 594 GLN B N 1
ATOM 10489 C CA . GLN B 1 594 ? -12.391 -23.984 -9.594 1 82.62 594 GLN B CA 1
ATOM 10490 C C . GLN B 1 594 ? -12.086 -23.359 -10.945 1 82.62 594 GLN B C 1
ATOM 10492 O O . GLN B 1 594 ? -11.117 -22.609 -11.086 1 82.62 594 GLN B O 1
ATOM 10497 N N . PHE B 1 595 ? -12.922 -23.672 -11.945 1 87.75 595 PHE B N 1
ATOM 10498 C CA . PHE B 1 595 ? -12.664 -23.188 -13.289 1 87.75 595 PHE B CA 1
ATOM 10499 C C . PHE B 1 595 ? -13.141 -21.734 -13.438 1 87.75 595 PHE B C 1
ATOM 10501 O O . PHE B 1 595 ? -14.125 -21.344 -12.82 1 87.75 595 PHE B O 1
ATOM 10508 N N . ALA B 1 596 ? -12.391 -21.031 -14.234 1 84.56 596 ALA B N 1
ATOM 10509 C CA . ALA B 1 596 ? -12.891 -19.734 -14.664 1 84.56 596 ALA B CA 1
ATOM 10510 C C . ALA B 1 596 ? -14.141 -19.875 -15.523 1 84.56 596 ALA B C 1
ATOM 10512 O O . ALA B 1 596 ? -14.383 -20.938 -16.109 1 84.56 596 ALA B O 1
ATOM 10513 N N . ASP B 1 597 ? -14.883 -18.859 -15.625 1 88.06 597 ASP B N 1
ATOM 10514 C CA . ASP B 1 597 ? -16.141 -18.875 -16.375 1 88.06 597 ASP B CA 1
ATOM 10515 C C . ASP B 1 597 ? -15.883 -19.203 -17.859 1 88.06 597 ASP B C 1
ATOM 10517 O O . ASP B 1 597 ? -16.688 -19.875 -18.484 1 88.06 597 ASP B O 1
ATOM 10521 N N . ASN B 1 598 ? -14.812 -18.766 -18.297 1 85.31 598 ASN B N 1
ATOM 10522 C CA . ASN B 1 598 ? -14.531 -19 -19.703 1 85.31 598 ASN B CA 1
ATOM 10523 C C . ASN B 1 598 ? -14.383 -20.484 -20.016 1 85.31 598 ASN B C 1
ATOM 10525 O O . ASN B 1 598 ? -14.82 -20.953 -21.062 1 85.31 598 ASN B O 1
ATOM 10529 N N . VAL B 1 599 ? -13.766 -21.203 -19.156 1 89.19 599 VAL B N 1
ATOM 10530 C CA . VAL B 1 599 ? -13.602 -22.641 -19.344 1 89.19 599 VAL B CA 1
ATOM 10531 C C . VAL B 1 599 ? -14.953 -23.328 -19.203 1 89.19 599 VAL B C 1
ATOM 10533 O O . VAL B 1 599 ? -15.297 -24.203 -20.016 1 89.19 599 VAL B O 1
ATOM 10536 N N . LYS B 1 600 ? -15.734 -22.953 -18.297 1 92.31 600 LYS B N 1
ATOM 10537 C CA . LYS B 1 600 ? -17.062 -23.516 -18.109 1 92.31 600 LYS B CA 1
ATOM 10538 C C . LYS B 1 600 ? -17.953 -23.234 -19.328 1 92.31 600 LYS B C 1
ATOM 10540 O O . LYS B 1 600 ? -18.719 -24.094 -19.766 1 92.31 600 LYS B O 1
ATOM 10545 N N . ASP B 1 601 ? -17.781 -22.109 -19.812 1 91.19 601 ASP B N 1
ATOM 10546 C CA . ASP B 1 601 ? -18.578 -21.719 -20.984 1 91.19 601 ASP B CA 1
ATOM 10547 C C . ASP B 1 601 ? -18.172 -22.547 -22.203 1 91.19 601 ASP B C 1
ATOM 10549 O O . ASP B 1 601 ? -19.031 -22.875 -23.031 1 91.19 601 ASP B O 1
ATOM 10553 N N . ARG B 1 602 ? -16.938 -22.859 -22.344 1 89.88 602 ARG B N 1
ATOM 10554 C CA . ARG B 1 602 ? -16.5 -23.703 -23.438 1 89.88 602 ARG B CA 1
ATOM 10555 C C . ARG B 1 602 ? -17.094 -25.109 -23.312 1 89.88 602 ARG B C 1
ATOM 10557 O O . ARG B 1 602 ? -17.516 -25.703 -24.312 1 89.88 602 ARG B O 1
ATOM 10564 N N . ILE B 1 603 ? -17.125 -25.547 -22.125 1 93.06 603 ILE B N 1
ATOM 10565 C CA . ILE B 1 603 ? -17.766 -26.844 -21.875 1 93.06 603 ILE B CA 1
ATOM 10566 C C . ILE B 1 603 ? -19.25 -26.766 -22.219 1 93.06 603 ILE B C 1
ATOM 10568 O O . ILE B 1 603 ? -19.781 -27.641 -22.906 1 93.06 603 ILE B O 1
ATOM 10572 N N . ALA B 1 604 ? -19.844 -25.734 -21.766 1 93.31 604 ALA B N 1
ATOM 10573 C CA . ALA B 1 604 ? -21.281 -25.562 -21.969 1 93.31 604 ALA B CA 1
ATOM 10574 C C . ALA B 1 604 ? -21.609 -25.469 -23.453 1 93.31 604 ALA B C 1
ATOM 10576 O O . ALA B 1 604 ? -22.625 -26.016 -23.891 1 93.31 604 ALA B O 1
ATOM 10577 N N . ARG B 1 605 ? -20.859 -24.828 -24.141 1 91.81 605 ARG B N 1
ATOM 10578 C CA . ARG B 1 605 ? -21.094 -24.656 -25.578 1 91.81 605 ARG B CA 1
ATOM 10579 C C . ARG B 1 605 ? -21.031 -25.984 -26.312 1 91.81 605 ARG B C 1
ATOM 10581 O O . ARG B 1 605 ? -21.75 -26.188 -27.297 1 91.81 605 ARG B O 1
ATOM 10588 N N . ALA B 1 606 ? -20.203 -26.859 -25.828 1 92.56 606 ALA B N 1
ATOM 10589 C CA . ALA B 1 606 ? -20.031 -28.172 -26.484 1 92.56 606 ALA B CA 1
ATOM 10590 C C . ALA B 1 606 ? -20.953 -29.219 -25.859 1 92.56 606 ALA B C 1
ATOM 10592 O O . ALA B 1 606 ? -21.016 -30.344 -26.328 1 92.56 606 ALA B O 1
ATOM 10593 N N . ALA B 1 607 ? -21.719 -28.844 -24.906 1 93.56 607 ALA B N 1
ATOM 10594 C CA . ALA B 1 607 ? -22.484 -29.781 -24.078 1 93.56 607 ALA B CA 1
ATOM 10595 C C . ALA B 1 607 ? -23.812 -30.141 -24.719 1 93.56 607 ALA B C 1
ATOM 10597 O O . ALA B 1 607 ? -24.484 -29.281 -25.281 1 93.56 607 ALA B O 1
ATOM 10598 N N . VAL B 1 608 ? -24.109 -31.406 -24.703 1 94 608 VAL B N 1
ATOM 10599 C CA . VAL B 1 608 ? -25.438 -31.922 -25.047 1 94 608 VAL B CA 1
ATOM 10600 C C . VAL B 1 608 ? -26.078 -32.594 -23.828 1 94 608 VAL B C 1
ATOM 10602 O O . VAL B 1 608 ? -25.484 -33.5 -23.234 1 94 608 VAL B O 1
ATOM 10605 N N . ARG B 1 609 ? -27.219 -32.125 -23.516 1 94.12 609 ARG B N 1
ATOM 10606 C CA . ARG B 1 609 ? -27.922 -32.719 -22.375 1 94.12 609 ARG B CA 1
ATOM 10607 C C . ARG B 1 609 ? -28.641 -34 -22.797 1 94.12 609 ARG B C 1
ATOM 10609 O O . ARG B 1 609 ? -29.391 -34 -23.766 1 94.12 609 ARG B O 1
ATOM 10616 N N . LEU B 1 610 ? -28.438 -35.062 -22.016 1 95.38 610 LEU B N 1
ATOM 10617 C CA . LEU B 1 610 ? -29.062 -36.344 -22.297 1 95.38 610 LEU B CA 1
ATOM 10618 C C . LEU B 1 610 ? -29.891 -36.812 -21.109 1 95.38 610 LEU B C 1
ATOM 10620 O O . LEU B 1 610 ? -29.422 -36.812 -19.969 1 95.38 610 LEU B O 1
ATOM 10624 N N . ARG B 1 611 ? -31.125 -37.125 -21.359 1 94.56 611 ARG B N 1
ATOM 10625 C CA . ARG B 1 611 ? -31.953 -37.812 -20.391 1 94.56 611 ARG B CA 1
ATOM 10626 C C . ARG B 1 611 ? -31.734 -39.312 -20.469 1 94.56 611 ARG B C 1
ATOM 10628 O O . ARG B 1 611 ? -31.766 -39.906 -21.547 1 94.56 611 ARG B O 1
ATOM 10635 N N . VAL B 1 612 ? -31.422 -39.906 -19.391 1 97 612 VAL B N 1
ATOM 10636 C CA . VAL B 1 612 ? -31.094 -41.344 -19.359 1 97 612 VAL B CA 1
ATOM 10637 C C . VAL B 1 612 ? -32.094 -42.062 -18.5 1 97 612 VAL B C 1
ATOM 10639 O O . VAL B 1 612 ? -32.531 -41.594 -17.438 1 97 612 VAL B O 1
ATOM 10642 N N . ALA B 1 613 ? -32.531 -43.219 -19 1 96.5 613 ALA B N 1
ATOM 10643 C CA . ALA B 1 613 ? -33.469 -44.062 -18.25 1 96.5 613 ALA B CA 1
ATOM 10644 C C . ALA B 1 613 ? -32.719 -45.156 -17.5 1 96.5 613 ALA B C 1
ATOM 10646 O O . ALA B 1 613 ? -31.641 -45.562 -17.906 1 96.5 613 ALA B O 1
ATOM 10647 N N . SER B 1 614 ? -33.5 -45.594 -16.484 1 96.56 614 SER B N 1
ATOM 10648 C CA . SER B 1 614 ? -32.969 -46.75 -15.758 1 96.56 614 SER B CA 1
ATOM 10649 C C . SER B 1 614 ? -32.688 -47.906 -16.688 1 96.56 614 SER B C 1
ATOM 10651 O O . SER B 1 614 ? -33.531 -48.25 -17.516 1 96.56 614 SER B O 1
ATOM 10653 N N . GLY B 1 615 ? -31.453 -48.375 -16.656 1 95.62 615 GLY B N 1
ATOM 10654 C CA . GLY B 1 615 ? -31.094 -49.531 -17.469 1 95.62 615 GLY B CA 1
ATOM 10655 C C . GLY B 1 615 ? -30.297 -49.156 -18.703 1 95.62 615 GLY B C 1
ATOM 10656 O O . GLY B 1 615 ? -29.688 -50.031 -19.344 1 95.62 615 GLY B O 1
ATOM 10657 N N . ASP B 1 616 ? -30.281 -47.938 -19.047 1 96.75 616 ASP B N 1
ATOM 10658 C CA . ASP B 1 616 ? -29.562 -47.5 -20.25 1 96.75 616 ASP B CA 1
ATOM 10659 C C . ASP B 1 616 ? -28.062 -47.656 -20.062 1 96.75 616 ASP B C 1
ATOM 10661 O O . ASP B 1 616 ? -27.516 -47.344 -19.016 1 96.75 616 ASP B O 1
ATOM 10665 N N . THR B 1 617 ? -27.422 -48.188 -21.047 1 96 617 THR B N 1
ATOM 10666 C CA . THR B 1 617 ? -25.969 -48.281 -21.078 1 96 617 THR B CA 1
ATOM 10667 C C . THR B 1 617 ? -25.375 -47.125 -21.891 1 96 617 THR B C 1
ATOM 10669 O O . THR B 1 617 ? -25.656 -47 -23.078 1 96 617 THR B O 1
ATOM 10672 N N . LEU B 1 618 ? -24.578 -46.344 -21.266 1 94.5 618 LEU B N 1
ATOM 10673 C CA . LEU B 1 618 ? -24.031 -45.156 -21.906 1 94.5 618 LEU B CA 1
ATOM 10674 C C . LEU B 1 618 ? -22.688 -45.5 -22.578 1 94.5 618 LEU B C 1
ATOM 10676 O O . LEU B 1 618 ? -22.359 -44.906 -23.609 1 94.5 618 LEU B O 1
ATOM 10680 N N . VAL B 1 619 ? -21.953 -46.281 -21.812 1 93.94 619 VAL B N 1
ATOM 10681 C CA . VAL B 1 619 ? -20.656 -46.719 -22.312 1 93.94 619 VAL B CA 1
ATOM 10682 C C . VAL B 1 619 ? -20.516 -48.219 -22.094 1 93.94 619 VAL B C 1
ATOM 10684 O O . VAL B 1 619 ? -20.938 -48.75 -21.078 1 93.94 619 VAL B O 1
ATOM 10687 N N . GLU B 1 620 ? -19.922 -48.875 -23.047 1 93.69 620 GLU B N 1
ATOM 10688 C CA . GLU B 1 620 ? -19.719 -50.312 -22.969 1 93.69 620 GLU B CA 1
ATOM 10689 C C . GLU B 1 620 ? -18.234 -50.656 -23.078 1 93.69 620 GLU B C 1
ATOM 10691 O O . GLU B 1 620 ? -17.547 -50.219 -24 1 93.69 620 GLU B O 1
ATOM 10696 N N . GLN B 1 621 ? -17.891 -51.5 -22.141 1 92.56 621 GLN B N 1
ATOM 10697 C CA . GLN B 1 621 ? -16.484 -51.906 -22.109 1 92.56 621 GLN B CA 1
ATOM 10698 C C . GLN B 1 621 ? -16.047 -52.531 -23.438 1 92.56 621 GLN B C 1
ATOM 10700 O O . GLN B 1 621 ? -16.766 -53.344 -24.016 1 92.56 621 GLN B O 1
ATOM 10705 N N . GLY B 1 622 ? -14.867 -51.969 -23.922 1 91.25 622 GLY B N 1
ATOM 10706 C CA . GLY B 1 622 ? -14.297 -52.531 -25.141 1 91.25 622 GLY B CA 1
ATOM 10707 C C . GLY B 1 622 ? -14.617 -51.688 -26.375 1 91.25 622 GLY B C 1
ATOM 10708 O O . GLY B 1 622 ? -13.945 -51.781 -27.391 1 91.25 622 GLY B O 1
ATOM 10709 N N . LYS B 1 623 ? -15.672 -50.906 -26.297 1 91 623 LYS B N 1
ATOM 10710 C CA . LYS B 1 623 ? -16.047 -50.062 -27.438 1 91 623 LYS B CA 1
ATOM 10711 C C . LYS B 1 623 ? -15.078 -48.906 -27.578 1 91 623 LYS B C 1
ATOM 10713 O O . LYS B 1 623 ? -14.438 -48.5 -26.609 1 91 623 LYS B O 1
ATOM 10718 N N . SER B 1 624 ? -14.984 -48.375 -28.766 1 86.12 624 SER B N 1
ATOM 10719 C CA . SER B 1 624 ? -14 -47.344 -29.078 1 86.12 624 SER B CA 1
ATOM 10720 C C . SER B 1 624 ? -14.648 -45.969 -29.125 1 86.12 624 SER B C 1
ATOM 10722 O O . SER B 1 624 ? -13.992 -44.969 -29.484 1 86.12 624 SER B O 1
ATOM 10724 N N . ASP B 1 625 ? -15.859 -45.844 -28.719 1 80.56 625 ASP B N 1
ATOM 10725 C CA . ASP B 1 625 ? -16.453 -44.5 -28.672 1 80.56 625 ASP B CA 1
ATOM 10726 C C . ASP B 1 625 ? -15.711 -43.625 -27.672 1 80.56 625 ASP B C 1
ATOM 10728 O O . ASP B 1 625 ? -14.852 -44.094 -26.922 1 80.56 625 ASP B O 1
ATOM 10732 N N . GLY B 1 626 ? -15.93 -42.25 -27.906 1 82.56 626 GLY B N 1
ATOM 10733 C CA . GLY B 1 626 ? -15.008 -41.406 -27.156 1 82.56 626 GLY B CA 1
ATOM 10734 C C . GLY B 1 626 ? -15.68 -40.219 -26.516 1 82.56 626 GLY B C 1
ATOM 10735 O O . GLY B 1 626 ? -15.023 -39.25 -26.172 1 82.56 626 GLY B O 1
ATOM 10736 N N . GLU B 1 627 ? -16.938 -40.312 -26.234 1 91.31 627 GLU B N 1
ATOM 10737 C CA . GLU B 1 627 ? -17.641 -39.188 -25.625 1 91.31 627 GLU B CA 1
ATOM 10738 C C . GLU B 1 627 ? -17.297 -39.062 -24.141 1 91.31 627 GLU B C 1
ATOM 10740 O O . GLU B 1 627 ? -17 -40.062 -23.484 1 91.31 627 GLU B O 1
ATOM 10745 N N . PHE B 1 628 ? -17.281 -37.844 -23.703 1 94.5 628 PHE B N 1
ATOM 10746 C CA . PHE B 1 628 ? -17.047 -37.5 -22.297 1 94.5 628 PHE B CA 1
ATOM 10747 C C . PHE B 1 628 ? -18.359 -37.156 -21.609 1 94.5 628 PHE B C 1
ATOM 10749 O O . PHE B 1 628 ? -19.219 -36.5 -22.203 1 94.5 628 PHE B O 1
ATOM 10756 N N . PHE B 1 629 ? -18.578 -37.594 -20.406 1 95.62 629 PHE B N 1
ATOM 10757 C CA . PHE B 1 629 ? -19.859 -37.406 -19.75 1 95.62 629 PHE B CA 1
ATOM 10758 C C . PHE B 1 629 ? -19.672 -36.75 -18.375 1 95.62 629 PHE B C 1
ATOM 10760 O O . PHE B 1 629 ? -18.734 -37.094 -17.656 1 95.62 629 PHE B O 1
ATOM 10767 N N . ILE B 1 630 ? -20.531 -35.875 -18 1 95.44 630 ILE B N 1
ATOM 10768 C CA . ILE B 1 630 ? -20.672 -35.281 -16.672 1 95.44 630 ILE B CA 1
ATOM 10769 C C . ILE B 1 630 ? -22.062 -35.594 -16.125 1 95.44 630 ILE B C 1
ATOM 10771 O O . ILE B 1 630 ? -23.078 -35.25 -16.75 1 95.44 630 ILE B O 1
ATOM 10775 N N . ILE B 1 631 ? -22.188 -36.156 -14.969 1 96.19 631 ILE B N 1
ATOM 10776 C CA . ILE B 1 631 ? -23.469 -36.562 -14.398 1 96.19 631 ILE B CA 1
ATOM 10777 C C . ILE B 1 631 ? -24.125 -35.375 -13.672 1 96.19 631 ILE B C 1
ATOM 10779 O O . ILE B 1 631 ? -23.5 -34.781 -12.789 1 96.19 631 ILE B O 1
ATOM 10783 N N . LEU B 1 632 ? -25.234 -35.031 -14.039 1 94.75 632 LEU B N 1
ATOM 10784 C CA . LEU B 1 632 ? -25.984 -33.969 -13.359 1 94.75 632 LEU B CA 1
ATOM 10785 C C . LEU B 1 632 ? -26.922 -34.562 -12.297 1 94.75 632 LEU B C 1
ATOM 10787 O O . LEU B 1 632 ? -27.109 -33.969 -11.234 1 94.75 632 LEU B O 1
ATOM 10791 N N . SER B 1 633 ? -27.547 -35.688 -12.617 1 94.94 633 SER B N 1
ATOM 10792 C CA . SER B 1 633 ? -28.422 -36.406 -11.68 1 94.94 633 SER B CA 1
ATOM 10793 C C . SER B 1 633 ? -28.484 -37.906 -11.992 1 94.94 633 SER B C 1
ATOM 10795 O O . SER B 1 633 ? -28.172 -38.312 -13.109 1 94.94 633 SER B O 1
ATOM 10797 N N . GLY B 1 634 ? -28.922 -38.688 -10.969 1 94.56 634 GLY B N 1
ATOM 10798 C CA . GLY B 1 634 ? -29.031 -40.125 -11.125 1 94.56 634 GLY B CA 1
ATOM 10799 C C . GLY B 1 634 ? -27.859 -40.906 -10.555 1 94.56 634 GLY B C 1
ATOM 10800 O O . GLY B 1 634 ? -26.984 -40.312 -9.914 1 94.56 634 GLY B O 1
ATOM 10801 N N . GLU B 1 635 ? -28.016 -42.219 -10.695 1 97.06 635 GLU B N 1
ATOM 10802 C CA . GLU B 1 635 ? -26.953 -43.156 -10.25 1 97.06 635 GLU B CA 1
ATOM 10803 C C . GLU B 1 635 ? -26.547 -44.094 -11.375 1 97.06 635 GLU B C 1
ATOM 10805 O O . GLU B 1 635 ? -27.375 -44.562 -12.133 1 97.06 635 GLU B O 1
ATOM 10810 N N . TYR B 1 636 ? -25.281 -44.281 -11.492 1 96.94 636 TYR B N 1
ATOM 10811 C CA . TYR B 1 636 ? -24.75 -45.062 -12.602 1 96.94 636 TYR B CA 1
ATOM 10812 C C . TYR B 1 636 ? -23.781 -46.125 -12.109 1 96.94 636 TYR B C 1
ATOM 10814 O O . TYR B 1 636 ? -22.859 -45.844 -11.344 1 96.94 636 TYR B O 1
ATOM 10822 N N . SER B 1 637 ? -23.953 -47.312 -12.523 1 96.88 637 SER B N 1
ATOM 10823 C CA . SER B 1 637 ? -23.078 -48.406 -12.141 1 96.88 637 SER B CA 1
ATOM 10824 C C . SER B 1 637 ? -21.922 -48.562 -13.117 1 96.88 637 SER B C 1
ATOM 10826 O O . SER B 1 637 ? -22.109 -48.5 -14.328 1 96.88 637 SER B O 1
ATOM 10828 N N . VAL B 1 638 ? -20.766 -48.656 -12.57 1 95.06 638 VAL B N 1
ATOM 10829 C CA . VAL B 1 638 ? -19.578 -48.938 -13.375 1 95.06 638 VAL B CA 1
ATOM 10830 C C . VAL B 1 638 ? -19.156 -50.375 -13.203 1 95.06 638 VAL B C 1
ATOM 10832 O O . VAL B 1 638 ? -18.844 -50.812 -12.094 1 95.06 638 VAL B O 1
ATOM 10835 N N . ARG B 1 639 ? -19.109 -51.062 -14.266 1 93.94 639 ARG B N 1
ATOM 10836 C CA . ARG B 1 639 ? -18.75 -52.469 -14.227 1 93.94 639 ARG B CA 1
ATOM 10837 C C . ARG B 1 639 ? -17.516 -52.75 -15.086 1 93.94 639 ARG B C 1
ATOM 10839 O O . ARG B 1 639 ? -17.438 -52.281 -16.234 1 93.94 639 ARG B O 1
ATOM 10846 N N . HIS B 1 640 ? -16.641 -53.375 -14.516 1 91.81 640 HIS B N 1
ATOM 10847 C CA . HIS B 1 640 ? -15.43 -53.812 -15.211 1 91.81 640 HIS B CA 1
ATOM 10848 C C . HIS B 1 640 ? -15.336 -55.344 -15.234 1 91.81 640 HIS B C 1
ATOM 10850 O O . HIS B 1 640 ? -15.281 -55.969 -14.18 1 91.81 640 HIS B O 1
ATOM 10856 N N . ASN B 1 641 ? -15.344 -55.906 -16.375 1 89.5 641 ASN B N 1
ATOM 10857 C CA . ASN B 1 641 ? -15.352 -57.344 -16.547 1 89.5 641 ASN B CA 1
ATOM 10858 C C . ASN B 1 641 ? -16.516 -58 -15.812 1 89.5 641 ASN B C 1
ATOM 10860 O O . ASN B 1 641 ? -16.328 -58.969 -15.094 1 89.5 641 ASN B O 1
ATOM 10864 N N . GLY B 1 642 ? -17.578 -57.281 -15.875 1 86.88 642 GLY B N 1
ATOM 10865 C CA . GLY B 1 642 ? -18.828 -57.812 -15.344 1 86.88 642 GLY B CA 1
ATOM 10866 C C . GLY B 1 642 ? -19 -57.562 -13.867 1 86.88 642 GLY B C 1
ATOM 10867 O O . GLY B 1 642 ? -20.078 -57.781 -13.312 1 86.88 642 GLY B O 1
ATOM 10868 N N . ILE B 1 643 ? -17.984 -57.062 -13.219 1 90.62 643 ILE B N 1
ATOM 10869 C CA . ILE B 1 643 ? -18.047 -56.812 -11.781 1 90.62 643 ILE B CA 1
ATOM 10870 C C . ILE B 1 643 ? -18.281 -55.312 -11.523 1 90.62 643 ILE B C 1
ATOM 10872 O O . ILE B 1 643 ? -17.594 -54.469 -12.078 1 90.62 643 ILE B O 1
ATOM 10876 N N . GLU B 1 644 ? -19.219 -55.094 -10.711 1 91.88 644 GLU B N 1
ATOM 10877 C CA . GLU B 1 644 ? -19.469 -53.688 -10.344 1 91.88 644 GLU B CA 1
ATOM 10878 C C . GLU B 1 644 ? -18.391 -53.156 -9.422 1 91.88 644 GLU B C 1
ATOM 10880 O O . GLU B 1 644 ? -18.172 -53.688 -8.328 1 91.88 644 GLU B O 1
ATOM 10885 N N . ILE B 1 645 ? -17.812 -52.125 -9.766 1 88.94 645 ILE B N 1
ATOM 10886 C CA . ILE B 1 645 ? -16.656 -51.656 -9.008 1 88.94 645 ILE B CA 1
ATOM 10887 C C . ILE B 1 645 ? -16.984 -50.344 -8.328 1 88.94 645 ILE B C 1
ATOM 10889 O O . ILE B 1 645 ? -16.312 -49.938 -7.379 1 88.94 645 ILE B O 1
ATOM 10893 N N . LYS B 1 646 ? -17.906 -49.562 -8.914 1 92.12 646 LYS B N 1
ATOM 10894 C CA . LYS B 1 646 ? -18.203 -48.25 -8.359 1 92.12 646 LYS B CA 1
ATOM 10895 C C . LYS B 1 646 ? -19.578 -47.75 -8.805 1 92.12 646 LYS B C 1
ATOM 10897 O O . LYS B 1 646 ? -20.078 -48.188 -9.852 1 92.12 646 LYS B O 1
ATOM 10902 N N . ILE B 1 647 ? -20.172 -46.969 -8.039 1 94.88 647 ILE B N 1
ATOM 10903 C CA . ILE B 1 647 ? -21.391 -46.25 -8.383 1 94.88 647 ILE B CA 1
ATOM 10904 C C . ILE B 1 647 ? -21.094 -44.75 -8.484 1 94.88 647 ILE B C 1
ATOM 10906 O O . ILE B 1 647 ? -20.5 -44.156 -7.574 1 94.88 647 ILE B O 1
ATOM 10910 N N . LEU B 1 648 ? -21.391 -44.219 -9.625 1 95.44 648 LEU B N 1
ATOM 10911 C CA . LEU B 1 648 ? -21.172 -42.781 -9.867 1 95.44 648 LEU B CA 1
ATOM 10912 C C . LEU B 1 648 ? -22.453 -42 -9.625 1 95.44 648 LEU B C 1
ATOM 10914 O O . LEU B 1 648 ? -23.547 -42.531 -9.805 1 95.44 648 LEU B O 1
ATOM 10918 N N . ARG B 1 649 ? -22.312 -40.781 -9.25 1 95.94 649 ARG B N 1
ATOM 10919 C CA . ARG B 1 649 ? -23.438 -39.906 -8.93 1 95.94 649 ARG B CA 1
ATOM 10920 C C . ARG B 1 649 ? -23.188 -38.5 -9.477 1 95.94 649 ARG B C 1
ATOM 10922 O O . ARG B 1 649 ? -22.234 -38.281 -10.211 1 95.94 649 ARG B O 1
ATOM 10929 N N . ALA B 1 650 ? -24.156 -37.656 -9.102 1 93.19 650 ALA B N 1
ATOM 10930 C CA . ALA B 1 650 ? -24.078 -36.25 -9.57 1 93.19 650 ALA B CA 1
ATOM 10931 C C . ALA B 1 650 ? -22.703 -35.656 -9.281 1 93.19 650 ALA B C 1
ATOM 10933 O O . ALA B 1 650 ? -22.188 -35.781 -8.172 1 93.19 650 ALA B O 1
ATOM 10934 N N . GLY B 1 651 ? -22.141 -34.938 -10.352 1 91.56 651 GLY B N 1
ATOM 10935 C CA . GLY B 1 651 ? -20.844 -34.344 -10.203 1 91.56 651 GLY B CA 1
ATOM 10936 C C . GLY B 1 651 ? -19.703 -35.188 -10.719 1 91.56 651 GLY B C 1
ATOM 10937 O O . GLY B 1 651 ? -18.641 -34.688 -11.078 1 91.56 651 GLY B O 1
ATOM 10938 N N . ASP B 1 652 ? -19.953 -36.469 -10.742 1 93.19 652 ASP B N 1
ATOM 10939 C CA . ASP B 1 652 ? -18.938 -37.375 -11.273 1 93.19 652 ASP B CA 1
ATOM 10940 C C . ASP B 1 652 ? -18.891 -37.281 -12.797 1 93.19 652 ASP B C 1
ATOM 10942 O O . ASP B 1 652 ? -19.812 -36.781 -13.438 1 93.19 652 ASP B O 1
ATOM 10946 N N . MET B 1 653 ? -17.766 -37.719 -13.305 1 93.44 653 MET B N 1
ATOM 10947 C CA . MET B 1 653 ? -17.531 -37.719 -14.742 1 93.44 653 MET B CA 1
ATOM 10948 C C . MET B 1 653 ? -16.953 -39.062 -15.195 1 93.44 653 MET B C 1
ATOM 10950 O O . MET B 1 653 ? -16.375 -39.812 -14.391 1 93.44 653 MET B O 1
ATOM 10954 N N . PHE B 1 654 ? -17.172 -39.375 -16.406 1 92.5 654 PHE B N 1
ATOM 10955 C CA . PHE B 1 654 ? -16.562 -40.594 -16.953 1 92.5 654 PHE B CA 1
ATOM 10956 C C . PHE B 1 654 ? -16.328 -40.438 -18.453 1 92.5 654 PHE B C 1
ATOM 10958 O O . PHE B 1 654 ? -16.828 -39.5 -19.078 1 92.5 654 PHE B O 1
ATOM 10965 N N . GLY B 1 655 ? -15.531 -41.344 -19 1 89.25 655 GLY B N 1
ATOM 10966 C CA . GLY B 1 655 ? -15.18 -41.344 -20.406 1 89.25 655 GLY B CA 1
ATOM 10967 C C . GLY B 1 655 ? -13.859 -40.656 -20.688 1 89.25 655 GLY B C 1
ATOM 10968 O O . GLY B 1 655 ? -13.5 -40.438 -21.844 1 89.25 655 GLY B O 1
ATOM 10969 N N . GLU B 1 656 ? -13.133 -40.281 -19.672 1 85 656 GLU B N 1
ATOM 10970 C CA . GLU B 1 656 ? -11.906 -39.5 -19.797 1 85 656 GLU B CA 1
ATOM 10971 C C . GLU B 1 656 ? -10.805 -40.312 -20.484 1 85 656 GLU B C 1
ATOM 10973 O O . GLU B 1 656 ? -10.023 -39.781 -21.266 1 85 656 GLU B O 1
ATOM 10978 N N . TYR B 1 657 ? -10.688 -41.594 -20.172 1 80.38 657 TYR B N 1
ATOM 10979 C CA . TYR B 1 657 ? -9.672 -42.438 -20.812 1 80.38 657 TYR B CA 1
ATOM 10980 C C . TYR B 1 657 ? -9.875 -42.469 -22.312 1 80.38 657 TYR B C 1
ATOM 10982 O O . TYR B 1 657 ? -8.922 -42.312 -23.094 1 80.38 657 TYR B O 1
ATOM 10990 N N . GLY B 1 658 ? -11.102 -42.719 -22.719 1 76.88 658 GLY B N 1
ATOM 10991 C CA . GLY B 1 658 ? -11.43 -42.719 -24.141 1 76.88 658 GLY B CA 1
ATOM 10992 C C . GLY B 1 658 ? -11.188 -41.406 -24.812 1 76.88 658 GLY B C 1
ATOM 10993 O O . GLY B 1 658 ? -10.688 -41.344 -25.953 1 76.88 658 GLY B O 1
ATOM 10994 N N . SER B 1 659 ? -11.445 -40.438 -24.156 1 81 659 SER B N 1
ATOM 10995 C CA . SER B 1 659 ? -11.375 -39.094 -24.734 1 81 659 SER B CA 1
ATOM 10996 C C . SER B 1 659 ? -9.938 -38.594 -24.781 1 81 659 SER B C 1
ATOM 10998 O O . SER B 1 659 ? -9.539 -37.938 -25.75 1 81 659 SER B O 1
ATOM 11000 N N . LEU B 1 660 ? -9.094 -38.844 -23.812 1 80.38 660 LEU B N 1
ATOM 11001 C CA . LEU B 1 660 ? -7.766 -38.219 -23.688 1 80.38 660 LEU B CA 1
ATOM 11002 C C . LEU B 1 660 ? -6.691 -39.188 -24.219 1 80.38 660 LEU B C 1
ATOM 11004 O O . LEU B 1 660 ? -5.711 -38.719 -24.828 1 80.38 660 LEU B O 1
ATOM 11008 N N . ASP B 1 661 ? -6.863 -40.438 -23.938 1 79.38 661 ASP B N 1
ATOM 11009 C CA . ASP B 1 661 ? -5.812 -41.375 -24.312 1 79.38 661 ASP B CA 1
ATOM 11010 C C . ASP B 1 661 ? -6.219 -42.188 -25.531 1 79.38 661 ASP B C 1
ATOM 11012 O O . ASP B 1 661 ? -5.445 -43.031 -26.031 1 79.38 661 ASP B O 1
ATOM 11016 N N . SER B 1 662 ? -7.379 -41.969 -26.031 1 78.88 662 SER B N 1
ATOM 11017 C CA . SER B 1 662 ? -7.898 -42.656 -27.219 1 78.88 662 SER B CA 1
ATOM 11018 C C . SER B 1 662 ? -7.844 -44.156 -27.062 1 78.88 662 SER B C 1
ATOM 11020 O O . SER B 1 662 ? -7.445 -44.875 -27.969 1 78.88 662 SER B O 1
ATOM 11022 N N . THR B 1 663 ? -8.211 -44.594 -25.891 1 81.06 663 THR B N 1
ATOM 11023 C CA . THR B 1 663 ? -8.266 -46.031 -25.625 1 81.06 663 THR B CA 1
ATOM 11024 C C . THR B 1 663 ? -9.703 -46.531 -25.641 1 81.06 663 THR B C 1
ATOM 11026 O O . THR B 1 663 ? -10.648 -45.75 -25.547 1 81.06 663 THR B O 1
ATOM 11029 N N . ALA B 1 664 ? -9.781 -47.812 -25.781 1 87.81 664 ALA B N 1
ATOM 11030 C CA . ALA B 1 664 ? -11.102 -48.438 -25.672 1 87.81 664 ALA B CA 1
ATOM 11031 C C . ALA B 1 664 ? -11.664 -48.281 -24.266 1 87.81 664 ALA B C 1
ATOM 11033 O O . ALA B 1 664 ? -10.906 -48.156 -23.297 1 87.81 664 ALA B O 1
ATOM 11034 N N . ARG B 1 665 ? -12.953 -48.25 -24.234 1 89.56 665 ARG B N 1
ATOM 11035 C CA . ARG B 1 665 ? -13.617 -48.156 -22.938 1 89.56 665 ARG B CA 1
ATOM 11036 C C . ARG B 1 665 ? -13.188 -49.281 -22 1 89.56 665 ARG B C 1
ATOM 11038 O O . ARG B 1 665 ? -13.148 -50.438 -22.406 1 89.56 665 ARG B O 1
ATOM 11045 N N . ASN B 1 666 ? -12.828 -48.969 -20.797 1 86.81 666 ASN B N 1
ATOM 11046 C CA . ASN B 1 666 ? -12.32 -49.969 -19.859 1 86.81 666 ASN B CA 1
ATOM 11047 C C . ASN B 1 666 ? -13.422 -50.469 -18.922 1 86.81 666 ASN B C 1
ATOM 11049 O O . ASN B 1 666 ? -13.195 -51.406 -18.141 1 86.81 666 ASN B O 1
ATOM 11053 N N . ALA B 1 667 ? -14.555 -49.844 -19.094 1 90.75 667 ALA B N 1
ATOM 11054 C CA . ALA B 1 667 ? -15.664 -50.25 -18.219 1 90.75 667 ALA B CA 1
ATOM 11055 C C . ALA B 1 667 ? -17.016 -49.969 -18.875 1 90.75 667 ALA B C 1
ATOM 11057 O O . ALA B 1 667 ? -17.078 -49.219 -19.844 1 90.75 667 ALA B O 1
ATOM 11058 N N . THR B 1 668 ? -18.031 -50.656 -18.406 1 94.31 668 THR B N 1
ATOM 11059 C CA . THR B 1 668 ? -19.422 -50.406 -18.812 1 94.31 668 THR B CA 1
ATOM 11060 C C . THR B 1 668 ? -20.141 -49.562 -17.781 1 94.31 668 THR B C 1
ATOM 11062 O O . THR B 1 668 ? -20.062 -49.844 -16.578 1 94.31 668 THR B O 1
ATOM 11065 N N . VAL B 1 669 ? -20.75 -48.531 -18.219 1 96.31 669 VAL B N 1
ATOM 11066 C CA . VAL B 1 669 ? -21.5 -47.656 -17.312 1 96.31 669 VAL B CA 1
ATOM 11067 C C . VAL B 1 669 ? -22.984 -47.719 -17.641 1 96.31 669 VAL B C 1
ATOM 11069 O O . VAL B 1 669 ? -23.391 -47.375 -18.766 1 96.31 669 VAL B O 1
ATOM 11072 N N . THR B 1 670 ? -23.734 -48.125 -16.688 1 97.06 670 THR B N 1
ATOM 11073 C CA . THR B 1 670 ? -25.172 -48.312 -16.859 1 97.06 670 THR B CA 1
ATOM 11074 C C . THR B 1 670 ? -25.953 -47.5 -15.828 1 97.06 670 THR B C 1
ATOM 11076 O O . THR B 1 670 ? -25.578 -47.469 -14.656 1 97.06 670 THR B O 1
ATOM 11079 N N . ALA B 1 671 ? -27.062 -46.938 -16.297 1 97.5 671 ALA B N 1
ATOM 11080 C CA . ALA B 1 671 ? -27.906 -46.156 -15.398 1 97.5 671 ALA B CA 1
ATOM 11081 C C . ALA B 1 671 ? -28.703 -47.062 -14.477 1 97.5 671 ALA B C 1
ATOM 11083 O O . ALA B 1 671 ? -29.375 -48 -14.938 1 97.5 671 ALA B O 1
ATOM 11084 N N . LEU B 1 672 ? -28.641 -46.781 -13.219 1 96.62 672 LEU B N 1
ATOM 11085 C CA . LEU B 1 672 ? -29.406 -47.531 -12.234 1 96.62 672 LEU B CA 1
ATOM 11086 C C . LEU B 1 672 ? -30.766 -46.875 -11.992 1 96.62 672 LEU B C 1
ATOM 11088 O O . LEU B 1 672 ? -31.688 -47.531 -11.477 1 96.62 672 LEU B O 1
ATOM 11092 N N . ALA B 1 673 ? -30.859 -45.625 -12.258 1 95.69 673 ALA B N 1
ATOM 11093 C CA . ALA B 1 673 ? -32.062 -44.812 -12.125 1 95.69 673 ALA B CA 1
ATOM 11094 C C . ALA B 1 673 ? -32.156 -43.781 -13.242 1 95.69 673 ALA B C 1
ATOM 11096 O O . ALA B 1 673 ? -31.203 -43.531 -13.961 1 95.69 673 ALA B O 1
ATOM 11097 N N . ASN B 1 674 ? -33.344 -43.25 -13.375 1 96.12 674 ASN B N 1
ATOM 11098 C CA . ASN B 1 674 ? -33.5 -42.156 -14.297 1 96.12 674 ASN B CA 1
ATOM 11099 C C . ASN B 1 674 ? -32.625 -40.969 -13.883 1 96.12 674 ASN B C 1
ATOM 11101 O O . ASN B 1 674 ? -32.5 -40.688 -12.695 1 96.12 674 ASN B O 1
ATOM 11105 N N . GLY B 1 675 ? -31.969 -40.344 -14.836 1 96.38 675 GLY B N 1
ATOM 11106 C CA . GLY B 1 675 ? -31.125 -39.188 -14.539 1 96.38 675 GLY B CA 1
ATOM 11107 C C . GLY B 1 675 ? -30.797 -38.375 -15.766 1 96.38 675 GLY B C 1
ATOM 11108 O O . GLY B 1 675 ? -31.453 -38.5 -16.797 1 96.38 675 GLY B O 1
ATOM 11109 N N . GLU B 1 676 ? -29.984 -37.406 -15.594 1 96.44 676 GLU B N 1
ATOM 11110 C CA . GLU B 1 676 ? -29.531 -36.5 -16.656 1 96.44 676 GLU B CA 1
ATOM 11111 C C . GLU B 1 676 ? -28 -36.406 -16.672 1 96.44 676 GLU B C 1
ATOM 11113 O O . GLU B 1 676 ? -27.359 -36.344 -15.617 1 96.44 676 GLU B O 1
ATOM 11118 N N . VAL B 1 677 ? -27.406 -36.469 -17.906 1 96.56 677 VAL B N 1
ATOM 11119 C CA . VAL B 1 677 ? -25.969 -36.312 -18.062 1 96.56 677 VAL B CA 1
ATOM 11120 C C . VAL B 1 677 ? -25.688 -35.281 -19.156 1 96.56 677 VAL B C 1
ATOM 11122 O O . VAL B 1 677 ? -26.531 -35 -20 1 96.56 677 VAL B O 1
ATOM 11125 N N . ILE B 1 678 ? -24.547 -34.656 -19 1 95.38 678 ILE B N 1
ATOM 11126 C CA . ILE B 1 678 ? -24 -33.812 -20.062 1 95.38 678 ILE B CA 1
ATOM 11127 C C . ILE B 1 678 ? -23 -34.625 -20.891 1 95.38 678 ILE B C 1
ATOM 11129 O O . ILE B 1 678 ? -22.094 -35.25 -20.328 1 95.38 678 ILE B O 1
ATOM 11133 N N . GLU B 1 679 ? -23.219 -34.688 -22.156 1 95.5 679 GLU B N 1
ATOM 11134 C CA . GLU B 1 679 ? -22.297 -35.344 -23.078 1 95.5 679 GLU B CA 1
ATOM 11135 C C . GLU B 1 679 ? -21.5 -34.344 -23.891 1 95.5 679 GLU B C 1
ATOM 11137 O O . GLU B 1 679 ? -22.062 -33.375 -24.406 1 95.5 679 GLU B O 1
ATOM 11142 N N . VAL B 1 680 ? -20.219 -34.562 -23.922 1 95.06 680 VAL B N 1
ATOM 11143 C CA . VAL B 1 680 ? -19.328 -33.719 -24.734 1 95.06 680 VAL B CA 1
ATOM 11144 C C . VAL B 1 680 ? -18.531 -34.594 -25.688 1 95.06 680 VAL B C 1
ATOM 11146 O O . VAL B 1 680 ? -17.938 -35.594 -25.281 1 95.06 680 VAL B O 1
ATOM 11149 N N . ALA B 1 681 ? -18.516 -34.188 -26.953 1 93 681 ALA B N 1
ATOM 11150 C CA . ALA B 1 681 ? -17.812 -34.969 -27.969 1 93 681 ALA B CA 1
ATOM 11151 C C . ALA B 1 681 ? -16.312 -35.031 -27.672 1 93 681 ALA B C 1
ATOM 11153 O O . ALA B 1 681 ? -15.727 -34.062 -27.188 1 93 681 ALA B O 1
ATOM 11154 N N . ARG B 1 682 ? -15.75 -36.156 -28.078 1 90.81 682 ARG B N 1
ATOM 11155 C CA . ARG B 1 682 ? -14.336 -36.438 -27.812 1 90.81 682 ARG B CA 1
ATOM 11156 C C . ARG B 1 682 ? -13.453 -35.312 -28.344 1 90.81 682 ARG B C 1
ATOM 11158 O O . ARG B 1 682 ? -12.578 -34.812 -27.641 1 90.81 682 ARG B O 1
ATOM 11165 N N . GLY B 1 683 ? -13.664 -34.938 -29.562 1 90.25 683 GLY B N 1
ATOM 11166 C CA . GLY B 1 683 ? -12.844 -33.875 -30.172 1 90.25 683 GLY B CA 1
ATOM 11167 C C . GLY B 1 683 ? -12.914 -32.562 -29.438 1 90.25 683 GLY B C 1
ATOM 11168 O O . GLY B 1 683 ? -11.906 -31.875 -29.266 1 90.25 683 GLY B O 1
ATOM 11169 N N . GLU B 1 684 ? -14.055 -32.219 -28.922 1 92.56 684 GLU B N 1
ATOM 11170 C CA . GLU B 1 684 ? -14.266 -30.938 -28.266 1 92.56 684 GLU B CA 1
ATOM 11171 C C . GLU B 1 684 ? -13.68 -30.953 -26.844 1 92.56 684 GLU B C 1
ATOM 11173 O O . GLU B 1 684 ? -13.031 -30 -26.438 1 92.56 684 GLU B O 1
ATOM 11178 N N . ILE B 1 685 ? -13.938 -32 -26.188 1 93.19 685 ILE B N 1
ATOM 11179 C CA . ILE B 1 685 ? -13.461 -32.062 -24.797 1 93.19 685 ILE B CA 1
ATOM 11180 C C . ILE B 1 685 ? -11.938 -32.094 -24.781 1 93.19 685 ILE B C 1
ATOM 11182 O O . ILE B 1 685 ? -11.32 -31.547 -23.859 1 93.19 685 ILE B O 1
ATOM 11186 N N . ARG B 1 686 ? -11.32 -32.75 -25.734 1 92.06 686 ARG B N 1
ATOM 11187 C CA . ARG B 1 686 ? -9.867 -32.781 -25.828 1 92.06 686 ARG B CA 1
ATOM 11188 C C . ARG B 1 686 ? -9.305 -31.391 -26.031 1 92.06 686 ARG B C 1
ATOM 11190 O O . ARG B 1 686 ? -8.305 -31.016 -25.406 1 92.06 686 ARG B O 1
ATOM 11197 N N . LYS B 1 687 ? -9.953 -30.656 -26.875 1 91.44 687 LYS B N 1
ATOM 11198 C CA . LYS B 1 687 ? -9.508 -29.297 -27.125 1 91.44 687 LYS B CA 1
ATOM 11199 C C . LYS B 1 687 ? -9.586 -28.453 -25.859 1 91.44 687 LYS B C 1
ATOM 11201 O O . LYS B 1 687 ? -8.68 -27.656 -25.578 1 91.44 687 LYS B O 1
ATOM 11206 N N . ILE B 1 688 ? -10.633 -28.609 -25.141 1 92.62 688 ILE B N 1
ATOM 11207 C CA . ILE B 1 688 ? -10.828 -27.828 -23.922 1 92.62 688 ILE B CA 1
ATOM 11208 C C . ILE B 1 688 ? -9.797 -28.234 -22.875 1 92.62 688 ILE B C 1
ATOM 11210 O O . ILE B 1 688 ? -9.164 -27.375 -22.25 1 92.62 688 ILE B O 1
ATOM 11214 N N . ILE B 1 689 ? -9.562 -29.484 -22.734 1 92.44 689 ILE B N 1
ATOM 11215 C CA . ILE B 1 689 ? -8.633 -30.016 -21.75 1 92.44 689 ILE B CA 1
ATOM 11216 C C . ILE B 1 689 ? -7.211 -29.594 -22.094 1 92.44 689 ILE B C 1
ATOM 11218 O O . ILE B 1 689 ? -6.441 -29.188 -21.219 1 92.44 689 ILE B O 1
ATOM 11222 N N . GLU B 1 690 ? -6.91 -29.625 -23.359 1 90.31 690 GLU B N 1
ATOM 11223 C CA . GLU B 1 690 ? -5.562 -29.281 -23.797 1 90.31 690 GLU B CA 1
ATOM 11224 C C . GLU B 1 690 ? -5.293 -27.797 -23.641 1 90.31 690 GLU B C 1
ATOM 11226 O O . GLU B 1 690 ? -4.141 -27.375 -23.469 1 90.31 690 GLU B O 1
ATOM 11231 N N . SER B 1 691 ? -6.305 -27.062 -23.656 1 90.12 691 SER B N 1
ATOM 11232 C CA . SER B 1 691 ? -6.117 -25.625 -23.625 1 90.12 691 SER B CA 1
ATOM 11233 C C . SER B 1 691 ? -6.227 -25.078 -22.203 1 90.12 691 SER B C 1
ATOM 11235 O O . SER B 1 691 ? -5.801 -23.953 -21.922 1 90.12 691 SER B O 1
ATOM 11237 N N . ALA B 1 692 ? -6.781 -25.828 -21.297 1 92.19 692 ALA B N 1
ATOM 11238 C CA . ALA B 1 692 ? -6.984 -25.391 -19.922 1 92.19 692 ALA B CA 1
ATOM 11239 C C . ALA B 1 692 ? -6.211 -26.281 -18.953 1 92.19 692 ALA B C 1
ATOM 11241 O O . ALA B 1 692 ? -6.707 -27.312 -18.516 1 92.19 692 ALA B O 1
ATOM 11242 N N . PRO B 1 693 ? -5.059 -25.766 -18.5 1 93.06 693 PRO B N 1
ATOM 11243 C CA . PRO B 1 693 ? -4.207 -26.578 -17.625 1 93.06 693 PRO B CA 1
ATOM 11244 C C . PRO B 1 693 ? -4.941 -27.094 -16.391 1 93.06 693 PRO B C 1
ATOM 11246 O O . PRO B 1 693 ? -4.73 -28.234 -15.969 1 93.06 693 PRO B O 1
ATOM 11249 N N . ILE B 1 694 ? -5.793 -26.328 -15.859 1 91.44 694 ILE B N 1
ATOM 11250 C CA . ILE B 1 694 ? -6.5 -26.75 -14.648 1 91.44 694 ILE B CA 1
ATOM 11251 C C . ILE B 1 694 ? -7.359 -27.969 -14.953 1 91.44 694 ILE B C 1
ATOM 11253 O O . ILE B 1 694 ? -7.477 -28.875 -14.125 1 91.44 694 ILE B O 1
ATOM 11257 N N . PHE B 1 695 ? -8.023 -27.984 -16.109 1 92.06 695 PHE B N 1
ATOM 11258 C CA . PHE B 1 695 ? -8.828 -29.125 -16.516 1 92.06 695 PHE B CA 1
ATOM 11259 C C . PHE B 1 695 ? -7.945 -30.328 -16.812 1 92.06 695 PHE B C 1
ATOM 11261 O O . PHE B 1 695 ? -8.234 -31.453 -16.375 1 92.06 695 PHE B O 1
ATOM 11268 N N . ASN B 1 696 ? -6.887 -30.062 -17.531 1 92.31 696 ASN B N 1
ATOM 11269 C CA . ASN B 1 696 ? -5.938 -31.109 -17.875 1 92.31 696 ASN B CA 1
ATOM 11270 C C . ASN B 1 696 ? -5.348 -31.766 -16.625 1 92.31 696 ASN B C 1
ATOM 11272 O O . ASN B 1 696 ? -5.328 -33 -16.5 1 92.31 696 ASN B O 1
ATOM 11276 N N . PHE B 1 697 ? -4.914 -30.953 -15.758 1 92.12 697 PHE B N 1
ATOM 11277 C CA . PHE B 1 697 ? -4.324 -31.422 -14.508 1 92.12 697 PHE B CA 1
ATOM 11278 C C . PHE B 1 697 ? -5.332 -32.25 -13.711 1 92.12 697 PHE B C 1
ATOM 11280 O O . PHE B 1 697 ? -5.008 -33.312 -13.211 1 92.12 697 PHE B O 1
ATOM 11287 N N . SER B 1 698 ? -6.543 -31.781 -13.594 1 90.81 698 SER B N 1
ATOM 11288 C CA . SER B 1 698 ? -7.586 -32.469 -12.836 1 90.81 698 SER B CA 1
ATOM 11289 C C . SER B 1 698 ? -7.918 -33.812 -13.445 1 90.81 698 SER B C 1
ATOM 11291 O O . SER B 1 698 ? -8.148 -34.781 -12.727 1 90.81 698 SER B O 1
ATOM 11293 N N . MET B 1 699 ? -7.93 -33.875 -14.719 1 90.06 699 MET B N 1
ATOM 11294 C CA . MET B 1 699 ? -8.211 -35.125 -15.406 1 90.06 699 MET B CA 1
ATOM 11295 C C . MET B 1 699 ? -7.082 -36.125 -15.195 1 90.06 699 MET B C 1
ATOM 11297 O O . MET B 1 699 ? -7.332 -37.312 -14.961 1 90.06 699 MET B O 1
ATOM 11301 N N . ARG B 1 700 ? -5.941 -35.594 -15.281 1 88.12 700 ARG B N 1
ATOM 11302 C CA . ARG B 1 700 ? -4.801 -36.469 -15.086 1 88.12 700 ARG B CA 1
ATOM 11303 C C . ARG B 1 700 ? -4.773 -37.031 -13.664 1 88.12 700 ARG B C 1
ATOM 11305 O O . ARG B 1 700 ? -4.457 -38.188 -13.453 1 88.12 700 ARG B O 1
ATOM 11312 N N . GLU B 1 701 ? -5.062 -36.219 -12.781 1 85.81 701 GLU B N 1
ATOM 11313 C CA . GLU B 1 701 ? -5.148 -36.656 -11.391 1 85.81 701 GLU B CA 1
ATOM 11314 C C . GLU B 1 701 ? -6.215 -37.719 -11.219 1 85.81 701 GLU B C 1
ATOM 11316 O O . GLU B 1 701 ? -5.984 -38.719 -10.531 1 85.81 701 GLU B O 1
ATOM 11321 N N . LEU B 1 702 ? -7.348 -37.531 -11.773 1 87.62 702 LEU B N 1
ATOM 11322 C CA . LEU B 1 702 ? -8.453 -38.469 -11.703 1 87.62 702 LEU B CA 1
ATOM 11323 C C . LEU B 1 702 ? -8.062 -39.812 -12.344 1 87.62 702 LEU B C 1
ATOM 11325 O O . LEU B 1 702 ? -8.344 -40.875 -11.781 1 87.62 702 LEU B O 1
ATOM 11329 N N . MET B 1 703 ? -7.477 -39.719 -13.438 1 86.25 703 MET B N 1
ATOM 11330 C CA . MET B 1 703 ? -7.062 -40.938 -14.164 1 86.25 703 MET B CA 1
ATOM 11331 C C . MET B 1 703 ? -6.047 -41.719 -13.352 1 86.25 703 MET B C 1
ATOM 11333 O O . MET B 1 703 ? -6.105 -42.969 -13.32 1 86.25 703 MET B O 1
ATOM 11337 N N . MET B 1 704 ? -5.16 -41.031 -12.789 1 83.25 704 MET B N 1
ATOM 11338 C CA . MET B 1 704 ? -4.156 -41.688 -11.969 1 83.25 704 MET B CA 1
ATOM 11339 C C . MET B 1 704 ? -4.809 -42.406 -10.789 1 83.25 704 MET B C 1
ATOM 11341 O O . MET B 1 704 ? -4.449 -43.531 -10.477 1 83.25 704 MET B O 1
ATOM 11345 N N . ARG B 1 705 ? -5.676 -41.781 -10.141 1 83.44 705 ARG B N 1
ATOM 11346 C CA . ARG B 1 705 ? -6.375 -42.375 -9 1 83.44 705 ARG B CA 1
ATOM 11347 C C . ARG B 1 705 ? -7.16 -43.625 -9.422 1 83.44 705 ARG B C 1
ATOM 11349 O O . ARG B 1 705 ? -7.113 -44.656 -8.75 1 83.44 705 ARG B O 1
ATOM 11356 N N . ARG B 1 706 ? -7.879 -43.562 -10.5 1 85.94 706 ARG B N 1
ATOM 11357 C CA . ARG B 1 706 ? -8.719 -44.656 -10.992 1 85.94 706 ARG B CA 1
ATOM 11358 C C . ARG B 1 706 ? -7.867 -45.812 -11.461 1 85.94 706 ARG B C 1
ATOM 11360 O O . ARG B 1 706 ? -8.25 -46.969 -11.281 1 85.94 706 ARG B O 1
ATOM 11367 N N . SER B 1 707 ? -6.77 -45.469 -12.07 1 82.94 707 SER B N 1
ATOM 11368 C CA . SER B 1 707 ? -5.859 -46.5 -12.5 1 82.94 707 SER B CA 1
ATOM 11369 C C . SER B 1 707 ? -5.328 -47.312 -11.312 1 82.94 707 SER B C 1
ATOM 11371 O O . SER B 1 707 ? -5.156 -48.531 -11.398 1 82.94 707 SER B O 1
ATOM 11373 N N . ARG B 1 708 ? -5.062 -46.656 -10.281 1 80.25 708 ARG B N 1
ATOM 11374 C CA . ARG B 1 708 ? -4.586 -47.312 -9.07 1 80.25 708 ARG B CA 1
ATOM 11375 C C . ARG B 1 708 ? -5.664 -48.219 -8.477 1 80.25 708 ARG B C 1
ATOM 11377 O O . ARG B 1 708 ? -5.371 -49.312 -8.016 1 80.25 708 ARG B O 1
ATOM 11384 N N . GLU B 1 709 ? -6.828 -47.781 -8.523 1 81.38 709 GLU B N 1
ATOM 11385 C CA . GLU B 1 709 ? -7.953 -48.531 -7.996 1 81.38 709 GLU B CA 1
ATOM 11386 C C . GLU B 1 709 ? -8.203 -49.781 -8.828 1 81.38 709 GLU B C 1
ATOM 11388 O O . GLU B 1 709 ? -8.492 -50.844 -8.281 1 81.38 709 GLU B O 1
ATOM 11393 N N . LEU B 1 710 ? -8.148 -49.656 -10.062 1 79.81 710 LEU B N 1
ATOM 11394 C CA . LEU B 1 710 ? -8.383 -50.781 -10.961 1 79.81 710 LEU B CA 1
ATOM 11395 C C . LEU B 1 710 ? -7.289 -51.844 -10.812 1 79.81 710 LEU B C 1
ATOM 11397 O O . LEU B 1 710 ? -7.57 -53.031 -10.852 1 79.81 710 LEU B O 1
ATOM 11401 N N . LYS B 1 711 ? -6.027 -51.438 -10.547 1 79.25 711 LYS B N 1
ATOM 11402 C CA . LYS B 1 711 ? -4.918 -52.375 -10.375 1 79.25 711 LYS B CA 1
ATOM 11403 C C . LYS B 1 711 ? -5.066 -53.188 -9.086 1 79.25 711 LYS B C 1
ATOM 11405 O O . LYS B 1 711 ? -4.676 -54.344 -9.023 1 79.25 711 LYS B O 1
ATOM 11410 N N . LEU B 1 712 ? -5.566 -52.469 -8.203 1 75.06 712 LEU B N 1
ATOM 11411 C CA . LEU B 1 712 ? -5.785 -53.156 -6.934 1 75.06 712 LEU B CA 1
ATOM 11412 C C . LEU B 1 712 ? -6.879 -54.188 -7.062 1 75.06 712 LEU B C 1
ATOM 11414 O O . LEU B 1 712 ? -6.797 -55.25 -6.449 1 75.06 712 LEU B O 1
ATOM 11418 N N . LEU B 1 713 ? -7.816 -53.906 -7.828 1 73.62 713 LEU B N 1
ATOM 11419 C CA . LEU B 1 713 ? -8.914 -54.844 -8.047 1 73.62 713 LEU B CA 1
ATOM 11420 C C . LEU B 1 713 ? -8.461 -56.031 -8.875 1 73.62 713 LEU B C 1
ATOM 11422 O O . LEU B 1 713 ? -8.859 -57.156 -8.617 1 73.62 713 LEU B O 1
ATOM 11426 N N . ASP B 1 714 ? -7.75 -55.75 -9.891 1 69.44 714 ASP B N 1
ATOM 11427 C CA . ASP B 1 714 ? -7.258 -56.844 -10.75 1 69.44 714 ASP B CA 1
ATOM 11428 C C . ASP B 1 714 ? -6.309 -57.75 -9.984 1 69.44 714 ASP B C 1
ATOM 11430 O O . ASP B 1 714 ? -6.238 -58.969 -10.266 1 69.44 714 ASP B O 1
ATOM 11434 N N . ARG B 1 715 ? -5.461 -57.375 -8.961 1 67.56 715 ARG B N 1
ATOM 11435 C CA . ARG B 1 715 ? -4.555 -58.188 -8.164 1 67.56 715 ARG B CA 1
ATOM 11436 C C . ARG B 1 715 ? -5.32 -59 -7.125 1 67.56 715 ARG B C 1
ATOM 11438 O O . ARG B 1 715 ? -4.867 -60.062 -6.707 1 67.56 715 ARG B O 1
ATOM 11445 N N . GLY B 1 716 ? -6.312 -58.312 -6.566 1 54.06 716 GLY B N 1
ATOM 11446 C CA . GLY B 1 716 ? -7.062 -59.031 -5.562 1 54.06 716 GLY B CA 1
ATOM 11447 C C . GLY B 1 716 ? -8.008 -60.062 -6.156 1 54.06 716 GLY B C 1
ATOM 11448 O O . GLY B 1 716 ? -8.555 -60.906 -5.438 1 54.06 716 GLY B O 1
ATOM 11449 N N . GLY B 1 717 ? -8.578 -60.031 -7.238 1 42.81 717 GLY B N 1
ATOM 11450 C CA . GLY B 1 717 ? -9.305 -61.156 -7.801 1 42.81 717 GLY B CA 1
ATOM 11451 C C . GLY B 1 717 ? -8.391 -62.25 -8.344 1 42.81 717 GLY B C 1
ATOM 11452 O O . GLY B 1 717 ? -7.219 -62 -8.625 1 42.81 717 GLY B O 1
#

Organism: Turneriella parva (strain ATCC BAA-1111 / DSM 21527 / NCTC 11395 / H) (NCBI:txid869212)

Nearest PDB structures (foldseek):
  5kbf-assembly2_B  TM=5.632E-01  e=1.729E-18  Plasmodium falciparum 3D7
  5dyk-assembly1_A  TM=4.173E-01  e=1.230E-15  Plasmodium falciparum
  5fet-assembly1_A  TM=4.141E-01  e=1.046E-15  Plasmodium vivax Sal-1
  3bpz-assembly1_D  TM=8.166E-01  e=1.216E-07  Mus musculus
  7t4u-assembly2_B  TM=7.657E-01  e=1.508E-07  Homo sapiens

Foldseek 3Di:
DDWDDLWALWIWDDDPVFIEIGWAWALVCLSCVVVVHAQGQEYEQAPDQDDPLIGTLQCQVSLVCCCPVVVVVVVQGAREYEYAPLLLVLVLVLNQCQQQNDDPVRVVVLPDDPCVVLLNLLLLVLADADPVRDGDGNVSHYHYFYDDPQWTADPVGWIKGRDDRQWIDGPNDIDHRDSPDDTDQPEDQQAFFAADAQFQWWKAWLWFAASNDNHTWFGKMWTGHHSATEIEFATPPNQVSQQSRQFHPQRYAEYEQFAPRSSGHSCSSQLQFQFAHEYEEASSRVQSNLSSVCSSNVDDSVLVVLSHRYDHDDAQDWDDDPQKIWHKAFARFNGTGIWIWIWHDDDPDIAIETEGTFHAELVLVVVCCVVVSDPPVSSVVSLCLLQPEHQEYEAEPQDDGGGYNPVSNQNHNYVAYEYGHHDDDDPVCNPPHHYRHRPDMTHDGGDDPVSLLVLVLVLCCLVDPPQDPVLSVVFSVAKDKDKGTAFDWPDAAFDADPFKKKAWQTHKKFWWADPPPDIDTQAMAGHSDIDLLVLLPDPRRGHHTIIGGNGTTMIIITGSVSVSVSCVVVVNVVVVVQLVVQLVQQCVAPPSVSHHSSLSSLLSVQKDKDKAAAFDKPAAFQAQAQKKKAFSAAKKFKAAPNHTQDIDGHRDIDRLCSLAVSDGHRIIIGTRHIGMMIIGHSVSVNVSLSGTSSNVVRSSVVVVVVVVSVVVVVVVD/DDWDDLWALWIWDDDPVWIEIGWAWALVCLSCVVVVHAQGQEYEQAPDQDDPLIGTLQCQVSLVCCCPVVVVVVVQGAREYEYAPLLLVLVLVLNQCQQQNDDPVRVVVLPDDPCVVLLNLLLLVLADADPVRDGDGNVSHYHYFYQDPQWTADPVGWIKGRDDRQWIDGPRDIDHRDSPDDTDQPEDQQAFFAADAQFQWWKAWLWFAASNDNHTWFGKMWTGHHSATEIEFATPPNQVSQQSRQFHPQRYAEYEQFAPRSSGHSCSSQLQFQFAHEYEEASSRLQSNLSSVCSSNVDDSVLVVLSHRYDHDDAQDWDDDPQKIWHKAFARFNGTGIWIWIWHDDDPDIAIETEGTFHAELVLVVVCCVVVSDPPVSSVVSLCLLQPEHQEYEAEPQDDGGGYNPVSNQNHNYVAYEYGHHDDDDPVCNPPHHYRHRPDMTHDGGDDPVSLLVLVLVLCCLVDPPQDPVLSVVFSVAKDKDKGTAFDWPDAAFDADPFKKKAWQTHKKFWWADPPPDIDTQAMAGHSDIDLLVLLPDPRRGHHTIIGGNGTTMIIITGSVSVSVSCVVVVNVVVVVQLVVQLVQQCVAPPSVSHHSSLSSLLSVQKDKDKAAAFDKPAAFQAQAQKKKAFSAAKKFKAAPRHTQDIDGHRDIDRLCSLAVSDGHRIIIGTRHIGMMIIGHSVSVNVSLSGTSSNVVRSSVVVVVVVVSVVVVVVVD

pLDDT: mean 92.36, std 5.68, range [42.34, 98.75]

Radius of gyration: 36.16 Å; Cα contacts (8 Å, |Δi|>4): 3266; chains: 2; bounding box: 82×116×86 Å

Secondary structure (DSSP, 8-state):
-EEEEEETTEEEEE-SS-EEEE-B-TTHHHHHHHTT----SEEE--S--EETTEESB--HHHHHIIIIIS--GGGT--EEEEE-HHHHHHHHHHHHHHHH---HHHHHHH---TTHHHHHHHHHHHS-B-TTSPBPPHHHHEEEEE-BTTEEE-TTS-EEEEEETTEEEETTEEEE---SS----SS-----SS--PPPSEEEEEEE-B-TT-TTSPBSEEEEEETTEEEEESB-TTHHHHHHHTT--GGGEEEEE-----TTTB--GGGGGSSS-EEEEE-HHHHHHHHHHHHHHHT--HHHHHTTEEEEE--TTS-EEETTEEEEEEE--SSS--EEEEEEEEETTEEEEEEE--S---HHHHHHHHHTTSS-HHHHHHHHHHHHS--SEEEEE---TTTS--GGGGTT---SEEEEES-SS--GGGTTTSEE--TT-EEEEE---THHHHHHHHHHHHHHSTT--HHHHHHHHHH-EEEEE-TT-EEE-TTPBP-SEEEEEEESEEEEEEE-SS-EEEEEEEETT-EESTHHHH-SS-B-SSEEEESS-EEEEEEEHHHHHHHHHHTT-HHHHHHHHHHHHHHTTSTTGGGS-HHHHHHHHHHEEEEEE-TT-EEE-TT-----EEEEEES-EEEEETTEEEEEE-TT-EE-HHHHHS-PPP-SEEEESS-EEEEEE-HHHHHHHHHH-HHHHHHHHHHHHHHHHHHHHHHHH-/-EEEEEETTEEEEE-SS-EEEE-B-TTHHHHHHHTT----SEEE--S--EETTEESB--HHHHHIIIIIS--GGGT--EEEEE-HHHHHHHHHHHHHHHH---HHHHHHH---TTHHHHHHHHHHHS-B-TTSPBPPHHHHEEEEE-BTTEEE-TTS-EEEEEETTEEEETTEEEE---SS----SS-----SS--PPPSEEEEEEE-B-TT-TTSPBSEEEEEETTEEEEESB-TTHHHHHHHTT--GGGEEEEE-----TTTB--GGGGGSSS-EEEEE-HHHHHHHHHHHHHHHT--HHHHHTTEEEEE--TTS-EEETTEEEEEEE--SSS--EEEEEEEEETTEEEEEEE--S---HHHHHHHHHTTSS-HHHHHHHHHHHHS--SEEEEE---TTTS--GGGGTT---SEEEEES-SS--GGGTTTSEE--TT-EEEEE---THHHHHHHHHHHHHHSTT--HHHHHHHHHH-EEEEE-TT-EEE-TTPBP-SEEEEEEESEEEEEEE-SS-EEEEEEEETT-EESTHHHH-SS-B-SSEEEESS-EEEEEEEHHHHHHHHHHTT-HHHHHHHHHHHHHHTTSTTGGGS-HHHHHHHHHHEEEEEE-TT-EEE-TT-----EEEEEES-EEEEETTEEEEEE-TT-EE-HIIIII-PPP-SEEEESS-EEEEEE-HHHHHHHHHH-HHHHHHHHHHHHHHHHHHHHHHHH-

Solvent-accessible surface area (backbone atoms only — not comparable to full-atom values): 73468 Å² total; per-residue (Å²): 119,51,75,42,78,76,50,65,33,26,37,37,40,37,50,101,85,43,37,34,30,36,38,27,34,70,62,44,57,19,46,30,46,75,72,72,41,76,72,58,44,28,39,38,50,46,74,59,40,59,57,84,74,34,53,20,68,48,57,62,61,52,49,47,41,34,35,65,73,68,42,32,46,82,72,72,51,53,43,32,41,31,27,49,63,69,56,44,52,30,49,53,53,42,48,35,41,70,63,50,26,75,50,73,67,55,47,56,73,74,49,90,60,96,52,54,65,43,50,45,44,37,12,61,67,62,46,61,56,50,97,88,64,48,70,66,52,61,72,68,46,37,46,80,41,48,49,54,96,41,35,26,71,45,95,87,66,52,55,39,35,54,76,48,90,41,26,32,34,47,87,88,40,79,44,72,51,54,81,87,52,77,72,74,74,73,45,82,73,67,58,47,28,54,73,74,81,54,28,32,29,29,39,37,33,57,11,12,14,33,71,83,42,45,67,47,50,26,30,20,34,35,36,26,52,75,57,38,39,27,27,40,26,27,23,62,62,45,65,60,48,32,35,25,71,25,37,30,74,74,58,49,46,31,32,39,50,37,38,65,51,63,41,27,38,39,60,67,48,56,43,58,26,65,49,51,32,34,40,34,26,37,70,68,52,46,48,50,42,38,47,46,48,17,45,54,68,73,44,61,46,71,64,56,54,58,36,38,41,79,40,76,50,51,72,75,38,76,42,80,54,95,76,33,36,38,33,30,37,73,44,54,40,50,38,73,30,29,22,34,40,38,34,38,71,55,87,95,41,78,44,36,43,33,38,47,38,68,18,40,24,65,72,60,47,51,53,35,34,75,72,66,46,41,59,64,66,58,52,50,51,55,52,44,67,39,40,42,75,33,55,30,36,37,37,34,35,48,32,80,92,59,19,8,39,66,72,70,46,72,69,35,49,35,70,32,50,30,34,24,36,38,91,68,71,58,75,96,36,62,59,61,44,20,69,45,44,53,62,31,54,48,74,75,36,78,44,56,77,62,54,58,54,55,51,50,51,51,42,46,50,70,72,36,76,83,62,53,67,68,57,53,48,53,52,67,72,58,45,46,83,47,76,43,24,39,62,28,46,75,38,39,51,70,34,68,65,88,50,59,25,32,36,32,68,34,6,32,32,31,34,34,39,69,79,87,84,52,78,43,78,77,46,76,43,40,37,67,32,74,44,61,59,68,38,60,78,38,89,81,29,48,33,87,38,10,33,30,22,69,13,7,25,37,29,41,37,34,48,30,66,61,51,43,50,49,30,57,75,68,69,36,53,65,57,50,54,49,30,52,50,45,34,62,65,46,38,80,20,74,71,46,52,74,50,50,64,67,59,40,39,55,51,33,72,54,46,41,81,41,82,43,47,56,67,41,67,82,41,49,52,66,38,72,66,28,52,29,39,39,30,68,36,41,38,30,40,32,25,46,94,86,40,77,75,48,75,45,39,56,47,36,69,48,39,57,57,18,32,73,68,67,35,52,29,78,35,26,34,29,25,70,33,59,29,34,33,34,38,27,48,28,74,57,50,42,53,50,31,62,44,12,13,31,53,35,50,51,48,52,51,49,50,52,53,51,51,52,52,52,51,51,49,63,70,68,99,118,52,76,45,78,76,51,64,33,26,36,37,41,36,51,100,85,42,37,33,31,36,38,27,34,70,63,45,57,20,46,30,46,76,72,73,42,76,73,58,45,29,39,37,52,46,74,61,41,58,56,83,75,35,53,22,66,49,57,63,60,52,48,47,40,35,35,64,73,68,42,32,46,83,73,72,50,55,42,31,41,33,27,48,62,68,55,45,54,30,46,52,52,43,48,36,41,70,63,51,27,74,50,73,66,54,47,57,73,74,47,91,58,96,51,56,66,45,49,46,44,37,12,60,68,63,46,61,56,52,96,87,63,48,69,65,51,59,72,70,45,36,45,78,39,47,48,54,96,43,36,23,72,46,94,86,65,51,53,39,35,52,77,50,90,41,26,33,33,47,88,89,40,78,44,74,51,52,81,86,53,78,71,74,75,72,45,81,72,69,57,45,29,56,73,75,82,52,28,33,28,30,39,37,33,55,11,12,15,33,72,84,43,43,69,48,49,26,29,19,34,35,38,26,52,77,59,38,37,28,28,39,27,27,24,62,62,45,65,61,49,32,36,25,71,24,37,30,75,75,58,52,47,30,31,39,48,38,37,65,51,63,40,27,39,39,60,67,50,56,43,59,27,67,49,51,32,34,39,33,26,38,68,67,48,46,49,50,44,39,46,47,49,18,45,53,68,74,44,60,46,70,65,56,55,57,37,39,42,82,40,76,50,51,71,74,38,77,42,81,54,94,76,33,36,39,33,31,36,72,43,54,39,50,39,75,31,30,22,34,39,38,33,38,74,54,86,94,40,77,43,35,42,36,38,47,39,67,19,40,25,64,72,59,49,53,54,34,33,75,71,68,45,41,57,64,69,59,53,51,52,55,52,44,69,40,40,41,75,33,55,30,34,39,38,33,37,48,32,80,92,60,18,8,39,66,75,69,46,74,69,36,47,33,69,32,50,29,35,24,35,36,92,70,71,58,76,95,36,66,58,61,44,21,71,44,44,53,61,32,53,47,74,73,37,78,45,56,75,62,56,58,53,54,52,49,52,51,44,48,48,72,73,35,76,83,63,52,68,68,57,54,49,53,52,65,72,59,46,44,82,48,76,42,25,39,62,30,46,76,40,36,51,68,34,67,65,88,49,58,24,33,34,30,67,34,6,30,34,32,35,33,38,69,79,85,83,52,79,43,78,78,46,76,44,41,38,68,33,73,44,62,57,66,40,59,78,37,89,79,27,50,33,86,37,10,33,30,22,69,12,8,25,38,30,40,37,33,48,30,65,62,50,42,49,48,30,57,74,69,68,35,52,66,57,50,53,48,30,52,48,45,35,62,65,47,38,80,20,74,70,46,52,74,50,49,65,68,58,41,39,54,50,33,72,54,46,41,82,40,81,42,46,55,67,42,69,81,43,48,54,64,39,71,63,29,51,30,37,39,30,67,37,41,39,30,38,32,24,44,94,84,39,76,76,48,75,45,38,56,47,37,68,50,39,57,57,18,31,72,68,67,35,54,29,77,36,24,35,30,25,71,32,58,29,36,33,35,38,26,49,28,74,57,49,40,52,52,30,59,44,13,14,32,53,36,50,51,50,51,52,51,50,53,55,49,51,54,52,50,51,53,49,62,69,69,98

Sequence (1434 aa):
MQVTEITHGVVVGRTDKRTVLFGCPPEVIKHLMVKGIGSPDVIVLPDTPYRFNVLQNCTEFPLYYFLFVERNFMQGKKLTIVGTALHLKANRKLLRLTLLGPTRKEYDALGQSPWFDELYREARAISVKNSEGREFSIDDFVDFVPFQNGVARLADGTEIFHNARDQYRLNGENIDIRFDTPQDPPYDLRSDFTTTLPSQFGVTVLGGASGFIADKPCSGLVLHYNSEHMLIDCVPYLEQALNARGISSTEIRSLFLTHIHDDHCNIFPLLRLSNKVRLIATKEIFWMAMMKLSLQTMLPIDDLKQMFQFVEVKPYETTEFFGLSIEPHYTVHSIPTIGATFRMKEGNSSRSIVFIGDNKSFTDIEQMVAQGIVRHEKFDVLKQLYTEPHDILFADGGMGILHGNPRDALKSQADRIVFMHLEKLPPEFDATFSHATHGKRYNIIQGSYDSYMIRTMHILSDSFHNISHDWATALMNNFRIVTFNSGDIIFKQNEASKGLIYIILTGSCSVMYHDGKTLSEKARKEAGDFVGEMAVLDDNKVRSASIVAATPVTLCAIDEKLFHEFLIAENRVDEMRHLWKVRSEIERFWPFAQFADNVKDRIARAAVRLRVASGDTLVEQGKSDGEFFIILSGEYSVRHNGIEIKILRAGDMFGEYGSLDSTARNATVTALANGEVIEVARGEIRKIIESAPIFNFSMRELMMRRSRELKLLDRGGMQVTEITHGVVVGRTDKRTVLFGCPPEVIKHLMVKGIGSPDVIVLPDTPYRFNVLQNCTEFPLYYFLFVERNFMQGKKLTIVGTALHLKANRKLLRLTLLGPTRKEYDALGQSPWFDELYREARAISVKNSEGREFSIDDFVDFVPFQNGVARLADGTEIFHNARDQYRLNGENIDIRFDTPQDPPYDLRSDFTTTLPSQFGVTVLGGASGFIADKPCSGLVLHYNSEHMLIDCVPYLEQALNARGISSTEIRSLFLTHIHDDHCNIFPLLRLSNKVRLIATKEIFWMAMMKLSLQTMLPIDDLKQMFQFVEVKPYETTEFFGLSIEPHYTVHSIPTIGATFRMKEGNSSRSIVFIGDNKSFTDIEQMVAQGIVRHEKFDVLKQLYTEPHDILFADGGMGILHGNPRDALKSQADRIVFMHLEKLPPEFDATFSHATHGKRYNIIQGSYDSYMIRTMHILSDSFHNISHDWATALMNNFRIVTFNSGDIIFKQNEASKGLIYIILTGSCSVMYHDGKTLSEKARKEAGDFVGEMAVLDDNKVRSASIVAATPVTLCAIDEKLFHEFLIAENRVDEMRHLWKVRSEIERFWPFAQFADNVKDRIARAAVRLRVASGDTLVEQGKSDGEFFIILSGEYSVRHNGIEIKILRAGDMFGEYGSLDSTARNATVTALANGEVIEVARGEIRKIIESAPIFNFSMRELMMRRSRELKLLDRGG

InterPro domains:
  IPR000595 Cyclic nucleotide-binding domain [PF00027] (482-567)
  IPR000595 Cyclic nucleotide-binding domain [PF00027] (611-691)
  IPR000595 Cyclic nucleotide-binding domain [PS50042] (463-567)
  IPR000595 Cyclic nucleotide-binding domain [PS50042] (591-689)
  IPR000595 Cyclic nucleotide-binding domain [SM00100] (459-582)
  IPR000595 Cyclic nucleotide-binding domain [SM00100] (591-704)
  IPR000595 Cyclic nucleotide-binding domain [cd00038] (464-567)
  IPR000595 Cyclic nucleotide-binding domain [cd00038] (591-699)
  IPR014710 RmlC-like jelly roll fold [G3DSA:2.60.120.10] (460-583)
  IPR014710 RmlC-like jelly roll fold [G3DSA:2.60.120.10] (584-713)
  IPR018488 Cyclic nucleotide-binding, conserved site [PS00889] (531-549)
  IPR018490 Cyclic nucleotide-binding domain superfamily [SSF51206] (463-567)
  IPR018490 Cyclic nucleotide-binding domain superfamily [SSF51206] (583-707)
  IPR036866 Ribonuclease Z/Hydroxyacylglutathione hydrolase-like [G3DSA:3.60.15.10] (202-443)
  IPR036866 Ribonuclease Z/Hydroxyacylglutathione hydrolase-like [SSF56281] (203-426)
  IPR050503 cAMP-dependent protein kinase regulatory subunit-like [PTHR11635] (419-684)